Protein 5U56 (pdb70)

Radius of gyration: 32.52 Å; Cα contacts (8 Å, |Δi|>4): 978; chains: 4; bounding box: 62×92×90 Å

CATH classification: 3.40.30.10 (+1 more: 1.20.1050.10)

Secondary structure (DSSP, 8-state):
--EEEE-TT-HHHHHHHHHHHHTT---EEEETTSGGGHHHHHHHHHHSSS--SSEEE-SS-EE-SHHHHHHHHHHH--SS-SS-SSHHHHHHHHHHHHHHIIIIIHHHHHTT-TT--HHHHHHHHHHHHHHHHHHHHHHHHHHHHHHHH-SS-----HHHHHHHHHHHHHHHTT-------HHHHHHHHHHTT-HHHHHHT-/-EEEEE-TT-HHHHHHHHHHHHHT--EEEEETTSGGGHHHHHHHHHHSSS--SSEEE-SS-EE-SHHHHHHHHHHH--SS-SS-SSHHHHHHHHHHHHHHIIIIIHHHHHTTSSS--HHHHHHHHHHHHHHHHHHHHHHHHHHHHHHHHSTTT----HHHHHHHHHHHHHHHTT-------HHHHHHHHHHTT-HHHHHH--/--EEEEE-TT-HHHHHHHHHHHHHT---EEEETTSS-HHHHHHH-TT--S-EEEETTEEE--HHHHHHHHHHHS-SS-SS-SSHHHHHHHHHHHHHHHHHTHHHHHHHHHTTT-HHHHHHHHHHHHHHHHHTSGGGSS-SBTTBSS--HHHHHHHHHHHHHHHTT----GGGTHHHHHHHHHHHSHHHHHHH--/--SEEEEE-TT-HHHHHHHHHHHHTT--EEEEETTSS-HHHHHHH-TT--S-EEE-SS-EE--TTTHHHHHHHHS-SS-SS-SSHHHHHHHHHHHHHIIIIIHHHHHHHHHTSS-HHHHHHHHHHHHHHHHHHGGGGTT-SBTTBSS--HHHHHHHHHHHHHHHSS----TTTSTTTTHHHHHHHSHHHHHHT-

Nearest PDB structures (foldseek):
  6weg-assembly2_D  TM=9.927E-01  e=1.806E-28  Francisella tularensis subsp. tularensis SCHU S4
  6wmt-assembly1_S  TM=9.477E-01  e=8.894E-24  Francisella tularensis subsp. holarctica LVS
  3lyp-assembly1_A  TM=9.082E-01  e=3.254E-13  Pseudomonas protegens Pf-5
  3lyp-assembly1_B  TM=8.834E-01  e=5.158E-13  Pseudomonas protegens Pf-5
  3mdk-assembly1_A  TM=8.603E-01  e=1.112E-12  Pseudomonas putida KT2440

Structure (mmCIF, N/CA/C/O backbone):
data_5U56
#
_entry.id   5U56
#
_cell.length_a   66.408
_cell.length_b   113.261
_cell.length_c   140.400
_cell.angle_alpha   90.00
_cell.angle_beta   90.00
_cell.angle_gamma   90.00
#
_symmetry.space_group_name_H-M   'P 21 21 21'
#
loop_
_entity.id
_entity.type
_entity.pdbx_description
1 polymer 'Stringent starvation protein A'
2 polymer 'Macrophage growth locus A'
3 non-polymer GLYCEROL
4 non-polymer 'PENTAETHYLENE GLYCOL'
5 non-polymer PROLINE
6 water water
#
loop_
_atom_site.group_PDB
_atom_site.id
_atom_site.type_symbol
_atom_site.label_atom_id
_atom_site.label_alt_id
_atom_site.label_comp_id
_atom_site.label_asym_id
_atom_site.label_entity_id
_atom_site.label_seq_id
_atom_site.pdbx_PDB_ins_code
_atom_site.Cartn_x
_atom_site.Cartn_y
_atom_site.Cartn_z
_atom_site.occupancy
_atom_site.B_iso_or_equiv
_atom_site.auth_seq_id
_atom_site.auth_comp_id
_atom_site.auth_asym_id
_atom_site.auth_atom_id
_atom_site.pdbx_PDB_model_num
ATOM 1 N N . ALA A 1 3 ? 17.178 -38.762 -15.771 1.00 96.02 2 ALA C N 1
ATOM 2 C CA . ALA A 1 3 ? 17.925 -39.448 -14.725 1.00 101.84 2 ALA C CA 1
ATOM 3 C C . ALA A 1 3 ? 18.598 -38.447 -13.789 1.00 93.63 2 ALA C C 1
ATOM 4 O O . ALA A 1 3 ? 18.808 -38.731 -12.609 1.00 101.97 2 ALA C O 1
ATOM 6 N N . MET A 1 4 ? 18.935 -37.271 -14.325 1.00 89.41 3 MET C N 1
ATOM 7 C CA . MET A 1 4 ? 19.574 -36.239 -13.515 1.00 108.11 3 MET C CA 1
ATOM 8 C C . MET A 1 4 ? 18.578 -35.565 -12.578 1.00 106.38 3 MET C C 1
ATOM 9 O O . MET A 1 4 ? 18.886 -35.328 -11.404 1.00 82.42 3 MET C O 1
ATOM 11 N N . VAL A 1 5 ? 17.385 -35.251 -13.078 1.00 99.00 4 VAL C N 1
ATOM 12 C CA . VAL A 1 5 ? 16.344 -34.587 -12.306 1.00 82.94 4 VAL C CA 1
ATOM 13 C C . VAL A 1 5 ? 15.122 -35.495 -12.268 1.00 74.33 4 VAL C C 1
ATOM 14 O O . VAL A 1 5 ? 14.855 -36.241 -13.215 1.00 80.77 4 VAL C O 1
ATOM 18 N N . THR A 1 6 ? 14.384 -35.441 -11.160 1.00 71.96 5 THR C N 1
ATOM 19 C CA . THR A 1 6 ? 13.234 -36.311 -10.949 1.00 75.28 5 THR C CA 1
ATOM 20 C C . THR A 1 6 ? 12.045 -35.494 -10.467 1.00 65.08 5 THR C C 1
ATOM 21 O O . THR A 1 6 ? 12.182 -34.668 -9.559 1.00 59.43 5 THR C O 1
ATOM 25 N N . LEU A 1 7 ? 10.885 -35.729 -11.074 1.00 56.76 6 LEU C N 1
ATOM 26 C CA . LEU A 1 7 ? 9.628 -35.125 -10.654 1.00 53.83 6 LEU C CA 1
ATOM 27 C C . LEU A 1 7 ? 8.748 -36.208 -10.047 1.00 59.91 6 LEU C C 1
ATOM 28 O O . LEU A 1 7 ? 8.391 -37.176 -10.727 1.00 67.47 6 LEU C O 1
ATOM 33 N N . TYR A 1 8 ? 8.407 -36.049 -8.774 1.00 59.59 7 TYR C N 1
ATOM 34 C CA . TYR A 1 8 ? 7.511 -36.963 -8.078 1.00 64.37 7 TYR C CA 1
ATOM 35 C C . TYR A 1 8 ? 6.101 -36.393 -8.142 1.00 61.43 7 TYR C C 1
ATOM 36 O O . TYR A 1 8 ? 5.874 -35.250 -7.734 1.00 65.12 7 TYR C O 1
ATOM 45 N N . THR A 1 9 ? 5.163 -37.179 -8.659 1.00 60.16 8 THR C N 1
ATOM 46 C CA . THR A 1 9 ? 3.826 -36.692 -8.957 1.00 57.30 8 THR C CA 1
ATOM 47 C C . THR A 1 9 ? 2.778 -37.471 -8.175 1.00 62.04 8 THR C C 1
ATOM 48 O O . THR A 1 9 ? 3.054 -38.502 -7.558 1.00 69.42 8 THR C O 1
ATOM 52 N N . THR A 1 10 ? 1.556 -36.949 -8.220 1.00 60.73 9 THR C N 1
ATOM 53 C CA . THR A 1 10 ? 0.384 -37.581 -7.636 1.00 63.84 9 THR C CA 1
ATOM 54 C C . THR A 1 10 ? -0.695 -37.666 -8.704 1.00 57.94 9 THR C C 1
ATOM 55 O O . THR A 1 10 ? -0.863 -36.736 -9.498 1.00 64.42 9 THR C O 1
ATOM 59 N N . LYS A 1 11 ? -1.405 -38.792 -8.737 1.00 65.30 10 LYS C N 1
ATOM 60 C CA . LYS A 1 11 ? -2.474 -38.970 -9.709 1.00 72.44 10 LYS C CA 1
ATOM 61 C C . LYS A 1 11 ? -3.566 -37.926 -9.506 1.00 64.28 10 LYS C C 1
ATOM 62 O O . LYS A 1 11 ? -3.887 -37.547 -8.376 1.00 72.10 10 LYS C O 1
ATOM 68 N N . TYR A 1 12 ? -4.129 -37.457 -10.620 1.00 67.29 11 TYR C N 1
ATOM 69 C CA . TYR A 1 12 ? -5.271 -36.543 -10.644 1.00 73.18 11 TYR C CA 1
ATOM 70 C C . TYR A 1 12 ? -4.986 -35.220 -9.938 1.00 64.31 11 TYR C C 1
ATOM 71 O O . TYR A 1 12 ? -5.913 -34.558 -9.462 1.00 67.72 11 TYR C O 1
ATOM 80 N N . CYS A 1 13 ? -3.719 -34.812 -9.864 1.00 61.14 12 CYS C N 1
ATOM 81 C CA . CYS A 1 13 ? -3.358 -33.542 -9.251 1.00 51.93 12 CYS C CA 1
ATOM 82 C C . CYS A 1 13 ? -3.022 -32.536 -10.338 1.00 63.45 12 CYS C C 1
ATOM 83 O O . CYS A 1 13 ? -2.101 -32.788 -11.132 1.00 62.33 12 CYS C O 1
ATOM 86 N N . PRO A 1 14 ? -3.717 -31.397 -10.416 1.00 50.97 13 PRO C N 1
ATOM 87 C CA . PRO A 1 14 ? -3.421 -30.444 -11.495 1.00 54.76 13 PRO C CA 1
ATOM 88 C C . PRO A 1 14 ? -2.042 -29.827 -11.376 1.00 56.49 13 PRO C C 1
ATOM 89 O O . PRO A 1 14 ? -1.430 -29.501 -12.401 1.00 52.48 13 PRO C O 1
ATOM 93 N N . TYR A 1 15 ? -1.531 -29.656 -10.155 1.00 50.84 14 TYR C N 1
ATOM 94 C CA . TYR A 1 15 ? -0.171 -29.159 -9.996 1.00 54.55 14 TYR C CA 1
ATOM 95 C C . TYR A 1 15 ? 0.849 -30.168 -10.503 1.00 52.79 14 TYR C C 1
ATOM 96 O O . TYR A 1 15 ? 1.928 -29.779 -10.964 1.00 57.68 14 TYR C O 1
ATOM 105 N N . SER A 1 16 ? 0.526 -31.461 -10.434 1.00 48.16 15 SER C N 1
ATOM 106 C CA . SER A 1 16 ? 1.408 -32.476 -10.998 1.00 52.89 15 SER C CA 1
ATOM 107 C C . SER A 1 16 ? 1.272 -32.553 -12.513 1.00 57.55 15 SER C C 1
ATOM 108 O O . SER A 1 16 ? 2.260 -32.790 -13.215 1.00 53.00 15 SER C O 1
ATOM 111 N N . LEU A 1 17 ? 0.059 -32.352 -13.034 1.00 53.44 16 LEU C N 1
ATOM 112 C CA . LEU A 1 17 ? -0.151 -32.424 -14.477 1.00 49.54 16 LEU C CA 1
ATOM 113 C C . LEU A 1 17 ? 0.501 -31.247 -15.191 1.00 58.56 16 LEU C C 1
ATOM 114 O O . LEU A 1 17 ? 1.212 -31.430 -16.187 1.00 53.92 16 LEU C O 1
ATOM 119 N N . ARG A 1 18 ? 0.270 -30.026 -14.700 1.00 49.19 17 ARG C N 1
ATOM 120 C CA . ARG A 1 18 ? 0.852 -28.855 -15.345 1.00 46.10 17 ARG C CA 1
ATOM 121 C C . ARG A 1 18 ? 2.371 -28.832 -15.232 1.00 54.73 17 ARG C C 1
ATOM 122 O O . ARG A 1 18 ? 3.031 -28.189 -16.056 1.00 53.13 17 ARG C O 1
ATOM 130 N N . ALA A 1 19 ? 2.938 -29.525 -14.243 1.00 51.36 18 ALA C N 1
ATOM 131 C CA . ALA A 1 19 ? 4.388 -29.651 -14.161 1.00 47.95 18 ALA C CA 1
ATOM 132 C C . ALA A 1 19 ? 4.918 -30.645 -15.188 1.00 50.35 18 ALA C C 1
ATOM 133 O O . ALA A 1 19 ? 5.990 -30.430 -15.766 1.00 55.81 18 ALA C O 1
ATOM 135 N N . ARG A 1 20 ? 4.184 -31.735 -15.431 1.00 50.59 19 ARG C N 1
ATOM 136 C CA . ARG A 1 20 ? 4.607 -32.691 -16.451 1.00 52.99 19 ARG C CA 1
ATOM 137 C C . ARG A 1 20 ? 4.486 -32.095 -17.847 1.00 53.54 19 ARG C C 1
ATOM 138 O O . ARG A 1 20 ? 5.321 -32.367 -18.718 1.00 59.15 19 ARG C O 1
ATOM 146 N N . ILE A 1 21 ? 3.456 -31.278 -18.077 1.00 56.20 20 ILE C N 1
ATOM 147 C CA . ILE A 1 21 ? 3.311 -30.606 -19.366 1.00 44.92 20 ILE C CA 1
ATOM 148 C C . ILE A 1 21 ? 4.464 -29.636 -19.590 1.00 52.37 20 ILE C C 1
ATOM 149 O O . ILE A 1 21 ? 5.033 -29.566 -20.686 1.00 49.25 20 ILE C O 1
ATOM 154 N N . ALA A 1 22 ? 4.832 -28.880 -18.553 1.00 55.34 21 ALA C N 1
ATOM 155 C CA . ALA A 1 22 ? 5.912 -27.908 -18.691 1.00 43.65 21 ALA C CA 1
ATOM 156 C C . ALA A 1 22 ? 7.255 -28.593 -18.902 1.00 45.99 21 ALA C C 1
ATOM 157 O O . ALA A 1 22 ? 8.053 -28.156 -19.740 1.00 50.25 21 ALA C O 1
ATOM 159 N N . LEU A 1 23 ? 7.528 -29.665 -18.152 1.00 48.19 22 LEU C N 1
ATOM 160 C CA . LEU A 1 23 ? 8.791 -30.378 -18.318 1.00 51.53 22 LEU C CA 1
ATOM 161 C C . LEU A 1 23 ? 8.887 -31.023 -19.694 1.00 57.49 22 LEU C C 1
ATOM 162 O O . LEU A 1 23 ? 9.965 -31.051 -20.300 1.00 69.34 22 LEU C O 1
ATOM 167 N N . ALA A 1 24 ? 7.771 -31.553 -20.200 1.00 53.10 23 ALA C N 1
ATOM 168 C CA . ALA A 1 24 ? 7.770 -32.134 -21.538 1.00 53.49 23 ALA C CA 1
ATOM 169 C C . ALA A 1 24 ? 8.036 -31.073 -22.597 1.00 60.66 23 ALA C C 1
ATOM 170 O O . ALA A 1 24 ? 8.755 -31.322 -23.572 1.00 60.50 23 ALA C O 1
ATOM 172 N N . GLU A 1 25 ? 7.465 -29.877 -22.419 1.00 62.48 24 GLU C N 1
ATOM 173 C CA . GLU A 1 25 ? 7.717 -28.784 -23.352 1.00 49.12 24 GLU C CA 1
ATOM 174 C C . GLU A 1 25 ? 9.188 -28.389 -23.361 1.00 49.86 24 GLU C C 1
ATOM 175 O O . GLU A 1 25 ? 9.685 -27.864 -24.364 1.00 56.43 24 GLU C O 1
ATOM 181 N N . LYS A 1 26 ? 9.896 -28.635 -22.260 1.00 50.11 25 LYS C N 1
ATOM 182 C CA . LYS A 1 26 ? 11.312 -28.312 -22.161 1.00 47.11 25 LYS C CA 1
ATOM 183 C C . LYS A 1 26 ? 12.210 -29.379 -22.771 1.00 61.31 25 LYS C C 1
ATOM 184 O O . LYS A 1 26 ? 13.397 -29.109 -22.989 1.00 65.54 25 LYS C O 1
ATOM 190 N N . LYS A 1 27 ? 11.673 -30.568 -23.052 1.00 64.57 26 LYS C N 1
ATOM 191 C CA . LYS A 1 27 ? 12.460 -31.701 -23.544 1.00 70.23 26 LYS C CA 1
ATOM 192 C C . LYS A 1 27 ? 13.617 -32.020 -22.599 1.00 63.35 26 LYS C C 1
ATOM 193 O O . LYS A 1 27 ? 14.705 -32.410 -23.027 1.00 78.99 26 LYS C O 1
ATOM 195 N N . MET A 1 28 ? 13.378 -31.856 -21.301 1.00 76.88 27 MET C N 1
ATOM 196 C CA . MET A 1 28 ? 14.385 -32.173 -20.301 1.00 80.04 27 MET C CA 1
ATOM 197 C C . MET A 1 28 ? 14.457 -33.679 -20.074 1.00 80.40 27 MET C C 1
ATOM 198 O O . MET A 1 28 ? 13.465 -34.401 -20.217 1.00 87.70 27 MET C O 1
ATOM 200 N N . SER A 1 29 ? 15.651 -34.150 -19.712 1.00 78.82 28 SER C N 1
ATOM 201 C CA . SER A 1 29 ? 15.910 -35.566 -19.486 1.00 85.10 28 SER C CA 1
ATOM 202 C C . SER A 1 29 ? 15.358 -36.071 -18.156 1.00 93.48 28 SER C C 1
ATOM 203 O O . SER A 1 29 ? 15.659 -37.208 -17.772 1.00 98.64 28 SER C O 1
ATOM 206 N N . THR A 1 30 ? 14.564 -35.264 -17.454 1.00 82.43 29 THR C N 1
ATOM 207 C CA . THR A 1 30 ? 13.983 -35.695 -16.191 1.00 83.27 29 THR C CA 1
ATOM 208 C C . THR A 1 30 ? 13.052 -36.884 -16.403 1.00 82.38 29 THR C C 1
ATOM 209 O O . THR A 1 30 ? 12.464 -37.061 -17.473 1.00 86.57 29 THR C O 1
ATOM 213 N N . ASP A 1 31 ? 12.929 -37.711 -15.369 1.00 74.85 30 ASP C N 1
ATOM 214 C CA . ASP A 1 31 ? 12.067 -38.882 -15.406 1.00 88.53 30 ASP C CA 1
ATOM 215 C C . ASP A 1 31 ? 10.980 -38.753 -14.349 1.00 78.96 30 ASP C C 1
ATOM 216 O O . ASP A 1 31 ? 11.243 -38.336 -13.216 1.00 74.80 30 ASP C O 1
ATOM 221 N N . ILE A 1 32 ? 9.758 -39.103 -14.731 1.00 81.68 31 ILE C N 1
ATOM 222 C CA . ILE A 1 32 ? 8.613 -39.007 -13.835 1.00 69.93 31 ILE C CA 1
ATOM 223 C C . ILE A 1 32 ? 8.560 -40.247 -12.955 1.00 72.02 31 ILE C C 1
ATOM 224 O O . ILE A 1 32 ? 8.802 -41.369 -13.418 1.00 90.10 31 ILE C O 1
ATOM 229 N N . VAL A 1 33 ? 8.251 -40.048 -11.677 1.00 74.68 32 VAL C N 1
ATOM 230 C CA . VAL A 1 33 ? 8.118 -41.131 -10.710 1.00 71.49 32 VAL C CA 1
ATOM 231 C C . VAL A 1 33 ? 6.822 -40.901 -9.946 1.00 68.05 32 VAL C C 1
ATOM 232 O O . VAL A 1 33 ? 6.696 -39.914 -9.212 1.00 74.28 32 VAL C O 1
ATOM 236 N N . GLU A 1 34 ? 5.862 -41.805 -10.117 1.00 68.69 33 GLU C N 1
ATOM 237 C CA . GLU A 1 34 ? 4.552 -41.655 -9.497 1.00 69.66 33 GLU C CA 1
ATOM 238 C C . GLU A 1 34 ? 4.625 -42.071 -8.033 1.00 71.90 33 GLU C C 1
ATOM 239 O O . GLU A 1 34 ? 4.898 -43.236 -7.724 1.00 91.43 33 GLU C O 1
ATOM 241 N N . ALA A 1 35 ? 4.387 -41.117 -7.135 1.00 77.11 34 ALA C N 1
ATOM 242 C CA . ALA A 1 35 ? 4.320 -41.435 -5.717 1.00 95.27 34 ALA C CA 1
ATOM 243 C C . ALA A 1 35 ? 3.084 -42.285 -5.429 1.00 107.30 34 ALA C C 1
ATOM 244 O O . ALA A 1 35 ? 2.172 -42.409 -6.249 1.00 99.49 34 ALA C O 1
ATOM 246 N N . GLY A 1 36 ? 3.056 -42.874 -4.240 1.00 117.72 35 GLY C N 1
ATOM 247 C CA . GLY A 1 36 ? 2.018 -43.824 -3.911 1.00 118.44 35 GLY C CA 1
ATOM 248 C C . GLY A 1 36 ? 2.545 -45.216 -4.155 1.00 119.48 35 GLY C C 1
ATOM 249 O O . GLY A 1 36 ? 2.183 -46.177 -3.468 1.00 122.45 35 GLY C O 1
ATOM 250 N N . ASP A 1 37 ? 3.415 -45.315 -5.155 1.00 115.55 36 ASP C N 1
ATOM 251 C CA . ASP A 1 37 ? 4.200 -46.511 -5.408 1.00 115.23 36 ASP C CA 1
ATOM 252 C C . ASP A 1 37 ? 5.458 -46.573 -4.549 1.00 118.58 36 ASP C C 1
ATOM 253 O O . ASP A 1 37 ? 6.266 -47.494 -4.714 1.00 125.94 36 ASP C O 1
ATOM 258 N N . LEU A 1 38 ? 5.636 -45.619 -3.638 1.00 119.08 37 LEU C N 1
ATOM 259 C CA . LEU A 1 38 ? 6.803 -45.558 -2.773 1.00 123.55 37 LEU C CA 1
ATOM 260 C C . LEU A 1 38 ? 6.375 -45.609 -1.312 1.00 126.14 37 LEU C C 1
ATOM 261 O O . LEU A 1 38 ? 5.252 -45.233 -0.960 1.00 121.30 37 LEU C O 1
ATOM 266 N N . GLU A 1 39 ? 7.288 -46.080 -0.465 1.00 130.95 38 GLU C N 1
ATOM 267 C CA . GLU A 1 39 ? 7.029 -46.254 0.955 1.00 125.38 38 GLU C CA 1
ATOM 268 C C . GLU A 1 39 ? 6.997 -44.905 1.672 1.00 119.51 38 GLU C C 1
ATOM 269 O O . GLU A 1 39 ? 7.609 -43.935 1.213 1.00 118.45 38 GLU C O 1
ATOM 275 N N . PRO A 1 40 ? 6.277 -44.816 2.794 1.00 118.20 39 PRO C N 1
ATOM 276 C CA . PRO A 1 40 ? 6.314 -43.578 3.590 1.00 118.83 39 PRO C CA 1
ATOM 277 C C . PRO A 1 40 ? 7.710 -43.196 4.047 1.00 118.18 39 PRO C C 1
ATOM 278 O O . PRO A 1 40 ? 7.977 -42.006 4.259 1.00 113.06 39 PRO C O 1
ATOM 282 N N . ALA A 1 41 ? 8.609 -44.169 4.216 1.00 118.00 40 ALA C N 1
ATOM 283 C CA . ALA A 1 41 ? 9.996 -43.845 4.530 1.00 120.74 40 ALA C CA 1
ATOM 284 C C . ALA A 1 41 ? 10.640 -43.052 3.401 1.00 122.17 40 ALA C C 1
ATOM 285 O O . ALA A 1 41 ? 11.447 -42.148 3.646 1.00 109.15 40 ALA C O 1
ATOM 287 N N . MET A 1 42 ? 10.293 -43.377 2.154 1.00 123.72 41 MET C N 1
ATOM 288 C CA . MET A 1 42 ? 10.775 -42.596 1.022 1.00 119.18 41 MET C CA 1
ATOM 289 C C . MET A 1 42 ? 9.958 -41.321 0.842 1.00 117.16 41 MET C C 1
ATOM 290 O O . MET A 1 42 ? 10.523 -40.253 0.581 1.00 112.38 41 MET C O 1
ATOM 295 N N . ILE A 1 43 ? 8.634 -41.415 0.994 1.00 113.85 42 ILE C N 1
ATOM 296 C CA . ILE A 1 43 ? 7.765 -40.257 0.784 1.00 106.07 42 ILE C CA 1
ATOM 297 C C . ILE A 1 43 ? 8.106 -39.145 1.769 1.00 99.94 42 ILE C C 1
ATOM 298 O O . ILE A 1 43 ? 8.246 -37.976 1.388 1.00 94.32 42 ILE C O 1
ATOM 303 N N . LYS A 1 44 ? 8.252 -39.491 3.050 1.00 116.71 43 LYS C N 1
ATOM 304 C CA . LYS A 1 44 ? 8.617 -38.499 4.055 1.00 113.78 43 LYS C CA 1
ATOM 305 C C . LYS A 1 44 ? 10.038 -37.980 3.881 1.00 107.12 43 LYS C C 1
ATOM 306 O O . LYS A 1 44 ? 10.393 -36.976 4.508 1.00 101.95 43 LYS C O 1
ATOM 308 N N . LYS A 1 45 ? 10.854 -38.635 3.057 1.00 105.69 44 LYS C N 1
ATOM 309 C CA . LYS A 1 45 ? 12.189 -38.149 2.731 1.00 100.55 44 LYS C CA 1
ATOM 310 C C . LYS A 1 45 ? 12.226 -37.336 1.446 1.00 111.29 44 LYS C C 1
ATOM 311 O O . LYS A 1 45 ? 13.052 -36.425 1.326 1.00 100.92 44 LYS C O 1
ATOM 313 N N . ILE A 1 46 ? 11.356 -37.650 0.483 1.00 116.05 45 ILE C N 1
ATOM 314 C CA . ILE A 1 46 ? 11.243 -36.832 -0.724 1.00 103.28 45 ILE C CA 1
ATOM 315 C C . ILE A 1 46 ? 10.760 -35.433 -0.362 1.00 95.65 45 ILE C C 1
ATOM 316 O O . ILE A 1 46 ? 11.458 -34.436 -0.576 1.00 87.36 45 ILE C O 1
ATOM 321 N N . THR A 1 47 ? 9.556 -35.345 0.188 1.00 94.91 46 THR C N 1
ATOM 322 C CA . THR A 1 47 ? 8.989 -34.079 0.647 1.00 93.14 46 THR C CA 1
ATOM 323 C C . THR A 1 47 ? 8.630 -34.199 2.121 1.00 93.95 46 THR C C 1
ATOM 324 O O . THR A 1 47 ? 7.737 -34.993 2.477 1.00 90.00 46 THR C O 1
ATOM 328 N N . PRO A 1 48 ? 9.295 -33.456 3.010 1.00 88.34 47 PRO C N 1
ATOM 329 C CA . PRO A 1 48 ? 9.006 -33.610 4.446 1.00 83.89 47 PRO C CA 1
ATOM 330 C C . PRO A 1 48 ? 7.560 -33.325 4.817 1.00 91.23 47 PRO C C 1
ATOM 331 O O . PRO A 1 48 ? 7.011 -33.997 5.700 1.00 78.88 47 PRO C O 1
ATOM 335 N N . ASN A 1 49 ? 6.921 -32.352 4.170 1.00 89.63 48 ASN C N 1
ATOM 336 C CA . ASN A 1 49 ? 5.535 -32.011 4.466 1.00 80.33 48 ASN C CA 1
ATOM 337 C C . ASN A 1 49 ? 4.539 -32.724 3.555 1.00 75.83 48 ASN C C 1
ATOM 338 O O . ASN A 1 49 ? 3.360 -32.356 3.542 1.00 79.21 48 ASN C O 1
ATOM 343 N N . GLY A 1 50 ? 4.984 -33.731 2.805 1.00 69.57 49 GLY C N 1
ATOM 344 C CA . GLY A 1 50 ? 4.080 -34.546 2.009 1.00 69.82 49 GLY C CA 1
ATOM 345 C C . GLY A 1 50 ? 3.295 -33.792 0.959 1.00 81.33 49 GLY C C 1
ATOM 346 O O . GLY A 1 50 ? 2.148 -34.153 0.674 1.00 88.16 49 GLY C O 1
ATOM 347 N N . VAL A 1 51 ? 3.880 -32.753 0.370 1.00 64.54 50 VAL C N 1
ATOM 348 C CA . VAL A 1 51 ? 3.214 -31.947 -0.647 1.00 70.12 50 VAL C CA 1
ATOM 349 C C . VAL A 1 51 ? 3.736 -32.359 -2.015 1.00 76.11 50 VAL C C 1
ATOM 350 O O . VAL A 1 51 ? 4.950 -32.352 -2.253 1.00 57.69 50 VAL C O 1
ATOM 354 N N . PHE A 1 52 ? 2.824 -32.718 -2.913 1.00 63.98 51 PHE C N 1
ATOM 355 C CA . PHE A 1 52 ? 3.188 -33.096 -4.274 1.00 58.81 51 PHE C CA 1
ATOM 356 C C . PHE A 1 52 ? 2.562 -32.124 -5.274 1.00 55.99 51 PHE C C 1
ATOM 357 O O . PHE A 1 52 ? 1.503 -31.556 -5.003 1.00 58.75 51 PHE C O 1
ATOM 365 N N . PRO A 1 53 ? 3.208 -31.927 -6.437 1.00 49.78 52 PRO C N 1
ATOM 366 C CA . PRO A 1 53 ? 4.421 -32.599 -6.916 1.00 48.11 52 PRO C CA 1
ATOM 367 C C . PRO A 1 53 ? 5.713 -32.074 -6.300 1.00 50.67 52 PRO C C 1
ATOM 368 O O . PRO A 1 53 ? 5.720 -31.003 -5.691 1.00 49.57 52 PRO C O 1
ATOM 372 N N . VAL A 1 54 ? 6.796 -32.830 -6.470 1.00 46.97 53 VAL C N 1
ATOM 373 C CA . VAL A 1 54 ? 8.111 -32.462 -5.957 1.00 50.53 53 VAL C CA 1
ATOM 374 C C . VAL A 1 54 ? 9.130 -32.623 -7.074 1.00 46.75 53 VAL C C 1
ATOM 375 O O . VAL A 1 54 ? 9.272 -33.713 -7.639 1.00 47.39 53 VAL C O 1
ATOM 379 N N . LEU A 1 55 ? 9.835 -31.542 -7.386 1.00 48.02 54 LEU C N 1
ATOM 380 C CA . LEU A 1 55 ? 10.956 -31.549 -8.314 1.00 54.43 54 LEU C CA 1
ATOM 381 C C . LEU A 1 55 ? 12.233 -31.466 -7.489 1.00 55.27 54 LEU C C 1
ATOM 382 O O . LEU A 1 55 ? 12.399 -30.531 -6.699 1.00 61.66 54 LEU C O 1
ATOM 387 N N . MET A 1 56 ? 13.134 -32.431 -7.667 1.00 52.76 55 MET C N 1
ATOM 388 C CA . MET A 1 56 ? 14.402 -32.395 -6.955 1.00 64.11 55 MET C CA 1
ATOM 389 C C . MET A 1 56 ? 15.545 -32.781 -7.885 1.00 73.06 55 MET C C 1
ATOM 390 O O . MET A 1 56 ? 15.383 -33.591 -8.803 1.00 78.28 55 MET C O 1
ATOM 395 N N . GLU A 1 57 ? 16.703 -32.174 -7.634 1.00 74.85 56 GLU C N 1
ATOM 396 C CA . GLU A 1 57 ? 17.934 -32.450 -8.359 1.00 85.49 56 GLU C CA 1
ATOM 397 C C . GLU A 1 57 ? 19.089 -32.185 -7.404 1.00 84.08 56 GLU C C 1
ATOM 398 O O . GLU A 1 57 ? 19.066 -31.193 -6.667 1.00 84.91 56 GLU C O 1
ATOM 404 N N . LYS A 1 58 ? 20.087 -33.072 -7.416 1.00 89.53 57 LYS C N 1
ATOM 405 C CA . LYS A 1 58 ? 21.130 -33.020 -6.406 1.00 86.20 57 LYS C CA 1
ATOM 406 C C . LYS A 1 58 ? 20.470 -33.037 -5.039 1.00 95.19 57 LYS C C 1
ATOM 407 O O . LYS A 1 58 ? 19.738 -33.973 -4.697 1.00 98.29 57 LYS C O 1
ATOM 409 N N . ASP A 1 59 ? 20.678 -31.958 -4.289 1.00 101.52 58 ASP C N 1
ATOM 410 C CA . ASP A 1 59 ? 20.146 -31.802 -2.947 1.00 104.03 58 ASP C CA 1
ATOM 411 C C . ASP A 1 59 ? 19.100 -30.696 -2.853 1.00 97.05 58 ASP C C 1
ATOM 412 O O . ASP A 1 59 ? 18.614 -30.409 -1.753 1.00 82.29 58 ASP C O 1
ATOM 417 N N . TYR A 1 60 ? 18.732 -30.075 -3.968 1.00 94.36 59 TYR C N 1
ATOM 418 C CA . TYR A 1 60 ? 17.633 -29.123 -3.942 1.00 80.25 59 TYR C CA 1
ATOM 419 C C . TYR A 1 60 ? 16.313 -29.843 -4.182 1.00 70.57 59 TYR C C 1
ATOM 420 O O . TYR A 1 60 ? 16.257 -30.873 -4.860 1.00 69.20 59 TYR C O 1
ATOM 429 N N . SER A 1 61 ? 15.246 -29.287 -3.611 1.00 58.81 60 SER C N 1
ATOM 430 C CA . SER A 1 61 ? 13.926 -29.908 -3.668 1.00 58.35 60 SER C CA 1
ATOM 431 C C . SER A 1 61 ? 12.881 -28.820 -3.491 1.00 73.83 60 SER C C 1
ATOM 432 O O . SER A 1 61 ? 12.857 -28.153 -2.451 1.00 76.47 60 SER C O 1
ATOM 435 N N . ILE A 1 62 ? 12.017 -28.645 -4.487 1.00 45.38 61 ILE C N 1
ATOM 436 C CA . ILE A 1 62 ? 11.025 -27.577 -4.483 1.00 49.93 61 ILE C CA 1
ATOM 437 C C . ILE A 1 62 ? 9.640 -28.190 -4.646 1.00 47.70 61 ILE C C 1
ATOM 438 O O . ILE A 1 62 ? 9.424 -29.024 -5.532 1.00 55.01 61 ILE C O 1
ATOM 443 N N . ASN A 1 63 ? 8.711 -27.790 -3.772 1.00 46.65 62 ASN C N 1
ATOM 444 C CA . ASN A 1 63 ? 7.317 -28.201 -3.880 1.00 39.49 62 ASN C CA 1
ATOM 445 C C . ASN A 1 63 ? 6.350 -27.034 -3.710 1.00 47.98 62 ASN C C 1
ATOM 446 O O . ASN A 1 63 ? 5.136 -27.258 -3.641 1.00 47.64 62 ASN C O 1
ATOM 451 N N . ASN A 1 64 ? 6.853 -25.803 -3.628 1.00 49.61 63 ASN C N 1
ATOM 452 C CA . ASN A 1 64 ? 5.980 -24.640 -3.544 1.00 53.63 63 ASN C CA 1
ATOM 453 C C . ASN A 1 64 ? 5.132 -24.535 -4.806 1.00 48.34 63 ASN C C 1
ATOM 454 O O . ASN A 1 64 ? 5.655 -24.560 -5.924 1.00 54.31 63 ASN C O 1
ATOM 459 N N . ARG A 1 65 ? 3.816 -24.418 -4.621 1.00 54.88 64 ARG C N 1
ATOM 460 C CA . ARG A 1 65 ? 2.896 -24.482 -5.753 1.00 55.64 64 ARG C CA 1
ATOM 461 C C . ARG A 1 65 ? 3.096 -23.310 -6.709 1.00 53.68 64 ARG C C 1
ATOM 462 O O . ARG A 1 65 ? 3.280 -23.507 -7.915 1.00 70.39 64 ARG C O 1
ATOM 470 N N . LYS A 1 66 ? 3.063 -22.082 -6.191 1.00 62.94 65 LYS C N 1
ATOM 471 C CA . LYS A 1 66 ? 3.138 -20.911 -7.056 1.00 58.07 65 LYS C CA 1
ATOM 472 C C . LYS A 1 66 ? 4.527 -20.676 -7.636 1.00 56.04 65 LYS C C 1
ATOM 473 O O . LYS A 1 66 ? 4.663 -19.848 -8.543 1.00 64.94 65 LYS C O 1
ATOM 479 N N . ALA A 1 67 ? 5.553 -21.377 -7.148 1.00 54.69 66 ALA C N 1
ATOM 480 C CA . ALA A 1 67 ? 6.918 -21.147 -7.597 1.00 58.35 66 ALA C CA 1
ATOM 481 C C . ALA A 1 67 ? 7.474 -22.245 -8.492 1.00 49.01 66 ALA C C 1
ATOM 482 O O . ALA A 1 67 ? 8.502 -22.023 -9.139 1.00 45.59 66 ALA C O 1
ATOM 484 N N . LEU A 1 68 ? 6.821 -23.407 -8.560 1.00 42.54 67 LEU C N 1
ATOM 485 C CA . LEU A 1 68 ? 7.416 -24.559 -9.231 1.00 50.01 67 LEU C CA 1
ATOM 486 C C . LEU A 1 68 ? 7.612 -24.300 -10.721 1.00 42.09 67 LEU C C 1
ATOM 487 O O . LEU A 1 68 ? 8.727 -24.409 -11.242 1.00 42.75 67 LEU C O 1
ATOM 492 N N . LEU A 1 69 ? 6.532 -23.956 -11.426 1.00 41.88 68 LEU C N 1
ATOM 493 C CA . LEU A 1 69 ? 6.621 -23.825 -12.878 1.00 46.61 68 LEU C CA 1
ATOM 494 C C . LEU A 1 69 ? 7.488 -22.639 -13.281 1.00 39.30 68 LEU C C 1
ATOM 495 O O . LEU A 1 69 ? 8.210 -22.708 -14.282 1.00 44.99 68 LEU C O 1
ATOM 500 N N . ILE A 1 70 ? 7.435 -21.545 -12.519 1.00 41.49 69 ILE C N 1
ATOM 501 C CA . ILE A 1 70 ? 8.356 -20.437 -12.760 1.00 36.62 69 ILE C CA 1
ATOM 502 C C . ILE A 1 70 ? 9.796 -20.909 -12.602 1.00 42.32 69 ILE C C 1
ATOM 503 O O . ILE A 1 70 ? 10.685 -20.514 -13.367 1.00 43.90 69 ILE C O 1
ATOM 508 N N . TYR A 1 71 ? 10.047 -21.770 -11.612 1.00 48.33 70 TYR C N 1
ATOM 509 C CA . TYR A 1 71 ? 11.379 -22.343 -11.457 1.00 44.91 70 TYR C CA 1
ATOM 510 C C . TYR A 1 71 ? 11.726 -23.253 -12.628 1.00 45.49 70 TYR C C 1
ATOM 511 O O . TYR A 1 71 ? 12.867 -23.249 -13.105 1.00 43.50 70 TYR C O 1
ATOM 520 N N . ILE A 1 72 ? 10.756 -24.040 -13.101 1.00 49.35 71 ILE C N 1
ATOM 521 C CA . ILE A 1 72 ? 10.989 -24.921 -14.244 1.00 45.87 71 ILE C CA 1
ATOM 522 C C . ILE A 1 72 ? 11.404 -24.108 -15.462 1.00 49.49 71 ILE C C 1
ATOM 523 O O . ILE A 1 72 ? 12.374 -24.440 -16.154 1.00 54.01 71 ILE C O 1
ATOM 528 N N . ASP A 1 73 ? 10.680 -23.020 -15.734 1.00 42.16 72 ASP C N 1
ATOM 529 C CA . ASP A 1 73 ? 10.958 -22.214 -16.917 1.00 51.60 72 ASP C CA 1
ATOM 530 C C . ASP A 1 73 ? 12.308 -21.514 -16.825 1.00 54.27 72 ASP C C 1
ATOM 531 O O . ASP A 1 73 ? 12.952 -21.280 -17.855 1.00 58.04 72 ASP C O 1
ATOM 536 N N . GLU A 1 74 ? 12.752 -21.170 -15.616 1.00 51.05 73 GLU C N 1
ATOM 537 C CA . GLU A 1 74 ? 14.048 -20.525 -15.442 1.00 49.67 73 GLU C CA 1
ATOM 538 C C . GLU A 1 74 ? 15.193 -21.521 -15.328 1.00 49.58 73 GLU C C 1
ATOM 539 O O . GLU A 1 74 ? 16.312 -21.216 -15.755 1.00 47.25 73 GLU C O 1
ATOM 545 N N . ARG A 1 75 ? 14.941 -22.703 -14.759 1.00 47.69 74 ARG C N 1
ATOM 546 C CA . ARG A 1 75 ? 15.992 -23.707 -14.630 1.00 47.83 74 ARG C CA 1
ATOM 547 C C . ARG A 1 75 ? 16.358 -24.301 -15.985 1.00 61.14 74 ARG C C 1
ATOM 548 O O . ARG A 1 75 ? 17.542 -24.484 -16.291 1.00 68.05 74 ARG C O 1
ATOM 556 N N . PHE A 1 76 ? 15.355 -24.612 -16.806 1.00 61.51 75 PHE C N 1
ATOM 557 C CA . PHE A 1 76 ? 15.551 -25.084 -18.174 1.00 53.83 75 PHE C CA 1
ATOM 558 C C . PHE A 1 76 ? 15.066 -23.985 -19.111 1.00 55.69 75 PHE C C 1
ATOM 559 O O . PHE A 1 76 ? 13.879 -23.938 -19.461 1.00 50.40 75 PHE C O 1
ATOM 567 N N . PRO A 1 77 ? 15.944 -23.076 -19.547 1.00 61.13 76 PRO C N 1
ATOM 568 C CA . PRO A 1 77 ? 15.450 -21.819 -20.139 1.00 54.84 76 PRO C CA 1
ATOM 569 C C . PRO A 1 77 ? 14.833 -21.977 -21.517 1.00 58.09 76 PRO C C 1
ATOM 570 O O . PRO A 1 77 ? 13.854 -21.285 -21.825 1.00 61.40 76 PRO C O 1
ATOM 574 N N . ALA A 1 78 ? 15.370 -22.852 -22.359 1.00 59.70 77 ALA C N 1
ATOM 575 C CA . ALA A 1 78 ? 14.861 -22.994 -23.721 1.00 43.75 77 ALA C CA 1
ATOM 576 C C . ALA A 1 78 ? 14.073 -24.291 -23.899 1.00 45.78 77 ALA C C 1
ATOM 577 O O . ALA A 1 78 ? 14.526 -25.358 -23.485 1.00 51.89 77 ALA C O 1
ATOM 579 N N . PRO A 1 79 ? 12.885 -24.204 -24.522 1.00 44.21 78 PRO C N 1
ATOM 580 C CA . PRO A 1 79 ? 12.257 -22.973 -25.016 1.00 41.05 78 PRO C CA 1
ATOM 581 C C . PRO A 1 79 ? 11.534 -22.186 -23.926 1.00 43.75 78 PRO C C 1
ATOM 582 O O . PRO A 1 79 ? 10.984 -22.781 -23.000 1.00 52.77 78 PRO C O 1
ATOM 586 N N . SER A 1 80 ? 11.535 -20.861 -24.049 1.00 47.90 79 SER C N 1
ATOM 587 C CA . SER A 1 80 ? 10.889 -20.015 -23.055 1.00 44.71 79 SER C CA 1
ATOM 588 C C . SER A 1 80 ? 9.387 -20.269 -23.025 1.00 57.94 79 SER C C 1
ATOM 589 O O . SER A 1 80 ? 8.741 -20.407 -24.068 1.00 50.48 79 SER C O 1
ATOM 592 N N . LEU A 1 81 ? 8.832 -20.337 -21.815 1.00 55.09 80 LEU C N 1
ATOM 593 C CA . LEU A 1 81 ? 7.402 -20.538 -21.622 1.00 46.87 80 LEU C CA 1
ATOM 594 C C . LEU A 1 81 ? 6.696 -19.259 -21.182 1.00 47.56 80 LEU C C 1
ATOM 595 O O . LEU A 1 81 ? 5.578 -19.317 -20.660 1.00 43.69 80 LEU C O 1
ATOM 600 N N . LEU A 1 82 ? 7.332 -18.107 -21.381 1.00 55.74 81 LEU C N 1
ATOM 601 C CA . LEU A 1 82 ? 6.728 -16.799 -21.204 1.00 48.61 81 LEU C CA 1
ATOM 602 C C . LEU A 1 82 ? 6.881 -15.992 -22.488 1.00 46.42 81 LEU C C 1
ATOM 603 O O . LEU A 1 82 ? 7.814 -16.226 -23.262 1.00 51.12 81 LEU C O 1
ATOM 608 N N . PRO A 1 83 ? 5.975 -15.050 -22.751 1.00 46.76 82 PRO C N 1
ATOM 609 C CA . PRO A 1 83 ? 6.083 -14.250 -23.977 1.00 45.40 82 PRO C CA 1
ATOM 610 C C . PRO A 1 83 ? 7.359 -13.421 -24.005 1.00 50.01 82 PRO C C 1
ATOM 611 O O . PRO A 1 83 ? 7.896 -13.024 -22.968 1.00 47.10 82 PRO C O 1
ATOM 615 N N . ASN A 1 84 ? 7.842 -13.158 -25.223 1.00 62.86 83 ASN C N 1
ATOM 616 C CA . ASN A 1 84 ? 9.059 -12.371 -25.393 1.00 45.70 83 ASN C CA 1
ATOM 617 C C . ASN A 1 84 ? 8.798 -10.880 -25.211 1.00 48.12 83 ASN C C 1
ATOM 618 O O . ASN A 1 84 ? 9.648 -10.162 -24.671 1.00 54.86 83 ASN C O 1
ATOM 623 N N . VAL A 1 85 ? 7.637 -10.398 -25.655 1.00 37.38 84 VAL C N 1
ATOM 624 C CA . VAL A 1 85 ? 7.298 -8.989 -25.496 1.00 45.25 84 VAL C CA 1
ATOM 625 C C . VAL A 1 85 ? 6.978 -8.710 -24.034 1.00 55.60 84 VAL C C 1
ATOM 626 O O . VAL A 1 85 ? 6.234 -9.462 -23.390 1.00 55.10 84 VAL C O 1
ATOM 630 N N . VAL A 1 86 ? 7.541 -7.619 -23.507 1.00 51.14 85 VAL C N 1
ATOM 631 C CA . VAL A 1 86 ? 7.429 -7.320 -22.080 1.00 45.09 85 VAL C CA 1
ATOM 632 C C . VAL A 1 86 ? 5.968 -7.171 -21.672 1.00 51.25 85 VAL C C 1
ATOM 633 O O . VAL A 1 86 ? 5.524 -7.742 -20.669 1.00 63.24 85 VAL C O 1
ATOM 637 N N . ASN A 1 87 ? 5.195 -6.411 -22.450 1.00 54.58 86 ASN C N 1
ATOM 638 C CA . ASN A 1 87 ? 3.817 -6.129 -22.063 1.00 55.30 86 ASN C CA 1
ATOM 639 C C . ASN A 1 87 ? 2.942 -7.377 -22.105 1.00 59.48 86 ASN C C 1
ATOM 640 O O . ASN A 1 87 ? 2.036 -7.521 -21.276 1.00 55.72 86 ASN C O 1
ATOM 645 N N . GLU A 1 88 ? 3.191 -8.286 -23.051 1.00 51.73 87 GLU C N 1
ATOM 646 C CA . GLU A 1 88 ? 2.452 -9.545 -23.060 1.00 52.96 87 GLU C CA 1
ATOM 647 C C . GLU A 1 88 ? 2.846 -10.420 -21.877 1.00 57.92 87 GLU C C 1
ATOM 648 O O . GLU A 1 88 ? 2.001 -11.120 -21.305 1.00 53.83 87 GLU C O 1
ATOM 654 N N . ARG A 1 89 ? 4.125 -10.394 -21.498 1.00 52.03 88 ARG C N 1
ATOM 655 C CA . ARG A 1 89 ? 4.588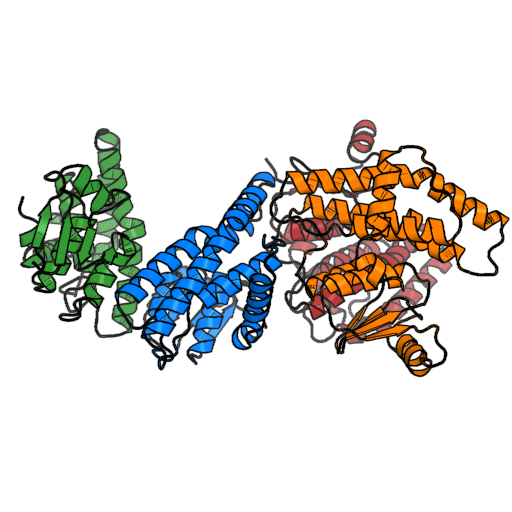 -11.217 -20.386 1.00 51.96 88 ARG C CA 1
ATOM 656 C C . ARG A 1 89 ? 4.022 -10.723 -19.061 1.00 58.62 88 ARG C C 1
ATOM 657 O O . ARG A 1 89 ? 3.716 -11.526 -18.172 1.00 50.41 88 ARG C O 1
ATOM 665 N N . ILE A 1 90 ? 3.868 -9.406 -18.914 1.00 57.51 89 ILE C N 1
ATOM 666 C CA . ILE A 1 90 ? 3.289 -8.855 -17.692 1.00 43.08 89 ILE C CA 1
ATOM 667 C C . ILE A 1 90 ? 1.840 -9.299 -17.542 1.00 58.52 89 ILE C C 1
ATOM 668 O O . ILE A 1 90 ? 1.379 -9.606 -16.435 1.00 64.05 89 ILE C O 1
ATOM 673 N N . LYS A 1 91 ? 1.101 -9.357 -18.653 1.00 52.37 90 LYS C N 1
ATOM 674 C CA . LYS A 1 91 ? -0.293 -9.782 -18.580 1.00 56.34 90 LYS C CA 1
ATOM 675 C C . LYS A 1 91 ? -0.417 -11.288 -18.383 1.00 59.45 90 LYS C C 1
ATOM 676 O O . LYS A 1 91 ? -1.400 -11.753 -17.795 1.00 68.82 90 LYS C O 1
ATOM 682 N N . ILE A 1 92 ? 0.556 -12.063 -18.864 1.00 55.91 91 ILE C N 1
ATOM 683 C CA . ILE A 1 92 ? 0.537 -13.501 -18.620 1.00 53.92 91 ILE C CA 1
ATOM 684 C C . ILE A 1 92 ? 0.812 -13.793 -17.150 1.00 52.29 91 ILE C C 1
ATOM 685 O O . ILE A 1 92 ? 0.189 -14.679 -16.552 1.00 53.47 91 ILE C O 1
ATOM 690 N N . ARG A 1 93 ? 1.732 -13.043 -16.538 1.00 52.75 92 ARG C N 1
ATOM 691 C CA . ARG A 1 93 ? 2.002 -13.220 -15.114 1.00 45.36 92 ARG C CA 1
ATOM 692 C C . ARG A 1 93 ? 0.765 -12.921 -14.276 1.00 53.78 92 ARG C C 1
ATOM 693 O O . ARG A 1 93 ? 0.488 -13.621 -13.295 1.00 59.43 92 ARG C O 1
ATOM 701 N N . LEU A 1 94 ? 0.009 -11.883 -14.645 1.00 55.25 93 LEU C N 1
ATOM 702 C CA . LEU A 1 94 ? -1.228 -11.585 -13.930 1.00 51.98 93 LEU C CA 1
ATOM 703 C C . LEU A 1 94 ? -2.268 -12.674 -14.156 1.00 49.83 93 LEU C C 1
ATOM 704 O O . LEU A 1 94 ? -3.020 -13.022 -13.238 1.00 53.01 93 LEU C O 1
ATOM 709 N N . SER A 1 95 ? -2.326 -13.223 -15.372 1.00 48.52 94 SER C N 1
ATOM 710 C CA . SER A 1 95 ? -3.262 -14.307 -15.651 1.00 46.82 94 SER C CA 1
ATOM 711 C C . SER A 1 95 ? -2.938 -15.539 -14.818 1.00 47.10 94 SER C C 1
ATOM 712 O O . SER A 1 95 ? -3.844 -16.207 -14.306 1.00 49.67 94 SER C O 1
ATOM 715 N N . LEU A 1 96 ? -1.648 -15.854 -14.671 1.00 47.01 95 LEU C N 1
ATOM 716 C CA . LEU A 1 96 ? -1.247 -16.988 -13.844 1.00 43.75 95 LEU C CA 1
ATOM 717 C C . LEU A 1 96 ? -1.709 -16.808 -12.405 1.00 57.22 95 LEU C C 1
ATOM 718 O O . LEU A 1 96 ? -2.176 -17.761 -11.769 1.00 48.37 95 LEU C O 1
ATOM 723 N N . ASP A 1 97 ? -1.589 -15.589 -11.875 1.00 51.26 96 ASP C N 1
ATOM 724 C CA . ASP A 1 97 ? -2.045 -15.329 -10.515 1.00 42.36 96 ASP C CA 1
ATOM 725 C C . ASP A 1 97 ? -3.563 -15.427 -10.419 1.00 47.50 96 ASP C C 1
ATOM 726 O O . ASP A 1 97 ? -4.098 -15.897 -9.407 1.00 54.52 96 ASP C O 1
ATOM 731 N N . LYS A 1 98 ? -4.272 -14.999 -11.466 1.00 41.86 97 LYS C N 1
ATOM 732 C CA . LYS A 1 98 ? -5.727 -15.109 -11.468 1.00 50.54 97 LYS C CA 1
ATOM 733 C C . LYS A 1 98 ? -6.186 -16.555 -11.603 1.00 52.70 97 LYS C C 1
ATOM 734 O O . LYS A 1 98 ? -7.219 -16.930 -11.038 1.00 54.96 97 LYS C O 1
ATOM 740 N N . ILE A 1 99 ? -5.443 -17.378 -12.345 1.00 51.20 98 ILE C N 1
ATOM 741 C CA . ILE A 1 99 ? -5.825 -18.778 -12.496 1.00 48.71 98 ILE C CA 1
ATOM 742 C C . ILE A 1 99 ? -5.583 -19.541 -11.199 1.00 51.49 98 ILE C C 1
ATOM 743 O O . ILE A 1 99 ? -6.405 -20.370 -10.787 1.00 54.51 98 ILE C O 1
ATOM 748 N N . ASP A 1 100 ? -4.463 -19.266 -10.526 1.00 46.60 99 ASP C N 1
ATOM 749 C CA . ASP A 1 100 ? -4.146 -19.985 -9.297 1.00 58.80 99 ASP C CA 1
ATOM 750 C C . ASP A 1 100 ? -5.048 -19.576 -8.138 1.00 53.06 99 ASP C C 1
ATOM 751 O O . ASP A 1 100 ? -5.316 -20.394 -7.251 1.00 62.06 99 ASP C O 1
ATOM 756 N N . ASN A 1 101 ? -5.525 -18.330 -8.120 1.00 52.05 100 ASN C N 1
ATOM 757 C CA . ASN A 1 101 ? -6.264 -17.820 -6.972 1.00 57.86 100 ASN C CA 1
ATOM 758 C C . ASN A 1 101 ? -7.772 -17.785 -7.169 1.00 60.26 100 ASN C C 1
ATOM 759 O O . ASN A 1 101 ? -8.506 -17.789 -6.174 1.00 67.16 100 ASN C O 1
ATOM 764 N N . GLU A 1 102 ? -8.255 -17.747 -8.410 1.00 62.87 101 GLU C N 1
ATOM 765 C CA . GLU A 1 102 ? -9.678 -17.588 -8.666 1.00 53.94 101 GLU C CA 1
ATOM 766 C C . GLU A 1 102 ? -10.316 -18.744 -9.420 1.00 57.89 101 GLU C C 1
ATOM 767 O O . GLU A 1 102 ? -11.548 -18.841 -9.425 1.00 67.81 101 GLU C O 1
ATOM 773 N N . TRP A 1 103 ? -9.534 -19.617 -10.046 1.00 55.89 102 TRP C N 1
ATOM 774 C CA . TRP A 1 103 ? -10.082 -20.716 -10.833 1.00 52.13 102 TRP C CA 1
ATOM 775 C C . TRP A 1 103 ? -9.712 -22.089 -10.299 1.00 46.36 102 TRP C C 1
ATOM 776 O O . TRP A 1 103 ? -10.552 -22.991 -10.305 1.00 50.74 102 TRP C O 1
ATOM 787 N N . TYR A 1 104 ? -8.476 -22.278 -9.843 1.00 49.92 103 TYR C N 1
ATOM 788 C CA . TYR A 1 104 ? -8.125 -23.531 -9.182 1.00 48.57 103 TYR C CA 1
ATOM 789 C C . TYR A 1 104 ? -8.949 -23.800 -7.925 1.00 53.76 103 TYR C C 1
ATOM 790 O O . TYR A 1 104 ? -9.279 -24.975 -7.684 1.00 52.14 103 TYR C O 1
ATOM 799 N N . PRO A 1 105 ? -9.300 -22.810 -7.093 1.00 53.64 104 PRO C N 1
ATOM 800 C CA . PRO A 1 105 ? -10.216 -23.105 -5.978 1.00 49.57 104 PRO C CA 1
ATOM 801 C C . PRO A 1 105 ? -11.573 -23.626 -6.420 1.00 57.03 104 PRO C C 1
ATOM 802 O O . PRO A 1 105 ? -12.227 -24.342 -5.651 1.00 71.39 104 PRO C O 1
ATOM 806 N N . VAL A 1 106 ? -12.023 -23.285 -7.629 1.00 55.71 105 VAL C N 1
ATOM 807 C CA . VAL A 1 106 ? -13.271 -23.850 -8.134 1.00 52.37 105 VAL C CA 1
ATOM 808 C C . VAL A 1 106 ? -13.131 -25.356 -8.322 1.00 56.57 105 VAL C C 1
ATOM 809 O O . VAL A 1 106 ? -14.053 -26.122 -8.018 1.00 62.28 105 VAL C O 1
ATOM 813 N N . LEU A 1 107 ? -11.976 -25.806 -8.816 1.00 50.29 106 LEU C N 1
ATOM 814 C CA . LEU A 1 107 ? -11.717 -27.239 -8.886 1.00 49.43 106 LEU C CA 1
ATOM 815 C C . LEU A 1 107 ? -11.641 -27.847 -7.492 1.00 52.18 106 LEU C C 1
ATOM 816 O O . LEU A 1 107 ? -12.122 -28.964 -7.265 1.00 55.87 106 LEU C O 1
ATOM 821 N N . ASP A 1 108 ? -11.046 -27.120 -6.545 1.00 57.22 107 ASP C N 1
ATOM 822 C CA . ASP A 1 108 ? -10.885 -27.648 -5.195 1.00 53.79 107 ASP C CA 1
ATOM 823 C C . ASP A 1 108 ? -12.234 -27.865 -4.522 1.00 60.83 107 ASP C C 1
ATOM 824 O O . ASP A 1 108 ? -12.453 -28.895 -3.876 1.00 59.53 107 ASP C O 1
ATOM 829 N N . GLN A 1 109 ? -13.159 -26.912 -4.672 1.00 54.23 108 GLN C N 1
ATOM 830 C CA . GLN A 1 109 ? -14.465 -27.063 -4.037 1.00 57.00 108 GLN C CA 1
ATOM 831 C C . GLN A 1 109 ? -15.319 -28.109 -4.743 1.00 68.40 108 GLN C C 1
ATOM 832 O O . GLN A 1 109 ? -16.189 -28.722 -4.113 1.00 65.43 108 GLN C O 1
ATOM 838 N N . ILE A 1 110 ? -15.091 -28.329 -6.041 1.00 53.66 109 ILE C N 1
ATOM 839 C CA . ILE A 1 110 ? -15.822 -29.374 -6.750 1.00 49.51 109 ILE C CA 1
ATOM 840 C C . ILE A 1 110 ? -15.395 -30.750 -6.254 1.00 60.96 109 ILE C C 1
ATOM 841 O O . ILE A 1 110 ? -16.220 -31.663 -6.123 1.00 62.49 109 ILE C O 1
ATOM 846 N N . ARG A 1 111 ? -14.106 -30.917 -5.951 1.00 54.91 110 ARG C N 1
ATOM 847 C CA . ARG A 1 111 ? -13.635 -32.184 -5.400 1.00 57.17 110 ARG C CA 1
ATOM 848 C C . ARG A 1 111 ? -14.192 -32.426 -4.003 1.00 62.18 110 ARG C C 1
ATOM 849 O O . ARG A 1 111 ? -14.631 -33.538 -3.687 1.00 64.41 110 ARG C O 1
ATOM 857 N N . LYS A 1 112 ? -14.174 -31.397 -3.150 1.00 57.70 111 LYS C N 1
ATOM 858 C CA . LYS A 1 112 ? -14.524 -31.587 -1.745 1.00 51.91 111 LYS C CA 1
ATOM 859 C C . LYS A 1 112 ? -15.996 -31.924 -1.559 1.00 60.34 111 LYS C C 1
ATOM 860 O O . LYS A 1 112 ? -16.350 -32.644 -0.619 1.00 67.08 111 LYS C O 1
ATOM 866 N N . HIS A 1 113 ? -16.865 -31.416 -2.430 1.00 55.60 112 HIS C N 1
ATOM 867 C CA . HIS A 1 113 ? -18.303 -31.610 -2.307 1.00 51.25 112 HIS C CA 1
ATOM 868 C C . HIS A 1 113 ? -18.871 -32.468 -3.434 1.00 49.93 112 HIS C C 1
ATOM 869 O O . HIS A 1 113 ? -20.045 -32.350 -3.769 1.00 48.47 112 HIS C O 1
ATOM 876 N N . ARG A 1 114 ? -18.042 -33.333 -4.028 1.00 51.79 113 ARG C N 1
ATOM 877 C CA . ARG A 1 114 ? -18.491 -34.163 -5.144 1.00 54.15 113 ARG C CA 1
ATOM 878 C C . ARG A 1 114 ? -19.500 -35.219 -4.704 1.00 55.98 113 ARG C C 1
ATOM 879 O O . ARG A 1 114 ? -20.180 -35.801 -5.559 1.00 65.18 113 ARG C O 1
ATOM 887 N N . SER A 1 115 ? -19.602 -35.489 -3.395 1.00 65.73 114 SER C N 1
ATOM 888 C CA . SER A 1 115 ? -20.615 -36.416 -2.902 1.00 60.41 114 SER C CA 1
ATOM 889 C C . SER A 1 115 ? -22.006 -35.801 -2.943 1.00 57.33 114 SER C C 1
ATOM 890 O O . SER A 1 115 ? -22.998 -36.525 -3.089 1.00 59.36 114 SER C O 1
ATOM 893 N N . ASP A 1 116 ? -22.102 -34.480 -2.811 1.00 50.54 115 ASP C N 1
ATOM 894 C CA . ASP A 1 116 ? -23.380 -33.770 -2.848 1.00 50.01 115 ASP C CA 1
ATOM 895 C C . ASP A 1 116 ? -23.694 -33.457 -4.305 1.00 55.28 115 ASP C C 1
ATOM 896 O O . ASP A 1 116 ? -23.097 -32.559 -4.902 1.00 61.11 115 ASP C O 1
ATOM 901 N N . GLN A 1 117 ? -24.641 -34.204 -4.878 1.00 55.29 116 GLN C N 1
ATOM 902 C CA . GLN A 1 117 ? -24.987 -34.018 -6.283 1.00 59.69 116 GLN C CA 1
ATOM 903 C C . GLN A 1 117 ? -25.605 -32.646 -6.531 1.00 58.59 116 GLN C C 1
ATOM 904 O O . GLN A 1 117 ? -25.256 -31.969 -7.505 1.00 59.34 116 GLN C O 1
ATOM 910 N N . LYS A 1 118 ? -26.524 -32.217 -5.661 1.00 71.81 117 LYS C N 1
ATOM 911 C CA . LYS A 1 118 ? -27.207 -30.945 -5.879 1.00 62.61 117 LYS C CA 1
ATOM 912 C C . LYS A 1 118 ? -26.245 -29.770 -5.764 1.00 57.61 117 LYS C C 1
ATOM 913 O O . LYS A 1 118 ? -26.343 -28.805 -6.531 1.00 72.15 117 LYS C O 1
ATOM 919 N N . MET A 1 119 ? -25.311 -29.830 -4.813 1.00 51.97 118 MET C N 1
ATOM 920 C CA . MET A 1 119 ? -24.285 -28.797 -4.731 1.00 63.05 118 MET C CA 1
ATOM 921 C C . MET A 1 119 ? -23.348 -28.855 -5.930 1.00 70.89 118 MET C C 1
ATOM 922 O O . MET A 1 119 ? -22.800 -27.826 -6.342 1.00 61.44 118 MET C O 1
ATOM 927 N N . LEU A 1 120 ? -23.164 -30.045 -6.506 1.00 65.99 119 LEU C N 1
ATOM 928 C CA . LEU A 1 120 ? -22.299 -30.186 -7.672 1.00 58.68 119 LEU C CA 1
ATOM 929 C C . LEU A 1 120 ? -22.941 -29.576 -8.913 1.00 70.52 119 LEU C C 1
ATOM 930 O O . LEU A 1 120 ? -22.265 -28.901 -9.699 1.00 59.55 119 LEU C O 1
ATOM 935 N N . GLU A 1 121 ? -24.246 -29.799 -9.104 1.00 68.42 120 GLU C N 1
ATOM 936 C CA . GLU A 1 121 ? -24.931 -29.270 -10.281 1.00 59.89 120 GLU C CA 1
ATOM 937 C C . GLU A 1 121 ? -24.873 -27.748 -10.318 1.00 69.43 120 GLU C C 1
ATOM 938 O O . GLU A 1 121 ? -24.731 -27.151 -11.392 1.00 66.42 120 GLU C O 1
ATOM 944 N N . SER A 1 122 ? -24.985 -27.103 -9.156 1.00 68.65 121 SER C N 1
ATOM 945 C CA . SER A 1 122 ? -24.902 -25.647 -9.114 1.00 71.84 121 SER C CA 1
ATOM 946 C C . SER A 1 122 ? -23.479 -25.168 -9.370 1.00 69.55 121 SER C C 1
ATOM 947 O O . SER A 1 122 ? -23.274 -24.146 -10.035 1.00 71.26 121 SER C O 1
ATOM 950 N N . MET A 1 123 ? -22.484 -25.894 -8.852 1.00 65.29 122 MET C N 1
ATOM 951 C CA . MET A 1 123 ? -21.093 -25.518 -9.090 1.00 59.69 122 MET C CA 1
ATOM 952 C C . MET A 1 123 ? -20.735 -25.634 -10.567 1.00 66.33 122 MET C C 1
ATOM 953 O O . MET A 1 123 ? -20.046 -24.766 -11.115 1.00 52.64 122 MET C O 1
ATOM 958 N N . PHE A 1 124 ? -21.189 -26.703 -11.226 1.00 57.23 123 PHE C N 1
ATOM 959 C CA . PHE A 1 124 ? -20.982 -26.826 -12.666 1.00 54.90 123 PHE C CA 1
ATOM 960 C C . PHE A 1 124 ? -21.715 -25.728 -13.424 1.00 68.81 123 PHE C C 1
ATOM 961 O O . PHE A 1 124 ? -21.235 -25.259 -14.464 1.00 58.88 123 PHE C O 1
ATOM 969 N N . LYS A 1 125 ? -22.878 -25.307 -12.921 1.00 61.87 124 LYS C N 1
ATOM 970 C CA . LYS A 1 125 ? -23.655 -24.278 -13.603 1.00 61.32 124 LYS C CA 1
ATOM 971 C C . LYS A 1 125 ? -22.969 -22.920 -13.513 1.00 67.29 124 LYS C C 1
ATOM 972 O O . LYS A 1 125 ? -22.912 -22.181 -14.503 1.00 72.09 124 LYS C O 1
ATOM 978 N N . ASP A 1 126 ? -22.434 -22.578 -12.338 1.00 67.30 125 ASP C N 1
ATOM 979 C CA . ASP A 1 126 ? -21.723 -21.313 -12.186 1.00 69.70 125 ASP C CA 1
ATOM 980 C C . ASP A 1 126 ? -20.399 -21.316 -12.938 1.00 68.59 125 ASP C C 1
ATOM 981 O O . ASP A 1 126 ? -19.932 -20.256 -13.371 1.00 59.85 125 ASP C O 1
ATOM 986 N N . LEU A 1 127 ? -19.779 -22.487 -13.100 1.00 65.06 126 LEU C N 1
ATOM 987 C CA . LEU A 1 127 ? -18.519 -22.555 -13.831 1.00 57.80 126 LEU C CA 1
ATOM 988 C C . LEU A 1 127 ? -18.736 -22.434 -15.335 1.00 67.14 126 LEU C C 1
ATOM 989 O O . LEU A 1 127 ? -17.875 -21.899 -16.042 1.00 61.25 126 LEU C O 1
ATOM 994 N N . LYS A 1 128 ? -19.874 -22.919 -15.841 1.00 61.59 127 LYS C N 1
ATOM 995 C CA . LYS A 1 128 ? -20.199 -22.717 -17.249 1.00 68.64 127 LYS C CA 1
ATOM 996 C C . LYS A 1 128 ? -20.469 -21.246 -17.545 1.00 69.37 127 LYS C C 1
ATOM 997 O O . LYS A 1 128 ? -20.007 -20.718 -18.563 1.00 70.65 127 LYS C O 1
ATOM 1003 N N . GLU A 1 129 ? -21.216 -20.571 -16.668 1.00 60.42 128 GLU C N 1
ATOM 1004 C CA . GLU A 1 129 ? -21.497 -19.153 -16.875 1.00 72.58 128 GLU C CA 1
ATOM 1005 C C . GLU A 1 129 ? -20.221 -18.324 -16.824 1.00 66.63 128 GLU C C 1
ATOM 1006 O O . GLU A 1 129 ? -20.076 -17.348 -17.570 1.00 69.58 128 GLU C O 1
ATOM 1012 N N . SER A 1 130 ? -19.283 -18.694 -15.947 1.00 73.58 129 SER C N 1
ATOM 1013 C CA . SER A 1 130 ? -18.015 -17.976 -15.873 1.00 68.29 129 SER C CA 1
ATOM 1014 C C . SER A 1 130 ? -17.228 -18.111 -17.169 1.00 67.22 129 SER C C 1
ATOM 1015 O O . SER A 1 130 ? -16.668 -17.129 -17.669 1.00 70.50 129 SER C O 1
ATOM 1018 N N . LEU A 1 131 ? -17.174 -19.322 -17.729 1.00 67.45 130 LEU C N 1
ATOM 1019 C CA . LEU A 1 131 ? -16.428 -19.536 -18.965 1.00 70.93 130 LEU C CA 1
ATOM 1020 C C . LEU A 1 131 ? -17.080 -18.808 -20.134 1.00 69.89 130 LEU C C 1
ATOM 1021 O O . LEU A 1 131 ? -16.407 -18.089 -20.882 1.00 76.03 130 LEU C O 1
ATOM 1026 N N . LEU A 1 132 ? -18.395 -18.971 -20.300 1.00 68.60 131 LEU C N 1
ATOM 1027 C CA . LEU A 1 132 ? -19.096 -18.325 -21.406 1.00 61.50 131 LEU C CA 1
ATOM 1028 C C . LEU A 1 132 ? -19.007 -16.805 -21.345 1.00 70.65 131 LEU C C 1
ATOM 1029 O O . LEU A 1 132 ? -19.138 -16.147 -22.383 1.00 67.80 131 LEU C O 1
ATOM 1034 N N . ALA A 1 133 ? -18.786 -16.233 -20.159 1.00 60.85 132 ALA C N 1
ATOM 1035 C CA . ALA A 1 133 ? -18.688 -14.781 -20.050 1.00 67.82 132 ALA C CA 1
ATOM 1036 C C . ALA A 1 133 ? -17.415 -14.260 -20.704 1.00 82.74 132 ALA C C 1
ATOM 1037 O O . ALA A 1 133 ? -17.425 -13.195 -21.334 1.00 96.01 132 ALA C O 1
ATOM 1039 N N . MET A 1 134 ? -16.310 -14.991 -20.569 1.00 70.52 133 MET C N 1
ATOM 1040 C CA . MET A 1 134 ? -15.033 -14.602 -21.164 1.00 73.18 133 MET C CA 1
ATOM 1041 C C . MET A 1 134 ? -14.729 -15.392 -22.429 1.00 71.31 133 MET C C 1
ATOM 1042 O O . MET A 1 134 ? -13.573 -15.732 -22.698 1.00 79.48 133 MET C O 1
ATOM 1047 N N . GLU A 1 135 ? -15.754 -15.700 -23.227 1.00 73.43 134 GLU C N 1
ATOM 1048 C CA . GLU A 1 135 ? -15.525 -16.346 -24.512 1.00 85.07 134 GLU C CA 1
ATOM 1049 C C . GLU A 1 135 ? -14.841 -15.413 -25.503 1.00 87.61 134 GLU C C 1
ATOM 1050 O O . GLU A 1 135 ? -14.182 -15.891 -26.433 1.00 79.30 134 GLU C O 1
ATOM 1056 N N . LYS A 1 136 ? -14.976 -14.097 -25.319 1.00 81.06 135 LYS C N 1
ATOM 1057 C CA . LYS A 1 136 ? -14.352 -13.154 -26.241 1.00 74.71 135 LYS C CA 1
ATOM 1058 C C . LYS A 1 136 ? -12.838 -13.120 -26.073 1.00 82.02 135 LYS C C 1
ATOM 1059 O O . LYS A 1 136 ? -12.118 -12.805 -27.027 1.00 96.33 135 LYS C O 1
ATOM 1065 N N . ALA A 1 137 ? -12.336 -13.449 -24.880 1.00 80.56 136 ALA C N 1
ATOM 1066 C CA . ALA A 1 137 ? -10.902 -13.406 -24.624 1.00 70.05 136 ALA C CA 1
ATOM 1067 C C . ALA A 1 137 ? -10.149 -14.550 -25.287 1.00 78.92 136 ALA C C 1
ATOM 1068 O O . ALA A 1 137 ? -8.914 -14.517 -25.319 1.00 86.56 136 ALA C O 1
ATOM 1070 N N . PHE A 1 138 ? -10.853 -15.550 -25.812 1.00 73.81 137 PHE C N 1
ATOM 1071 C CA . PHE A 1 138 ? -10.232 -16.694 -26.465 1.00 73.38 137 PHE C CA 1
ATOM 1072 C C . PHE A 1 138 ? -10.295 -16.608 -27.984 1.00 68.97 137 PHE C C 1
ATOM 1073 O O . PHE A 1 138 ? -9.983 -17.592 -28.664 1.00 63.74 137 PHE C O 1
ATOM 1081 N N . THR A 1 139 ? -10.686 -15.461 -28.531 1.00 74.18 138 THR C N 1
ATOM 1082 C CA . THR A 1 139 ? -10.823 -15.282 -29.970 1.00 96.04 138 THR C CA 1
ATOM 1083 C C . THR A 1 139 ? -9.586 -14.588 -30.526 1.00 89.09 138 THR C C 1
ATOM 1084 O O . THR A 1 139 ? -9.134 -13.579 -29.975 1.00 86.41 138 THR C O 1
ATOM 1088 N N . GLY A 1 140 ? -9.043 -15.130 -31.613 1.00 73.13 139 GLY C N 1
ATOM 1089 C CA . GLY A 1 140 ? -7.960 -14.476 -32.317 1.00 81.23 139 GLY C CA 1
ATOM 1090 C C . GLY A 1 140 ? -6.570 -14.757 -31.799 1.00 74.10 139 GLY C C 1
ATOM 1091 O O . GLY A 1 140 ? -5.672 -13.929 -31.989 1.00 78.84 139 GLY C O 1
ATOM 1092 N N . SER A 1 141 ? -6.356 -15.899 -31.150 1.00 80.31 140 SER C N 1
ATOM 1093 C CA . SER A 1 141 ? -5.033 -16.273 -30.669 1.00 66.10 140 SER C CA 1
ATOM 1094 C C . SER A 1 141 ? -4.942 -17.790 -30.647 1.00 67.06 140 SER C C 1
ATOM 1095 O O . SER A 1 141 ? -5.856 -18.456 -30.150 1.00 75.48 140 SER C O 1
ATOM 1098 N N . GLU A 1 142 ? -3.850 -18.330 -31.195 1.00 57.85 141 GLU C N 1
ATOM 1099 C CA . GLU A 1 142 ? -3.690 -19.780 -31.232 1.00 67.29 141 GLU C CA 1
ATOM 1100 C C . GLU A 1 142 ? -3.706 -20.370 -29.828 1.00 69.75 141 GLU C C 1
ATOM 1101 O O . GLU A 1 142 ? -4.372 -21.381 -29.578 1.00 71.81 141 GLU C O 1
ATOM 1107 N N . PHE A 1 143 ? -2.990 -19.750 -28.901 1.00 67.94 142 PHE C N 1
ATOM 1108 C CA . PHE A 1 143 ? -2.995 -20.150 -27.502 1.00 70.68 142 PHE C CA 1
ATOM 1109 C C . PHE A 1 143 ? -3.482 -18.974 -26.656 1.00 68.42 142 PHE C C 1
ATOM 1110 O O . PHE A 1 143 ? -3.917 -17.945 -27.181 1.00 64.39 142 PHE C O 1
ATOM 1118 N N . PHE A 1 144 ? -3.411 -19.133 -25.336 1.00 63.61 143 PHE C N 1
ATOM 1119 C CA . PHE A 1 144 ? -4.039 -18.183 -24.419 1.00 60.61 143 PHE C CA 1
ATOM 1120 C C . PHE A 1 144 ? -3.372 -16.816 -24.532 1.00 56.11 143 PHE C C 1
ATOM 1121 O O . PHE A 1 144 ? -2.225 -16.639 -24.110 1.00 68.90 143 PHE C O 1
ATOM 1129 N N . ILE A 1 145 ? -4.105 -15.857 -25.108 1.00 69.31 144 ILE C N 1
ATOM 1130 C CA . ILE A 1 145 ? -3.731 -14.449 -25.283 1.00 68.97 144 ILE C CA 1
ATOM 1131 C C . ILE A 1 145 ? -2.267 -14.253 -25.667 1.00 78.96 144 ILE C C 1
ATOM 1132 O O . ILE A 1 145 ? -1.681 -13.199 -25.394 1.00 89.57 144 ILE C O 1
ATOM 1137 N N . SER A 1 146 ? -1.673 -15.238 -26.333 1.00 75.64 145 SER C N 1
ATOM 1138 C CA . SER A 1 146 ? -0.276 -15.142 -26.722 1.00 85.50 145 SER C CA 1
ATOM 1139 C C . SER A 1 146 ? -0.071 -15.807 -28.074 1.00 80.04 145 SER C C 1
ATOM 1140 O O . SER A 1 146 ? -0.893 -16.603 -28.534 1.00 80.18 145 SER C O 1
ATOM 1143 N N . SER A 1 147 ? 1.051 -15.461 -28.706 1.00 77.05 146 SER C N 1
ATOM 1144 C CA . SER A 1 147 ? 1.400 -16.064 -29.986 1.00 82.85 146 SER C CA 1
ATOM 1145 C C . SER A 1 147 ? 1.752 -17.537 -29.826 1.00 82.45 146 SER C C 1
ATOM 1146 O O . SER A 1 147 ? 1.336 -18.373 -30.637 1.00 73.53 146 SER C O 1
ATOM 1149 N N . GLY A 1 148 ? 2.510 -17.877 -28.783 1.00 67.23 147 GLY C N 1
ATOM 1150 C CA . GLY A 1 148 ? 2.996 -19.222 -28.581 1.00 68.27 147 GLY C CA 1
ATOM 1151 C C . GLY A 1 148 ? 2.557 -19.820 -27.254 1.00 58.10 147 GLY C C 1
ATOM 1152 O O . GLY A 1 148 ? 1.872 -19.190 -26.445 1.00 57.42 147 GLY C O 1
ATOM 1153 N N . PHE A 1 149 ? 2.982 -21.065 -27.053 1.00 57.74 148 PHE C N 1
ATOM 1154 C CA . PHE A 1 149 ? 2.634 -21.823 -25.859 1.00 58.70 148 PHE C CA 1
ATOM 1155 C C . PHE A 1 149 ? 3.340 -21.246 -24.636 1.00 57.53 148 PHE C C 1
ATOM 1156 O O . PHE A 1 149 ? 4.565 -21.088 -24.633 1.00 63.14 148 PHE C O 1
ATOM 1164 N N . THR A 1 150 ? 2.571 -20.931 -23.597 1.00 44.41 149 THR C N 1
ATOM 1165 C CA . THR A 1 150 ? 3.104 -20.347 -22.370 1.00 46.02 149 THR C CA 1
ATOM 1166 C C . THR A 1 150 ? 2.760 -21.231 -21.174 1.00 51.85 149 THR C C 1
ATOM 1167 O O . THR A 1 150 ? 2.158 -22.300 -21.308 1.00 53.29 149 THR C O 1
ATOM 1171 N N . LEU A 1 151 ? 3.156 -20.764 -19.986 1.00 51.10 150 LEU C N 1
ATOM 1172 C CA . LEU A 1 151 ? 2.793 -21.458 -18.754 1.00 40.19 150 LEU C CA 1
ATOM 1173 C C . LEU A 1 151 ? 1.293 -21.408 -18.505 1.00 44.25 150 LEU C C 1
ATOM 1174 O O . LEU A 1 151 ? 0.739 -22.323 -17.883 1.00 44.71 150 LEU C O 1
ATOM 1179 N N . ALA A 1 152 ? 0.624 -20.348 -18.966 1.00 47.46 151 ALA C N 1
ATOM 1180 C CA . ALA A 1 152 ? -0.824 -20.262 -18.810 1.00 48.52 151 ALA C CA 1
ATOM 1181 C C . ALA A 1 152 ? -1.517 -21.428 -19.500 1.00 51.65 151 ALA C C 1
ATOM 1182 O O . ALA A 1 152 ? -2.481 -21.990 -18.968 1.00 55.38 151 ALA C O 1
ATOM 1184 N N . ASP A 1 153 ? -1.032 -21.815 -20.681 1.00 40.61 152 ASP C N 1
ATOM 1185 C CA . ASP A 1 153 ? -1.592 -22.980 -21.355 1.00 51.88 152 ASP C CA 1
ATOM 1186 C C . ASP A 1 153 ? -1.324 -24.257 -20.570 1.00 50.16 152 ASP C C 1
ATOM 1187 O O . ASP A 1 153 ? -2.097 -25.218 -20.665 1.00 46.67 152 ASP C O 1
ATOM 1192 N N . CYS A 1 154 ? -0.239 -24.288 -19.791 1.00 55.46 153 CYS C N 1
ATOM 1193 C CA . CYS A 1 154 ? 0.002 -25.418 -18.900 1.00 47.43 153 CYS C CA 1
ATOM 1194 C C . CYS A 1 154 ? -0.975 -25.404 -17.730 1.00 45.10 153 CYS C C 1
ATOM 1195 O O . CYS A 1 154 ? -1.541 -26.442 -17.370 1.00 45.49 153 CYS C O 1
ATOM 1198 N N . TYR A 1 155 ? -1.176 -24.232 -17.119 1.00 47.94 154 TYR C N 1
ATOM 1199 C CA . TYR A 1 155 ? -2.147 -24.107 -16.035 1.00 45.34 154 TYR C CA 1
ATOM 1200 C C . TYR A 1 155 ? -3.532 -24.546 -16.491 1.00 47.78 154 TYR C C 1
ATOM 1201 O O . TYR A 1 155 ? -4.219 -25.304 -15.797 1.00 49.98 154 TYR C O 1
ATOM 1210 N N . ILE A 1 156 ? -3.955 -24.075 -17.666 1.00 48.54 155 ILE C N 1
ATOM 1211 C CA . ILE A 1 156 ? -5.321 -24.307 -18.123 1.00 42.46 155 ILE C CA 1
ATOM 1212 C C . ILE A 1 156 ? -5.518 -25.763 -18.526 1.00 44.86 155 ILE C C 1
ATOM 1213 O O . ILE A 1 156 ? -6.572 -26.354 -18.263 1.00 44.87 155 ILE C O 1
ATOM 1218 N N . ALA A 1 157 ? -4.510 -26.367 -19.160 1.00 49.12 156 ALA C N 1
ATOM 1219 C CA . ALA A 1 157 ? -4.628 -27.758 -19.591 1.00 50.66 156 ALA C CA 1
ATOM 1220 C C . ALA A 1 157 ? -4.838 -28.687 -18.402 1.00 52.47 156 ALA C C 1
ATOM 1221 O O . ALA A 1 157 ? -5.757 -29.514 -18.400 1.00 59.22 156 ALA C O 1
ATOM 1223 N N . ALA A 1 158 ? -3.989 -28.567 -17.379 1.00 50.63 157 ALA C N 1
ATOM 1224 C CA . ALA A 1 158 ? -4.144 -29.398 -16.190 1.00 53.27 157 ALA C CA 1
ATOM 1225 C C . ALA A 1 158 ? -5.470 -29.133 -15.493 1.00 52.54 157 ALA C C 1
ATOM 1226 O O . ALA A 1 158 ? -6.055 -30.047 -14.900 1.00 49.44 157 ALA C O 1
ATOM 1228 N N . LEU A 1 159 ? -5.963 -27.895 -15.556 1.00 48.02 158 LEU C N 1
ATOM 1229 C CA . LEU A 1 159 ? -7.253 -27.586 -14.953 1.00 47.53 158 LEU C CA 1
ATOM 1230 C C . LEU A 1 159 ? -8.394 -28.235 -15.728 1.00 51.73 158 LEU C C 1
ATOM 1231 O O . LEU A 1 159 ? -9.369 -28.704 -15.130 1.00 60.89 158 LEU C O 1
ATOM 1236 N N . ILE A 1 160 ? -8.286 -28.284 -17.058 1.00 53.58 159 ILE C N 1
ATOM 1237 C CA . ILE A 1 160 ? -9.332 -28.904 -17.866 1.00 55.08 159 ILE C CA 1
ATOM 1238 C C . ILE A 1 160 ? -9.306 -30.420 -17.704 1.00 59.51 159 ILE C C 1
ATOM 1239 O O . ILE A 1 160 ? -10.357 -31.065 -17.612 1.00 55.62 159 ILE C O 1
ATOM 1244 N N . ILE A 1 161 ? -8.109 -31.011 -17.662 1.00 54.09 160 ILE C N 1
ATOM 1245 C CA . ILE A 1 161 ? -7.997 -32.456 -17.477 1.00 52.79 160 ILE C CA 1
ATOM 1246 C C . ILE A 1 161 ? -8.670 -32.884 -16.176 1.00 57.14 160 ILE C C 1
ATOM 1247 O O . ILE A 1 161 ? -9.431 -33.862 -16.143 1.00 56.81 160 ILE C O 1
ATOM 1252 N N . CYS A 1 162 ? -8.406 -32.157 -15.087 1.00 54.20 161 CYS C N 1
ATOM 1253 C CA . CYS A 1 162 ? -8.983 -32.505 -13.791 1.00 45.68 161 CYS C CA 1
ATOM 1254 C C . CYS A 1 162 ? -10.466 -32.174 -13.712 1.00 50.62 161 CYS C C 1
ATOM 1255 O O . CYS A 1 162 ? -11.222 -32.907 -13.061 1.00 50.58 161 CYS C O 1
ATOM 1258 N N . LEU A 1 163 ? -10.899 -31.090 -14.360 1.00 48.93 162 LEU C N 1
ATOM 1259 C CA . LEU A 1 163 ? -12.326 -30.802 -14.416 1.00 47.41 162 LEU C CA 1
ATOM 1260 C C . LEU A 1 163 ? -13.057 -31.857 -15.226 1.00 53.27 162 LEU C C 1
ATOM 1261 O O . LEU A 1 163 ? -14.192 -32.223 -14.896 1.00 52.71 162 LEU C O 1
ATOM 1266 N N . GLU A 1 164 ? -12.420 -32.346 -16.290 1.00 56.82 163 GLU C N 1
ATOM 1267 C CA . GLU A 1 164 ? -12.988 -33.438 -17.064 1.00 60.32 163 GLU C CA 1
ATOM 1268 C C . GLU A 1 164 ? -13.167 -34.686 -16.217 1.00 64.03 163 GLU C C 1
ATOM 1269 O O . GLU A 1 164 ? -14.215 -35.339 -16.292 1.00 58.95 163 GLU C O 1
ATOM 1275 N N . ALA A 1 165 ? -12.184 -35.008 -15.367 1.00 59.69 164 ALA C N 1
ATOM 1276 C CA . ALA A 1 165 ? -12.311 -36.217 -14.561 1.00 53.37 164 ALA C CA 1
ATOM 1277 C C . ALA A 1 165 ? -13.440 -36.096 -13.547 1.00 61.92 164 ALA C C 1
ATOM 1278 O O . ALA A 1 165 ? -14.071 -37.102 -13.190 1.00 63.45 164 ALA C O 1
ATOM 1280 N N . GLU A 1 166 ? -13.709 -34.875 -13.073 1.00 59.85 165 GLU C N 1
ATOM 1281 C CA . GLU A 1 166 ? -14.798 -34.614 -12.142 1.00 49.36 165 GLU C CA 1
ATOM 1282 C C . GLU A 1 166 ? -16.158 -34.603 -12.817 1.00 59.36 165 GLU C C 1
ATOM 1283 O O . GLU A 1 166 ? -17.173 -34.521 -12.119 1.00 56.45 165 GLU C O 1
ATOM 1289 N N . GLY A 1 167 ? -16.204 -34.661 -14.146 1.00 68.68 166 GLY C N 1
ATOM 1290 C CA . GLY A 1 167 ? -17.452 -34.674 -14.883 1.00 60.42 166 GLY C CA 1
ATOM 1291 C C . GLY A 1 167 ? -17.758 -33.397 -15.633 1.00 60.41 166 GLY C C 1
ATOM 1292 O O . GLY A 1 167 ? -18.758 -33.352 -16.362 1.00 66.79 166 GLY C O 1
ATOM 1293 N N . PHE A 1 168 ? -16.937 -32.361 -15.479 1.00 62.38 167 PHE C N 1
ATOM 1294 C CA . PHE A 1 168 ? -17.144 -31.089 -16.161 1.00 66.64 167 PHE C CA 1
ATOM 1295 C C . PHE A 1 168 ? -16.435 -31.139 -17.510 1.00 66.35 167 PHE C C 1
ATOM 1296 O O . PHE A 1 168 ? -15.201 -31.182 -17.570 1.00 56.76 167 PHE C O 1
ATOM 1304 N N . ILE A 1 169 ? -17.213 -31.130 -18.590 1.00 63.85 168 ILE C N 1
ATOM 1305 C CA . ILE A 1 169 ? -16.694 -31.243 -19.948 1.00 63.80 168 ILE C CA 1
ATOM 1306 C C . ILE A 1 169 ? -16.881 -29.914 -20.665 1.00 60.34 168 ILE C C 1
ATOM 1307 O O . ILE A 1 169 ? -17.936 -29.278 -20.553 1.00 63.42 168 ILE C O 1
ATOM 1312 N N . ILE A 1 170 ? -15.856 -29.501 -21.405 1.00 64.85 169 ILE C N 1
ATOM 1313 C CA . ILE A 1 170 ? -15.938 -28.346 -22.293 1.00 82.36 169 ILE C CA 1
ATOM 1314 C C . ILE A 1 170 ? -16.240 -28.875 -23.692 1.00 71.73 169 ILE C C 1
ATOM 1315 O O . ILE A 1 170 ? -15.396 -29.533 -24.308 1.00 66.92 169 ILE C O 1
ATOM 1320 N N . ASP A 1 171 ? -17.441 -28.599 -24.192 1.00 72.89 170 ASP C N 1
ATOM 1321 C CA . ASP A 1 171 ? -17.916 -29.167 -25.447 1.00 73.94 170 ASP C CA 1
ATOM 1322 C C . ASP A 1 171 ? -18.214 -28.056 -26.457 1.00 74.76 170 ASP C C 1
ATOM 1323 O O . ASP A 1 171 ? -17.797 -26.907 -26.287 1.00 72.87 170 ASP C O 1
ATOM 1328 N N . ASP A 1 172 ? -18.967 -28.419 -27.504 1.00 76.83 171 ASP C N 1
ATOM 1329 C CA . ASP A 1 172 ? -19.220 -27.531 -28.635 1.00 65.49 171 ASP C CA 1
ATOM 1330 C C . ASP A 1 172 ? -19.762 -26.172 -28.217 1.00 69.99 171 ASP C C 1
ATOM 1331 O O . ASP A 1 172 ? -19.574 -25.186 -28.935 1.00 78.09 171 ASP C O 1
ATOM 1336 N N . GLU A 1 173 ? -20.435 -26.096 -27.070 1.00 79.38 172 GLU C N 1
ATOM 1337 C CA . GLU A 1 173 ? -21.192 -24.905 -26.711 1.00 73.04 172 GLU C CA 1
ATOM 1338 C C . GLU A 1 173 ? -20.327 -23.746 -26.227 1.00 69.16 172 GLU C C 1
ATOM 1339 O O . GLU A 1 173 ? -20.839 -22.628 -26.100 1.00 65.51 172 GLU C O 1
ATOM 1345 N N . TYR A 1 174 ? -19.040 -23.971 -25.966 1.00 64.61 173 TYR C N 1
ATOM 1346 C CA . TYR A 1 174 ? -18.177 -22.920 -25.442 1.00 70.37 173 TYR C CA 1
ATOM 1347 C C . TYR A 1 174 ? -17.488 -22.103 -26.530 1.00 79.95 173 TYR C C 1
ATOM 1348 O O . TYR A 1 174 ? -16.848 -21.094 -26.212 1.00 70.57 173 TYR C O 1
ATOM 1357 N N . GLY A 1 175 ? -17.602 -22.506 -27.794 1.00 68.70 174 GLY C N 1
ATOM 1358 C CA . GLY A 1 175 ? -17.115 -21.697 -28.896 1.00 65.78 174 GLY C CA 1
ATOM 1359 C C . GLY A 1 175 ? -15.607 -21.619 -29.005 1.00 63.03 174 GLY C C 1
ATOM 1360 O O . GLY A 1 175 ? -14.932 -22.646 -29.128 1.00 63.91 174 GLY C O 1
ATOM 1361 N N . ALA A 1 176 ? -15.066 -20.396 -28.972 1.00 59.93 175 ALA C N 1
ATOM 1362 C CA . ALA A 1 176 ? -13.622 -20.219 -29.087 1.00 62.28 175 ALA C CA 1
ATOM 1363 C C . ALA A 1 176 ? -12.880 -20.927 -27.963 1.00 66.26 175 ALA C C 1
ATOM 1364 O O . ALA A 1 176 ? -11.746 -21.380 -28.157 1.00 65.28 175 ALA C O 1
ATOM 1366 N N . ILE A 1 177 ? -13.500 -21.026 -26.785 1.00 64.99 176 ILE C N 1
ATOM 1367 C CA . ILE A 1 177 ? -12.915 -21.802 -25.695 1.00 65.10 176 ILE C CA 1
ATOM 1368 C C . ILE A 1 177 ? -12.784 -23.264 -26.097 1.00 56.22 176 ILE C C 1
ATOM 1369 O O . ILE A 1 177 ? -11.759 -23.907 -25.837 1.00 58.15 176 ILE C O 1
ATOM 1374 N N . TYR A 1 178 ? -13.818 -23.811 -26.743 1.00 53.19 177 TYR C N 1
ATOM 1375 C CA . TYR A 1 178 ? -13.775 -25.211 -27.150 1.00 60.49 177 TYR C CA 1
ATOM 1376 C C . TYR A 1 178 ? -12.721 -25.447 -28.225 1.00 61.15 177 TYR C C 1
ATOM 1377 O O . TYR A 1 178 ? -12.021 -26.466 -28.202 1.00 58.97 177 TYR C O 1
ATOM 1386 N N . GLU A 1 179 ? -12.597 -24.522 -29.180 1.00 55.09 178 GLU C N 1
ATOM 1387 C CA . GLU A 1 179 ? -11.555 -24.647 -30.194 1.00 65.40 178 GLU C CA 1
ATOM 1388 C C . GLU A 1 179 ? -10.173 -24.576 -29.559 1.00 57.17 178 GLU C C 1
ATOM 1389 O O . GLU A 1 179 ? -9.285 -25.373 -29.883 1.00 54.05 178 GLU C O 1
ATOM 1395 N N . TYR A 1 180 ? -9.976 -23.626 -28.641 1.00 55.40 179 TYR C N 1
ATOM 1396 C CA . TYR A 1 180 ? -8.717 -23.554 -27.909 1.00 57.30 179 TYR C CA 1
ATOM 1397 C C . TYR A 1 180 ? -8.442 -24.851 -27.157 1.00 58.82 179 TYR C C 1
ATOM 1398 O O . TYR A 1 180 ? -7.301 -25.326 -27.125 1.00 55.48 179 TYR C O 1
ATOM 1407 N N . LYS A 1 181 ? -9.480 -25.448 -26.562 1.00 53.58 180 LYS C N 1
ATOM 1408 C CA . LYS A 1 181 ? -9.303 -26.727 -25.880 1.00 48.38 180 LYS C CA 1
ATOM 1409 C C . LYS A 1 181 ? -8.876 -27.817 -26.853 1.00 56.40 180 LYS C C 1
ATOM 1410 O O . LYS A 1 181 ? -7.975 -28.609 -26.553 1.00 54.57 180 LYS C O 1
ATOM 1416 N N . LYS A 1 182 ? -9.515 -27.877 -28.025 1.00 55.96 181 LYS C N 1
ATOM 1417 C CA . LYS A 1 182 ? -9.131 -28.864 -29.028 1.00 51.20 181 LYS C CA 1
ATOM 1418 C C . LYS A 1 182 ? -7.689 -28.653 -29.473 1.00 57.61 181 LYS C C 1
ATOM 1419 O O . LYS A 1 182 ? -6.906 -29.606 -29.556 1.00 58.56 181 LYS C O 1
ATOM 1421 N N . ARG A 1 183 ? -7.321 -27.401 -29.760 1.00 53.65 182 ARG C N 1
ATOM 1422 C CA . ARG A 1 183 ? -5.927 -27.086 -30.056 1.00 60.33 182 ARG C CA 1
ATOM 1423 C C . ARG A 1 183 ? -5.022 -27.458 -28.890 1.00 59.80 182 ARG C C 1
ATOM 1424 O O . ARG A 1 183 ? -3.940 -28.025 -29.087 1.00 67.54 182 ARG C O 1
ATOM 1432 N N . LEU A 1 184 ? -5.452 -27.142 -27.666 1.00 60.83 183 LEU C N 1
ATOM 1433 C CA . LEU A 1 184 ? -4.633 -27.400 -26.487 1.00 51.45 183 LEU C CA 1
ATOM 1434 C C . LEU A 1 184 ? -4.334 -28.886 -26.335 1.00 58.32 183 LEU C C 1
ATOM 1435 O O . LEU A 1 184 ? -3.189 -29.274 -26.072 1.00 55.45 183 LEU C O 1
ATOM 1440 N N . PHE A 1 185 ? -5.350 -29.734 -26.501 1.00 64.40 184 PHE C N 1
ATOM 1441 C CA . PHE A 1 185 ? -5.165 -31.171 -26.341 1.00 61.30 184 PHE C CA 1
ATOM 1442 C C . PHE A 1 185 ? -4.512 -31.821 -27.553 1.00 58.24 184 PHE C C 1
ATOM 1443 O O . PHE A 1 185 ? -4.038 -32.958 -27.449 1.00 56.52 184 PHE C O 1
ATOM 1451 N N . ALA A 1 186 ? -4.474 -31.132 -28.694 1.00 66.24 185 ALA C N 1
ATOM 1452 C CA . ALA A 1 186 ? -3.736 -31.648 -29.839 1.00 70.23 185 ALA C CA 1
ATOM 1453 C C . ALA A 1 186 ? -2.232 -31.617 -29.607 1.00 65.56 185 ALA C C 1
ATOM 1454 O O . ALA A 1 186 ? -1.502 -32.385 -30.242 1.00 67.94 185 ALA C O 1
ATOM 1456 N N . ARG A 1 187 ? -1.759 -30.760 -28.706 1.00 57.79 186 ARG C N 1
ATOM 1457 C CA . ARG A 1 187 ? -0.326 -30.598 -28.510 1.00 60.29 186 ARG C CA 1
ATOM 1458 C C . ARG A 1 187 ? 0.261 -31.809 -27.795 1.00 64.01 186 ARG C C 1
ATOM 1459 O O . ARG A 1 187 ? -0.384 -32.424 -26.941 1.00 66.59 186 ARG C O 1
ATOM 1467 N N . ASP A 1 188 ? 1.507 -32.139 -28.145 1.00 56.29 187 ASP C N 1
ATOM 1468 C CA . ASP A 1 188 ? 2.094 -33.408 -27.726 1.00 63.02 187 ASP C CA 1
ATOM 1469 C C . ASP A 1 188 ? 2.275 -33.482 -26.214 1.00 68.66 187 ASP C C 1
ATOM 1470 O O . ASP A 1 188 ? 1.987 -34.516 -25.601 1.00 77.13 187 ASP C O 1
ATOM 1475 N N . SER A 1 189 ? 2.758 -32.403 -25.596 1.00 64.19 188 SER C N 1
ATOM 1476 C CA . SER A 1 189 ? 3.030 -32.439 -24.162 1.00 61.41 188 SER C CA 1
ATOM 1477 C C . SER A 1 189 ? 1.745 -32.556 -23.354 1.00 58.63 188 SER C C 1
ATOM 1478 O O . SER A 1 189 ? 1.719 -33.224 -22.314 1.00 49.93 188 SER C O 1
ATOM 1481 N N . VAL A 1 190 ? 0.668 -31.915 -23.814 1.00 53.33 189 VAL C N 1
ATOM 1482 C CA . VAL A 1 190 ? -0.598 -31.979 -23.091 1.00 53.12 189 VAL C CA 1
ATOM 1483 C C . VAL A 1 190 ? -1.179 -33.388 -23.155 1.00 68.95 189 VAL C C 1
ATOM 1484 O O . VAL A 1 190 ? -1.571 -33.961 -22.132 1.00 71.95 189 VAL C O 1
ATOM 1488 N N . LYS A 1 191 ? -1.233 -33.972 -24.355 1.00 65.36 190 LYS C N 1
ATOM 1489 C CA . LYS A 1 191 ? -1.834 -35.291 -24.514 1.00 73.83 190 LYS C CA 1
ATOM 1490 C C . LYS A 1 191 ? -0.947 -36.412 -23.988 1.00 71.38 190 LYS C C 1
ATOM 1491 O O . LYS A 1 191 ? -1.463 -37.481 -23.642 1.00 78.98 190 LYS C O 1
ATOM 1497 N N . LYS A 1 192 ? 0.370 -36.199 -23.914 1.00 66.16 191 LYS C N 1
ATOM 1498 C CA . LYS A 1 192 ? 1.228 -37.179 -23.257 1.00 64.57 191 LYS C CA 1
ATOM 1499 C C . LYS A 1 192 ? 0.920 -37.264 -21.768 1.00 84.90 191 LYS C C 1
ATOM 1500 O O . LYS A 1 192 ? 1.059 -38.333 -21.162 1.00 91.83 191 LYS C O 1
ATOM 1506 N N . ALA A 1 193 ? 0.491 -36.156 -21.168 1.00 79.22 192 ALA C N 1
ATOM 1507 C CA . ALA A 1 193 ? 0.092 -36.147 -19.770 1.00 76.87 192 ALA C CA 1
ATOM 1508 C C . ALA A 1 193 ? -1.384 -36.459 -19.572 1.00 83.79 192 ALA C C 1
ATOM 1509 O O . ALA A 1 193 ? -1.791 -36.777 -18.449 1.00 82.54 192 ALA C O 1
ATOM 1511 N N . ASN A 1 194 ? -2.190 -36.385 -20.633 1.00 80.92 193 ASN C N 1
ATOM 1512 C CA . ASN A 1 194 ? -3.626 -36.601 -20.510 1.00 81.04 193 ASN C CA 1
ATOM 1513 C C . ASN A 1 194 ? -4.010 -38.074 -20.560 1.00 92.93 193 ASN C C 1
ATOM 1514 O O . ASN A 1 194 ? -5.109 -38.428 -20.119 1.00 101.87 193 ASN C O 1
ATOM 1519 N N . ILE A 1 195 ? -3.137 -38.941 -21.075 1.00 98.97 194 ILE C N 1
ATOM 1520 C CA . ILE A 1 195 ? -3.480 -40.352 -21.196 1.00 104.60 194 ILE C CA 1
ATOM 1521 C C . ILE A 1 195 ? -3.495 -40.994 -19.813 1.00 112.11 194 ILE C C 1
ATOM 1522 O O . ILE A 1 195 ? -2.643 -40.707 -18.959 1.00 110.99 194 ILE C O 1
ATOM 1527 N N . LYS A 1 196 ? -4.493 -41.841 -19.576 1.00 112.06 195 LYS C N 1
ATOM 1528 C CA . LYS A 1 196 ? -4.674 -42.498 -18.285 1.00 113.60 195 LYS C CA 1
ATOM 1529 C C . LYS A 1 196 ? -5.715 -43.607 -18.394 1.00 116.31 195 LYS C C 1
ATOM 1530 O O . LYS A 1 196 ? -6.566 -43.584 -19.283 1.00 116.52 195 LYS C O 1
ATOM 1532 N N . ALA B 2 3 ? 4.310 7.220 -19.468 1.00 86.59 0 ALA A N 1
ATOM 1533 C CA . ALA B 2 3 ? 2.985 6.644 -19.667 1.00 100.17 0 ALA A CA 1
ATOM 1534 C C . ALA B 2 3 ? 2.566 5.803 -18.466 1.00 95.61 0 ALA A C 1
ATOM 1535 O O . ALA B 2 3 ? 1.402 5.419 -18.340 1.00 83.43 0 ALA A O 1
ATOM 1537 N N . MET B 2 4 ? 3.519 5.527 -17.580 1.00 90.48 1 MET A N 1
ATOM 1538 C CA . MET B 2 4 ? 3.301 4.603 -16.476 1.00 81.29 1 MET A CA 1
ATOM 1539 C C . MET B 2 4 ? 2.730 5.336 -15.269 1.00 74.61 1 MET A C 1
ATOM 1540 O O . MET B 2 4 ? 3.221 6.404 -14.889 1.00 77.41 1 MET A O 1
ATOM 1545 N N . LEU B 2 5 ? 1.702 4.745 -14.664 1.00 65.01 2 LEU A N 1
ATOM 1546 C CA . LEU B 2 5 ? 0.950 5.347 -13.574 1.00 68.62 2 LEU A CA 1
ATOM 1547 C C . LEU B 2 5 ? 0.874 4.366 -12.412 1.00 67.59 2 LEU A C 1
ATOM 1548 O O . LEU B 2 5 ? 0.652 3.169 -12.618 1.00 58.88 2 LEU A O 1
ATOM 1553 N N . LEU B 2 6 ? 1.066 4.869 -11.193 1.00 58.78 3 LEU A N 1
ATOM 1554 C CA . LEU B 2 6 ? 0.978 4.052 -9.985 1.00 52.35 3 LEU A CA 1
ATOM 1555 C C . LEU B 2 6 ? -0.109 4.620 -9.083 1.00 54.85 3 LEU A C 1
ATOM 1556 O O . LEU B 2 6 ? 0.057 5.701 -8.507 1.00 56.47 3 LEU A O 1
ATOM 1561 N N . TYR B 2 7 ? -1.213 3.890 -8.956 1.00 47.88 4 TYR A N 1
ATOM 1562 C CA . TYR B 2 7 ? -2.275 4.275 -8.038 1.00 57.48 4 TYR A CA 1
ATOM 1563 C C . TYR B 2 7 ? -1.861 3.929 -6.613 1.00 62.59 4 TYR A C 1
ATOM 1564 O O . TYR B 2 7 ? -1.400 2.816 -6.343 1.00 53.95 4 TYR A O 1
ATOM 1573 N N . THR B 2 8 ? -2.029 4.884 -5.703 1.00 63.15 5 THR A N 1
ATOM 1574 C CA . THR B 2 8 ? -1.434 4.807 -4.377 1.00 55.11 5 THR A CA 1
ATOM 1575 C C . THR B 2 8 ? -2.435 5.288 -3.337 1.00 60.05 5 THR A C 1
ATOM 1576 O O . THR B 2 8 ? -3.287 6.133 -3.618 1.00 67.90 5 THR A O 1
ATOM 1580 N N . LYS B 2 9 ? -2.334 4.725 -2.135 1.00 66.91 6 LYS A N 1
ATOM 1581 C CA . LYS B 2 9 ? -3.098 5.173 -0.982 1.00 56.25 6 LYS A CA 1
ATOM 1582 C C . LYS B 2 9 ? -2.139 5.479 0.160 1.00 58.18 6 LYS A C 1
ATOM 1583 O O . LYS B 2 9 ? -1.133 4.784 0.338 1.00 66.22 6 LYS A O 1
ATOM 1589 N N . LYS B 2 10 ? -2.441 6.529 0.921 1.00 69.95 7 LYS A N 1
ATOM 1590 C CA . LYS B 2 10 ? -1.587 6.909 2.038 1.00 63.27 7 LYS A CA 1
ATOM 1591 C C . LYS B 2 10 ? -1.610 5.832 3.116 1.00 56.26 7 LYS A C 1
ATOM 1592 O O . LYS B 2 10 ? -2.643 5.206 3.368 1.00 48.97 7 LYS A O 1
ATOM 1598 N N . ASP B 2 11 ? -0.454 5.615 3.745 1.00 55.89 8 ASP A N 1
ATOM 1599 C CA . ASP B 2 11 ? -0.280 4.644 4.824 1.00 59.54 8 ASP A CA 1
ATOM 1600 C C . ASP B 2 11 ? -0.558 3.212 4.374 1.00 66.28 8 ASP A C 1
ATOM 1601 O O . ASP B 2 11 ? -0.845 2.342 5.203 1.00 70.59 8 ASP A O 1
ATOM 1606 N N . ASP B 2 12 ? -0.479 2.947 3.073 1.00 59.69 9 ASP A N 1
ATOM 1607 C CA . ASP B 2 12 ? -0.573 1.591 2.549 1.00 58.30 9 ASP A CA 1
ATOM 1608 C C . ASP B 2 12 ? 0.837 1.031 2.407 1.00 52.21 9 ASP A C 1
ATOM 1609 O O . ASP B 2 12 ? 1.662 1.593 1.678 1.00 56.94 9 ASP A O 1
ATOM 1614 N N . ILE B 2 13 ? 1.117 -0.070 3.110 1.00 50.93 10 ILE A N 1
ATOM 1615 C CA . ILE B 2 13 ? 2.475 -0.604 3.113 1.00 49.54 10 ILE A CA 1
ATOM 1616 C C . ILE B 2 13 ? 2.845 -1.162 1.743 1.00 42.37 10 ILE A C 1
ATOM 1617 O O . ILE B 2 13 ? 4.013 -1.103 1.339 1.00 44.32 10 ILE A O 1
ATOM 1622 N N . TYR B 2 14 ? 1.873 -1.701 1.002 1.00 38.98 11 TYR A N 1
ATOM 1623 C CA . TYR B 2 14 ? 2.155 -2.145 -0.359 1.00 46.11 11 TYR A CA 1
ATOM 1624 C C . TYR B 2 14 ? 2.538 -0.970 -1.248 1.00 44.24 11 TYR A C 1
ATOM 1625 O O . TYR B 2 14 ? 3.465 -1.071 -2.060 1.00 39.78 11 TYR A O 1
ATOM 1634 N N . SER B 2 15 ? 1.834 0.154 -1.105 1.00 43.50 12 SER A N 1
ATOM 1635 C CA . SER B 2 15 ? 2.138 1.334 -1.907 1.00 49.67 12 SER A CA 1
ATOM 1636 C C . SER B 2 15 ? 3.540 1.852 -1.618 1.00 51.91 12 SER A C 1
ATOM 1637 O O . SER B 2 15 ? 4.254 2.278 -2.533 1.00 49.37 12 SER A O 1
ATOM 1640 N N . ASP B 2 16 ? 3.952 1.824 -0.349 1.00 41.81 13 ASP A N 1
ATOM 1641 C CA . ASP B 2 16 ? 5.265 2.347 0.012 1.00 47.37 13 ASP A CA 1
ATOM 1642 C C . ASP B 2 16 ? 6.379 1.429 -0.475 1.00 46.95 13 ASP A C 1
ATOM 1643 O O . ASP B 2 16 ? 7.458 1.901 -0.852 1.00 49.96 13 ASP A O 1
ATOM 1648 N N . ILE B 2 17 ? 6.141 0.116 -0.469 1.00 44.49 14 ILE A N 1
ATOM 1649 C CA . ILE B 2 17 ? 7.129 -0.823 -0.995 1.00 41.15 14 ILE A CA 1
ATOM 1650 C C . ILE B 2 17 ? 7.364 -0.563 -2.477 1.00 49.78 14 ILE A C 1
A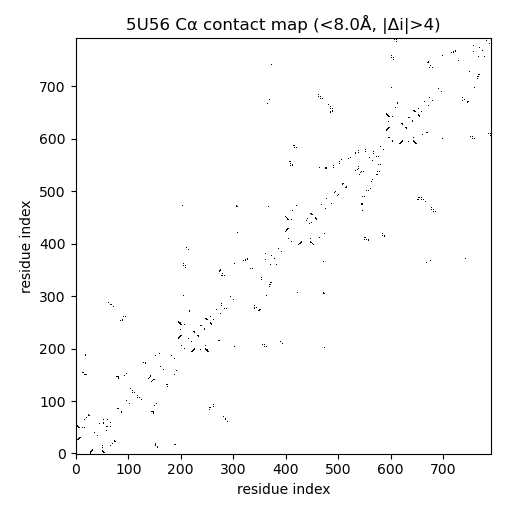TOM 1651 O O . ILE B 2 17 ? 8.507 -0.419 -2.929 1.00 40.70 14 ILE A O 1
ATOM 1656 N N . VAL B 2 18 ? 6.279 -0.490 -3.254 1.00 39.97 15 VAL A N 1
ATOM 1657 C CA . VAL B 2 18 ? 6.400 -0.321 -4.699 1.00 39.72 15 VAL A CA 1
ATOM 1658 C C . VAL B 2 18 ? 7.032 1.024 -5.031 1.00 50.57 15 VAL A C 1
ATOM 1659 O O . VAL B 2 18 ? 7.857 1.128 -5.948 1.00 49.21 15 VAL A O 1
ATOM 1663 N N . ARG B 2 19 ? 6.667 2.074 -4.288 1.00 49.56 16 ARG A N 1
ATOM 1664 C CA . ARG B 2 19 ? 7.248 3.388 -4.546 1.00 44.88 16 ARG A CA 1
ATOM 1665 C C . ARG B 2 19 ? 8.750 3.395 -4.306 1.00 50.05 16 ARG A C 1
ATOM 1666 O O . ARG B 2 19 ? 9.486 4.095 -5.012 1.00 59.26 16 ARG A O 1
ATOM 1674 N N . MET B 2 20 ? 9.229 2.628 -3.325 1.00 47.05 17 MET A N 1
ATOM 1675 C CA . MET B 2 20 ? 10.670 2.540 -3.126 1.00 48.20 17 MET A CA 1
ATOM 1676 C C . MET B 2 20 ? 11.329 1.698 -4.210 1.00 47.99 17 MET A C 1
ATOM 1677 O O . MET B 2 20 ? 12.473 1.967 -4.590 1.00 53.34 17 MET A O 1
ATOM 1682 N N . ILE B 2 21 ? 10.628 0.685 -4.721 1.00 48.54 18 ILE A N 1
ATOM 1683 C CA . ILE B 2 21 ? 11.185 -0.127 -5.799 1.00 43.25 18 ILE A CA 1
ATOM 1684 C C . ILE B 2 21 ? 11.311 0.702 -7.071 1.00 52.37 18 ILE A C 1
ATOM 1685 O O . ILE B 2 21 ? 12.378 0.749 -7.694 1.00 49.84 18 ILE A O 1
ATOM 1690 N N . LEU B 2 22 ? 10.229 1.382 -7.464 1.00 46.28 19 LEU A N 1
ATOM 1691 C CA . LEU B 2 22 ? 10.280 2.254 -8.634 1.00 47.75 19 LEU A CA 1
ATOM 1692 C C . LEU B 2 22 ? 11.353 3.324 -8.490 1.00 46.85 19 LEU A C 1
ATOM 1693 O O . LEU B 2 22 ? 11.971 3.723 -9.484 1.00 54.76 19 LEU A O 1
ATOM 1698 N N . LEU B 2 23 ? 11.591 3.795 -7.265 1.00 51.88 20 LEU A N 1
ATOM 1699 C CA . LEU B 2 23 ? 12.617 4.807 -7.043 1.00 50.15 20 LEU A CA 1
ATOM 1700 C C . LEU B 2 23 ? 14.011 4.256 -7.316 1.00 60.00 20 LEU A C 1
ATOM 1701 O O . LEU B 2 23 ? 14.857 4.949 -7.893 1.00 62.13 20 LEU A O 1
ATOM 1706 N N . ILE B 2 24 ? 14.270 3.010 -6.913 1.00 57.79 21 ILE A N 1
ATOM 1707 C CA . ILE B 2 24 ? 15.606 2.447 -7.081 1.00 58.11 21 ILE A CA 1
ATOM 1708 C C . ILE B 2 24 ? 15.883 2.140 -8.547 1.00 55.64 21 ILE A C 1
ATOM 1709 O O . ILE B 2 24 ? 16.987 2.387 -9.047 1.00 58.82 21 ILE A O 1
ATOM 1714 N N . LYS B 2 25 ? 14.891 1.606 -9.262 1.00 54.66 22 LYS A N 1
ATOM 1715 C CA . LYS B 2 25 ? 15.081 1.248 -10.663 1.00 59.20 22 LYS A CA 1
ATOM 1716 C C . LYS B 2 25 ? 15.222 2.460 -11.575 1.00 63.55 22 LYS A C 1
ATOM 1717 O O . LYS B 2 25 ? 15.310 2.281 -12.794 1.00 69.10 22 LYS A O 1
ATOM 1723 N N . GLY B 2 26 ? 15.244 3.674 -11.028 1.00 58.90 23 GLY A N 1
ATOM 1724 C CA . GLY B 2 26 ? 15.338 4.864 -11.847 1.00 60.13 23 GLY A CA 1
ATOM 1725 C C . GLY B 2 26 ? 14.099 5.186 -12.646 1.00 64.55 23 GLY A C 1
ATOM 1726 O O . GLY B 2 26 ? 14.125 6.119 -13.453 1.00 75.09 23 GLY A O 1
ATOM 1727 N N . ALA B 2 27 ? 13.014 4.443 -12.446 1.00 61.17 24 ALA A N 1
ATOM 1728 C CA . ALA B 2 27 ? 11.786 4.678 -13.184 1.00 66.08 24 ALA A CA 1
ATOM 1729 C C . ALA B 2 27 ? 11.176 6.023 -12.805 1.00 72.96 24 ALA A C 1
ATOM 1730 O O . ALA B 2 27 ? 11.419 6.569 -11.726 1.00 69.98 24 ALA A O 1
ATOM 1732 N N . ASN B 2 28 ? 10.370 6.560 -13.720 1.00 76.71 25 ASN A N 1
ATOM 1733 C CA . ASN B 2 28 ? 9.603 7.783 -13.483 1.00 85.55 25 ASN A CA 1
ATOM 1734 C C . ASN B 2 28 ? 8.144 7.479 -13.806 1.00 83.11 25 ASN A C 1
ATOM 1735 O O . ASN B 2 28 ? 7.707 7.613 -14.952 1.00 89.34 25 ASN A O 1
ATOM 1740 N N . ALA B 2 29 ? 7.400 7.057 -12.790 1.00 79.68 26 ALA A N 1
ATOM 1741 C CA . ALA B 2 29 ? 5.969 6.836 -12.898 1.00 77.63 26 ALA A CA 1
ATOM 1742 C C . ALA B 2 29 ? 5.233 7.948 -12.167 1.00 70.48 26 ALA A C 1
ATOM 1743 O O . ALA B 2 29 ? 5.753 8.540 -11.217 1.00 70.01 26 ALA A O 1
ATOM 1745 N N . LYS B 2 30 ? 4.019 8.236 -12.624 1.00 71.35 27 LYS A N 1
ATOM 1746 C CA . LYS B 2 30 ? 3.189 9.245 -11.976 1.00 72.41 27 LYS A CA 1
ATOM 1747 C C . LYS B 2 30 ? 2.541 8.619 -10.747 1.00 67.91 27 LYS A C 1
ATOM 1748 O O . LYS B 2 30 ? 1.675 7.748 -10.867 1.00 71.52 27 LYS A O 1
ATOM 1754 N N . ILE B 2 31 ? 2.971 9.045 -9.565 1.00 61.24 28 ILE A N 1
ATOM 1755 C CA . ILE B 2 31 ? 2.387 8.563 -8.320 1.00 66.43 28 ILE A CA 1
ATOM 1756 C C . ILE B 2 31 ? 1.099 9.335 -8.068 1.00 65.65 28 ILE A C 1
ATOM 1757 O O . ILE B 2 31 ? 1.104 10.569 -8.013 1.00 74.34 28 ILE A O 1
ATOM 1762 N N . VAL B 2 32 ? -0.007 8.616 -7.921 1.00 57.86 29 VAL A N 1
ATOM 1763 C CA . VAL B 2 32 ? -1.308 9.229 -7.679 1.00 68.00 29 VAL A CA 1
ATOM 1764 C C . VAL B 2 32 ? -1.835 8.687 -6.356 1.00 65.98 29 VAL A C 1
ATOM 1765 O O . VAL B 2 32 ? -2.269 7.531 -6.270 1.00 66.53 29 VAL A O 1
ATOM 1769 N N . ASP B 2 33 ? -1.777 9.512 -5.310 1.00 63.62 30 ASP A N 1
ATOM 1770 C CA . ASP B 2 33 ? -2.448 9.181 -4.062 1.00 64.73 30 ASP A CA 1
ATOM 1771 C C . ASP B 2 33 ? -3.944 9.220 -4.349 1.00 72.05 30 ASP A C 1
ATOM 1772 O O . ASP B 2 33 ? -4.517 10.292 -4.567 1.00 81.36 30 ASP A O 1
ATOM 1777 N N . VAL B 2 34 ? -4.571 8.044 -4.399 1.00 74.14 31 VAL A N 1
ATOM 1778 C CA . VAL B 2 34 ? -5.991 7.950 -4.722 1.00 67.12 31 VAL A CA 1
ATOM 1779 C C . VAL B 2 34 ? -6.871 8.380 -3.549 1.00 76.46 31 VAL A C 1
ATOM 1780 O O . VAL B 2 34 ? -8.033 8.761 -3.755 1.00 84.43 31 VAL A O 1
ATOM 1784 N N . SER B 2 35 ? -6.333 8.384 -2.327 1.00 73.59 32 SER A N 1
ATOM 1785 C CA . SER B 2 35 ? -7.111 8.780 -1.159 1.00 72.60 32 SER A CA 1
ATOM 1786 C C . SER B 2 35 ? -7.408 10.275 -1.122 1.00 68.12 32 SER A C 1
ATOM 1787 O O . SER B 2 35 ? -8.349 10.685 -0.436 1.00 74.57 32 SER A O 1
ATOM 1790 N N . LYS B 2 36 ? -6.637 11.095 -1.833 1.00 74.14 33 LYS A N 1
ATOM 1791 C CA . LYS B 2 36 ? -6.858 12.534 -1.816 1.00 73.09 33 LYS A CA 1
ATOM 1792 C C . LYS B 2 36 ? -7.984 12.922 -2.771 1.00 85.52 33 LYS A C 1
ATOM 1793 O O . LYS B 2 36 ? -8.190 12.296 -3.815 1.00 71.71 33 LYS A O 1
ATOM 1799 N N . GLU B 2 37 ? -8.715 13.977 -2.397 1.00 87.56 34 GLU A N 1
ATOM 1800 C CA . GLU B 2 37 ? -9.906 14.364 -3.148 1.00 86.10 34 GLU A CA 1
ATOM 1801 C C . GLU B 2 37 ? -9.559 14.969 -4.504 1.00 88.89 34 GLU A C 1
ATOM 1802 O O . GLU B 2 37 ? -10.352 14.864 -5.447 1.00 70.31 34 GLU A O 1
ATOM 1804 N N . GLU B 2 38 ? -8.390 15.604 -4.623 1.00 75.58 35 GLU A N 1
ATOM 1805 C CA . GLU B 2 38 ? -7.994 16.186 -5.901 1.00 74.72 35 GLU A CA 1
ATOM 1806 C C . GLU B 2 38 ? -7.819 15.119 -6.974 1.00 88.38 35 GLU A C 1
ATOM 1807 O O . GLU B 2 38 ? -8.108 15.367 -8.151 1.00 89.26 35 GLU A O 1
ATOM 1813 N N . ASN B 2 39 ? -7.356 13.930 -6.592 1.00 88.10 36 ASN A N 1
ATOM 1814 C CA . ASN B 2 39 ? -7.137 12.834 -7.523 1.00 75.36 36 ASN A CA 1
ATOM 1815 C C . ASN B 2 39 ? -8.346 11.911 -7.639 1.00 82.26 36 ASN A C 1
ATOM 1816 O O . ASN B 2 39 ? -8.194 10.755 -8.052 1.00 87.93 36 ASN A O 1
ATOM 1821 N N . SER B 2 40 ? -9.540 12.395 -7.283 1.00 78.15 37 SER A N 1
ATOM 1822 C CA . SER B 2 40 ? -10.734 11.557 -7.337 1.00 85.45 37 SER A CA 1
ATOM 1823 C C . SER B 2 40 ? -11.118 11.180 -8.762 1.00 85.80 37 SER A C 1
ATOM 1824 O O . SER B 2 40 ? -11.807 10.173 -8.957 1.00 77.15 37 SER A O 1
ATOM 1827 N N . LYS B 2 41 ? -10.699 11.964 -9.758 1.00 77.86 38 LYS A N 1
ATOM 1828 C CA . LYS B 2 41 ? -10.919 11.566 -11.144 1.00 90.35 38 LYS A CA 1
ATOM 1829 C C . LYS B 2 41 ? -10.108 10.326 -11.498 1.00 84.22 38 LYS A C 1
ATOM 1830 O O . LYS B 2 41 ? -10.546 9.513 -12.319 1.00 77.52 38 LYS A O 1
ATOM 1832 N N . HIS B 2 42 ? -8.929 10.166 -10.890 1.00 84.97 39 HIS A N 1
ATOM 1833 C CA . HIS B 2 42 ? -8.162 8.939 -11.075 1.00 81.78 39 HIS A CA 1
ATOM 1834 C C . HIS B 2 42 ? -8.798 7.768 -10.338 1.00 77.80 39 HIS A C 1
ATOM 1835 O O . HIS B 2 42 ? -8.686 6.621 -10.787 1.00 79.53 39 HIS A O 1
ATOM 1842 N N . LEU B 2 43 ? -9.461 8.034 -9.209 1.00 55.05 40 LEU A N 1
ATOM 1843 C CA . LEU B 2 43 ? -10.162 6.972 -8.493 1.00 67.60 40 LEU A CA 1
ATOM 1844 C C . LEU B 2 43 ? -11.260 6.369 -9.358 1.00 71.98 40 LEU A C 1
ATOM 1845 O O . LEU B 2 43 ? -11.430 5.144 -9.396 1.00 75.13 40 LEU A O 1
ATOM 1850 N N . GLU B 2 44 ? -12.019 7.216 -10.057 1.00 89.06 41 GLU A N 1
ATOM 1851 C CA . GLU B 2 44 ? -13.023 6.717 -10.991 1.00 88.16 41 GLU A CA 1
ATOM 1852 C C . GLU B 2 44 ? -12.380 5.875 -12.085 1.00 82.80 41 GLU A C 1
ATOM 1853 O O . GLU B 2 44 ? -12.932 4.847 -12.495 1.00 78.92 41 GLU A O 1
ATOM 1859 N N . GLU B 2 45 ? -11.207 6.295 -12.565 1.00 76.02 42 GLU A N 1
ATOM 1860 C CA . GLU B 2 45 ? -10.507 5.536 -13.596 1.00 79.48 42 GLU A CA 1
ATOM 1861 C C . GLU B 2 45 ? -10.013 4.195 -13.070 1.00 85.01 42 GLU A C 1
ATOM 1862 O O . GLU B 2 45 ? -9.951 3.219 -13.827 1.00 80.58 42 GLU A O 1
ATOM 1868 N N . LEU B 2 46 ? -9.672 4.123 -11.781 1.00 84.20 43 LEU A N 1
ATOM 1869 C CA . LEU B 2 46 ? -9.113 2.895 -11.226 1.00 75.81 43 LEU A CA 1
ATOM 1870 C C . LEU B 2 46 ? -10.152 1.781 -11.180 1.00 76.05 43 LEU A C 1
ATOM 1871 O O . LEU B 2 46 ? -9.876 0.645 -11.581 1.00 71.44 43 LEU A O 1
ATOM 1876 N N . ASN B 2 47 ? -11.356 2.087 -10.689 1.00 81.77 44 ASN A N 1
ATOM 1877 C CA . ASN B 2 47 ? -12.410 1.084 -10.610 1.00 80.88 44 ASN A CA 1
ATOM 1878 C C . ASN B 2 47 ? -12.870 0.603 -11.980 1.00 83.35 44 ASN A C 1
ATOM 1879 O O . ASN B 2 47 ? -13.564 -0.416 -12.056 1.00 79.36 44 ASN A O 1
ATOM 1884 N N . ILE B 2 48 ? -12.505 1.307 -13.051 1.00 83.06 45 ILE A N 1
ATOM 1885 C CA . ILE B 2 48 ? -12.808 0.836 -14.398 1.00 83.03 45 ILE A CA 1
ATOM 1886 C C . ILE B 2 48 ? -11.820 -0.243 -14.822 1.00 84.04 45 ILE A C 1
ATOM 1887 O O . ILE B 2 48 ? -12.206 -1.286 -15.360 1.00 94.94 45 ILE A O 1
ATOM 1892 N N . ILE B 2 49 ? -10.527 -0.010 -14.572 1.00 79.76 46 ILE A N 1
ATOM 1893 C CA . ILE B 2 49 ? -9.477 -0.899 -15.060 1.00 83.54 46 ILE A CA 1
ATOM 1894 C C . ILE B 2 49 ? -9.119 -2.001 -14.071 1.00 81.34 46 ILE A C 1
ATOM 1895 O O . ILE B 2 49 ? -8.310 -2.877 -14.404 1.00 83.00 46 ILE A O 1
ATOM 1900 N N . THR B 2 50 ? -9.687 -1.988 -12.869 1.00 68.63 47 THR A N 1
ATOM 1901 C CA . THR B 2 50 ? -9.420 -3.025 -11.885 1.00 71.15 47 THR A CA 1
ATOM 1902 C C . THR B 2 50 ? -10.728 -3.522 -11.286 1.00 69.80 47 THR A C 1
ATOM 1903 O O . THR B 2 50 ? -11.694 -2.760 -11.174 1.00 77.13 47 THR A O 1
ATOM 1907 N N . PRO B 2 51 ? -10.789 -4.801 -10.903 1.00 70.69 48 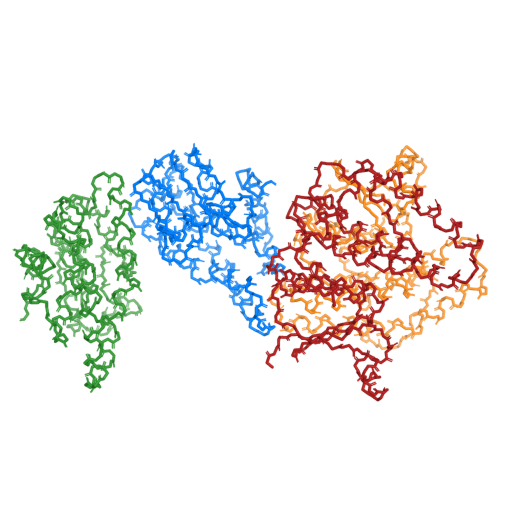PRO A N 1
ATOM 1908 C CA . PRO B 2 51 ? -12.061 -5.351 -10.405 1.00 71.52 48 PRO A CA 1
ATOM 1909 C C . PRO B 2 51 ? -12.533 -4.744 -9.093 1.00 84.90 48 PRO A C 1
ATOM 1910 O O . PRO B 2 51 ? -13.748 -4.645 -8.881 1.00 97.12 48 PRO A O 1
ATOM 1914 N N . ASN B 2 52 ? -11.624 -4.337 -8.202 1.00 77.08 49 ASN A N 1
ATOM 1915 C CA . ASN B 2 52 ? -12.022 -3.854 -6.883 1.00 78.06 49 ASN A CA 1
ATOM 1916 C C . ASN B 2 52 ? -11.340 -2.542 -6.508 1.00 74.69 49 ASN A C 1
ATOM 1917 O O . ASN B 2 52 ? -11.232 -2.230 -5.317 1.00 70.80 49 ASN A O 1
ATOM 1922 N N . GLY B 2 53 ? -10.891 -1.762 -7.490 1.00 78.92 50 GLY A N 1
ATOM 1923 C CA . GLY B 2 53 ? -10.131 -0.561 -7.199 1.00 78.70 50 GLY A CA 1
ATOM 1924 C C . GLY B 2 53 ? -8.878 -0.895 -6.419 1.00 72.61 50 GLY A C 1
ATOM 1925 O O . GLY B 2 53 ? -8.595 -0.291 -5.380 1.00 57.43 50 GLY A O 1
ATOM 1926 N N . ASN B 2 54 ? -8.120 -1.864 -6.925 1.00 67.76 51 ASN A N 1
ATOM 1927 C CA . ASN B 2 54 ? -7.028 -2.455 -6.164 1.00 62.53 51 ASN A CA 1
ATOM 1928 C C . ASN B 2 54 ? -5.912 -1.446 -5.926 1.00 65.30 51 ASN A C 1
ATOM 1929 O O . ASN B 2 54 ? -5.509 -0.717 -6.838 1.00 69.22 51 ASN A O 1
ATOM 1934 N N . ILE B 2 55 ? -5.413 -1.412 -4.695 1.00 68.11 52 ILE A N 1
ATOM 1935 C CA . ILE B 2 55 ? -4.305 -0.543 -4.325 1.00 61.18 52 ILE A CA 1
ATOM 1936 C C . ILE B 2 55 ? -3.169 -1.385 -3.755 1.00 56.90 52 ILE A C 1
ATOM 1937 O O . ILE B 2 55 ? -3.382 -2.178 -2.837 1.00 67.83 52 ILE A O 1
ATOM 1942 N N . PRO B 2 56 ? -1.957 -1.226 -4.308 1.00 48.69 53 PRO A N 1
ATOM 1943 C CA . PRO B 2 56 ? -1.677 -0.310 -5.413 1.00 57.53 53 PRO A CA 1
ATOM 1944 C C . PRO B 2 56 ? -1.891 -0.964 -6.772 1.00 55.83 53 PRO A C 1
ATOM 1945 O O . PRO B 2 56 ? -2.073 -2.179 -6.849 1.00 51.29 53 PRO A O 1
ATOM 1949 N N . THR B 2 57 ? -1.879 -0.158 -7.831 1.00 59.35 54 THR A N 1
ATOM 1950 C CA . THR B 2 57 ? -2.053 -0.655 -9.189 1.00 49.81 54 THR A CA 1
ATOM 1951 C C . THR B 2 57 ? -1.070 0.052 -10.107 1.00 50.76 54 THR A C 1
ATOM 1952 O O . THR B 2 57 ? -1.013 1.285 -10.132 1.00 54.33 54 THR A O 1
ATOM 1956 N N . LEU B 2 58 ? -0.293 -0.734 -10.846 1.00 46.40 55 LEU A N 1
ATOM 1957 C CA . LEU B 2 58 ? 0.628 -0.221 -11.851 1.00 56.35 55 LEU A CA 1
ATOM 1958 C C . LEU B 2 58 ? -0.052 -0.311 -13.211 1.00 52.53 55 LEU A C 1
ATOM 1959 O O . LEU B 2 58 ? -0.339 -1.413 -13.690 1.00 56.30 55 LEU A O 1
ATOM 1964 N N . SER B 2 59 ? -0.315 0.840 -13.824 1.00 55.08 56 SER A N 1
ATOM 1965 C CA . SER B 2 59 ? -1.065 0.891 -15.069 1.00 67.75 56 SER A CA 1
ATOM 1966 C C . SER B 2 59 ? -0.283 1.643 -16.134 1.00 66.42 56 SER A C 1
ATOM 1967 O O . SER B 2 59 ? 0.292 2.703 -15.871 1.00 69.48 56 SER A O 1
ATOM 1970 N N . THR B 2 60 ? -0.263 1.075 -17.336 1.00 78.33 57 THR A N 1
ATOM 1971 C CA . THR B 2 60 ? 0.221 1.729 -18.541 1.00 88.40 57 THR A CA 1
ATOM 1972 C C . THR B 2 60 ? -0.895 1.645 -19.579 1.00 88.45 57 THR A C 1
ATOM 1973 O O . THR B 2 60 ? -1.972 1.102 -19.313 1.00 90.40 57 THR A O 1
ATOM 1977 N N . ASP B 2 61 ? -0.646 2.192 -20.772 1.00 90.79 58 ASP A N 1
ATOM 1978 C CA . ASP B 2 61 ? -1.626 2.100 -21.848 1.00 94.95 58 ASP A CA 1
ATOM 1979 C C . ASP B 2 61 ? -1.936 0.658 -22.229 1.00 86.18 58 ASP A C 1
ATOM 1980 O O . ASP B 2 61 ? -2.938 0.410 -22.908 1.00 79.92 58 ASP A O 1
ATOM 1985 N N . ASP B 2 62 ? -1.110 -0.297 -21.798 1.00 91.70 59 ASP A N 1
ATOM 1986 C CA . ASP B 2 62 ? -1.235 -1.688 -22.210 1.00 83.93 59 ASP A CA 1
ATOM 1987 C C . ASP B 2 62 ? -1.748 -2.619 -21.121 1.00 82.81 59 ASP A C 1
ATOM 1988 O O . ASP B 2 62 ? -2.336 -3.652 -21.448 1.00 70.69 59 ASP A O 1
ATOM 1993 N N . PHE B 2 63 ? -1.547 -2.292 -19.845 1.00 82.87 60 PHE A N 1
ATOM 1994 C CA . PHE B 2 63 ? -1.898 -3.217 -18.776 1.00 65.93 60 PHE A CA 1
ATOM 1995 C C . PHE B 2 63 ? -2.277 -2.454 -17.515 1.00 65.53 60 PHE A C 1
ATOM 1996 O O . PHE B 2 63 ? -2.149 -1.229 -17.433 1.00 73.17 60 PHE A O 1
ATOM 2004 N N . ALA B 2 64 ? -2.742 -3.213 -16.523 1.00 65.17 61 ALA A N 1
ATOM 2005 C CA . ALA B 2 64 ? -3.000 -2.698 -15.180 1.00 66.41 61 ALA A CA 1
ATOM 2006 C C . ALA B 2 64 ? -2.918 -3.881 -14.225 1.00 66.76 61 ALA A C 1
ATOM 2007 O O . ALA B 2 64 ? -3.793 -4.752 -14.244 1.00 62.97 61 ALA A O 1
ATOM 2009 N N . VAL B 2 65 ? -1.869 -3.916 -13.403 1.00 58.32 62 VAL A N 1
ATOM 2010 C CA . VAL B 2 65 ? -1.590 -5.035 -12.510 1.00 55.64 62 VAL A CA 1
ATOM 2011 C C . VAL B 2 65 ? -1.600 -4.534 -11.072 1.00 58.82 62 VAL A C 1
ATOM 2012 O O . VAL B 2 65 ? -1.302 -3.365 -10.805 1.00 58.99 62 VAL A O 1
ATOM 2016 N N . TYR B 2 66 ? -1.936 -5.428 -10.134 1.00 66.18 63 TYR A N 1
ATOM 2017 C CA . TYR B 2 66 ? -2.255 -4.953 -8.791 1.00 67.63 63 TYR A CA 1
ATOM 2018 C C . TYR B 2 66 ? -1.818 -5.829 -7.621 1.00 77.02 63 TYR A C 1
ATOM 2019 O O . TYR B 2 66 ? -1.841 -5.331 -6.490 1.00 63.59 63 TYR A O 1
ATOM 2028 N N . ARG B 2 67 ? -1.437 -7.087 -7.815 1.00 63.79 64 ARG A N 1
ATOM 2029 C CA . ARG B 2 67 ? -0.975 -7.900 -6.695 1.00 45.81 64 ARG A CA 1
ATOM 2030 C C . ARG B 2 67 ? 0.536 -7.763 -6.555 1.00 47.58 64 ARG A C 1
ATOM 2031 O O . ARG B 2 67 ? 1.258 -7.703 -7.555 1.00 53.90 64 ARG A O 1
ATOM 2039 N N . LEU B 2 68 ? 1.007 -7.705 -5.303 1.00 47.46 65 LEU A N 1
ATOM 2040 C CA . LEU B 2 68 ? 2.375 -7.262 -5.035 1.00 41.03 65 LEU A CA 1
ATOM 2041 C C . LEU B 2 68 ? 3.407 -8.117 -5.758 1.00 41.09 65 LEU A C 1
ATOM 2042 O O . LEU B 2 68 ? 4.362 -7.588 -6.338 1.00 41.21 65 LEU A O 1
ATOM 2047 N N . SER B 2 69 ? 3.245 -9.441 -5.724 1.00 35.21 66 SER A N 1
ATOM 2048 C CA . SER B 2 69 ? 4.191 -10.308 -6.419 1.00 42.31 66 SER A CA 1
ATOM 2049 C C . SER B 2 69 ? 4.168 -10.052 -7.922 1.00 49.70 66 SER A C 1
ATOM 2050 O O . SER B 2 69 ? 5.212 -10.101 -8.583 1.00 35.98 66 SER A O 1
ATOM 2053 N N . VAL B 2 70 ? 2.990 -9.760 -8.477 1.00 43.55 67 VAL A N 1
ATOM 2054 C CA . VAL B 2 70 ? 2.893 -9.484 -9.907 1.00 40.40 67 VAL A CA 1
ATOM 2055 C C . VAL B 2 70 ? 3.509 -8.130 -10.233 1.00 43.59 67 VAL A C 1
ATOM 2056 O O . VAL B 2 70 ? 4.199 -7.975 -11.248 1.00 38.67 67 VAL A O 1
ATOM 2060 N N . ILE B 2 71 ? 3.270 -7.129 -9.382 1.00 39.87 68 ILE A N 1
ATOM 2061 C CA . ILE B 2 71 ? 3.823 -5.799 -9.621 1.00 35.16 68 ILE A CA 1
ATOM 2062 C C . ILE B 2 71 ? 5.345 -5.839 -9.577 1.00 43.23 68 ILE A C 1
ATOM 2063 O O . ILE B 2 71 ? 6.021 -5.244 -10.425 1.00 48.47 68 ILE A O 1
ATOM 2068 N N . ILE B 2 72 ? 5.909 -6.545 -8.594 1.00 44.26 69 ILE A N 1
ATOM 2069 C CA . ILE B 2 72 ? 7.362 -6.634 -8.479 1.00 48.69 69 ILE A CA 1
ATOM 2070 C C . ILE B 2 72 ? 7.950 -7.347 -9.690 1.00 40.86 69 ILE A C 1
ATOM 2071 O O . ILE B 2 72 ? 8.984 -6.936 -10.230 1.00 38.51 69 ILE A O 1
ATOM 2076 N N . GLU B 2 73 ? 7.297 -8.420 -10.142 1.00 41.86 70 GLU A N 1
ATOM 2077 C CA . GLU B 2 73 ? 7.756 -9.109 -11.343 1.00 45.98 70 GLU A CA 1
ATOM 2078 C C . GLU B 2 73 ? 7.632 -8.217 -12.572 1.00 52.20 70 GLU A C 1
ATOM 2079 O O . GLU B 2 73 ? 8.516 -8.211 -13.436 1.00 46.33 70 GLU A O 1
ATOM 2085 N N . ALA B 2 74 ? 6.541 -7.451 -12.664 1.00 42.29 71 ALA A N 1
ATOM 2086 C CA . ALA B 2 74 ? 6.342 -6.580 -13.819 1.00 40.81 71 ALA A CA 1
ATOM 2087 C C . ALA B 2 74 ? 7.366 -5.453 -13.845 1.00 45.89 71 ALA A C 1
ATOM 2088 O O . ALA B 2 74 ? 7.908 -5.125 -14.907 1.00 52.08 71 ALA A O 1
ATOM 2090 N N . ILE B 2 75 ? 7.638 -4.847 -12.687 1.00 43.17 72 ILE A N 1
ATOM 2091 C CA . ILE B 2 75 ? 8.648 -3.795 -12.611 1.00 41.10 72 ILE A CA 1
ATOM 2092 C C . ILE B 2 75 ? 10.005 -4.329 -13.052 1.00 48.53 72 ILE A C 1
ATOM 2093 O O . ILE B 2 75 ? 10.784 -3.628 -13.711 1.00 56.48 72 ILE A O 1
ATOM 2098 N N . GLU B 2 76 ? 10.301 -5.586 -12.715 1.00 49.49 73 GLU A N 1
ATOM 2099 C CA . GLU B 2 76 ? 11.572 -6.177 -13.120 1.00 57.33 73 GLU A CA 1
ATOM 2100 C C . GLU B 2 76 ? 11.664 -6.339 -14.633 1.00 55.88 73 GLU A C 1
ATOM 2101 O O . GLU B 2 76 ? 12.761 -6.260 -15.196 1.00 55.60 73 GLU A O 1
ATOM 2107 N N . ASP B 2 77 ? 10.533 -6.550 -15.310 1.00 58.12 74 ASP A N 1
ATOM 2108 C CA . ASP B 2 77 ? 10.559 -6.629 -16.767 1.00 49.25 74 ASP A CA 1
ATOM 2109 C C . ASP B 2 77 ? 10.743 -5.253 -17.392 1.00 48.55 74 ASP A C 1
ATOM 2110 O O . ASP B 2 77 ? 11.493 -5.100 -18.362 1.00 56.83 74 ASP A O 1
ATOM 2115 N N . LEU B 2 78 ? 10.069 -4.241 -16.846 1.00 47.91 75 LEU A N 1
ATOM 2116 C CA . LEU B 2 78 ? 10.121 -2.900 -17.411 1.00 43.16 75 LEU A CA 1
ATOM 2117 C C . LEU B 2 78 ? 11.451 -2.209 -17.141 1.00 46.02 75 LEU A C 1
ATOM 2118 O O . LEU B 2 78 ? 11.870 -1.357 -17.932 1.00 56.39 75 LEU A O 1
ATOM 2123 N N . TYR B 2 79 ? 12.123 -2.551 -16.042 1.00 57.93 76 TYR A N 1
ATOM 2124 C CA . TYR B 2 79 ? 13.360 -1.880 -15.646 1.00 56.83 76 TYR A CA 1
ATOM 2125 C C . TYR B 2 79 ? 14.350 -2.916 -15.133 1.00 58.95 76 TYR A C 1
ATOM 2126 O O . TYR B 2 79 ? 14.358 -3.257 -13.946 1.00 59.33 76 TYR A O 1
ATOM 2135 N N . PRO B 2 80 ? 15.207 -3.440 -16.015 1.00 59.63 77 PRO A N 1
ATOM 2136 C CA . PRO B 2 80 ? 16.143 -4.498 -15.598 1.00 44.51 77 PRO A CA 1
ATOM 2137 C C . PRO B 2 80 ? 17.247 -4.037 -14.655 1.00 47.34 77 PRO A C 1
ATOM 2138 O O . PRO B 2 80 ? 17.914 -4.895 -14.062 1.00 56.21 77 PRO A O 1
ATOM 2142 N N . PHE B 2 81 ? 17.469 -2.735 -14.494 1.00 53.07 78 PHE A N 1
ATOM 2143 C CA . PHE B 2 81 ? 18.606 -2.253 -13.707 1.00 57.13 78 PHE A CA 1
ATOM 2144 C C . PHE B 2 81 ? 18.181 -1.467 -12.469 1.00 56.47 78 PHE A C 1
ATOM 2145 O O . PHE B 2 81 ? 17.396 -0.525 -12.572 1.00 71.19 78 PHE A O 1
ATOM 2153 N N . PRO B 2 82 ? 18.700 -1.848 -11.290 1.00 57.96 79 PRO A N 1
ATOM 2154 C CA . PRO B 2 82 ? 19.542 -3.021 -11.023 1.00 56.04 79 PRO A CA 1
ATOM 2155 C C . PRO B 2 82 ? 18.698 -4.289 -10.883 1.00 54.26 79 PRO A C 1
ATOM 2156 O O . PRO B 2 82 ? 17.486 -4.167 -10.729 1.00 49.35 79 PRO A O 1
ATOM 2160 N N . PRO B 2 83 ? 19.314 -5.472 -10.939 1.00 51.63 80 PRO A N 1
ATOM 2161 C CA . PRO B 2 83 ? 18.525 -6.709 -10.865 1.00 60.75 80 PRO A CA 1
ATOM 2162 C C . PRO B 2 83 ? 17.713 -6.792 -9.578 1.00 66.58 80 PRO A C 1
ATOM 2163 O O . PRO B 2 83 ? 18.200 -6.480 -8.490 1.00 60.89 80 PRO A O 1
ATOM 2167 N N . MET B 2 84 ? 16.455 -7.218 -9.719 1.00 66.75 81 MET A N 1
ATOM 2168 C CA . MET B 2 84 ? 15.544 -7.302 -8.582 1.00 67.52 81 MET A CA 1
ATOM 2169 C C . MET B 2 84 ? 15.842 -8.519 -7.714 1.00 64.76 81 MET A C 1
ATOM 2170 O O . MET B 2 84 ? 15.928 -8.410 -6.487 1.00 68.78 81 MET A O 1
ATOM 2175 N N . PHE B 2 85 ? 15.985 -9.680 -8.330 1.00 62.76 82 PHE A N 1
ATOM 2176 C CA . PHE B 2 85 ? 16.110 -10.957 -7.652 1.00 54.68 82 PHE A CA 1
ATOM 2177 C C . PHE B 2 85 ? 17.548 -11.460 -7.697 1.00 56.25 82 PHE A C 1
ATOM 2178 O O . PHE B 2 85 ? 18.403 -10.877 -8.370 1.00 58.52 82 PHE A O 1
ATOM 2186 N N . PRO B 2 86 ? 17.861 -12.545 -6.961 1.00 51.28 83 PRO A N 1
ATOM 2187 C CA . PRO B 2 86 ? 19.196 -13.151 -7.085 1.00 51.44 83 PRO A CA 1
ATOM 2188 C C . PRO B 2 86 ? 19.504 -13.613 -8.501 1.00 56.59 83 PRO A C 1
ATOM 2189 O O . PRO B 2 86 ? 18.664 -13.497 -9.400 1.00 67.56 83 PRO A O 1
ATOM 2193 N N . VAL B 2 87 ? 20.703 -14.146 -8.715 1.00 57.35 84 VAL A N 1
ATOM 2194 C CA . VAL B 2 87 ? 21.128 -14.478 -10.069 1.00 72.86 84 VAL A CA 1
ATOM 2195 C C . VAL B 2 87 ? 20.846 -15.936 -10.433 1.00 61.75 84 VAL A C 1
ATOM 2196 O O . VAL B 2 87 ? 20.642 -16.247 -11.611 1.00 59.65 84 VAL A O 1
ATOM 2200 N N . PHE B 2 88 ? 20.811 -16.859 -9.430 1.00 67.61 85 PHE A N 1
ATOM 2201 C CA . PHE B 2 88 ? 20.663 -18.277 -9.725 1.00 56.61 85 PHE A CA 1
ATOM 2202 C C . PHE B 2 88 ? 19.228 -18.739 -9.486 1.00 62.35 85 PHE A C 1
ATOM 2203 O O . PHE B 2 88 ? 18.540 -18.220 -8.602 1.00 60.75 85 PHE A O 1
ATOM 2211 N N . PRO B 2 89 ? 18.761 -19.728 -10.259 1.00 56.56 86 PRO A N 1
ATOM 2212 C CA . PRO B 2 89 ? 17.321 -20.047 -10.241 1.00 57.05 86 PRO A CA 1
ATOM 2213 C C . PRO B 2 89 ? 16.821 -20.577 -8.910 1.00 53.94 86 PRO A C 1
ATOM 2214 O O . PRO B 2 89 ? 15.685 -20.273 -8.524 1.00 56.64 86 PRO A O 1
ATOM 2218 N N . LYS B 2 90 ? 17.621 -21.376 -8.201 1.00 51.75 87 LYS A N 1
ATOM 2219 C CA . LYS B 2 90 ? 17.184 -21.874 -6.900 1.00 56.02 87 LYS A CA 1
ATOM 2220 C C . LYS B 2 90 ? 17.054 -20.738 -5.894 1.00 54.05 87 LYS A C 1
ATOM 2221 O O . LYS B 2 90 ? 16.106 -20.710 -5.100 1.00 49.74 87 LYS A O 1
ATOM 2227 N N . GLN B 2 91 ? 17.989 -19.787 -5.920 1.00 51.48 88 GLN A N 1
ATOM 2228 C CA . GLN B 2 91 ? 17.896 -18.631 -5.035 1.00 53.58 88 GLN A CA 1
ATOM 2229 C C . GLN B 2 91 ? 16.705 -17.753 -5.397 1.00 49.84 88 GLN A C 1
ATOM 2230 O O . GLN B 2 91 ? 16.007 -17.248 -4.509 1.00 52.68 88 GLN A O 1
ATOM 2236 N N . ARG B 2 92 ? 16.463 -17.553 -6.695 1.00 52.27 89 ARG A N 1
ATOM 2237 C CA . ARG B 2 92 ? 15.314 -16.760 -7.122 1.00 53.72 89 ARG A CA 1
ATOM 2238 C C . ARG B 2 92 ? 14.007 -17.412 -6.692 1.00 49.54 89 ARG A C 1
ATOM 2239 O O . ARG B 2 92 ? 13.081 -16.726 -6.243 1.00 50.88 89 ARG A O 1
ATOM 2247 N N . ALA B 2 93 ? 13.914 -18.737 -6.818 1.00 40.03 90 ALA A N 1
ATOM 2248 C CA . ALA B 2 93 ? 12.729 -19.438 -6.337 1.00 42.63 90 ALA A CA 1
ATOM 2249 C C . ALA B 2 93 ? 12.604 -19.323 -4.824 1.00 51.45 90 ALA A C 1
ATOM 2250 O O . ALA B 2 93 ? 11.501 -19.135 -4.298 1.00 44.68 90 ALA A O 1
ATOM 2252 N N . ASN B 2 94 ? 13.727 -19.426 -4.106 1.00 51.59 91 ASN A N 1
ATOM 2253 C CA . ASN B 2 94 ? 13.694 -19.264 -2.656 1.00 43.45 91 ASN A CA 1
ATOM 2254 C C . ASN B 2 94 ? 13.267 -17.854 -2.269 1.00 44.47 91 ASN A C 1
ATOM 2255 O O . ASN B 2 94 ? 12.564 -17.662 -1.270 1.00 49.85 91 ASN A O 1
ATOM 2260 N N . ALA B 2 95 ? 13.683 -16.852 -3.047 1.00 41.83 92 ALA A N 1
ATOM 2261 C CA . ALA B 2 95 ? 13.273 -15.482 -2.758 1.00 39.31 92 ALA A CA 1
ATOM 2262 C C . ALA B 2 95 ? 11.778 -15.287 -2.970 1.00 42.69 92 ALA A C 1
ATOM 2263 O O . ALA B 2 95 ? 11.150 -14.498 -2.255 1.00 47.11 92 ALA A O 1
ATOM 2265 N N . ARG B 2 96 ? 11.189 -15.997 -3.934 1.00 41.26 93 ARG A N 1
ATOM 2266 C CA . ARG B 2 96 ? 9.758 -15.866 -4.182 1.00 35.22 93 ARG A CA 1
ATOM 2267 C C . ARG B 2 96 ? 8.928 -16.618 -3.150 1.00 39.59 93 ARG A C 1
ATOM 2268 O O . ARG B 2 96 ? 7.825 -16.176 -2.809 1.00 44.57 93 ARG A O 1
ATOM 2276 N N . ILE B 2 97 ? 9.431 -17.748 -2.647 1.00 41.19 94 ILE A N 1
ATOM 2277 C CA . ILE B 2 97 ? 8.731 -18.453 -1.578 1.00 40.94 94 ILE A CA 1
ATOM 2278 C C . ILE B 2 97 ? 8.760 -17.632 -0.295 1.00 46.71 94 ILE A C 1
ATOM 2279 O O . ILE B 2 97 ? 7.748 -17.509 0.406 1.00 40.79 94 ILE A O 1
ATOM 2284 N N . LEU B 2 98 ? 9.918 -17.052 0.029 1.00 42.75 95 LEU A N 1
ATOM 2285 C CA . LEU B 2 98 ? 10.024 -16.232 1.231 1.00 40.81 95 LEU A CA 1
ATOM 2286 C C . LEU B 2 98 ? 9.199 -14.958 1.100 1.00 45.55 95 LEU A C 1
ATOM 2287 O O . LEU B 2 98 ? 8.615 -14.487 2.083 1.00 49.45 95 LEU A O 1
ATOM 2292 N N . LEU B 2 99 ? 9.134 -14.391 -0.107 1.00 43.26 96 LEU A N 1
ATOM 2293 C CA . LEU B 2 99 ? 8.307 -13.209 -0.332 1.00 38.95 96 LEU A CA 1
ATOM 2294 C C . LEU B 2 99 ? 6.828 -13.539 -0.176 1.00 39.81 96 LEU A C 1
ATOM 2295 O O . LEU B 2 99 ? 6.053 -12.719 0.331 1.00 41.93 96 LEU A O 1
ATOM 2300 N N . GLU B 2 100 ? 6.417 -14.731 -0.612 1.00 45.63 97 GLU A N 1
ATOM 2301 C CA . GLU B 2 100 ? 5.041 -15.165 -0.397 1.00 42.56 97 GLU A CA 1
ATOM 2302 C C . GLU B 2 100 ? 4.738 -15.302 1.091 1.00 45.36 97 GLU A C 1
ATOM 2303 O O . GLU B 2 100 ? 3.627 -14.994 1.539 1.00 38.45 97 GLU A O 1
ATOM 2309 N N . TYR B 2 101 ? 5.722 -15.750 1.875 1.00 44.46 98 TYR A N 1
ATOM 2310 C CA . TYR B 2 101 ? 5.520 -15.914 3.311 1.00 44.72 98 TYR A CA 1
ATOM 2311 C C . TYR B 2 101 ? 5.435 -14.564 4.014 1.00 42.31 98 TYR A C 1
ATOM 2312 O O . TYR B 2 101 ? 4.538 -14.336 4.834 1.00 42.83 98 TYR A O 1
ATOM 2321 N N . VAL B 2 102 ? 6.371 -13.659 3.712 1.00 36.26 99 VAL A N 1
ATOM 2322 C CA . VAL B 2 102 ? 6.360 -12.333 4.324 1.00 38.65 99 VAL A CA 1
ATOM 2323 C C . VAL B 2 102 ? 5.063 -11.603 4.003 1.00 49.59 99 VAL A C 1
ATOM 2324 O O . VAL B 2 102 ? 4.549 -10.835 4.828 1.00 51.54 99 VAL A O 1
ATOM 2328 N N . ASN B 2 103 ? 4.498 -11.845 2.819 1.00 41.95 100 ASN A N 1
ATOM 2329 C CA . ASN B 2 103 ? 3.232 -11.216 2.462 1.00 41.24 100 ASN A CA 1
ATOM 2330 C C . ASN B 2 103 ? 2.075 -11.802 3.262 1.00 42.94 100 ASN A C 1
ATOM 2331 O O . ASN B 2 103 ? 1.196 -11.065 3.723 1.00 40.60 100 ASN A O 1
ATOM 2336 N N . LYS B 2 104 ? 2.065 -13.123 3.452 1.00 42.53 101 LYS A N 1
ATOM 2337 C CA . LYS B 2 104 ? 0.927 -13.779 4.090 1.00 46.19 101 LYS A CA 1
ATOM 2338 C C . LYS B 2 104 ? 0.856 -13.465 5.581 1.00 51.93 101 LYS A C 1
ATOM 2339 O O . LYS B 2 104 ? -0.231 -13.207 6.113 1.00 43.86 101 LYS A O 1
ATOM 2345 N N . THR B 2 105 ? 1.996 -13.474 6.272 1.00 46.80 102 THR A N 1
ATOM 2346 C CA . THR B 2 105 ? 2.008 -13.358 7.726 1.00 47.77 102 THR A CA 1
ATOM 2347 C C . THR B 2 105 ? 2.206 -11.932 8.225 1.00 51.93 102 THR A C 1
ATOM 2348 O O . THR B 2 105 ? 1.752 -11.611 9.328 1.00 46.31 102 THR A O 1
ATOM 2352 N N . PHE B 2 106 ? 2.867 -11.066 7.455 1.00 49.09 103 PHE A N 1
ATOM 2353 C CA . PHE B 2 106 ? 3.132 -9.698 7.889 1.00 45.88 103 PHE A CA 1
ATOM 2354 C C . PHE B 2 106 ? 2.373 -8.666 7.066 1.00 43.87 103 PHE A C 1
ATOM 2355 O O . PHE B 2 106 ? 1.634 -7.853 7.629 1.00 41.59 103 PHE A O 1
ATOM 2363 N N . LEU B 2 107 ? 2.531 -8.682 5.740 1.00 44.97 104 LEU A N 1
ATOM 2364 C CA . LEU B 2 107 ? 2.059 -7.569 4.919 1.00 43.07 104 LEU A CA 1
ATOM 2365 C C . LEU B 2 107 ? 0.546 -7.406 5.003 1.00 42.74 104 LEU A C 1
ATOM 2366 O O . LEU B 2 107 ? 0.047 -6.319 5.316 1.00 48.70 104 LEU A O 1
ATOM 2371 N N . GLN B 2 108 ? -0.206 -8.470 4.724 1.00 42.17 105 GLN A N 1
ATOM 2372 C CA . GLN B 2 108 ? -1.657 -8.332 4.723 1.00 52.39 105 GLN A CA 1
ATOM 2373 C C . GLN B 2 108 ? -2.258 -8.338 6.122 1.00 46.29 105 GLN A C 1
ATOM 2374 O O . GLN B 2 108 ? -3.442 -8.014 6.268 1.00 50.37 105 GLN A O 1
ATOM 2380 N N . ASN B 2 109 ? -1.481 -8.681 7.151 1.00 49.91 106 ASN A N 1
ATOM 2381 C CA . ASN B 2 109 ? -1.940 -8.467 8.519 1.00 41.81 106 ASN A CA 1
ATOM 2382 C C . ASN B 2 109 ? -1.700 -7.033 8.968 1.00 43.81 106 ASN A C 1
ATOM 2383 O O . ASN B 2 109 ? -2.474 -6.500 9.772 1.00 42.17 106 ASN A O 1
ATOM 2388 N N . ILE B 2 110 ? -0.640 -6.397 8.463 1.00 41.12 107 ILE A N 1
ATOM 2389 C CA . ILE B 2 110 ? -0.462 -4.963 8.664 1.00 41.56 107 ILE A CA 1
ATOM 2390 C C . ILE B 2 110 ? -1.628 -4.198 8.056 1.00 44.00 107 ILE A C 1
ATOM 2391 O O . ILE B 2 110 ? -2.067 -3.178 8.601 1.00 49.56 107 ILE A O 1
ATOM 2396 N N . ILE B 2 111 ? -2.165 -4.689 6.938 1.00 50.91 108 ILE A N 1
ATOM 2397 C CA . ILE B 2 111 ? -3.309 -4.037 6.309 1.00 51.71 108 ILE A CA 1
ATOM 2398 C C . ILE B 2 111 ? -4.574 -4.269 7.125 1.00 50.49 108 ILE A C 1
ATOM 2399 O O . ILE B 2 111 ? -5.397 -3.360 7.290 1.00 52.06 108 ILE A O 1
ATOM 2404 N N . LYS B 2 112 ? -4.751 -5.486 7.649 1.00 49.44 109 LYS A N 1
ATOM 2405 C CA . LYS B 2 112 ? -5.939 -5.787 8.443 1.00 36.37 109 LYS A CA 1
ATOM 2406 C C . LYS B 2 112 ? -6.014 -4.908 9.685 1.00 53.48 109 LYS A C 1
ATOM 2407 O O . LYS B 2 112 ? -7.105 -4.502 10.101 1.00 56.60 109 LYS A O 1
ATOM 2413 N N . LEU B 2 113 ? -4.863 -4.599 10.288 1.00 59.78 110 LEU A N 1
ATOM 2414 C CA . LEU B 2 113 ? -4.832 -3.752 11.475 1.00 59.82 110 LEU A CA 1
ATOM 2415 C C . LEU B 2 113 ? -5.272 -2.323 11.196 1.00 61.89 110 LEU A C 1
ATOM 2416 O O . LEU B 2 113 ? -5.469 -1.557 12.146 1.00 65.83 110 LEU A O 1
ATOM 2421 N N . GLN B 2 114 ? -5.425 -1.945 9.931 1.00 57.03 111 GLN A N 1
ATOM 2422 C CA . GLN B 2 114 ? -5.916 -0.624 9.575 1.00 57.62 111 GLN A CA 1
ATOM 2423 C C . GLN B 2 114 ? -7.423 -0.598 9.365 1.00 58.82 111 GLN A C 1
ATOM 2424 O O . GLN B 2 114 ? -7.972 0.462 9.047 1.00 67.48 111 GLN A O 1
ATOM 2430 N N . SER B 2 115 ? -8.098 -1.732 9.537 1.00 59.11 112 SER A N 1
ATOM 2431 C CA . SER B 2 115 ? -9.553 -1.747 9.506 1.00 66.65 112 SER A CA 1
ATOM 2432 C C . SER B 2 115 ? -10.102 -1.003 10.721 1.00 77.92 112 SER A C 1
ATOM 2433 O O . SER B 2 115 ? -9.537 -1.097 11.816 1.00 66.54 112 SER A O 1
ATOM 2436 N N . PRO B 2 116 ? -11.196 -0.254 10.564 1.00 79.33 113 PRO A N 1
ATOM 2437 C CA . PRO B 2 116 ? -11.738 0.517 11.688 1.00 73.26 113 PRO A CA 1
ATOM 2438 C C . PRO B 2 116 ? -12.718 -0.246 12.566 1.00 77.30 113 PRO A C 1
ATOM 2439 O O . PRO B 2 116 ? -13.023 0.229 13.669 1.00 69.48 113 PRO A O 1
ATOM 2443 N N . ASP B 2 117 ? -13.216 -1.398 12.119 1.00 66.34 114 ASP A N 1
ATOM 2444 C CA . ASP B 2 117 ? -14.202 -2.175 12.864 1.00 78.29 114 ASP A CA 1
ATOM 2445 C C . ASP B 2 117 ? -13.589 -3.427 13.485 1.00 68.99 114 ASP A C 1
ATOM 2446 O O . ASP B 2 117 ? -14.223 -4.479 13.559 1.00 65.76 114 ASP A O 1
ATOM 2451 N N . LEU B 2 118 ? -12.350 -3.313 13.950 1.00 72.36 115 LEU A N 1
ATOM 2452 C CA . LEU B 2 118 ? -11.632 -4.438 14.527 1.00 60.23 115 LEU A CA 1
ATOM 2453 C C . LEU B 2 118 ? -11.824 -4.453 16.038 1.00 67.85 115 LEU A C 1
ATOM 2454 O O . LEU B 2 118 ? -11.791 -3.405 16.692 1.00 66.85 115 LEU A O 1
ATOM 2459 N N . ASP B 2 119 ? -12.051 -5.643 16.587 1.00 74.04 116 ASP A N 1
ATOM 2460 C CA . ASP B 2 119 ? -12.168 -5.779 18.031 1.00 65.00 116 ASP A CA 1
ATOM 2461 C C . ASP B 2 119 ? -10.808 -5.587 18.690 1.00 67.67 116 ASP A C 1
ATOM 2462 O O . ASP B 2 119 ? -9.760 -5.778 18.068 1.00 73.59 116 ASP A O 1
ATOM 2467 N N . GLU B 2 120 ? -10.835 -5.187 19.964 1.00 63.18 117 GLU A N 1
ATOM 2468 C CA . GLU B 2 120 ? -9.598 -5.063 20.729 1.00 64.15 117 GLU A CA 1
ATOM 2469 C C . GLU B 2 120 ? -8.840 -6.383 20.752 1.00 66.07 117 GLU A C 1
ATOM 2470 O O . GLU B 2 120 ? -7.652 -6.441 20.411 1.00 64.05 117 GLU A O 1
ATOM 2476 N N . LYS B 2 121 ? -9.520 -7.459 21.154 1.00 73.25 118 LYS A N 1
ATOM 2477 C CA . LYS B 2 121 ? -8.881 -8.769 21.224 1.00 67.90 118 LYS A CA 1
ATOM 2478 C C . LYS B 2 121 ? -8.398 -9.220 19.853 1.00 66.77 118 LYS A C 1
ATOM 2479 O O . LYS B 2 121 ? -7.341 -9.850 19.734 1.00 71.91 118 LYS A O 1
ATOM 2485 N N . GLN B 2 122 ? -9.151 -8.889 18.803 1.00 73.50 119 GLN A N 1
ATOM 2486 C CA . GLN B 2 122 ? -8.754 -9.269 17.451 1.00 64.48 119 GLN A CA 1
ATOM 2487 C C . GLN B 2 122 ? -7.471 -8.557 17.037 1.00 55.28 119 GLN A C 1
ATOM 2488 O O . GLN B 2 122 ? -6.523 -9.191 16.558 1.00 56.77 119 GLN A O 1
ATOM 2494 N N . ALA B 2 123 ? -7.419 -7.236 17.229 1.00 50.91 120 ALA A N 1
ATOM 2495 C CA . ALA B 2 123 ? -6.236 -6.474 16.843 1.00 58.78 120 ALA A CA 1
ATOM 2496 C C . ALA B 2 123 ? -5.012 -6.902 17.642 1.00 52.37 120 ALA A C 1
ATOM 2497 O O . ALA B 2 123 ? -3.893 -6.921 17.116 1.00 53.46 120 ALA A O 1
ATOM 2499 N N . ASN B 2 124 ? -5.202 -7.252 18.916 1.00 58.25 121 ASN A N 1
ATOM 2500 C CA . ASN B 2 124 ? -4.066 -7.643 19.744 1.00 56.27 121 ASN A CA 1
ATOM 2501 C C . ASN B 2 124 ? -3.527 -9.014 19.355 1.00 53.73 121 ASN A C 1
ATOM 2502 O O . ASN B 2 124 ? -2.316 -9.247 19.448 1.00 52.75 121 ASN A O 1
ATOM 2507 N N . GLU B 2 125 ? -4.396 -9.930 18.919 1.00 49.58 122 GLU A N 1
ATOM 2508 C CA . GLU B 2 125 ? -3.914 -11.228 18.456 1.00 54.80 122 GLU A CA 1
ATOM 2509 C C . GLU B 2 125 ? -3.116 -11.089 17.166 1.00 52.80 122 GLU A C 1
ATOM 2510 O O . GLU B 2 125 ? -2.121 -11.795 16.965 1.00 54.89 122 GLU A O 1
ATOM 2516 N N . ILE B 2 126 ? -3.540 -10.186 16.280 1.00 52.63 123 ILE A N 1
ATOM 2517 C CA . ILE B 2 126 ? -2.802 -9.956 15.042 1.00 52.89 123 ILE A CA 1
ATOM 2518 C C . ILE B 2 126 ? -1.423 -9.388 15.347 1.00 53.93 123 ILE A C 1
ATOM 2519 O O . ILE B 2 126 ? -0.419 -9.791 14.745 1.00 52.19 123 ILE A O 1
ATOM 2524 N N . LYS B 2 127 ? -1.350 -8.448 16.291 1.00 45.78 124 LYS A N 1
ATOM 2525 C CA . LYS B 2 127 ? -0.065 -7.864 16.662 1.00 41.81 124 LYS A CA 1
ATOM 2526 C C . LYS B 2 127 ? 0.832 -8.894 17.336 1.00 44.39 124 LYS A C 1
ATOM 2527 O O . LYS B 2 127 ? 2.021 -9.003 17.014 1.00 50.00 124 LYS A O 1
ATOM 2533 N N . MET B 2 128 ? 0.276 -9.664 18.275 1.00 54.54 125 MET A N 1
ATOM 2534 C CA . MET B 2 128 ? 1.079 -10.645 18.997 1.00 54.72 125 MET A CA 1
ATOM 2535 C C . MET B 2 128 ? 1.563 -11.763 18.085 1.00 49.71 125 MET A C 1
ATOM 2536 O O . MET B 2 128 ? 2.662 -12.292 18.289 1.00 51.47 125 MET A O 1
ATOM 2541 N N . LEU B 2 129 ? 0.771 -12.133 17.077 1.00 50.56 126 LEU A N 1
ATOM 2542 C CA . LEU B 2 129 ? 1.202 -13.187 16.167 1.00 53.36 126 LEU A CA 1
ATOM 2543 C C . LEU B 2 129 ? 2.344 -12.722 15.272 1.00 45.48 126 LEU A C 1
ATOM 2544 O O . LEU B 2 129 ? 3.205 -13.528 14.902 1.00 54.61 126 LEU A O 1
ATOM 2549 N N . MET B 2 130 ? 2.377 -11.435 14.920 1.00 42.73 127 MET A N 1
ATOM 2550 C CA . MET B 2 130 ? 3.481 -10.925 14.112 1.00 50.71 127 MET A CA 1
ATOM 2551 C C . MET B 2 130 ? 4.747 -10.761 14.945 1.00 49.84 127 MET A C 1
ATOM 2552 O O . MET B 2 130 ? 5.849 -11.070 14.475 1.00 46.79 127 MET A O 1
ATOM 2557 N N . GLN B 2 131 ? 4.612 -10.276 16.184 1.00 51.89 128 GLN A N 1
ATOM 2558 C CA . GLN B 2 131 ? 5.751 -10.235 17.097 1.00 57.44 128 GLN A CA 1
ATOM 2559 C C . GLN B 2 131 ? 6.362 -11.614 17.287 1.00 45.68 128 GLN A C 1
ATOM 2560 O O . GLN B 2 131 ? 7.576 -11.737 17.485 1.00 46.86 128 GLN A O 1
ATOM 2566 N N . ARG B 2 132 ? 5.535 -12.660 17.226 1.00 39.77 129 ARG A N 1
ATOM 2567 C CA . ARG B 2 132 ? 6.012 -14.014 17.478 1.00 50.80 129 ARG A CA 1
ATOM 2568 C C . ARG B 2 132 ? 7.029 -14.454 16.432 1.00 49.30 129 ARG A C 1
ATOM 2569 O O . ARG B 2 132 ? 7.976 -15.184 16.746 1.00 60.39 129 ARG A O 1
ATOM 2577 N N . ASP B 2 133 ? 6.857 -14.015 15.184 1.00 47.96 130 ASP A N 1
ATOM 2578 C CA . ASP B 2 133 ? 7.656 -14.515 14.075 1.00 52.19 130 ASP A CA 1
ATOM 2579 C C . ASP B 2 133 ? 8.569 -13.476 13.439 1.00 42.45 130 ASP A C 1
ATOM 2580 O O . ASP B 2 133 ? 9.352 -13.834 12.554 1.00 43.76 130 ASP A O 1
ATOM 2585 N N . ILE B 2 134 ? 8.505 -12.212 13.865 1.00 34.71 131 ILE A N 1
ATOM 2586 C CA . ILE B 2 134 ? 9.196 -11.147 13.139 1.00 41.04 131 ILE A CA 1
ATOM 2587 C C . ILE B 2 134 ? 10.707 -11.357 13.173 1.00 43.62 131 ILE A C 1
ATOM 2588 O O . ILE B 2 134 ? 11.388 -11.250 12.146 1.00 50.81 131 ILE A O 1
ATOM 2593 N N . ILE B 2 135 ? 11.255 -11.667 14.351 1.00 48.22 132 ILE A N 1
ATOM 2594 C CA . ILE B 2 135 ? 12.702 -11.824 14.469 1.00 49.14 132 ILE A CA 1
ATOM 2595 C C . ILE B 2 135 ? 13.168 -13.079 13.743 1.00 49.80 132 ILE A C 1
ATOM 2596 O O . ILE B 2 135 ? 14.188 -13.065 13.043 1.00 46.90 132 ILE A O 1
ATOM 2601 N N . SER B 2 136 ? 12.429 -14.182 13.892 1.00 47.74 133 SER A N 1
ATOM 2602 C CA . SER B 2 136 ? 12.755 -15.397 13.153 1.00 37.72 133 SER A CA 1
ATOM 2603 C C . SER B 2 136 ? 12.708 -15.158 11.649 1.00 53.56 133 SER A C 1
ATOM 2604 O O . SER B 2 136 ? 13.571 -15.646 10.908 1.00 51.63 133 SER A O 1
ATOM 2607 N N . THR B 2 137 ? 11.708 -14.407 11.180 1.00 50.97 134 THR A N 1
ATOM 2608 C CA . THR B 2 137 ? 11.629 -14.083 9.759 1.00 52.37 134 THR A CA 1
ATOM 2609 C C . THR B 2 137 ? 12.802 -13.213 9.329 1.00 49.69 134 THR A C 1
ATOM 2610 O O . THR B 2 137 ? 13.393 -13.434 8.265 1.00 50.74 134 THR A O 1
ATOM 2614 N N . TYR B 2 138 ? 13.161 -12.222 10.150 1.00 49.28 135 TYR A N 1
ATOM 2615 C CA . TYR B 2 138 ? 14.269 -11.340 9.799 1.00 49.44 135 TYR A CA 1
ATOM 2616 C C . TYR B 2 138 ? 15.578 -12.110 9.668 1.00 49.58 135 TYR A C 1
ATOM 2617 O O . TYR B 2 138 ? 16.417 -11.780 8.823 1.00 51.60 135 TYR A O 1
ATOM 2626 N N . LYS B 2 139 ? 15.770 -13.141 10.494 1.00 46.24 136 LYS A N 1
ATOM 2627 C CA . LYS B 2 139 ? 17.018 -13.896 10.446 1.00 50.11 136 LYS A CA 1
ATOM 2628 C C . LYS B 2 139 ? 17.104 -14.755 9.189 1.00 52.84 136 LYS A C 1
ATOM 2629 O O . LYS B 2 139 ? 18.191 -14.925 8.624 1.00 47.59 136 LYS A O 1
ATOM 2635 N N . LYS B 2 140 ? 15.974 -15.307 8.736 1.00 48.16 137 LYS A N 1
ATOM 2636 C CA . LYS B 2 140 ? 15.969 -16.026 7.465 1.00 45.39 137 LYS A CA 1
ATOM 2637 C C . LYS B 2 140 ? 16.335 -15.101 6.313 1.00 44.39 137 LYS A C 1
ATOM 2638 O O . LYS B 2 140 ? 17.088 -15.485 5.410 1.00 49.62 137 LYS A O 1
ATOM 2644 N N . ILE B 2 141 ? 15.809 -13.874 6.330 1.00 45.23 138 ILE A N 1
ATOM 2645 C CA . ILE B 2 141 ? 16.080 -12.922 5.258 1.00 33.85 138 ILE A CA 1
ATOM 2646 C C . ILE B 2 141 ? 17.560 -12.564 5.221 1.00 47.99 138 ILE A C 1
ATOM 2647 O O . ILE B 2 141 ? 18.165 -12.476 4.145 1.00 53.08 138 ILE A O 1
ATOM 2652 N N . VAL B 2 142 ? 18.168 -12.362 6.393 1.00 47.61 139 VAL A N 1
ATOM 2653 C CA . VAL B 2 142 ? 19.593 -12.045 6.445 1.00 44.14 139 VAL A CA 1
ATOM 2654 C C . VAL B 2 142 ? 20.419 -13.221 5.940 1.00 48.28 139 VAL A C 1
ATOM 2655 O O . VAL B 2 142 ? 21.374 -13.044 5.173 1.00 47.31 139 VAL A O 1
ATOM 2659 N N . SER B 2 143 ? 20.060 -14.438 6.355 1.00 43.22 140 SER A N 1
ATOM 2660 C CA . SER B 2 143 ? 20.782 -15.624 5.904 1.00 51.60 140 SER A CA 1
ATOM 2661 C C . SER B 2 143 ? 20.673 -15.793 4.393 1.00 53.76 140 SER A C 1
ATOM 2662 O O . SER B 2 143 ? 21.682 -15.975 3.702 1.00 59.56 140 SER A O 1
ATOM 2665 N N . GLU B 2 144 ? 19.448 -15.733 3.862 1.00 51.47 141 GLU A N 1
ATOM 2666 C CA . GLU B 2 144 ? 19.258 -15.863 2.421 1.00 57.33 141 GLU A CA 1
ATOM 2667 C C . GLU B 2 144 ? 19.934 -14.731 1.659 1.00 60.01 141 GLU A C 1
ATOM 2668 O O . GLU B 2 144 ? 20.309 -14.907 0.495 1.00 67.75 141 GLU A O 1
ATOM 2674 N N . ARG B 2 145 ? 20.096 -13.566 2.290 1.00 54.94 142 ARG A N 1
ATOM 2675 C CA . ARG B 2 145 ? 20.849 -12.485 1.666 1.00 53.30 142 ARG A CA 1
ATOM 2676 C C . ARG B 2 145 ? 22.349 -12.748 1.708 1.00 59.31 142 ARG A C 1
ATOM 2677 O O . ARG B 2 145 ? 23.064 -12.396 0.763 1.00 56.37 142 ARG A O 1
ATOM 2685 N N . GLU B 2 146 ? 22.841 -13.369 2.783 1.00 65.88 143 GLU A N 1
ATOM 2686 C CA . GLU B 2 146 ? 24.256 -13.720 2.852 1.00 69.82 143 GLU A CA 1
ATOM 2687 C C . GLU B 2 146 ? 24.595 -14.867 1.908 1.00 68.94 143 GLU A C 1
ATOM 2688 O O . GLU B 2 146 ? 25.728 -14.952 1.420 1.00 71.26 143 GLU A O 1
ATOM 2694 N N . VAL B 2 147 ? 23.634 -15.752 1.640 1.00 65.14 144 VAL A N 1
ATOM 2695 C CA . VAL B 2 147 ? 23.860 -16.835 0.687 1.00 69.86 144 VAL A CA 1
ATOM 2696 C C . VAL B 2 147 ? 24.049 -16.277 -0.719 1.00 70.20 144 VAL A C 1
ATOM 2697 O O . VAL B 2 147 ? 24.981 -16.659 -1.436 1.00 84.60 144 VAL A O 1
ATOM 2701 N N . ASN B 2 148 ? 23.170 -15.360 -1.132 1.00 69.92 145 ASN A N 1
ATOM 2702 C CA . ASN B 2 148 ? 23.255 -14.803 -2.479 1.00 73.29 145 ASN A CA 1
ATOM 2703 C C . ASN B 2 148 ? 24.506 -13.954 -2.662 1.00 77.68 145 ASN A C 1
ATOM 2704 O O . ASN B 2 148 ? 25.085 -13.936 -3.754 1.00 88.51 145 ASN A O 1
ATOM 2709 N N . ALA B 2 149 ? 24.934 -13.243 -1.616 1.00 68.94 146 ALA A N 1
ATOM 2710 C CA . ALA B 2 149 ? 26.176 -12.483 -1.703 1.00 69.73 146 ALA A CA 1
ATOM 2711 C C . ALA B 2 149 ? 27.372 -13.410 -1.877 1.00 85.64 146 ALA A C 1
ATOM 2712 O O . ALA B 2 149 ? 28.335 -13.072 -2.574 1.00 92.32 146 ALA A O 1
ATOM 2714 N N . GLU B 2 150 ? 27.324 -14.588 -1.250 1.00 84.05 147 GLU A N 1
ATOM 2715 C CA . GLU B 2 150 ? 28.405 -15.555 -1.401 1.00 92.55 147 GLU A CA 1
ATOM 2716 C C . GLU B 2 150 ? 28.457 -16.102 -2.821 1.00 98.46 147 GLU A C 1
ATOM 2717 O O . GLU B 2 150 ? 29.542 -16.282 -3.386 1.00 99.85 147 GLU A O 1
ATOM 2723 N N . SER B 2 151 ? 27.291 -16.367 -3.416 1.00 97.64 148 SER A N 1
ATOM 2724 C CA . SER B 2 151 ? 27.251 -16.899 -4.773 1.00 99.80 148 SER A CA 1
ATOM 2725 C C . SER B 2 151 ? 27.681 -15.867 -5.804 1.00 105.41 148 SER A C 1
ATOM 2726 O O . SER B 2 151 ? 28.196 -16.224 -6.866 1.00 110.82 148 SER A O 1
ATOM 2729 N N . ASN B 2 152 ? 27.478 -14.574 -5.512 1.00 108.95 149 ASN A N 1
ATOM 2730 C CA . ASN B 2 152 ? 27.837 -13.503 -6.433 1.00 104.01 149 ASN A CA 1
ATOM 2731 C C . ASN B 2 152 ? 28.320 -12.299 -5.633 1.00 109.03 149 ASN A C 1
ATOM 2732 O O . ASN B 2 152 ? 27.504 -11.485 -5.168 1.00 96.99 149 ASN A O 1
ATOM 2734 N N . PRO B 2 153 ? 29.634 -12.154 -5.442 1.00 109.71 150 PRO A N 1
ATOM 2735 C CA . PRO B 2 153 ? 30.152 -10.971 -4.742 1.00 107.26 150 PRO A CA 1
ATOM 2736 C C . PRO B 2 153 ? 30.193 -9.742 -5.637 1.00 111.62 150 PRO A C 1
ATOM 2737 O O . PRO B 2 153 ? 29.917 -8.626 -5.185 1.00 109.21 150 PRO A O 1
ATOM 2741 N N . ASP B 2 154 ? 30.541 -9.939 -6.912 1.00 113.03 151 ASP A N 1
ATOM 2742 C CA . ASP B 2 154 ? 30.566 -8.826 -7.857 1.00 114.83 151 ASP A CA 1
ATOM 2743 C C . ASP B 2 154 ? 29.173 -8.249 -8.068 1.00 121.13 151 ASP A C 1
ATOM 2744 O O . ASP B 2 154 ? 29.003 -7.025 -8.131 1.00 119.28 151 ASP A O 1
ATOM 2749 N N . ALA B 2 155 ? 28.168 -9.112 -8.182 1.00 123.52 152 ALA A N 1
ATOM 2750 C CA . ALA B 2 155 ? 26.813 -8.659 -8.453 1.00 119.16 152 ALA A CA 1
ATOM 2751 C C . ALA B 2 155 ? 26.270 -7.833 -7.293 1.00 119.25 152 ALA A C 1
ATOM 2752 O O . ALA B 2 155 ? 26.643 -8.021 -6.132 1.00 117.80 152 ALA A O 1
ATOM 2754 N N . GLN B 2 156 ? 25.379 -6.898 -7.626 1.00 115.84 153 GLN A N 1
ATOM 2755 C CA . GLN B 2 156 ? 24.713 -6.047 -6.638 1.00 109.14 153 GLN A CA 1
ATOM 2756 C C . GLN B 2 156 ? 23.250 -5.922 -7.057 1.00 97.40 153 GLN A C 1
ATOM 2757 O O . GLN B 2 156 ? 22.886 -5.030 -7.827 1.00 99.91 153 GLN A O 1
ATOM 2763 N N . ASN B 2 157 ? 22.421 -6.828 -6.553 1.00 94.08 154 ASN A N 1
ATOM 2764 C CA . ASN B 2 157 ? 20.984 -6.777 -6.765 1.00 89.33 154 ASN A CA 1
ATOM 2765 C C . ASN B 2 157 ? 20.314 -6.121 -5.566 1.00 86.85 154 ASN A C 1
ATOM 2766 O O . ASN B 2 157 ? 20.832 -6.159 -4.446 1.00 87.54 154 ASN A O 1
ATOM 2771 N N . ILE B 2 158 ? 19.157 -5.511 -5.807 1.00 83.70 155 ILE A N 1
ATOM 2772 C CA . ILE B 2 158 ? 18.378 -4.951 -4.712 1.00 83.85 155 ILE A CA 1
ATOM 2773 C C . ILE B 2 158 ? 17.689 -6.098 -3.988 1.00 77.48 155 ILE A C 1
ATOM 2774 O O . ILE B 2 158 ? 16.735 -6.692 -4.504 1.00 101.37 155 ILE A O 1
ATOM 2779 N N . ASN B 2 159 ? 18.183 -6.446 -2.803 1.00 62.46 156 ASN A N 1
ATOM 2780 C CA . ASN B 2 159 ? 17.562 -7.526 -2.052 1.00 60.26 156 ASN A CA 1
ATOM 2781 C C . ASN B 2 159 ? 16.148 -7.070 -1.714 1.00 59.67 156 ASN A C 1
ATOM 2782 O O . ASN B 2 159 ? 15.957 -6.213 -0.845 1.00 62.60 156 ASN A O 1
ATOM 2787 N N . VAL B 2 160 ? 15.159 -7.594 -2.443 1.00 52.45 157 VAL A N 1
ATOM 2788 C CA . VAL B 2 160 ? 13.788 -7.108 -2.301 1.00 48.91 157 VAL A CA 1
ATOM 2789 C C . VAL B 2 160 ? 13.190 -7.530 -0.962 1.00 47.06 157 VAL A C 1
ATOM 2790 O O . VAL B 2 160 ? 12.315 -6.840 -0.424 1.00 47.88 157 VAL A O 1
ATOM 2794 N N . LEU B 2 161 ? 13.649 -8.648 -0.395 1.00 41.95 158 LEU A N 1
ATOM 2795 C CA . LEU B 2 161 ? 13.133 -9.081 0.898 1.00 45.42 158 LEU A CA 1
ATOM 2796 C C . LEU B 2 161 ? 13.662 -8.203 2.025 1.00 49.20 158 LEU A C 1
ATOM 2797 O O . LEU B 2 161 ? 12.930 -7.894 2.973 1.00 42.00 158 LEU A O 1
ATOM 2802 N N . THR B 2 162 ? 14.927 -7.789 1.942 1.00 50.20 159 THR A N 1
ATOM 2803 C CA . THR B 2 162 ? 15.453 -6.833 2.911 1.00 47.12 159 THR A CA 1
ATOM 2804 C C . THR B 2 162 ? 14.737 -5.493 2.794 1.00 53.50 159 THR A C 1
ATOM 2805 O O . THR B 2 162 ? 14.517 -4.804 3.798 1.00 52.91 159 THR A O 1
ATOM 2809 N N . LEU B 2 163 ? 14.356 -5.114 1.573 1.00 55.97 160 LEU A N 1
ATOM 2810 C CA . LEU B 2 163 ? 13.581 -3.895 1.375 1.00 50.19 160 LEU A CA 1
ATOM 2811 C C . LEU B 2 163 ? 12.203 -4.019 2.014 1.00 47.57 160 LEU A C 1
ATOM 2812 O O . LEU B 2 163 ? 11.773 -3.137 2.766 1.00 47.24 160 LEU A O 1
ATOM 2817 N N . ILE B 2 164 ? 11.492 -5.109 1.716 1.00 46.01 161 ILE A N 1
ATOM 2818 C CA . ILE B 2 164 ? 10.139 -5.289 2.236 1.00 43.13 161 ILE A CA 1
ATOM 2819 C C . ILE B 2 164 ? 10.153 -5.362 3.759 1.00 43.43 161 ILE A C 1
ATOM 2820 O O . ILE B 2 164 ? 9.278 -4.801 4.431 1.00 37.94 161 ILE A O 1
ATOM 2825 N N . ILE B 2 165 ? 11.152 -6.041 4.330 1.00 43.69 162 ILE A N 1
ATOM 2826 C CA . ILE B 2 165 ? 11.213 -6.172 5.781 1.00 43.84 162 ILE A CA 1
ATOM 2827 C C . ILE B 2 165 ? 11.518 -4.839 6.451 1.00 43.78 162 ILE A C 1
ATOM 2828 O O . ILE B 2 165 ? 11.197 -4.657 7.631 1.00 46.01 162 ILE A O 1
ATOM 2833 N N . THR B 2 166 ? 12.123 -3.893 5.726 1.00 45.19 163 THR A N 1
ATOM 2834 C CA . THR B 2 166 ? 12.332 -2.560 6.280 1.00 41.03 163 THR A CA 1
ATOM 2835 C C . THR B 2 166 ? 11.002 -1.865 6.537 1.00 51.91 163 THR A C 1
ATOM 2836 O O . THR B 2 166 ? 10.834 -1.182 7.555 1.00 50.40 163 THR A O 1
ATOM 2840 N N . PHE B 2 167 ? 10.039 -2.035 5.628 1.00 40.55 164 PHE A N 1
ATOM 2841 C CA . PHE B 2 167 ? 8.729 -1.425 5.822 1.00 39.57 164 PHE A CA 1
ATOM 2842 C C . PHE B 2 167 ? 7.915 -2.160 6.878 1.00 43.74 164 PHE A C 1
ATOM 2843 O O . PHE B 2 167 ? 7.075 -1.545 7.546 1.00 43.81 164 PHE A O 1
ATOM 2851 N N . VAL B 2 168 ? 8.139 -3.466 7.039 1.00 42.04 165 VAL A N 1
ATOM 2852 C CA . VAL B 2 168 ? 7.515 -4.185 8.146 1.00 37.66 165 VAL A CA 1
ATOM 2853 C C . VAL B 2 168 ? 7.949 -3.576 9.472 1.00 48.99 165 VAL A C 1
ATOM 2854 O O . VAL B 2 168 ? 7.128 -3.351 10.369 1.00 44.75 165 VAL A O 1
ATOM 2858 N N . PHE B 2 169 ? 9.246 -3.284 9.609 1.00 41.85 166 PHE A N 1
ATOM 2859 C CA . PHE B 2 169 ? 9.736 -2.622 10.812 1.00 43.96 166 PHE A CA 1
ATOM 2860 C C . PHE B 2 169 ? 9.179 -1.209 10.930 1.00 47.08 166 PHE A C 1
ATOM 2861 O O . PHE B 2 169 ? 8.835 -0.759 12.029 1.00 47.51 166 PHE A O 1
ATOM 2869 N N . TYR B 2 170 ? 9.084 -0.492 9.807 1.00 44.24 167 TYR A N 1
ATOM 2870 C CA . TYR B 2 170 ? 8.568 0.873 9.849 1.00 47.08 167 TYR A CA 1
ATOM 2871 C C . TYR B 2 170 ? 7.104 0.899 10.271 1.00 52.10 167 TYR A C 1
ATOM 2872 O O . TYR B 2 170 ? 6.700 1.743 11.080 1.00 53.67 167 TYR A O 1
ATOM 2881 N N . TYR B 2 171 ? 6.293 -0.020 9.742 1.00 43.30 168 TYR A N 1
ATOM 2882 C CA . TYR B 2 171 ? 4.891 -0.074 10.142 1.00 40.35 168 TYR A CA 1
ATOM 2883 C C . TYR B 2 171 ? 4.712 -0.704 11.517 1.00 44.20 168 TYR A C 1
ATOM 2884 O O . TYR B 2 171 ? 3.725 -0.409 12.200 1.00 43.62 168 TYR A O 1
ATOM 2893 N N . PHE B 2 172 ? 5.638 -1.572 11.933 1.00 40.14 169 PHE A N 1
ATOM 2894 C CA . PHE B 2 172 ? 5.703 -1.971 13.336 1.00 39.81 169 PHE A CA 1
ATOM 2895 C C . PHE B 2 172 ? 5.787 -0.744 14.234 1.00 45.70 169 PHE A C 1
ATOM 2896 O O . PHE B 2 172 ? 5.059 -0.626 15.225 1.00 41.96 169 PHE A O 1
ATOM 2904 N N . ILE B 2 173 ? 6.672 0.190 13.882 1.00 43.07 170 ILE A N 1
ATOM 2905 C CA . ILE B 2 173 ? 6.826 1.414 14.658 1.00 36.91 170 ILE A CA 1
ATOM 2906 C C . ILE B 2 173 ? 5.592 2.296 14.522 1.00 44.68 170 ILE A C 1
ATOM 2907 O O . ILE B 2 173 ? 5.137 2.904 15.498 1.00 59.46 170 ILE A O 1
ATOM 2912 N N . LYS B 2 174 ? 5.025 2.379 13.314 1.00 43.04 171 LYS A N 1
ATOM 2913 C CA . LYS B 2 174 ? 3.840 3.209 13.112 1.00 43.22 171 LYS A CA 1
ATOM 2914 C C . LYS B 2 174 ? 2.663 2.704 13.935 1.00 49.16 171 LYS A C 1
ATOM 2915 O O . LYS B 2 174 ? 1.892 3.500 14.484 1.00 59.29 171 LYS A O 1
ATOM 2921 N N . LEU B 2 175 ? 2.507 1.384 14.035 1.00 40.93 172 LEU A N 1
ATOM 2922 C CA . LEU B 2 175 ? 1.391 0.782 14.748 1.00 48.42 172 LEU A CA 1
ATOM 2923 C C . LEU B 2 175 ? 1.709 0.500 16.213 1.00 54.48 172 LEU A C 1
ATOM 2924 O O . LEU B 2 175 ? 0.984 -0.266 16.859 1.00 50.15 172 LEU A O 1
ATOM 2929 N N . LYS B 2 176 ? 2.776 1.100 16.742 1.00 46.66 173 LYS A N 1
ATOM 2930 C CA . LYS B 2 176 ? 3.165 0.990 18.147 1.00 47.62 173 LYS A CA 1
ATOM 2931 C C . LYS B 2 176 ? 3.438 -0.450 18.570 1.00 49.01 173 LYS A C 1
ATOM 2932 O O . LYS B 2 176 ? 3.365 -0.776 19.760 1.00 62.02 173 LYS A O 1
ATOM 2938 N N . ILE B 2 177 ? 3.755 -1.320 17.618 1.00 44.45 174 ILE A N 1
ATOM 2939 C CA . ILE B 2 177 ? 4.096 -2.707 17.909 1.00 46.05 174 ILE A CA 1
ATOM 2940 C C . ILE B 2 177 ? 5.588 -2.789 18.195 1.00 51.54 174 ILE A C 1
ATOM 2941 O O . ILE B 2 177 ? 6.410 -2.336 17.389 1.00 53.90 174 ILE A O 1
ATOM 2946 N N . SER B 2 178 ? 5.940 -3.364 19.340 1.00 58.23 175 SER A N 1
ATOM 2947 C CA . SER B 2 178 ? 7.338 -3.475 19.721 1.00 51.17 175 SER A CA 1
ATOM 2948 C C . SER B 2 178 ? 8.003 -4.639 18.993 1.00 55.77 175 SER A C 1
ATOM 2949 O O . SER B 2 178 ? 7.376 -5.664 18.708 1.00 49.69 175 SER A O 1
ATOM 2952 N N . ILE B 2 179 ? 9.282 -4.461 18.689 1.00 47.36 176 ILE A N 1
ATOM 2953 C CA . ILE B 2 179 ? 10.090 -5.504 18.051 1.00 54.80 176 ILE A CA 1
ATOM 2954 C C . ILE B 2 179 ? 10.744 -6.322 19.173 1.00 58.44 176 ILE A C 1
ATOM 2955 O O . ILE B 2 179 ? 11.637 -5.799 19.854 1.00 60.00 176 ILE A O 1
ATOM 2960 N N . PRO B 2 180 ? 10.336 -7.573 19.379 1.00 64.03 177 PRO A N 1
ATOM 2961 C CA . PRO B 2 180 ? 10.771 -8.295 20.583 1.00 61.43 177 PRO A CA 1
ATOM 2962 C C . PRO B 2 180 ? 12.155 -8.905 20.448 1.00 60.26 177 PRO A C 1
ATOM 2963 O O . PRO B 2 180 ? 12.290 -10.073 20.067 1.00 66.31 177 PRO A O 1
ATOM 2967 N N . THR B 2 181 ? 13.188 -8.128 20.765 1.00 64.00 178 THR A N 1
ATOM 2968 C CA . THR B 2 181 ? 14.550 -8.640 20.759 1.00 64.35 178 THR A CA 1
ATOM 2969 C C . THR B 2 181 ? 15.424 -7.739 21.620 1.00 65.65 178 THR A C 1
ATOM 2970 O O . THR B 2 181 ? 15.323 -6.511 21.552 1.00 69.45 178 THR A O 1
ATOM 2974 N N . LYS B 2 182 ? 16.263 -8.362 22.443 1.00 64.05 179 LYS A N 1
ATOM 2975 C CA . LYS B 2 182 ? 17.287 -7.655 23.196 1.00 78.56 179 LYS A CA 1
ATOM 2976 C C . LYS B 2 182 ? 18.650 -7.739 22.525 1.00 69.41 179 LYS A C 1
ATOM 2977 O O . LYS B 2 182 ? 19.631 -7.225 23.070 1.00 89.64 179 LYS A O 1
ATOM 2979 N N . ASP B 2 183 ? 18.727 -8.375 21.358 1.00 68.59 180 ASP A N 1
ATOM 2980 C CA . ASP B 2 183 ? 19.976 -8.514 20.618 1.00 56.53 180 ASP A CA 1
ATOM 2981 C C . ASP B 2 183 ? 20.409 -7.146 20.105 1.00 69.63 180 ASP A C 1
ATOM 2982 O O . ASP B 2 183 ? 19.788 -6.594 19.190 1.00 71.60 180 ASP A O 1
ATOM 2987 N N . LYS B 2 184 ? 21.475 -6.597 20.693 1.00 66.99 181 LYS A N 1
ATOM 2988 C CA . LYS B 2 184 ? 21.935 -5.265 20.315 1.00 65.50 181 LYS A CA 1
ATOM 2989 C C . LYS B 2 184 ? 22.404 -5.198 18.868 1.00 61.90 181 LYS A C 1
ATOM 2990 O O . LYS B 2 184 ? 22.395 -4.114 18.275 1.00 59.00 181 LYS A O 1
ATOM 2992 N N . ASN B 2 185 ? 22.816 -6.327 18.287 1.00 72.78 182 ASN A N 1
ATOM 2993 C CA . ASN B 2 185 ? 23.207 -6.338 16.882 1.00 68.58 182 ASN A CA 1
ATOM 2994 C C . ASN B 2 185 ? 21.989 -6.216 15.975 1.00 67.71 182 ASN A C 1
ATOM 2995 O O . ASN B 2 185 ? 21.988 -5.427 15.022 1.00 65.65 182 ASN A O 1
ATOM 3000 N N . ILE B 2 186 ? 20.942 -6.996 16.256 1.00 62.32 183 ILE A N 1
ATOM 3001 C CA . ILE B 2 186 ? 19.712 -6.909 15.473 1.00 61.49 183 ILE A CA 1
ATOM 3002 C C . ILE B 2 186 ? 19.128 -5.505 15.555 1.00 57.71 183 ILE A C 1
ATOM 3003 O O . ILE B 2 186 ? 18.686 -4.941 14.546 1.00 64.65 183 ILE A O 1
ATOM 3008 N N . ILE B 2 187 ? 19.127 -4.916 16.753 1.00 56.06 184 ILE A N 1
ATOM 3009 C CA . ILE B 2 187 ? 18.664 -3.540 16.908 1.00 49.08 184 ILE A CA 1
ATOM 3010 C C . ILE B 2 187 ? 19.545 -2.591 16.106 1.00 54.16 184 ILE A C 1
ATOM 3011 O O . ILE B 2 187 ? 19.058 -1.631 15.497 1.00 54.24 184 ILE A O 1
ATOM 3016 N N . LYS B 2 188 ? 20.855 -2.847 16.091 1.00 60.00 185 LYS A N 1
ATOM 3017 C CA . LYS B 2 188 ? 21.763 -2.011 15.314 1.00 67.54 185 LYS A CA 1
ATOM 3018 C C . LYS B 2 188 ? 21.454 -2.099 13.825 1.00 57.93 185 LYS A C 1
ATOM 3019 O O . LYS B 2 188 ? 21.547 -1.100 13.103 1.00 58.78 185 LYS A O 1
ATOM 3025 N N . GLU B 2 189 ? 21.072 -3.286 13.350 1.00 55.90 186 GLU A N 1
ATOM 3026 C CA . GLU B 2 189 ? 20.796 -3.470 11.930 1.00 65.10 186 GLU A CA 1
ATOM 3027 C C . GLU B 2 189 ? 19.445 -2.883 11.535 1.00 58.62 186 GLU A C 1
ATOM 3028 O O . GLU B 2 189 ? 19.306 -2.329 10.439 1.00 55.72 186 GLU A O 1
ATOM 3034 N N . ILE B 2 190 ? 18.441 -2.994 12.410 1.00 54.22 187 ILE A N 1
ATOM 3035 C CA . ILE B 2 190 ? 17.132 -2.419 12.109 1.00 52.31 187 ILE A CA 1
ATOM 3036 C C . ILE B 2 190 ? 17.229 -0.903 11.996 1.00 56.84 187 ILE A C 1
ATOM 3037 O O . ILE B 2 190 ? 16.615 -0.291 11.113 1.00 52.21 187 ILE A O 1
ATOM 3042 N N . LYS B 2 191 ? 18.003 -0.271 12.884 1.00 58.80 188 LYS A N 1
ATOM 3043 C CA . LYS B 2 191 ? 18.220 1.169 12.781 1.00 56.08 188 LYS A CA 1
ATOM 3044 C C . LYS B 2 191 ? 18.917 1.528 11.476 1.00 60.20 188 LYS A C 1
ATOM 3045 O O . LYS B 2 191 ? 18.635 2.574 10.879 1.00 56.91 188 LYS A O 1
ATOM 3051 N N . GLU B 2 192 ? 19.834 0.673 11.017 1.00 59.27 189 GLU A N 1
ATOM 3052 C CA . GLU B 2 192 ? 20.540 0.947 9.770 1.00 68.37 189 GLU A CA 1
ATOM 3053 C C . GLU B 2 192 ? 19.636 0.731 8.562 1.00 59.81 189 GLU A C 1
ATOM 3054 O O . GLU B 2 192 ? 19.736 1.461 7.569 1.00 55.44 189 GLU A O 1
ATOM 3060 N N . LEU B 2 193 ? 18.750 -0.268 8.626 1.00 55.02 190 LEU A N 1
ATOM 3061 C CA . LEU B 2 193 ? 17.772 -0.460 7.559 1.00 54.90 190 LEU A CA 1
ATOM 3062 C C . LEU B 2 193 ? 16.895 0.775 7.397 1.00 55.75 190 LEU A C 1
ATOM 3063 O O . LEU B 2 193 ? 16.685 1.262 6.280 1.00 59.02 190 LEU A O 1
ATOM 3068 N N . LEU B 2 194 ? 16.381 1.302 8.510 1.00 52.16 191 LEU A N 1
ATOM 3069 C CA . LEU B 2 194 ? 15.519 2.477 8.479 1.00 57.01 191 LEU A CA 1
ATOM 3070 C C . LEU B 2 194 ? 16.266 3.755 8.123 1.00 53.30 191 LEU A C 1
ATOM 3071 O O . LEU B 2 194 ? 15.622 4.792 7.932 1.00 49.15 191 LEU A O 1
ATOM 3076 N N . SER B 2 195 ? 17.595 3.713 8.029 1.00 57.94 192 SER A N 1
ATOM 3077 C CA . SER B 2 195 ? 18.393 4.889 7.711 1.00 62.54 192 SER A CA 1
ATOM 3078 C C . SER B 2 195 ? 18.966 4.847 6.299 1.00 63.22 192 SER A C 1
ATOM 3079 O O . SER B 2 195 ? 19.790 5.700 5.952 1.00 62.25 192 SER A O 1
ATOM 3082 N N . GLU B 2 196 ? 18.560 3.879 5.482 1.00 61.03 193 GLU A N 1
ATOM 3083 C CA . GLU B 2 196 ? 18.976 3.867 4.088 1.00 59.25 193 GLU A CA 1
ATOM 3084 C C . GLU B 2 196 ? 18.406 5.091 3.377 1.00 51.64 193 GLU A C 1
ATOM 3085 O O . GLU B 2 196 ? 17.221 5.407 3.555 1.00 52.42 193 GLU A O 1
ATOM 3091 N N . PRO B 2 197 ? 19.205 5.805 2.579 1.00 58.87 194 PRO A N 1
ATOM 3092 C CA . PRO B 2 197 ? 18.705 7.054 1.978 1.00 52.01 194 PRO A CA 1
ATOM 3093 C C . PRO B 2 197 ? 17.492 6.864 1.083 1.00 48.16 194 PRO A C 1
ATOM 3094 O O . PRO B 2 197 ? 16.586 7.706 1.097 1.00 52.40 194 PRO A O 1
ATOM 3098 N N . ASN B 2 198 ? 17.443 5.781 0.304 1.00 53.01 195 ASN A N 1
ATOM 3099 C CA . ASN B 2 198 ? 16.290 5.557 -0.563 1.00 46.93 195 ASN A CA 1
ATOM 3100 C C . ASN B 2 198 ? 15.017 5.328 0.242 1.00 58.25 195 ASN A C 1
ATOM 3101 O O . ASN B 2 198 ? 13.932 5.736 -0.187 1.00 56.07 195 ASN A O 1
ATOM 3106 N N . PHE B 2 199 ? 15.127 4.684 1.407 1.00 57.82 196 PHE A N 1
ATOM 3107 C CA . PHE B 2 199 ? 13.958 4.503 2.262 1.00 51.35 196 PHE A CA 1
ATOM 3108 C C . PHE B 2 199 ? 13.499 5.829 2.855 1.00 51.73 196 PHE A C 1
ATOM 3109 O O . PHE B 2 199 ? 12.295 6.108 2.912 1.00 54.17 196 PHE A O 1
ATOM 3117 N N . ILE B 2 200 ? 14.446 6.654 3.308 1.00 47.64 197 ILE A N 1
ATOM 3118 C CA . ILE B 2 200 ? 14.102 7.945 3.898 1.00 55.50 197 ILE A CA 1
ATOM 3119 C C . ILE B 2 200 ? 13.408 8.832 2.874 1.00 55.38 197 ILE A C 1
ATOM 3120 O O . ILE B 2 200 ? 12.453 9.551 3.194 1.00 61.08 197 ILE A O 1
ATOM 3125 N N . LYS B 2 201 ? 13.870 8.787 1.623 1.00 55.56 198 LYS A N 1
ATOM 3126 C CA . LYS B 2 201 ? 13.233 9.562 0.566 1.00 52.03 198 LYS A CA 1
ATOM 3127 C C . LYS B 2 201 ? 11.816 9.074 0.289 1.00 55.18 198 LYS A C 1
ATOM 3128 O O . LYS B 2 201 ? 10.954 9.869 -0.105 1.00 57.86 198 LYS A O 1
ATOM 3134 N N . THR B 2 202 ? 11.552 7.782 0.503 1.00 53.64 199 THR A N 1
ATOM 3135 C CA . THR B 2 202 ? 10.233 7.234 0.202 1.00 55.99 199 THR A CA 1
ATOM 3136 C C . THR B 2 202 ? 9.199 7.666 1.234 1.00 50.76 199 THR A C 1
ATOM 3137 O O . THR B 2 202 ? 8.061 7.997 0.880 1.00 59.84 199 THR A O 1
ATOM 3141 N N . ILE B 2 203 ? 9.572 7.677 2.513 1.00 58.03 200 ILE A N 1
ATOM 3142 C CA . ILE B 2 203 ? 8.661 8.097 3.573 1.00 63.42 200 ILE A CA 1
ATOM 3143 C C . ILE B 2 203 ? 8.741 9.608 3.740 1.00 55.75 200 ILE A C 1
ATOM 3144 O O . ILE B 2 203 ? 8.516 10.135 4.836 1.00 78.67 200 ILE A O 1
ATOM 3149 N N . LYS B 2 204 ? 9.054 10.307 2.650 1.00 78.75 201 LYS A N 1
ATOM 3150 C CA . LYS B 2 204 ? 9.147 11.766 2.614 1.00 78.53 201 LYS A CA 1
ATOM 3151 C C . LYS B 2 204 ? 10.228 12.279 3.560 1.00 77.46 201 LYS A C 1
ATOM 3152 O O . LYS B 2 204 ? 9.979 12.492 4.746 1.00 109.51 201 LYS A O 1
ATOM 3158 N N . ASN C 1 2 ? -24.816 -3.631 18.852 1.00 96.90 1 ASN D N 1
ATOM 3159 C CA . ASN C 1 2 ? -24.373 -3.783 17.471 1.00 107.06 1 ASN D CA 1
ATOM 3160 C C . ASN C 1 2 ? -23.487 -2.615 17.046 1.00 110.70 1 ASN D C 1
ATOM 3161 O O . ASN C 1 2 ? -23.542 -2.167 15.901 1.00 106.66 1 ASN D O 1
ATOM 3163 N N . ALA C 1 3 ? -22.673 -2.125 17.980 1.00 94.43 2 ALA D N 1
ATOM 3164 C CA . ALA C 1 3 ? -21.750 -1.032 17.713 1.00 82.23 2 ALA D CA 1
ATOM 3165 C C . ALA C 1 3 ? -20.437 -1.300 18.434 1.00 82.93 2 ALA D C 1
ATOM 3166 O O . ALA C 1 3 ? -20.387 -2.023 19.432 1.00 87.35 2 ALA D O 1
ATOM 3168 N N . MET C 1 4 ? -19.366 -0.698 17.913 1.00 74.10 3 MET D N 1
ATOM 3169 C CA . MET C 1 4 ? -18.038 -0.925 18.473 1.00 81.79 3 MET D CA 1
ATOM 3170 C C . MET C 1 4 ? -17.828 -0.124 19.753 1.00 78.76 3 MET D C 1
ATOM 3171 O O . MET C 1 4 ? -17.445 -0.681 20.787 1.00 63.74 3 MET D O 1
ATOM 3176 N N . VAL C 1 5 ? -18.070 1.186 19.701 1.00 62.40 4 VAL D N 1
ATOM 3177 C CA . VAL C 1 5 ? -17.842 2.063 20.839 1.00 75.76 4 VAL D CA 1
ATOM 3178 C C . VAL C 1 5 ? -19.114 2.846 21.132 1.00 79.25 4 VAL D C 1
ATOM 3179 O O . VAL C 1 5 ? -19.986 3.013 20.276 1.00 78.25 4 VAL D O 1
ATOM 3183 N N . THR C 1 6 ? -19.213 3.320 22.372 1.00 65.96 5 THR D N 1
ATOM 3184 C CA . THR C 1 6 ? -20.306 4.173 22.816 1.00 67.55 5 THR D CA 1
ATOM 3185 C C . THR C 1 6 ? -19.715 5.436 23.425 1.00 63.60 5 THR D C 1
ATOM 3186 O O . THR C 1 6 ? -18.840 5.357 24.293 1.00 62.33 5 THR D O 1
ATOM 3190 N N . LEU C 1 7 ? -20.188 6.594 22.970 1.00 55.88 6 LEU D N 1
ATOM 3191 C CA . LEU C 1 7 ? -19.645 7.882 23.389 1.00 55.98 6 LEU D CA 1
ATOM 3192 C C . LEU C 1 7 ? -20.744 8.695 24.060 1.00 54.08 6 LEU D C 1
ATOM 3193 O O . LEU C 1 7 ? -21.649 9.200 23.387 1.00 58.61 6 LEU D O 1
ATOM 3198 N N . TYR C 1 8 ? -20.663 8.823 25.381 1.00 58.75 7 TYR D N 1
ATOM 3199 C CA . TYR C 1 8 ? -21.565 9.693 26.123 1.00 57.73 7 TYR D CA 1
ATOM 3200 C C . TYR C 1 8 ? -21.014 11.114 26.113 1.00 57.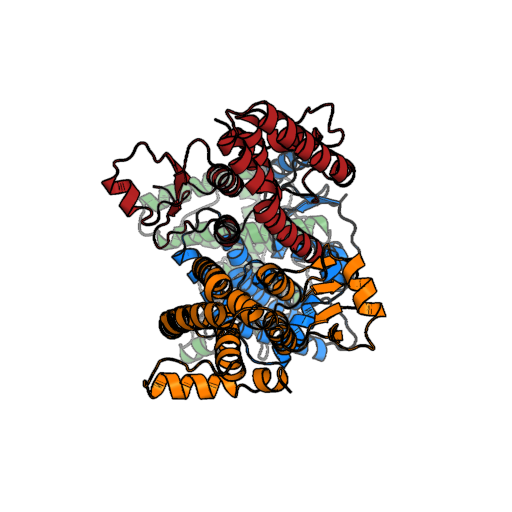22 7 TYR D C 1
ATOM 3201 O O . TYR C 1 8 ? -19.842 11.332 26.432 1.00 64.42 7 TYR D O 1
ATOM 3210 N N . THR C 1 9 ? -21.854 12.082 25.746 1.00 56.88 8 THR D N 1
ATOM 3211 C CA . THR C 1 9 ? -21.399 13.446 25.497 1.00 73.97 8 THR D CA 1
ATOM 3212 C C . THR C 1 9 ? -22.206 14.443 26.323 1.00 78.78 8 THR D C 1
ATOM 3213 O O . THR C 1 9 ? -23.074 14.078 27.122 1.00 74.65 8 THR D O 1
ATOM 3217 N N . THR C 1 10 ? -21.900 15.724 26.110 1.00 86.93 9 THR D N 1
ATOM 3218 C CA . THR C 1 10 ? -22.594 16.849 26.721 1.00 77.44 9 THR D CA 1
ATOM 3219 C C . THR C 1 10 ? -22.818 17.902 25.644 1.00 91.40 9 THR D C 1
ATOM 3220 O O . THR C 1 10 ? -21.963 18.096 24.775 1.00 99.86 9 THR D O 1
ATOM 3224 N N . LYS C 1 11 ? -23.973 18.573 25.704 1.00 95.48 10 LYS D N 1
ATOM 3225 C CA . LYS C 1 11 ? -24.416 19.415 24.595 1.00 95.44 10 LYS D CA 1
ATOM 3226 C C . LYS C 1 11 ? -23.428 20.536 24.290 1.00 104.12 10 LYS D C 1
ATOM 3227 O O . LYS C 1 11 ? -23.150 20.823 23.120 1.00 101.57 10 LYS D O 1
ATOM 3229 N N . TYR C 1 12 ? -22.889 21.182 25.321 1.00 95.36 11 TYR D N 1
ATOM 3230 C CA . TYR C 1 12 ? -22.070 22.380 25.157 1.00 104.02 11 TYR D CA 1
ATOM 3231 C C . TYR C 1 12 ? -20.615 22.142 25.549 1.00 104.22 11 TYR D C 1
ATOM 3232 O O . TYR C 1 12 ? -19.959 23.019 26.115 1.00 113.80 11 TYR D O 1
ATOM 3234 N N . CYS C 1 13 ? -20.084 20.960 25.238 1.00 97.03 12 CYS D N 1
ATOM 3235 C CA . CYS C 1 13 ? -18.740 20.594 25.658 1.00 89.42 12 CYS D CA 1
ATOM 3236 C C . CYS C 1 13 ? -17.812 20.533 24.456 1.00 86.81 12 CYS D C 1
ATOM 3237 O O . CYS C 1 13 ? -18.107 19.810 23.491 1.00 79.51 12 CYS D O 1
ATOM 3240 N N . PRO C 1 14 ? -16.693 21.264 24.461 1.00 85.51 13 PRO D N 1
ATOM 3241 C CA . PRO C 1 14 ? -15.733 21.123 23.357 1.00 79.05 13 PRO D CA 1
ATOM 3242 C C . PRO C 1 14 ? -14.984 19.805 23.391 1.00 77.65 13 PRO D C 1
ATOM 3243 O O . PRO C 1 14 ? -14.555 19.322 22.336 1.00 70.09 13 PRO D O 1
ATOM 3247 N N . TYR C 1 15 ? -14.809 19.209 24.573 1.00 80.42 14 TYR D N 1
ATOM 3248 C CA . TYR C 1 15 ? -14.185 17.893 24.648 1.00 72.67 14 TYR D CA 1
ATOM 3249 C C . TYR C 1 15 ? -15.073 16.821 24.031 1.00 72.58 14 TYR D C 1
ATOM 3250 O O . TYR C 1 15 ? -14.564 15.847 23.463 1.00 73.37 14 TYR D O 1
ATOM 3259 N N . SER C 1 16 ? -16.394 16.980 24.131 1.00 85.08 15 SER D N 1
ATOM 3260 C CA . SER C 1 16 ? -17.302 16.024 23.508 1.00 73.43 15 SER D CA 1
ATOM 3261 C C . SER C 1 16 ? -17.331 16.196 21.995 1.00 74.34 15 SER D C 1
ATOM 3262 O O . SER C 1 16 ? -17.397 15.208 21.255 1.00 74.32 15 SER D O 1
ATOM 3265 N N . LEU C 1 17 ? -17.275 17.441 21.518 1.00 78.01 16 LEU D N 1
ATOM 3266 C CA . LEU C 1 17 ? -17.336 17.691 20.081 1.00 82.94 16 LEU D CA 1
ATOM 3267 C C . LEU C 1 17 ? -16.120 17.114 19.366 1.00 80.96 16 LEU D C 1
ATOM 3268 O O . LEU C 1 17 ? -16.253 16.456 18.328 1.00 72.05 16 LEU D O 1
ATOM 3273 N N . ARG C 1 18 ? -14.923 17.347 19.910 1.00 73.33 17 ARG D N 1
ATOM 3274 C CA . ARG C 1 18 ? -13.714 16.853 19.259 1.00 70.73 17 ARG D CA 1
ATOM 3275 C C . ARG C 1 18 ? -13.641 15.332 19.287 1.00 73.32 17 ARG D C 1
ATOM 3276 O O . ARG C 1 18 ? -13.001 14.729 18.417 1.00 76.70 17 ARG D O 1
ATOM 3284 N N . ALA C 1 19 ? -14.291 14.697 20.265 1.00 68.45 18 ALA D N 1
ATOM 3285 C CA . ALA C 1 19 ? -14.310 13.239 20.310 1.00 70.10 18 ALA D CA 1
ATOM 3286 C C . ALA C 1 19 ? -15.216 12.656 19.233 1.00 67.23 18 ALA D C 1
ATOM 3287 O O . ALA C 1 19 ? -14.970 11.542 18.757 1.00 64.90 18 ALA D O 1
ATOM 3289 N N . ARG C 1 20 ? -16.265 13.382 18.838 1.00 72.29 19 ARG D N 1
ATOM 3290 C CA . ARG C 1 20 ? -17.112 12.916 17.745 1.00 72.45 19 ARG D CA 1
ATOM 3291 C C . ARG C 1 20 ? -16.491 13.215 16.388 1.00 68.63 19 ARG D C 1
ATOM 3292 O O . ARG C 1 20 ? -16.662 12.432 15.447 1.00 65.26 19 ARG D O 1
ATOM 3300 N N . ILE C 1 21 ? -15.772 14.334 16.272 1.00 69.73 20 ILE D N 1
ATOM 3301 C CA . ILE C 1 21 ? -15.087 14.655 15.023 1.00 74.73 20 ILE D CA 1
ATOM 3302 C C . ILE C 1 21 ? -14.002 13.626 14.734 1.00 81.66 20 ILE D C 1
ATOM 3303 O O . ILE C 1 21 ? -13.865 13.145 13.602 1.00 79.22 20 ILE D O 1
ATOM 3308 N N . ALA C 1 22 ? -13.219 13.265 15.754 1.00 65.72 21 ALA D N 1
ATOM 3309 C CA . ALA C 1 22 ? -12.154 12.287 15.556 1.00 68.73 21 ALA D CA 1
ATOM 3310 C C . ALA C 1 22 ? -12.719 10.909 15.235 1.00 60.06 21 ALA D C 1
ATOM 3311 O O . ALA C 1 22 ? -12.213 10.217 14.344 1.00 61.43 21 ALA D O 1
ATOM 3313 N N . LEU C 1 23 ? -13.769 10.493 15.947 1.00 61.97 22 LEU D N 1
ATOM 3314 C CA . LEU C 1 23 ? -14.394 9.205 15.667 1.00 63.97 22 LEU D CA 1
ATOM 3315 C C . LEU C 1 23 ? -15.078 9.177 14.308 1.00 67.00 22 LEU D C 1
ATOM 3316 O O . LEU C 1 23 ? -15.255 8.094 13.740 1.00 73.99 22 LEU D O 1
ATOM 3321 N N . ALA C 1 24 ? -15.468 10.338 13.775 1.00 67.36 23 ALA D N 1
ATOM 3322 C CA . ALA C 1 24 ? -16.062 10.373 12.444 1.00 71.55 23 ALA D CA 1
ATOM 3323 C C . ALA C 1 24 ? -15.008 10.160 11.365 1.00 73.23 23 ALA D C 1
ATOM 3324 O O . ALA C 1 24 ? -15.261 9.470 10.370 1.00 74.12 23 ALA D O 1
ATOM 3326 N N . GLU C 1 25 ? -13.821 10.745 11.543 1.00 72.59 24 GLU D N 1
ATOM 3327 C CA . GLU C 1 25 ? -12.748 10.555 10.573 1.00 65.27 24 GLU D CA 1
ATOM 3328 C C . GLU C 1 25 ? -12.275 9.107 10.535 1.00 69.19 24 GLU D C 1
ATOM 3329 O O . GLU C 1 25 ? -11.795 8.641 9.497 1.00 67.94 24 GLU D O 1
ATOM 3335 N N . LYS C 1 26 ? -12.403 8.386 11.649 1.00 62.17 25 LYS D N 1
ATOM 3336 C CA . LYS C 1 26 ? -11.991 6.990 11.717 1.00 60.87 25 LYS D CA 1
ATOM 3337 C C . LYS C 1 26 ? -12.999 6.041 11.084 1.00 56.48 25 LYS D C 1
ATOM 3338 O O . LYS C 1 26 ? -12.662 4.873 10.857 1.00 57.33 25 LYS D O 1
ATOM 3344 N N . LYS C 1 27 ? -14.213 6.514 10.793 1.00 64.71 26 LYS D N 1
ATOM 3345 C CA . LYS C 1 27 ? -15.315 5.671 10.327 1.00 62.44 26 LYS D CA 1
ATOM 3346 C C . LYS C 1 27 ? -15.596 4.524 11.294 1.00 55.83 26 LYS D C 1
ATOM 3347 O O . LYS C 1 27 ? -16.016 3.440 10.883 1.00 65.80 26 LYS D O 1
ATOM 3353 N N . MET C 1 28 ? -15.366 4.755 12.584 1.00 64.12 27 MET D N 1
ATOM 3354 C CA . MET C 1 28 ? -15.680 3.765 13.604 1.00 65.76 27 MET D CA 1
ATOM 3355 C C . MET C 1 28 ? -17.175 3.781 13.891 1.00 67.24 27 MET D C 1
ATOM 3356 O O . MET C 1 28 ? -17.777 4.850 14.032 1.00 68.34 27 MET D O 1
ATOM 3358 N N . SER C 1 29 ? -17.776 2.597 13.973 1.00 66.02 28 SER D N 1
ATOM 3359 C CA . SER C 1 29 ? -19.209 2.484 14.236 1.00 63.91 28 SER D CA 1
ATOM 3360 C C . SER C 1 29 ? -19.482 2.928 15.666 1.00 71.41 28 SER D C 1
ATOM 3361 O O . SER C 1 29 ? -19.252 2.181 16.619 1.00 76.62 28 SER D O 1
ATOM 3364 N N . THR C 1 30 ? -19.973 4.154 15.821 1.00 77.76 29 THR D N 1
ATOM 3365 C CA . THR C 1 30 ? -20.256 4.722 17.129 1.00 78.01 29 THR D CA 1
ATOM 3366 C C . THR C 1 30 ? -21.683 5.250 17.166 1.00 85.93 29 THR D C 1
ATOM 3367 O O . THR C 1 30 ? -22.165 5.835 16.191 1.00 92.27 29 THR D O 1
ATOM 3371 N N . ASP C 1 31 ? -22.360 5.024 18.290 1.00 76.70 30 ASP D N 1
ATOM 3372 C CA . ASP C 1 31 ? -23.673 5.601 18.549 1.00 92.31 30 ASP D CA 1
ATOM 3373 C C . ASP C 1 31 ? -23.551 6.547 19.735 1.00 78.61 30 ASP D C 1
ATOM 3374 O O . ASP C 1 31 ? -23.105 6.144 20.815 1.00 64.21 30 ASP D O 1
ATOM 3379 N N . ILE C 1 32 ? -23.938 7.799 19.528 1.00 77.63 31 ILE D N 1
ATOM 3380 C CA . ILE C 1 32 ? -23.708 8.860 20.500 1.00 66.17 31 ILE D CA 1
ATOM 3381 C C . ILE C 1 32 ? -24.907 8.957 21.432 1.00 75.06 31 ILE D C 1
ATOM 3382 O O . ILE C 1 32 ? -26.050 9.094 20.979 1.00 69.66 31 ILE D O 1
ATOM 3387 N N . VAL C 1 33 ? -24.646 8.888 22.734 1.00 71.79 32 VAL D N 1
ATOM 3388 C CA . VAL C 1 33 ? -25.673 9.001 23.764 1.00 69.91 32 VAL D CA 1
ATOM 3389 C C . VAL C 1 33 ? -25.450 10.312 24.504 1.00 65.38 32 VAL D C 1
ATOM 3390 O O . VAL C 1 33 ? -24.402 10.509 25.131 1.00 69.45 32 VAL D O 1
ATOM 3394 N N . GLU C 1 34 ? -26.430 11.205 24.436 1.00 57.92 33 GLU D N 1
ATOM 3395 C CA . GLU C 1 34 ? -26.329 12.488 25.117 1.00 73.44 33 GLU D CA 1
ATOM 3396 C C . GLU C 1 34 ? -26.684 12.310 26.588 1.00 75.95 33 GLU D C 1
ATOM 3397 O O . GLU C 1 34 ? -27.819 11.948 26.921 1.00 70.51 33 GLU D O 1
ATOM 3399 N N . ALA C 1 35 ? -25.712 12.548 27.467 1.00 71.28 34 ALA D N 1
ATOM 3400 C CA . ALA C 1 35 ? -25.990 12.530 28.894 1.00 81.40 34 ALA D CA 1
ATOM 3401 C C . ALA C 1 35 ? -26.910 13.693 29.261 1.00 93.75 34 ALA D C 1
ATOM 3402 O O . ALA C 1 35 ? -27.147 14.610 28.472 1.00 103.71 34 ALA D O 1
ATOM 3404 N N . GLY C 1 36 ? -27.432 13.650 30.480 1.00 92.66 35 GLY D N 1
ATOM 3405 C CA . GLY C 1 36 ? -28.416 14.628 30.892 1.00 100.48 35 GLY D CA 1
ATOM 3406 C C . GLY C 1 36 ? -29.794 14.079 30.615 1.00 104.92 35 GLY D C 1
ATOM 3407 O O . GLY C 1 36 ? -30.748 14.319 31.362 1.00 116.30 35 GLY D O 1
ATOM 3408 N N . ASP C 1 37 ? -29.893 13.335 29.517 1.00 98.89 36 ASP D N 1
ATOM 3409 C CA . ASP C 1 37 ? -31.060 12.527 29.210 1.00 99.90 36 ASP D CA 1
ATOM 3410 C C . ASP C 1 37 ? -31.040 11.182 29.928 1.00 99.97 36 ASP D C 1
ATOM 3411 O O . ASP C 1 37 ? -31.761 10.259 29.528 1.00 104.74 36 ASP D O 1
ATOM 3416 N N . LEU C 1 38 ? -30.233 11.058 30.978 1.00 95.19 37 LEU D N 1
ATOM 3417 C CA . LEU C 1 38 ? -30.134 9.847 31.775 1.00 96.63 37 LEU D CA 1
ATOM 3418 C C . LEU C 1 38 ? -30.415 10.168 33.237 1.00 91.97 37 LEU D C 1
ATOM 3419 O O . LEU C 1 38 ? -30.282 11.311 33.683 1.00 84.84 37 LEU D O 1
ATOM 3424 N N . GLU C 1 39 ? -30.810 9.141 33.982 1.00 95.45 38 GLU D N 1
ATOM 3425 C CA . GLU C 1 39 ? -31.077 9.324 35.397 1.00 95.76 38 GLU D CA 1
ATOM 3426 C C . GLU C 1 39 ? -29.769 9.524 36.161 1.00 90.78 38 GLU D C 1
ATOM 3427 O O . GLU C 1 39 ? -28.731 8.974 35.783 1.00 86.17 38 GLU D O 1
ATOM 3433 N N . PRO C 1 40 ? -29.790 10.335 37.222 1.00 98.82 39 PRO D N 1
ATOM 3434 C CA . PRO C 1 40 ? -28.581 10.510 38.047 1.00 94.24 39 PRO D CA 1
ATOM 3435 C C . PRO C 1 40 ? -27.940 9.206 38.491 1.00 86.55 39 PRO D C 1
ATOM 3436 O O . PRO C 1 40 ? -26.718 9.160 38.680 1.00 76.39 39 PRO D O 1
ATOM 3440 N N . ALA C 1 41 ? -28.729 8.143 38.670 1.00 87.19 40 ALA D N 1
ATOM 3441 C CA . ALA C 1 41 ? -28.159 6.857 39.058 1.00 81.03 40 ALA D CA 1
ATOM 3442 C C . ALA C 1 41 ? -27.266 6.296 37.960 1.00 85.36 40 ALA D C 1
ATOM 3443 O O . ALA C 1 41 ? -26.212 5.715 38.244 1.00 79.53 40 ALA D O 1
ATOM 3445 N N . MET C 1 42 ? -27.669 6.463 36.698 1.00 86.92 41 MET D N 1
ATOM 3446 C CA . MET C 1 42 ? -26.864 5.967 35.587 1.00 85.70 41 MET D CA 1
ATOM 3447 C C . MET C 1 42 ? -25.667 6.870 35.315 1.00 78.38 41 MET D C 1
ATOM 3448 O O . MET C 1 42 ? -24.570 6.378 35.028 1.00 79.05 41 MET D O 1
ATOM 3453 N N . ILE C 1 43 ? -25.860 8.190 35.399 1.00 76.92 42 ILE D N 1
ATOM 3454 C CA . ILE C 1 43 ? -24.767 9.127 35.152 1.00 69.19 42 ILE D CA 1
ATOM 3455 C C . ILE C 1 43 ? -23.632 8.902 36.143 1.00 81.39 42 ILE D C 1
ATOM 3456 O O . ILE C 1 43 ? -22.452 8.909 35.770 1.00 76.56 42 ILE D O 1
ATOM 3461 N N . LYS C 1 44 ? -23.968 8.685 37.418 1.00 80.13 43 LYS D N 1
ATOM 3462 C CA . LYS C 1 44 ? -22.945 8.440 38.429 1.00 78.37 43 LYS D CA 1
ATOM 3463 C C . LYS C 1 44 ? -22.249 7.097 38.245 1.00 81.93 43 LYS D C 1
ATOM 3464 O O . LYS C 1 44 ? -21.178 6.887 38.824 1.00 85.18 43 LYS D O 1
ATOM 3470 N N . LYS C 1 45 ? -22.830 6.186 37.465 1.00 77.58 44 LYS D N 1
ATOM 3471 C CA . LYS C 1 45 ? -22.203 4.896 37.202 1.00 74.14 44 LYS D CA 1
ATOM 3472 C C . LYS C 1 45 ? -21.288 4.943 35.985 1.00 80.41 44 LYS D C 1
ATOM 3473 O O . LYS C 1 45 ? -20.233 4.299 35.978 1.00 71.42 44 LYS D O 1
ATOM 3475 N N . ILE C 1 46 ? -21.673 5.700 34.955 1.00 75.21 45 ILE D N 1
ATOM 3476 C CA . ILE C 1 46 ? -20.828 5.847 33.772 1.00 67.64 45 ILE D CA 1
ATOM 3477 C C . ILE C 1 46 ? -19.519 6.536 34.137 1.00 79.71 45 ILE D C 1
ATOM 3478 O O . ILE C 1 46 ? -18.429 6.061 33.796 1.00 79.05 45 ILE D O 1
ATOM 3483 N N . THR C 1 47 ? -19.603 7.669 34.827 1.00 81.50 46 THR D N 1
ATOM 3484 C CA . THR C 1 47 ? -18.386 8.309 35.305 1.00 77.61 46 THR D CA 1
ATOM 3485 C C . THR C 1 47 ? -18.614 8.757 36.748 1.00 69.46 46 THR D C 1
ATOM 3486 O O . THR C 1 47 ? -19.460 9.620 37.015 1.00 72.50 46 THR D O 1
ATOM 3490 N N . PRO C 1 48 ? -17.930 8.134 37.715 1.00 77.10 47 PRO D N 1
ATOM 3491 C CA . PRO C 1 48 ? -18.124 8.529 39.122 1.00 80.27 47 PRO D CA 1
ATOM 3492 C C . PRO C 1 48 ? -17.699 9.957 39.421 1.00 81.53 47 PRO D C 1
ATOM 3493 O O . PRO C 1 48 ? -18.327 10.625 40.255 1.00 71.75 47 PRO D O 1
ATOM 3497 N N . ASN C 1 49 ? -16.639 10.442 38.776 1.00 87.90 48 ASN D N 1
ATOM 3498 C CA . ASN C 1 49 ? -16.164 11.802 38.993 1.00 78.75 48 ASN D CA 1
ATOM 3499 C C . ASN C 1 49 ? -16.955 12.846 38.214 1.00 75.42 48 ASN D C 1
ATOM 3500 O O . ASN C 1 49 ? -16.790 14.042 38.478 1.00 81.71 48 ASN D O 1
ATOM 3505 N N . GLY C 1 50 ? -17.801 12.436 37.271 1.00 70.48 49 GLY D N 1
ATOM 3506 C CA . GLY C 1 50 ? -18.638 13.381 36.556 1.00 67.75 49 GLY D CA 1
ATOM 3507 C C . GLY C 1 50 ? -17.975 14.086 35.396 1.00 68.35 49 GLY D C 1
ATOM 3508 O O . GLY C 1 50 ? -18.387 15.194 35.038 1.00 76.49 49 GLY D O 1
ATOM 3509 N N . VAL C 1 51 ? -16.961 13.475 34.791 1.00 78.22 50 VAL D N 1
ATOM 3510 C CA . VAL C 1 51 ? -16.228 14.072 33.681 1.00 74.14 50 VAL D CA 1
ATOM 3511 C C . VAL C 1 51 ? -16.740 13.477 32.377 1.00 67.32 50 VAL D C 1
ATOM 3512 O O . VAL C 1 51 ? -16.787 12.251 32.219 1.00 60.83 50 VAL D O 1
ATOM 3516 N N . PHE C 1 52 ? -17.123 14.346 31.447 1.00 68.90 51 PHE D N 1
ATOM 3517 C CA . PHE C 1 52 ? -17.556 13.932 30.119 1.00 58.53 51 PHE D CA 1
ATOM 3518 C C . PHE C 1 52 ? -16.647 14.572 29.072 1.00 59.80 51 PHE D C 1
ATOM 3519 O O . PHE C 1 52 ? -16.089 15.642 29.314 1.00 71.38 51 PHE D O 1
ATOM 3527 N N . PRO C 1 53 ? -16.493 13.927 27.901 1.00 62.02 52 PRO D N 1
ATOM 3528 C CA . PRO C 1 53 ? -17.158 12.701 27.448 1.00 57.64 52 PRO D CA 1
ATOM 3529 C C . PRO C 1 53 ? -16.562 11.411 28.005 1.00 57.59 52 PRO D C 1
ATOM 3530 O O . PRO C 1 53 ? -15.482 11.422 28.598 1.00 56.31 52 PRO D O 1
ATOM 3534 N N . VAL C 1 54 ? -17.279 10.307 27.805 1.00 52.25 53 VAL D N 1
ATOM 3535 C CA . VAL C 1 54 ? -16.836 8.977 28.204 1.00 52.04 53 VAL D CA 1
ATOM 3536 C C . VAL C 1 54 ? -16.938 8.070 26.988 1.00 60.21 53 VAL D C 1
ATOM 3537 O O . VAL C 1 54 ? -18.032 7.881 26.443 1.00 61.91 53 VAL D O 1
ATOM 3541 N N . LEU C 1 55 ? -15.808 7.516 26.561 1.00 57.32 54 LEU D N 1
ATOM 3542 C CA . LEU C 1 55 ? -15.799 6.514 25.507 1.00 48.01 54 LEU D CA 1
ATOM 3543 C C . LEU C 1 55 ? -15.809 5.133 26.146 1.00 52.06 54 LEU D C 1
ATOM 3544 O O . LEU C 1 55 ? -15.028 4.864 27.064 1.00 55.58 54 LEU D O 1
ATOM 3549 N N . MET C 1 56 ? -16.698 4.267 25.670 1.00 53.59 55 MET D N 1
ATOM 3550 C CA . MET C 1 56 ? -16.892 2.954 26.266 1.00 60.04 55 MET D CA 1
ATOM 3551 C C . MET C 1 56 ? -16.824 1.889 25.184 1.00 58.25 55 MET D C 1
ATOM 3552 O O . MET C 1 56 ? -17.453 2.025 24.130 1.00 60.44 55 MET D O 1
ATOM 3557 N N . GLU C 1 57 ? -16.057 0.833 25.449 1.00 58.05 56 GLU D N 1
ATOM 3558 C CA . GLU C 1 57 ? -15.939 -0.283 24.522 1.00 54.59 56 GLU D CA 1
ATOM 3559 C C . GLU C 1 57 ? -16.291 -1.591 25.214 1.00 56.84 56 GLU D C 1
ATOM 3560 O O . GLU C 1 57 ? -16.778 -1.592 26.349 1.00 77.55 56 GLU D O 1
ATOM 3566 N N . LYS C 1 58 ? -16.039 -2.709 24.532 1.00 64.47 57 LYS D N 1
ATOM 3567 C CA . LYS C 1 58 ? -16.349 -4.016 25.100 1.00 70.69 57 LYS D CA 1
ATOM 3568 C C . LYS C 1 58 ? -15.549 -4.266 26.374 1.00 73.70 57 LYS D C 1
ATOM 3569 O O . LYS C 1 58 ? -16.095 -4.724 27.385 1.00 78.11 57 LYS D O 1
ATOM 3575 N N . ASP C 1 59 ? -14.253 -3.953 26.349 1.00 73.99 58 ASP D N 1
ATOM 3576 C CA . ASP C 1 59 ? -13.357 -4.274 27.453 1.00 75.96 58 ASP D CA 1
ATOM 3577 C C . ASP C 1 59 ? -12.659 -3.052 28.038 1.00 74.27 58 ASP D C 1
ATOM 3578 O O . ASP C 1 59 ? -11.729 -3.213 28.836 1.00 66.89 58 ASP D O 1
ATOM 3583 N N . TYR C 1 60 ? -13.071 -1.840 27.672 1.00 72.44 59 TYR D N 1
ATOM 3584 C CA . TYR C 1 60 ? -12.356 -0.657 28.127 1.00 66.89 59 TYR D CA 1
ATOM 3585 C C . TYR C 1 60 ? -13.309 0.523 28.248 1.00 64.88 59 TYR D C 1
ATOM 3586 O O . TYR C 1 60 ? -14.397 0.539 27.666 1.00 61.72 59 TYR D O 1
ATOM 3595 N N . SER C 1 61 ? -12.874 1.517 29.020 1.00 65.14 60 SER D N 1
ATOM 3596 C CA . SER C 1 61 ? -13.621 2.747 29.242 1.00 59.28 60 SER D CA 1
ATOM 3597 C C . SER C 1 61 ? -12.624 3.846 29.571 1.00 49.42 60 SER D C 1
ATOM 3598 O O . SER C 1 61 ? -11.726 3.639 30.392 1.00 55.45 60 SER D O 1
ATOM 3601 N N . ILE C 1 62 ? -12.773 5.004 28.933 1.00 45.19 61 ILE D N 1
ATOM 3602 C CA . ILE C 1 62 ? -11.842 6.111 29.120 1.00 48.15 61 ILE D CA 1
ATOM 3603 C C . ILE C 1 62 ? -12.608 7.425 29.074 1.00 51.88 61 ILE D C 1
ATOM 3604 O O . ILE C 1 62 ? -13.417 7.652 28.168 1.00 55.00 61 ILE D O 1
ATOM 3609 N N . ASN C 1 63 ? -12.363 8.285 30.064 1.00 54.04 62 ASN D N 1
ATOM 3610 C CA . ASN C 1 63 ? -12.921 9.627 30.090 1.00 46.01 62 ASN D CA 1
ATOM 3611 C C . ASN C 1 63 ? -11.873 10.690 30.380 1.00 56.76 62 ASN D C 1
ATOM 3612 O O . ASN C 1 63 ? -12.222 11.873 30.465 1.00 53.73 62 ASN D O 1
ATOM 3617 N N . ASN C 1 64 ? -10.609 10.302 30.549 1.00 52.75 63 ASN D N 1
ATOM 3618 C CA . ASN C 1 64 ? -9.536 11.270 30.726 1.00 54.55 63 ASN D CA 1
ATOM 3619 C C . ASN C 1 64 ? -9.472 12.200 29.521 1.00 57.46 63 ASN D C 1
ATOM 3620 O O . ASN C 1 64 ? -9.451 11.749 28.373 1.00 63.24 63 ASN D O 1
ATOM 3625 N N . ARG C 1 65 ? -9.440 13.505 29.788 1.00 60.74 64 ARG D N 1
ATOM 3626 C CA . ARG C 1 65 ? -9.613 14.480 28.717 1.00 68.80 64 ARG D CA 1
ATOM 3627 C C . ARG C 1 65 ? -8.347 14.658 27.887 1.00 64.87 64 ARG D C 1
ATOM 3628 O O . ARG C 1 65 ? -8.426 14.836 26.667 1.00 74.69 64 ARG D O 1
ATOM 3636 N N . LYS C 1 66 ? -7.177 14.609 28.521 1.00 65.01 65 LYS D N 1
ATOM 3637 C CA . LYS C 1 66 ? -5.934 14.853 27.800 1.00 62.18 65 LYS D CA 1
ATOM 3638 C C . LYS C 1 66 ? -5.470 13.643 26.996 1.00 58.16 65 LYS D C 1
ATOM 3639 O O . LYS C 1 66 ? -4.636 13.797 26.097 1.00 70.74 65 LYS D O 1
ATOM 3645 N N . ALA C 1 67 ? -6.002 12.453 27.275 1.00 58.88 66 ALA D N 1
ATOM 3646 C CA . ALA C 1 67 ? -5.547 11.232 26.624 1.00 55.24 66 ALA D CA 1
ATOM 3647 C C . ALA C 1 67 ? -6.606 10.552 25.766 1.00 55.89 66 ALA D C 1
ATOM 3648 O O . ALA C 1 67 ? -6.309 9.517 25.156 1.00 50.08 66 ALA D O 1
ATOM 3650 N N . LEU C 1 68 ? -7.820 11.100 25.686 1.00 52.40 67 LEU D N 1
ATOM 3651 C CA . LEU C 1 68 ? -8.895 10.416 24.970 1.00 54.02 67 LEU D CA 1
ATOM 3652 C C . LEU C 1 68 ? -8.639 10.384 23.467 1.00 50.02 67 LEU D C 1
ATOM 3653 O O . LEU C 1 68 ? -8.704 9.321 22.840 1.00 47.81 67 LEU D O 1
ATOM 3658 N N . LEU C 1 69 ? -8.360 11.544 22.866 1.00 49.64 68 LEU D N 1
ATOM 3659 C CA . LEU C 1 69 ? -8.192 11.592 21.417 1.00 56.14 68 LEU D CA 1
ATOM 3660 C C . LEU C 1 69 ? -6.945 10.845 20.965 1.00 54.58 68 LEU D C 1
ATOM 3661 O O . LEU C 1 69 ? -6.922 10.297 19.857 1.00 60.65 68 LEU D O 1
ATOM 3666 N N . ILE C 1 70 ? -5.904 10.808 21.798 1.00 50.04 69 ILE D N 1
ATOM 3667 C CA . ILE C 1 70 ? -4.728 10.012 21.465 1.00 46.94 69 ILE D CA 1
ATOM 3668 C C . ILE C 1 70 ? -5.063 8.527 21.519 1.00 54.43 69 ILE D C 1
ATOM 3669 O O . ILE C 1 70 ? -4.563 7.734 20.712 1.00 58.60 69 ILE D O 1
ATOM 3674 N N . TYR C 1 71 ? -5.919 8.126 22.464 1.00 50.44 70 TYR D N 1
ATOM 3675 C CA . TYR C 1 71 ? -6.389 6.745 22.484 1.00 46.26 70 TYR D CA 1
ATOM 3676 C C . TYR C 1 71 ? -7.153 6.410 21.210 1.00 53.15 70 TYR D C 1
ATOM 3677 O O . TYR C 1 71 ? -6.954 5.341 20.623 1.00 50.47 70 TYR D O 1
ATOM 3686 N N . ILE C 1 72 ? -8.031 7.314 20.769 1.00 55.83 71 ILE D N 1
ATOM 3687 C CA . ILE C 1 72 ? -8.803 7.079 19.551 1.00 49.10 71 ILE D CA 1
ATOM 3688 C C . ILE C 1 72 ? -7.874 6.905 18.357 1.00 54.49 71 ILE D C 1
ATOM 3689 O O . ILE C 1 72 ? -8.075 6.018 17.518 1.00 46.05 71 ILE D O 1
ATOM 3694 N N . ASP C 1 73 ? -6.836 7.740 18.268 1.00 52.62 72 ASP D N 1
ATOM 3695 C CA . ASP C 1 73 ? -5.930 7.674 17.127 1.00 52.32 72 ASP D CA 1
ATOM 3696 C C . ASP C 1 73 ? -5.122 6.383 17.120 1.00 54.51 72 ASP D C 1
ATOM 3697 O O . ASP C 1 73 ? -4.809 5.858 16.046 1.00 59.58 72 ASP D O 1
ATOM 3702 N N . GLU C 1 74 ? -4.779 5.857 18.294 1.00 56.41 73 GLU D N 1
ATOM 3703 C CA . GLU C 1 74 ? -4.007 4.624 18.373 1.00 51.36 73 GLU D CA 1
ATOM 3704 C C . GLU C 1 74 ? -4.884 3.379 18.412 1.00 51.71 73 GLU D C 1
ATOM 3705 O O . GLU C 1 74 ? -4.438 2.305 17.993 1.00 50.40 73 GLU D O 1
ATOM 3711 N N . ARG C 1 75 ? -6.119 3.498 18.905 1.00 48.73 74 ARG D N 1
ATOM 3712 C CA . ARG C 1 75 ? -7.023 2.351 18.930 1.00 52.76 74 ARG D CA 1
ATOM 3713 C C . ARG C 1 75 ? -7.541 2.026 17.534 1.00 56.10 74 ARG D C 1
ATOM 3714 O O . ARG C 1 75 ? -7.704 0.852 17.181 1.00 50.21 74 ARG D O 1
ATOM 3722 N N . PHE C 1 76 ? -7.800 3.054 16.725 1.00 53.89 75 PHE D N 1
ATOM 3723 C CA . PHE C 1 76 ? -8.211 2.904 15.330 1.00 43.94 75 PHE D CA 1
ATOM 3724 C C . PHE C 1 76 ? -7.163 3.613 14.481 1.00 50.13 75 PHE D C 1
ATOM 3725 O O . PHE C 1 76 ? -7.245 4.832 14.265 1.00 49.50 75 PHE D O 1
ATOM 3733 N N . PRO C 1 77 ? -6.157 2.889 13.982 1.00 56.71 76 PRO D N 1
ATOM 3734 C CA . PRO C 1 77 ? -4.997 3.576 13.386 1.00 41.97 76 PRO D CA 1
ATOM 3735 C C . PRO C 1 77 ? -5.315 4.327 12.105 1.00 46.70 76 PRO D C 1
ATOM 3736 O O . PRO C 1 77 ? -4.807 5.438 11.909 1.00 48.96 76 PRO D O 1
ATOM 3740 N N . ALA C 1 78 ? -6.134 3.759 11.225 1.00 69.02 77 ALA D N 1
ATOM 3741 C CA . ALA C 1 78 ? -6.383 4.371 9.921 1.00 60.02 77 ALA D CA 1
ATOM 3742 C C . ALA C 1 78 ? -7.756 5.035 9.851 1.00 57.57 77 ALA D C 1
ATOM 3743 O O . ALA C 1 78 ? -8.762 4.425 10.215 1.00 70.01 77 ALA D O 1
ATOM 3745 N N . PRO C 1 79 ? -7.803 6.290 9.374 1.00 59.82 78 PRO D N 1
ATOM 3746 C CA . PRO C 1 79 ? -6.646 7.074 8.925 1.00 62.76 78 PRO D CA 1
ATOM 3747 C C . PRO C 1 79 ? -5.898 7.744 10.077 1.00 57.03 78 PRO D C 1
ATOM 3748 O O . PRO C 1 79 ? -6.467 7.944 11.150 1.00 53.98 78 PRO D O 1
ATOM 3752 N N . SER C 1 80 ? -4.633 8.085 9.846 1.00 58.88 79 SER D N 1
ATOM 3753 C CA . SER C 1 80 ? -3.804 8.692 10.877 1.00 59.67 79 SER D CA 1
ATOM 3754 C C . SER C 1 80 ? -4.192 10.151 11.080 1.00 64.71 79 SER D C 1
ATOM 3755 O O . SER C 1 80 ? -4.303 10.914 10.115 1.00 69.46 79 SER D O 1
ATOM 3758 N N . LEU C 1 81 ? -4.394 10.536 12.340 1.00 64.85 80 LEU D N 1
ATOM 3759 C CA . LEU C 1 81 ? -4.715 11.910 12.703 1.00 65.62 80 LEU D CA 1
ATOM 3760 C C . LEU C 1 81 ? -3.509 12.657 13.263 1.00 62.06 80 LEU D C 1
ATOM 3761 O O . LEU C 1 81 ? -3.675 13.686 13.926 1.00 61.96 80 LEU D O 1
ATOM 3766 N N . LEU C 1 82 ? -2.306 12.151 13.021 1.00 63.77 81 LEU D N 1
ATOM 3767 C CA . LEU C 1 82 ? -1.058 12.820 13.345 1.00 64.93 81 LEU D CA 1
ATOM 3768 C C . LEU C 1 82 ? -0.132 12.746 12.141 1.00 58.80 81 LEU D C 1
ATOM 3769 O O . LEU C 1 82 ? -0.211 11.799 11.352 1.00 64.03 81 LEU D O 1
ATOM 3774 N N . PRO C 1 83 ? 0.739 13.739 11.962 1.00 58.64 82 PRO D N 1
ATOM 3775 C CA . PRO C 1 83 ? 1.639 13.726 10.802 1.00 64.11 82 PRO D CA 1
ATOM 3776 C C . PRO C 1 83 ? 2.559 12.514 10.809 1.00 67.48 82 PRO D C 1
ATOM 3777 O O . PRO C 1 83 ? 2.909 11.975 11.862 1.00 68.73 82 PRO D O 1
ATOM 3781 N N . ASN C 1 84 ? 2.948 12.083 9.606 1.00 74.44 83 ASN D N 1
ATOM 3782 C CA . ASN C 1 84 ? 3.870 10.959 9.480 1.00 61.03 83 ASN D CA 1
ATOM 3783 C C . ASN C 1 84 ? 5.321 11.388 9.656 1.00 66.88 83 ASN D C 1
ATOM 3784 O O . ASN C 1 84 ? 6.137 10.605 10.154 1.00 77.42 83 ASN D O 1
ATOM 3789 N N . VAL C 1 85 ? 5.663 12.611 9.249 1.00 59.47 84 VAL D N 1
ATOM 3790 C CA . VAL C 1 85 ? 6.992 13.144 9.518 1.00 63.30 84 VAL D CA 1
ATOM 3791 C C . VAL C 1 85 ? 7.115 13.426 11.008 1.00 69.60 84 VAL D C 1
ATOM 3792 O O . VAL C 1 85 ? 6.261 14.098 11.601 1.00 72.70 84 VAL D O 1
ATOM 3796 N N . VAL C 1 86 ? 8.185 12.913 11.623 1.00 67.40 85 VAL D N 1
ATOM 3797 C CA . VAL C 1 86 ? 8.286 12.955 13.079 1.00 64.68 85 VAL D CA 1
ATOM 3798 C C . VAL C 1 86 ? 8.434 14.385 13.586 1.00 64.06 85 VAL D C 1
ATOM 3799 O O . VAL C 1 86 ? 8.036 14.688 14.716 1.00 71.82 85 VAL D O 1
ATOM 3803 N N . ASN C 1 87 ? 8.984 15.290 12.773 1.00 58.95 86 ASN D N 1
ATOM 3804 C CA . ASN C 1 87 ? 9.231 16.645 13.257 1.00 58.21 86 ASN D CA 1
ATOM 3805 C C . ASN C 1 87 ? 7.938 17.440 13.390 1.00 66.28 86 ASN D C 1
ATOM 3806 O O . ASN C 1 87 ? 7.741 18.148 14.385 1.00 72.21 86 ASN D O 1
ATOM 3811 N N . GLU C 1 88 ? 7.044 17.344 12.403 1.00 62.65 87 GLU D N 1
ATOM 3812 C CA . GLU C 1 88 ? 5.769 18.045 12.518 1.00 70.00 87 GLU D CA 1
ATOM 3813 C C . GLU C 1 88 ? 4.846 17.367 13.522 1.00 67.73 87 GLU D C 1
ATOM 3814 O O . GLU C 1 88 ? 3.983 18.027 14.111 1.00 71.59 87 GLU D O 1
ATOM 3820 N N . ARG C 1 89 ? 5.012 16.060 13.734 1.00 67.68 88 ARG D N 1
ATOM 3821 C CA . ARG C 1 89 ? 4.262 15.382 14.787 1.00 61.35 88 ARG D CA 1
ATOM 3822 C C . ARG C 1 89 ? 4.716 15.847 16.165 1.00 65.72 88 ARG D C 1
ATOM 3823 O O . ARG C 1 89 ? 3.895 16.000 17.077 1.00 65.52 88 ARG D O 1
ATOM 3831 N N . ILE C 1 90 ? 6.020 16.083 16.333 1.00 65.69 89 ILE D N 1
ATOM 3832 C CA . ILE C 1 90 ? 6.521 16.659 17.578 1.00 62.56 89 ILE D CA 1
ATOM 3833 C C . ILE C 1 90 ? 5.970 18.065 17.775 1.00 66.52 89 ILE D C 1
ATOM 3834 O O . ILE C 1 90 ? 5.681 18.477 18.906 1.00 68.82 89 ILE D O 1
ATOM 3839 N N . LYS C 1 91 ? 5.797 18.816 16.685 1.00 68.42 90 LYS D N 1
ATOM 3840 C CA . LYS C 1 91 ? 5.218 20.153 16.787 1.00 67.07 90 LYS D CA 1
ATOM 3841 C C . LYS C 1 91 ? 3.745 20.095 17.172 1.00 69.23 90 LYS D C 1
ATOM 3842 O O . LYS C 1 91 ? 3.289 20.875 18.016 1.00 69.59 90 LYS D O 1
ATOM 3848 N N . ILE C 1 92 ? 2.985 19.181 16.562 1.00 63.36 91 ILE D N 1
ATOM 3849 C CA . ILE C 1 92 ? 1.550 19.100 16.825 1.00 57.79 91 ILE D CA 1
ATOM 3850 C C . ILE C 1 92 ? 1.290 18.762 18.287 1.00 67.49 91 ILE D C 1
ATOM 3851 O O . ILE C 1 92 ? 0.376 19.313 18.913 1.00 68.79 91 ILE D O 1
ATOM 3856 N N . ARG C 1 93 ? 2.095 17.861 18.858 1.00 70.52 92 ARG D N 1
ATOM 3857 C CA . ARG C 1 93 ? 1.901 17.479 20.254 1.00 68.15 92 ARG D CA 1
ATOM 3858 C C . ARG C 1 93 ? 2.066 18.673 21.185 1.00 72.80 92 ARG D C 1
ATOM 3859 O O . ARG C 1 93 ? 1.305 18.828 22.147 1.00 70.87 92 ARG D O 1
ATOM 3867 N N . LEU C 1 94 ? 3.056 19.528 20.919 1.00 64.54 93 LEU D N 1
ATOM 3868 C CA . LEU C 1 94 ? 3.191 20.746 21.710 1.00 69.34 93 LEU D CA 1
ATOM 3869 C C . LEU C 1 94 ? 2.061 21.725 21.416 1.00 73.52 93 LEU D C 1
ATOM 3870 O O . LEU C 1 94 ? 1.655 22.485 22.303 1.00 72.71 93 LEU D O 1
ATOM 3875 N N . SER C 1 95 ? 1.538 21.719 20.187 1.00 66.40 94 SER D N 1
ATOM 3876 C CA . SER C 1 95 ? 0.391 22.564 19.871 1.00 69.57 94 SER D CA 1
ATOM 3877 C C . SER C 1 95 ? -0.850 22.111 20.628 1.00 74.58 94 SER D C 1
ATOM 3878 O O . SER C 1 95 ? -1.588 22.942 21.169 1.00 84.12 94 SER D O 1
ATOM 3881 N N . LEU C 1 96 ? -1.093 20.799 20.680 1.00 68.63 95 LEU D N 1
ATOM 3882 C CA . LEU C 1 96 ? -2.261 20.284 21.390 1.00 69.93 95 LEU D CA 1
ATOM 3883 C C . LEU C 1 96 ? -2.223 20.660 22.866 1.00 73.65 95 LEU D C 1
ATOM 3884 O O . LEU C 1 96 ? -3.244 21.054 23.442 1.00 67.07 95 LEU D O 1
ATOM 3889 N N . ASP C 1 97 ? -1.050 20.548 23.495 1.00 73.24 96 ASP D N 1
ATOM 3890 C CA . ASP C 1 97 ? -0.929 20.898 24.906 1.00 72.24 96 ASP D CA 1
ATOM 3891 C C . ASP C 1 97 ? -1.109 22.394 25.129 1.00 86.49 96 ASP D C 1
ATOM 3892 O O . ASP C 1 97 ? -1.654 22.806 26.160 1.00 77.36 96 ASP D O 1
ATOM 3897 N N . LYS C 1 98 ? -0.668 23.221 24.176 1.00 87.97 97 LYS D N 1
ATOM 3898 C CA . LYS C 1 98 ? -0.855 24.662 24.308 1.00 78.28 97 LYS D CA 1
ATOM 3899 C C . LYS C 1 98 ? -2.299 25.069 24.042 1.00 77.51 97 LYS D C 1
ATOM 3900 O O . LYS C 1 98 ? -2.777 26.059 24.606 1.00 89.24 97 LYS D O 1
ATOM 3902 N N . ILE C 1 99 ? -3.005 24.328 23.186 1.00 75.99 98 ILE D N 1
ATOM 3903 C CA . ILE C 1 99 ? -4.417 24.615 22.955 1.00 74.16 98 ILE D CA 1
ATOM 3904 C C . ILE C 1 99 ? -5.239 24.251 24.185 1.00 80.89 98 ILE D C 1
ATOM 3905 O O . ILE C 1 99 ? -6.174 24.970 24.560 1.00 90.68 98 ILE D O 1
ATOM 3910 N N . ASP C 1 100 ? -4.895 23.141 24.841 1.00 81.27 99 ASP D N 1
ATOM 3911 C CA . ASP C 1 100 ? -5.658 22.692 26.002 1.00 88.54 99 ASP D CA 1
ATOM 3912 C C . ASP C 1 100 ? -5.412 23.586 27.213 1.00 87.02 99 ASP D C 1
ATOM 3913 O O . ASP C 1 100 ? -6.355 23.974 27.912 1.00 93.17 99 ASP D O 1
ATOM 3918 N N . ASN C 1 101 ? -4.149 23.924 27.477 1.00 79.51 100 ASN D N 1
ATOM 3919 C CA . ASN C 1 101 ? -3.787 24.594 28.719 1.00 83.11 100 ASN D CA 1
ATOM 3920 C C . ASN C 1 101 ? -3.852 26.113 28.641 1.00 91.70 100 ASN D C 1
ATOM 3921 O O . ASN C 1 101 ? -3.859 26.769 29.689 1.00 87.74 100 ASN D O 1
ATOM 3926 N N . GLU C 1 102 ? -3.901 26.690 27.444 1.00 89.99 101 GLU D N 1
ATOM 3927 C CA . GLU C 1 102 ? -3.878 28.141 27.296 1.00 91.15 101 GLU D CA 1
ATOM 3928 C C . GLU C 1 102 ? -5.097 28.703 26.582 1.00 93.17 101 GLU D C 1
ATOM 3929 O O . GLU C 1 102 ? -5.640 29.722 27.018 1.00 99.56 101 GLU D O 1
ATOM 3935 N N . TRP C 1 103 ? -5.552 28.069 25.501 1.00 89.73 102 TRP D N 1
ATOM 3936 C CA . TRP C 1 103 ? -6.692 28.588 24.752 1.00 85.84 102 TRP D CA 1
ATOM 3937 C C . TRP C 1 103 ? -8.026 28.096 25.299 1.00 84.71 102 TRP D C 1
ATOM 3938 O O . TRP C 1 103 ? -8.974 28.882 25.413 1.00 97.24 102 TRP D O 1
ATOM 3949 N N . TYR C 1 104 ? -8.120 26.810 25.628 1.00 84.92 103 TYR D N 1
ATOM 3950 C CA . TYR C 1 104 ? -9.359 26.276 26.187 1.00 85.38 103 TYR D CA 1
ATOM 3951 C C . TYR C 1 104 ? -9.816 26.970 27.470 1.00 93.70 103 TYR D C 1
ATOM 3952 O O . TYR C 1 104 ? -11.037 27.147 27.632 1.00 89.11 103 TYR D O 1
ATOM 3961 N N . PRO C 1 105 ? -8.942 27.370 28.404 1.00 96.32 104 PRO D N 1
ATOM 3962 C CA . PRO C 1 105 ? -9.445 28.036 29.621 1.00 91.63 104 PRO D CA 1
ATOM 3963 C C . PRO C 1 105 ? -10.223 29.317 29.363 1.00 99.13 104 PRO D C 1
ATOM 3964 O O . PRO C 1 105 ? -11.164 29.613 30.111 1.00 109.87 104 PRO D O 1
ATOM 3968 N N . VAL C 1 106 ? -9.864 30.088 28.334 1.00 98.88 105 VAL D N 1
ATOM 3969 C CA . VAL C 1 106 ? -10.578 31.330 28.059 1.00 101.03 105 VAL D CA 1
ATOM 3970 C C . VAL C 1 106 ? -12.055 31.079 27.755 1.00 104.47 105 VAL D C 1
ATOM 3971 O O . VAL C 1 106 ? -12.899 31.938 28.041 1.00 110.02 105 VAL D O 1
ATOM 3975 N N . LEU C 1 107 ? -12.398 29.910 27.204 1.00 105.69 106 LEU D N 1
ATOM 3976 C CA . LEU C 1 107 ? -13.803 29.585 26.975 1.00 103.42 106 LEU D CA 1
ATOM 3977 C C . LEU C 1 107 ? -14.557 29.432 28.290 1.00 104.75 106 LEU D C 1
ATOM 3978 O O . LEU C 1 107 ? -15.695 29.897 28.413 1.00 107.97 106 LEU D O 1
ATOM 3983 N N . ASP C 1 108 ? -13.948 28.772 29.280 1.00 108.42 107 ASP D N 1
ATOM 3984 C CA . ASP C 1 108 ? -14.595 28.641 30.582 1.00 105.14 107 ASP D CA 1
ATOM 3985 C C . ASP C 1 108 ? -14.715 29.986 31.286 1.00 109.07 107 ASP D C 1
ATOM 3986 O O . ASP C 1 108 ? -15.671 30.210 32.037 1.00 119.50 107 ASP D O 1
ATOM 3988 N N . GLN C 1 109 ? -13.759 30.891 31.059 1.00 110.20 108 GLN D N 1
ATOM 3989 C CA . GLN C 1 109 ? -13.831 32.222 31.647 1.00 107.25 108 GLN D CA 1
ATOM 3990 C C . GLN C 1 109 ? -14.854 33.106 30.947 1.00 113.40 108 GLN D C 1
ATOM 3991 O O . GLN C 1 109 ? -15.369 34.046 31.562 1.00 116.61 108 GLN D O 1
ATOM 3997 N N . ILE C 1 110 ? -15.155 32.828 29.678 1.00 106.19 109 ILE D N 1
ATOM 3998 C CA . ILE C 1 110 ? -16.211 33.558 28.985 1.00 106.20 109 ILE D CA 1
ATOM 3999 C C . ILE C 1 110 ? -17.581 33.117 29.483 1.00 114.29 109 ILE D C 1
ATOM 4000 O O . ILE C 1 110 ? -18.498 33.934 29.620 1.00 117.18 109 ILE D O 1
ATOM 4005 N N . ARG C 1 111 ? -17.742 31.825 29.780 1.00 111.70 110 ARG D N 1
ATOM 4006 C CA . ARG C 1 111 ? -18.996 31.359 30.364 1.00 111.46 110 ARG D CA 1
ATOM 4007 C C . ARG C 1 111 ? -19.177 31.898 31.779 1.00 111.84 110 ARG D C 1
ATOM 4008 O O . ARG C 1 111 ? -20.302 32.194 32.197 1.00 113.54 110 ARG D O 1
ATOM 4010 N N . LYS C 1 112 ? -18.077 32.037 32.525 1.00 113.72 111 LYS D N 1
ATOM 4011 C CA . LYS C 1 112 ? -18.161 32.524 33.898 1.00 111.97 111 LYS D CA 1
ATOM 4012 C C . LYS C 1 112 ? -18.616 33.979 33.932 1.00 117.83 111 LYS D C 1
ATOM 4013 O O . LYS C 1 112 ? -19.535 34.339 34.677 1.00 119.29 111 LYS D O 1
ATOM 4015 N N . HIS C 1 113 ? -17.983 34.833 33.124 1.00 121.90 112 HIS D N 1
ATOM 4016 C CA . HIS C 1 113 ? -18.308 36.250 33.072 1.00 122.23 112 HIS D CA 1
ATOM 4017 C C . HIS C 1 113 ? -19.310 36.584 31.970 1.00 125.49 112 HIS D C 1
ATOM 4018 O O . HIS C 1 113 ? -19.380 37.739 31.541 1.00 122.05 112 HIS D O 1
ATOM 4025 N N . ARG C 1 114 ? -20.097 35.603 31.513 1.00 125.97 113 ARG D N 1
ATOM 4026 C CA . ARG C 1 114 ? -20.998 35.831 30.385 1.00 119.69 113 ARG D CA 1
ATOM 4027 C C . ARG C 1 114 ? -22.054 36.887 30.683 1.00 125.97 113 ARG D C 1
ATOM 4028 O O . ARG C 1 114 ? -22.712 37.365 29.753 1.00 123.32 113 ARG D O 1
ATOM 4030 N N . SER C 1 115 ? -22.232 37.262 31.951 1.00 131.32 114 SER D N 1
ATOM 4031 C CA . SER C 1 115 ? -23.193 38.293 32.323 1.00 123.64 114 SER D CA 1
ATOM 4032 C C . SER C 1 115 ? -22.573 39.686 32.346 1.00 128.81 114 SER D C 1
ATOM 4033 O O . SER C 1 115 ? -23.206 40.650 31.901 1.00 128.70 114 SER D O 1
ATOM 4036 N N . ASP C 1 116 ? -21.352 39.815 32.860 1.00 131.64 115 ASP D N 1
ATOM 4037 C CA . ASP C 1 116 ? -20.659 41.102 32.913 1.00 130.86 115 ASP D CA 1
ATOM 4038 C C . ASP C 1 116 ? -20.177 41.440 31.507 1.00 129.92 115 ASP D C 1
ATOM 4039 O O . ASP C 1 116 ? -19.161 40.918 31.043 1.00 128.25 115 ASP D O 1
ATOM 4044 N N . GLN C 1 117 ? -20.906 42.327 30.826 1.00 129.69 116 GLN D N 1
ATOM 4045 C CA . GLN C 1 117 ? -20.588 42.632 29.434 1.00 126.62 116 GLN D CA 1
ATOM 4046 C C . GLN C 1 117 ? -19.338 43.494 29.314 1.00 135.61 116 GLN D C 1
ATOM 4047 O O . GLN C 1 117 ? -18.619 43.399 28.313 1.00 135.57 116 GLN D O 1
ATOM 4053 N N . LYS C 1 118 ? -19.065 44.341 30.310 1.00 137.46 117 LYS D N 1
ATOM 4054 C CA . LYS C 1 118 ? -17.819 45.100 30.306 1.00 133.52 117 LYS D CA 1
ATOM 4055 C C . LYS C 1 118 ? -16.615 44.188 30.496 1.00 130.78 117 LYS D C 1
ATOM 4056 O O . LYS C 1 118 ? -15.535 44.468 29.962 1.00 121.91 117 LYS D O 1
ATOM 4058 N N . MET C 1 119 ? -16.776 43.098 31.249 1.00 135.28 118 MET D N 1
ATOM 4059 C CA . MET C 1 119 ? -15.721 42.097 31.341 1.00 128.23 118 MET D CA 1
ATOM 4060 C C . MET C 1 119 ? -15.707 41.183 30.124 1.00 130.02 118 MET D C 1
ATOM 4061 O O . MET C 1 119 ? -14.669 40.589 29.811 1.00 129.83 118 MET D O 1
ATOM 4063 N N . LEU C 1 120 ? -16.839 41.065 29.426 1.00 133.34 119 LEU D N 1
ATOM 4064 C CA . LEU C 1 120 ? -16.921 40.191 28.260 1.00 128.21 119 LEU D CA 1
ATOM 4065 C C . LEU C 1 120 ? -16.266 40.823 27.037 1.00 127.25 119 LEU D C 1
ATOM 4066 O O . LEU C 1 120 ? -15.523 40.151 26.313 1.00 122.20 119 LEU D O 1
ATOM 4071 N N . GLU C 1 121 ? -16.536 42.108 26.787 1.00 132.58 120 GLU D N 1
ATOM 4072 C CA . GLU C 1 121 ? -15.914 42.786 25.655 1.00 131.46 120 GLU D CA 1
ATOM 4073 C C . GLU C 1 121 ? -14.401 42.863 25.813 1.00 131.87 120 GLU D C 1
ATOM 4074 O O . GLU C 1 121 ? -13.673 42.892 24.814 1.00 129.53 120 GLU D O 1
ATOM 4076 N N . SER C 1 122 ? -13.912 42.893 27.054 1.00 128.34 121 SER D N 1
ATOM 4077 C CA . SER C 1 122 ? -12.471 42.883 27.285 1.00 125.11 121 SER D CA 1
ATOM 4078 C C . SER C 1 122 ? -11.859 41.555 26.856 1.00 132.47 121 SER D C 1
ATOM 4079 O O . SER C 1 122 ? -10.896 41.524 26.081 1.00 135.20 121 SER D O 1
ATOM 4082 N N . MET C 1 123 ? -12.411 40.441 27.347 1.00 134.65 122 MET D N 1
ATOM 4083 C CA . MET C 1 123 ? -11.897 39.124 26.990 1.00 130.90 122 MET D CA 1
ATOM 4084 C C . MET C 1 123 ? -12.066 38.814 25.508 1.00 125.88 122 MET D C 1
ATOM 4085 O O . MET C 1 123 ? -11.314 37.993 24.972 1.00 120.43 122 MET D O 1
ATOM 4090 N N . PHE C 1 124 ? -13.034 39.442 24.837 1.00 125.53 123 PHE D N 1
ATOM 4091 C CA . PHE C 1 124 ? -13.170 39.250 23.396 1.00 110.26 123 PHE D CA 1
ATOM 4092 C C . PHE C 1 124 ? -12.011 39.897 22.649 1.00 126.19 123 PHE D C 1
ATOM 4093 O O . PHE C 1 124 ? -11.358 39.254 21.818 1.00 126.62 123 PHE D O 1
ATOM 4101 N N . LYS C 1 125 ? -11.737 41.172 22.935 1.00 131.91 124 LYS D N 1
ATOM 4102 C CA . LYS C 1 125 ? -10.677 41.868 22.213 1.00 130.24 124 LYS D CA 1
ATOM 4103 C C . LYS C 1 125 ? -9.296 41.364 22.613 1.00 122.86 124 LYS D C 1
ATOM 4104 O O . LYS C 1 125 ? -8.351 41.472 21.825 1.00 123.66 124 LYS D O 1
ATOM 4110 N N . ASP C 1 126 ? -9.157 40.816 23.823 1.00 121.15 125 ASP D N 1
ATOM 4111 C CA . ASP C 1 126 ? -7.901 40.178 24.205 1.00 121.18 125 ASP D CA 1
ATOM 4112 C C . ASP C 1 126 ? -7.661 38.904 23.404 1.00 120.02 125 ASP D C 1
ATOM 4113 O O . ASP C 1 126 ? -6.508 38.552 23.132 1.00 117.94 125 ASP D O 1
ATOM 4118 N N . LEU C 1 127 ? -8.733 38.205 23.023 1.00 117.17 126 LEU D N 1
ATOM 4119 C CA . LEU C 1 127 ? -8.650 36.995 22.214 1.00 113.21 126 LEU D CA 1
ATOM 4120 C C . LEU C 1 127 ? -8.569 37.303 20.724 1.00 119.73 126 LEU D C 1
ATOM 4121 O O . LEU C 1 127 ? -7.866 36.605 19.986 1.00 122.43 126 LEU D O 1
ATOM 4126 N N . LYS C 1 128 ? -9.282 38.334 20.262 1.00 126.31 127 LYS D N 1
ATOM 4127 C CA . LYS C 1 128 ? -9.151 38.747 18.868 1.00 119.70 127 LYS D CA 1
ATOM 4128 C C . LYS C 1 128 ? -7.751 39.269 18.578 1.00 112.04 127 LYS D C 1
ATOM 4129 O O . LYS C 1 128 ? -7.257 39.134 17.452 1.00 105.55 127 LYS D O 1
ATOM 4131 N N . GLU C 1 129 ? -7.098 39.867 19.577 1.00 121.97 128 GLU D N 1
ATOM 4132 C CA . GLU C 1 129 ? -5.705 40.268 19.414 1.00 122.55 128 GLU D CA 1
ATOM 4133 C C . GLU C 1 129 ? -4.786 39.054 19.392 1.00 127.77 128 GLU D C 1
ATOM 4134 O O . GLU C 1 129 ? -3.805 39.024 18.641 1.00 123.31 128 GLU D O 1
ATOM 4136 N N . SER C 1 130 ? -5.089 38.042 20.210 1.00 130.35 129 SER D N 1
ATOM 4137 C CA . SER C 1 130 ? -4.301 36.814 20.192 1.00 123.55 129 SER D CA 1
ATOM 4138 C C . SER C 1 130 ? -4.437 36.094 18.856 1.00 121.52 129 SER D C 1
ATOM 4139 O O . SER C 1 130 ? -3.450 35.586 18.313 1.00 121.55 129 SER D O 1
ATOM 4142 N N . LEU C 1 131 ? -5.654 36.043 18.310 1.00 113.14 130 LEU D N 1
ATOM 4143 C CA . LEU C 1 131 ? -5.857 35.417 17.010 1.00 116.88 130 LEU D CA 1
ATOM 4144 C C . LEU C 1 131 ? -5.264 36.242 15.875 1.00 126.80 130 LEU D C 1
ATOM 4145 O O . LEU C 1 131 ? -4.939 35.683 14.822 1.00 117.67 130 LEU D O 1
ATOM 4147 N N . LEU C 1 132 ? -5.112 37.554 16.067 1.00 133.35 131 LEU D N 1
ATOM 4148 C CA . LEU C 1 132 ? -4.534 38.398 15.027 1.00 122.59 131 LEU D CA 1
ATOM 4149 C C . LEU C 1 132 ? -3.016 38.271 14.982 1.00 124.80 131 LEU D C 1
ATOM 4150 O O . LEU C 1 132 ? -2.421 38.296 13.899 1.00 125.12 131 LEU D O 1
ATOM 4152 N N . ALA C 1 133 ? -2.373 38.139 16.145 1.00 128.82 132 ALA D N 1
ATOM 4153 C CA . ALA C 1 133 ? -0.924 37.962 16.170 1.00 121.52 132 ALA D CA 1
ATOM 4154 C C . ALA C 1 133 ? -0.513 36.638 15.538 1.00 127.46 132 ALA D C 1
ATOM 4155 O O . ALA C 1 133 ? 0.585 36.530 14.979 1.00 131.30 132 ALA D O 1
ATOM 4157 N N . MET C 1 134 ? -1.383 35.627 15.606 1.00 137.20 133 MET D N 1
ATOM 4158 C CA . MET C 1 134 ? -1.108 34.329 15.001 1.00 134.00 133 MET D CA 1
ATOM 4159 C C . MET C 1 134 ? -1.363 34.308 13.500 1.00 130.93 133 MET D C 1
ATOM 4160 O O . MET C 1 134 ? -0.804 33.451 12.807 1.00 138.33 133 MET D O 1
ATOM 4165 N N . GLU C 1 135 ? -2.177 35.237 12.994 1.00 121.78 134 GLU D N 1
ATOM 4166 C CA . GLU C 1 135 ? -2.741 35.209 11.646 1.00 123.92 134 GLU D CA 1
ATOM 4167 C C . GLU C 1 135 ? -1.771 34.775 10.553 1.00 132.20 134 GLU D C 1
ATOM 4168 O O . GLU C 1 135 ? -2.164 34.069 9.618 1.00 129.25 134 GLU D O 1
ATOM 4170 N N . LYS C 1 136 ? -0.507 35.194 10.656 1.00 137.01 135 LYS D N 1
ATOM 4171 C CA . LYS C 1 136 ? 0.448 34.935 9.582 1.00 135.82 135 LYS D CA 1
ATOM 4172 C C . LYS C 1 136 ? 0.747 33.447 9.438 1.00 137.19 135 LYS D C 1
ATOM 4173 O O . LYS C 1 136 ? 0.895 32.945 8.318 1.00 128.64 135 LYS D O 1
ATOM 4175 N N . ALA C 1 137 ? 0.828 32.723 10.555 1.00 131.51 136 ALA D N 1
ATOM 4176 C CA . ALA C 1 137 ? 1.249 31.326 10.532 1.00 122.43 136 ALA D CA 1
ATOM 4177 C C . ALA C 1 137 ? 0.233 30.392 9.884 1.00 129.65 136 ALA D C 1
ATOM 4178 O O . ALA C 1 137 ? 0.519 29.195 9.765 1.00 135.79 136 ALA D O 1
ATOM 4180 N N . PHE C 1 138 ? -0.929 30.889 9.460 1.00 128.56 137 PHE D N 1
ATOM 4181 C CA . PHE C 1 138 ? -1.962 30.043 8.878 1.00 122.20 137 PHE D CA 1
ATOM 4182 C C . PHE C 1 138 ? -1.952 30.026 7.355 1.00 122.79 137 PHE D C 1
ATOM 4183 O O . PHE C 1 138 ? -2.725 29.269 6.758 1.00 117.74 137 PHE D O 1
ATOM 4191 N N . THR C 1 139 ? -1.107 30.827 6.712 1.00 123.07 138 THR D N 1
ATOM 4192 C CA . THR C 1 139 ? -1.086 30.879 5.258 1.00 130.08 138 THR D CA 1
ATOM 4193 C C . THR C 1 139 ? -0.221 29.758 4.693 1.00 123.15 138 THR D C 1
ATOM 4194 O O . THR C 1 139 ? 0.811 29.395 5.266 1.00 119.24 138 THR D O 1
ATOM 4198 N N . GLY C 1 140 ? -0.663 29.193 3.573 1.00 119.27 139 GLY D N 1
ATOM 4199 C CA . GLY C 1 140 ? 0.090 28.156 2.896 1.00 124.71 139 GLY D CA 1
ATOM 4200 C C . GLY C 1 140 ? -0.134 26.748 3.395 1.00 119.28 139 GLY D C 1
ATOM 4201 O O . GLY C 1 140 ? 0.716 25.883 3.156 1.00 126.30 139 GLY D O 1
ATOM 4202 N N . SER C 1 141 ? -1.248 26.482 4.075 1.00 123.21 140 SER D N 1
ATOM 4203 C CA . SER C 1 141 ? -1.551 25.151 4.581 1.00 117.62 140 SER D CA 1
ATOM 4204 C C . SER C 1 141 ? -3.053 24.932 4.513 1.00 107.54 140 SER D C 1
ATOM 4205 O O . SER C 1 141 ? -3.822 25.785 4.965 1.00 106.22 140 SER D O 1
ATOM 4208 N N . GLU C 1 142 ? -3.469 23.794 3.949 1.00 102.07 141 GLU D N 1
ATOM 4209 C CA . GLU C 1 142 ? -4.898 23.509 3.851 1.00 99.40 141 GLU D CA 1
ATOM 4210 C C . GLU C 1 142 ? -5.527 23.369 5.232 1.00 102.28 141 GLU D C 1
ATOM 4211 O O . GLU C 1 142 ? -6.674 23.779 5.445 1.00 102.44 141 GLU D O 1
ATOM 4217 N N . PHE C 1 143 ? -4.791 22.798 6.182 1.00 95.73 142 PHE D N 1
ATOM 4218 C CA . PHE C 1 143 ? -5.246 22.662 7.558 1.00 89.14 142 PHE D CA 1
ATOM 4219 C C . PHE C 1 143 ? -4.190 23.248 8.490 1.00 91.98 142 PHE D C 1
ATOM 4220 O O . PHE C 1 143 ? -3.168 23.781 8.050 1.00 100.50 142 PHE D O 1
ATOM 4228 N N . PHE C 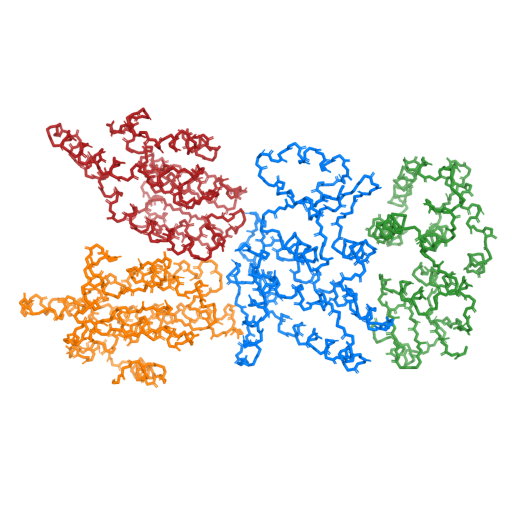1 144 ? -4.446 23.147 9.793 1.00 86.08 143 PHE D N 1
ATOM 4229 C CA . PHE C 1 144 ? -3.582 23.751 10.802 1.00 84.12 143 PHE D CA 1
ATOM 4230 C C . PHE C 1 144 ? -2.185 23.142 10.787 1.00 97.12 143 PHE D C 1
ATOM 4231 O O . PHE C 1 144 ? -1.990 22.017 11.259 1.00 106.30 143 PHE D O 1
ATOM 4239 N N . ILE C 1 145 ? -1.216 23.889 10.250 1.00 99.87 144 ILE D N 1
ATOM 4240 C CA . ILE C 1 145 ? 0.198 23.516 10.215 1.00 100.94 144 ILE D CA 1
ATOM 4241 C C . ILE C 1 145 ? 0.361 22.067 9.769 1.00 100.12 144 ILE D C 1
ATOM 4242 O O . ILE C 1 145 ? 1.044 21.274 10.427 1.00 83.04 144 ILE D O 1
ATOM 4247 N N . SER C 1 146 ? -0.273 21.709 8.655 1.00 86.00 145 SER D N 1
ATOM 4248 C CA . SER C 1 146 ? -0.188 20.348 8.142 1.00 95.11 145 SER D CA 1
ATOM 4249 C C . SER C 1 146 ? -0.754 20.308 6.733 1.00 98.23 145 SER D C 1
ATOM 4250 O O . SER C 1 146 ? -1.576 21.148 6.355 1.00 97.00 145 SER D O 1
ATOM 4253 N N . SER C 1 147 ? -0.299 19.318 5.963 1.00 87.43 146 SER D N 1
ATOM 4254 C CA . SER C 1 147 ? -0.900 19.049 4.664 1.00 92.35 146 SER D CA 1
ATOM 4255 C C . SER C 1 147 ? -2.199 18.268 4.802 1.00 103.81 146 SER D C 1
ATOM 4256 O O . SER C 1 147 ? -3.075 18.371 3.935 1.00 103.74 146 SER D O 1
ATOM 4259 N N . GLY C 1 148 ? -2.343 17.494 5.878 1.00 88.50 147 GLY D N 1
ATOM 4260 C CA . GLY C 1 148 ? -3.518 16.686 6.108 1.00 91.36 147 GLY D CA 1
ATOM 4261 C C . GLY C 1 148 ? -4.228 17.051 7.401 1.00 89.93 147 GLY D C 1
ATOM 4262 O O . GLY C 1 148 ? -3.785 17.906 8.172 1.00 75.43 147 GLY D O 1
ATOM 4263 N N . PHE C 1 149 ? -5.351 16.372 7.620 1.00 82.12 148 PHE D N 1
ATOM 4264 C CA . PHE C 1 149 ? -6.190 16.620 8.785 1.00 78.81 148 PHE D CA 1
ATOM 4265 C C . PHE C 1 149 ? -5.599 15.931 10.009 1.00 77.12 148 PHE D C 1
ATOM 4266 O O . PHE C 1 149 ? -5.331 14.725 9.983 1.00 84.45 148 PHE D O 1
ATOM 4274 N N . THR C 1 150 ? -5.395 16.693 11.079 1.00 69.18 149 THR D N 1
ATOM 4275 C CA . THR C 1 150 ? -4.754 16.196 12.291 1.00 70.77 149 THR D CA 1
ATOM 4276 C C . THR C 1 150 ? -5.692 16.346 13.487 1.00 73.97 149 THR D C 1
ATOM 4277 O O . THR C 1 150 ? -6.830 16.805 13.365 1.00 76.13 149 THR D O 1
ATOM 4281 N N . LEU C 1 151 ? -5.189 15.944 14.659 1.00 77.18 150 LEU D N 1
ATOM 4282 C CA . LEU C 1 151 ? -5.948 16.112 15.894 1.00 67.33 150 LEU D CA 1
ATOM 4283 C C . LEU C 1 151 ? -6.071 17.578 16.283 1.00 75.28 150 LEU D C 1
ATOM 4284 O O . LEU C 1 151 ? -7.038 17.960 16.953 1.00 77.50 150 LEU D O 1
ATOM 4289 N N . ALA C 1 152 ? -5.104 18.408 15.886 1.00 70.91 151 ALA D N 1
ATOM 4290 C CA . ALA C 1 152 ? -5.182 19.831 16.195 1.00 76.80 151 ALA D CA 1
ATOM 4291 C C . ALA C 1 152 ? -6.375 20.482 15.513 1.00 82.67 151 ALA D C 1
ATOM 4292 O O . ALA C 1 152 ? -6.970 21.416 16.061 1.00 83.63 151 ALA D O 1
ATOM 4294 N N . ASP C 1 153 ? -6.744 20.001 14.324 1.00 69.03 152 ASP D N 1
ATOM 4295 C CA . ASP C 1 153 ? -7.938 20.515 13.666 1.00 74.92 152 ASP D CA 1
ATOM 4296 C C . ASP C 1 153 ? -9.201 20.112 14.415 1.00 75.06 152 ASP D C 1
ATOM 4297 O O . ASP C 1 153 ? -10.177 20.870 14.432 1.00 83.62 152 ASP D O 1
ATOM 4302 N N . CYS C 1 154 ? -9.201 18.933 15.043 1.00 81.38 153 CYS D N 1
ATOM 4303 C CA . CYS C 1 154 ? -10.326 18.541 15.887 1.00 70.87 153 CYS D CA 1
ATOM 4304 C C . CYS C 1 154 ? -10.377 19.390 17.151 1.00 76.20 153 CYS D C 1
ATOM 4305 O O . CYS C 1 154 ? -11.446 19.868 17.549 1.00 73.30 153 CYS D O 1
ATOM 4308 N N . TYR C 1 155 ? -9.223 19.576 17.802 1.00 78.27 154 TYR D N 1
ATOM 4309 C CA . TYR C 1 155 ? -9.134 20.465 18.958 1.00 77.09 154 TYR D CA 1
ATOM 4310 C C . TYR C 1 155 ? -9.660 21.857 18.632 1.00 82.69 154 TYR D C 1
ATOM 4311 O O . TYR C 1 155 ? -10.367 22.470 19.439 1.00 84.11 154 TYR D O 1
ATOM 4320 N N . ILE C 1 156 ? -9.323 22.369 17.451 1.00 81.76 155 ILE D N 1
ATOM 4321 C CA . ILE C 1 156 ? -9.608 23.758 17.103 1.00 79.61 155 ILE D CA 1
ATOM 4322 C C . ILE C 1 156 ? -11.024 23.926 16.562 1.00 79.51 155 ILE D C 1
ATOM 4323 O O . ILE C 1 156 ? -11.684 24.928 16.848 1.00 79.88 155 ILE D O 1
ATOM 4328 N N . ALA C 1 157 ? -11.517 22.957 15.787 1.00 71.22 156 ALA D N 1
ATOM 4329 C CA . ALA C 1 157 ? -12.897 23.027 15.314 1.00 71.75 156 ALA D CA 1
ATOM 4330 C C . ALA C 1 157 ? -13.874 23.056 16.483 1.00 86.51 156 ALA D C 1
ATOM 4331 O O . ALA C 1 157 ? -14.812 23.859 16.503 1.00 95.88 156 ALA D O 1
ATOM 4333 N N . ALA C 1 158 ? -13.655 22.194 17.478 1.00 82.44 157 ALA D N 1
ATOM 4334 C CA . ALA C 1 158 ? -14.568 22.125 18.614 1.00 81.33 157 ALA D CA 1
ATOM 4335 C C . ALA C 1 158 ? -14.515 23.397 19.454 1.00 91.84 157 ALA D C 1
ATOM 4336 O O . ALA C 1 158 ? -15.551 23.869 19.937 1.00 90.44 157 ALA D O 1
ATOM 4338 N N . LEU C 1 159 ? -13.320 23.963 19.643 1.00 95.64 158 LEU D N 1
ATOM 4339 C CA . LEU C 1 159 ? -13.197 25.180 20.440 1.00 83.48 158 LEU D CA 1
ATOM 4340 C C . LEU C 1 159 ? -13.872 26.362 19.756 1.00 86.98 158 LEU D C 1
ATOM 4341 O O . LEU C 1 159 ? -14.449 27.227 20.425 1.00 89.41 158 LEU D O 1
ATOM 4346 N N . ILE C 1 160 ? -13.813 26.415 18.424 1.00 92.35 159 ILE D N 1
ATOM 4347 C CA . ILE C 1 160 ? -14.444 27.511 17.696 1.00 94.94 159 ILE D CA 1
ATOM 4348 C C . ILE C 1 160 ? -15.962 27.410 17.785 1.00 95.38 159 ILE D C 1
ATOM 4349 O O . ILE C 1 160 ? -16.651 28.416 17.993 1.00 95.93 159 ILE D O 1
ATOM 4354 N N . ILE C 1 161 ? -16.505 26.199 17.639 1.00 87.47 160 ILE D N 1
ATOM 4355 C CA . ILE C 1 161 ? -17.953 26.015 17.691 1.00 89.13 160 ILE D CA 1
ATOM 4356 C C . ILE C 1 161 ? -18.500 26.434 19.051 1.00 96.34 160 ILE D C 1
ATOM 4357 O O . ILE C 1 161 ? -19.570 27.050 19.143 1.00 97.53 160 ILE D O 1
ATOM 4362 N N . CYS C 1 162 ? -17.777 26.114 20.126 1.00 98.82 161 CYS D N 1
ATOM 4363 C CA . CYS C 1 162 ? -18.233 26.490 21.461 1.00 108.23 161 CYS D CA 1
ATOM 4364 C C . CYS C 1 162 ? -18.050 27.981 21.719 1.00 105.19 161 CYS D C 1
ATOM 4365 O O . CYS C 1 162 ? -18.883 28.602 22.389 1.00 104.56 161 CYS D O 1
ATOM 4368 N N . LEU C 1 163 ? -16.967 28.571 21.208 1.00 101.57 162 LEU D N 1
ATOM 4369 C CA . LEU C 1 163 ? -16.836 30.023 21.263 1.00 98.66 162 LEU D CA 1
ATOM 4370 C C . LEU C 1 163 ? -17.881 30.698 20.385 1.00 109.60 162 LEU D C 1
ATOM 4371 O O . LEU C 1 163 ? -18.413 31.754 20.745 1.00 112.90 162 LEU D O 1
ATOM 4376 N N . GLU C 1 164 ? -18.196 30.096 19.235 1.00 106.74 163 GLU D N 1
ATOM 4377 C CA . GLU C 1 164 ? -19.243 30.634 18.374 1.00 108.10 163 GLU D CA 1
ATOM 4378 C C . GLU C 1 164 ? -20.612 30.545 19.035 1.00 109.63 163 GLU D C 1
ATOM 4379 O O . GLU C 1 164 ? -21.498 31.353 18.733 1.00 110.14 163 GLU D O 1
ATOM 4385 N N . ALA C 1 165 ? -20.799 29.587 19.945 1.00 108.29 164 ALA D N 1
ATOM 4386 C CA . ALA C 1 165 ? -22.091 29.434 20.606 1.00 111.27 164 ALA D CA 1
ATOM 4387 C C . ALA C 1 165 ? -22.433 30.655 21.450 1.00 110.79 164 ALA D C 1
ATOM 4388 O O . ALA C 1 165 ? -23.582 31.113 21.453 1.00 114.25 164 ALA D O 1
ATOM 4390 N N . GLU C 1 166 ? -21.455 31.198 22.171 1.00 107.68 165 GLU D N 1
ATOM 4391 C CA . GLU C 1 166 ? -21.669 32.363 23.026 1.00 116.23 165 GLU D CA 1
ATOM 4392 C C . GLU C 1 166 ? -20.675 33.456 22.647 1.00 117.29 165 GLU D C 1
ATOM 4393 O O . GLU C 1 166 ? -19.474 33.336 22.914 1.00 116.24 165 GLU D O 1
ATOM 4399 N N . GLY C 1 167 ? -21.178 34.515 22.017 1.00 114.64 166 GLY D N 1
ATOM 4400 C CA . GLY C 1 167 ? -20.389 35.700 21.751 1.00 122.13 166 GLY D CA 1
ATOM 4401 C C . GLY C 1 167 ? -19.421 35.613 20.588 1.00 121.51 166 GLY D C 1
ATOM 4402 O O . GLY C 1 167 ? -19.774 35.917 19.445 1.00 118.66 166 GLY D O 1
ATOM 4403 N N . PHE C 1 168 ? -18.186 35.207 20.882 1.00 129.53 167 PHE D N 1
ATOM 4404 C CA . PHE C 1 168 ? -17.081 35.242 19.932 1.00 124.18 167 PHE D CA 1
ATOM 4405 C C . PHE C 1 168 ? -17.413 34.499 18.643 1.00 116.19 167 PHE D C 1
ATOM 4406 O O . PHE C 1 168 ? -17.543 33.273 18.643 1.00 120.16 167 PHE D O 1
ATOM 4414 N N . ILE C 1 169 ? -17.577 35.229 17.545 1.00 113.85 168 ILE D N 1
ATOM 4415 C CA . ILE C 1 169 ? -17.565 34.652 16.205 1.00 115.77 168 ILE D CA 1
ATOM 4416 C C . ILE C 1 169 ? -16.409 35.306 15.468 1.00 116.43 168 ILE D C 1
ATOM 4417 O O . ILE C 1 169 ? -16.458 36.506 15.160 1.00 114.05 168 ILE D O 1
ATOM 4422 N N . ILE C 1 170 ? -15.352 34.532 15.225 1.00 120.74 169 ILE D N 1
ATOM 4423 C CA . ILE C 1 170 ? -14.186 35.026 14.502 1.00 121.46 169 ILE D CA 1
ATOM 4424 C C . ILE C 1 170 ? -14.702 35.660 13.216 1.00 123.14 169 ILE D C 1
ATOM 4425 O O . ILE C 1 170 ? -15.332 34.976 12.400 1.00 121.06 169 ILE D O 1
ATOM 4427 N N . ASP C 1 171 ? -14.512 36.979 13.055 1.00 125.67 170 ASP D N 1
ATOM 4428 C CA . ASP C 1 171 ? -14.960 37.635 11.827 1.00 128.04 170 ASP D CA 1
ATOM 4429 C C . ASP C 1 171 ? -14.169 37.038 10.673 1.00 125.96 170 ASP D C 1
ATOM 4430 O O . ASP C 1 171 ? -12.983 37.332 10.482 1.00 124.57 170 ASP D O 1
ATOM 4435 N N . ASP C 1 172 ? -14.842 36.164 9.920 1.00 120.38 171 ASP D N 1
ATOM 4436 C CA . ASP C 1 172 ? -14.214 35.465 8.803 1.00 123.93 171 ASP D CA 1
ATOM 4437 C C . ASP C 1 172 ? -13.465 36.424 7.881 1.00 130.02 171 ASP D C 1
ATOM 4438 O O . ASP C 1 172 ? -12.424 36.067 7.320 1.00 117.45 171 ASP D O 1
ATOM 4443 N N . GLU C 1 173 ? -13.943 37.662 7.742 1.00 130.40 172 GLU D N 1
ATOM 4444 C CA . GLU C 1 173 ? -13.219 38.609 6.898 1.00 124.12 172 GLU D CA 1
ATOM 4445 C C . GLU C 1 173 ? -12.079 39.266 7.671 1.00 120.64 172 GLU D C 1
ATOM 4446 O O . GLU C 1 173 ? -10.985 39.456 7.133 1.00 118.92 172 GLU D O 1
ATOM 4452 N N . TYR C 1 174 ? -12.307 39.574 8.949 1.00 120.85 173 TYR D N 1
ATOM 4453 C CA . TYR C 1 174 ? -11.318 40.269 9.776 1.00 120.34 173 TYR D CA 1
ATOM 4454 C C . TYR C 1 174 ? -10.058 39.438 9.970 1.00 125.62 173 TYR D C 1
ATOM 4455 O O . TYR C 1 174 ? -8.941 39.921 9.748 1.00 123.28 173 TYR D O 1
ATOM 4464 N N . GLY C 1 175 ? -10.211 38.201 10.440 1.00 124.81 174 GLY D N 1
ATOM 4465 C CA . GLY C 1 175 ? -9.052 37.346 10.616 1.00 112.89 174 GLY D CA 1
ATOM 4466 C C . GLY C 1 175 ? -8.564 36.764 9.298 1.00 128.72 174 GLY D C 1
ATOM 4467 O O . GLY C 1 175 ? -8.621 35.549 9.080 1.00 129.44 174 GLY D O 1
ATOM 4468 N N . ALA C 1 176 ? -8.146 37.636 8.381 1.00 137.67 175 ALA D N 1
ATOM 4469 C CA . ALA C 1 176 ? -7.621 37.176 7.105 1.00 127.97 175 ALA D CA 1
ATOM 4470 C C . ALA C 1 176 ? -6.533 36.138 7.336 1.00 120.87 175 ALA D C 1
ATOM 4471 O O . ALA C 1 176 ? -5.696 36.282 8.236 1.00 122.33 175 ALA D O 1
ATOM 4473 N N . ILE C 1 177 ? -6.582 35.089 6.503 1.00 118.51 176 ILE D N 1
ATOM 4474 C CA . ILE C 1 177 ? -5.812 33.846 6.546 1.00 121.75 176 ILE D CA 1
ATOM 4475 C C . ILE C 1 177 ? -6.473 32.861 7.519 1.00 127.55 176 ILE D C 1
ATOM 4476 O O . ILE C 1 177 ? -6.062 31.696 7.599 1.00 118.95 176 ILE D O 1
ATOM 4478 N N . TYR C 1 178 ? -7.496 33.290 8.269 1.00 124.07 177 TYR D N 1
ATOM 4479 C CA . TYR C 1 178 ? -8.376 32.341 8.958 1.00 108.20 177 TYR D CA 1
ATOM 4480 C C . TYR C 1 178 ? -9.617 32.036 8.121 1.00 111.63 177 TYR D C 1
ATOM 4481 O O . TYR C 1 178 ? -10.711 31.849 8.643 1.00 96.74 177 TYR D O 1
ATOM 4483 N N . GLU C 1 179 ? -9.455 32.008 6.796 1.00 107.94 178 GLU D N 1
ATOM 4484 C CA . GLU C 1 179 ? -10.369 31.236 5.966 1.00 101.25 178 GLU D CA 1
ATOM 4485 C C . GLU C 1 179 ? -10.296 29.766 6.332 1.00 109.55 178 GLU D C 1
ATOM 4486 O O . GLU C 1 179 ? -11.225 29.009 6.016 1.00 99.51 178 GLU D O 1
ATOM 4488 N N . TYR C 1 180 ? -9.219 29.373 7.031 1.00 119.28 179 TYR D N 1
ATOM 4489 C CA . TYR C 1 180 ? -9.091 28.029 7.598 1.00 110.00 179 TYR D CA 1
ATOM 4490 C C . TYR C 1 180 ? -10.372 27.568 8.284 1.00 105.99 179 TYR D C 1
ATOM 4491 O O . TYR C 1 180 ? -10.797 26.417 8.113 1.00 106.46 179 TYR D O 1
ATOM 4500 N N . LYS C 1 181 ? -11.038 28.475 9.014 1.00 100.09 180 LYS D N 1
ATOM 4501 C CA . LYS C 1 181 ? -12.340 28.144 9.604 1.00 104.20 180 LYS D CA 1
ATOM 4502 C C . LYS C 1 181 ? -13.353 27.699 8.555 1.00 105.24 180 LYS D C 1
ATOM 4503 O O . LYS C 1 181 ? -14.191 26.821 8.818 1.00 97.37 180 LYS D O 1
ATOM 4505 N N . LYS C 1 182 ? -13.299 28.299 7.366 1.00 103.97 181 LYS D N 1
ATOM 4506 C CA . LYS C 1 182 ? -14.189 27.878 6.291 1.00 99.76 181 LYS D CA 1
ATOM 4507 C C . LYS C 1 182 ? -13.833 26.475 5.825 1.00 102.05 181 LYS D C 1
ATOM 4508 O O . LYS C 1 182 ? -14.707 25.607 5.726 1.00 103.51 181 LYS D O 1
ATOM 4510 N N . ARG C 1 183 ? -12.550 26.230 5.545 1.00 106.82 182 ARG D N 1
ATOM 4511 C CA . ARG C 1 183 ? -12.119 24.886 5.174 1.00 106.25 182 ARG D CA 1
ATOM 4512 C C . ARG C 1 183 ? -12.278 23.915 6.337 1.00 110.36 182 ARG D C 1
ATOM 4513 O O . ARG C 1 183 ? -12.639 22.750 6.131 1.00 105.11 182 ARG D O 1
ATOM 4521 N N . LEU C 1 184 ? -12.009 24.371 7.564 1.00 110.26 183 LEU D N 1
ATOM 4522 C CA . LEU C 1 184 ? -12.156 23.499 8.727 1.00 101.94 183 LEU D CA 1
ATOM 4523 C C . LEU C 1 184 ? -13.613 23.114 8.947 1.00 100.30 183 LEU D C 1
ATOM 4524 O O . LEU C 1 184 ? -13.918 21.948 9.223 1.00 95.24 183 LEU D O 1
ATOM 4529 N N . PHE C 1 185 ? -14.527 24.078 8.831 1.00 104.84 184 PHE D N 1
ATOM 4530 C CA . PHE C 1 185 ? -15.950 23.782 8.936 1.00 99.23 184 PHE D CA 1
ATOM 4531 C C . PHE C 1 185 ? -16.519 23.170 7.663 1.00 98.40 184 PHE D C 1
ATOM 4532 O O . PHE C 1 185 ? -17.660 22.694 7.683 1.00 94.88 184 PHE D O 1
ATOM 4534 N N . ALA C 1 186 ? -15.762 23.175 6.563 1.00 100.99 185 ALA D N 1
ATOM 4535 C CA . ALA C 1 186 ? -16.187 22.491 5.349 1.00 102.36 185 ALA D CA 1
ATOM 4536 C C . ALA C 1 186 ? -15.959 20.989 5.420 1.00 99.52 185 ALA D C 1
ATOM 4537 O O . ALA C 1 186 ? -16.581 20.246 4.653 1.00 106.09 185 ALA D O 1
ATOM 4539 N N . ARG C 1 187 ? -15.081 20.536 6.314 1.00 100.79 186 ARG D N 1
ATOM 4540 C CA . ARG C 1 187 ? -14.830 19.111 6.478 1.00 96.69 186 ARG D CA 1
ATOM 4541 C C . ARG C 1 187 ? -16.120 18.382 6.830 1.00 91.56 186 ARG D C 1
ATOM 4542 O O . ARG C 1 187 ? -16.918 18.853 7.645 1.00 94.63 186 ARG D O 1
ATOM 4550 N N . ASP C 1 188 ? -16.322 17.222 6.200 1.00 90.15 187 ASP D N 1
ATOM 4551 C CA . ASP C 1 188 ? -17.548 16.463 6.420 1.00 97.61 187 ASP D CA 1
ATOM 4552 C C . ASP C 1 188 ? -17.680 16.021 7.873 1.00 103.11 187 ASP D C 1
ATOM 4553 O O . ASP C 1 188 ? -18.770 16.095 8.453 1.00 105.60 187 ASP D O 1
ATOM 4558 N N . SER C 1 189 ? -16.582 15.559 8.477 1.00 100.38 188 SER D N 1
ATOM 4559 C CA . SER C 1 189 ? -16.648 15.072 9.852 1.00 94.80 188 SER D CA 1
ATOM 4560 C C . SER C 1 189 ? -17.033 16.180 10.822 1.00 93.85 188 SER D C 1
ATOM 4561 O O . SER C 1 189 ? -17.694 15.917 11.834 1.00 97.95 188 SER D O 1
ATOM 4564 N N . VAL C 1 190 ? -16.634 17.419 10.535 1.00 96.05 189 VAL D N 1
ATOM 4565 C CA . VAL C 1 190 ? -16.987 18.534 11.407 1.00 87.69 189 VAL D CA 1
ATOM 4566 C C . VAL C 1 190 ? -18.445 18.930 11.213 1.00 99.25 189 VAL D C 1
ATOM 4567 O O . VAL C 1 190 ? -19.156 19.214 12.184 1.00 109.90 189 VAL D O 1
ATOM 4571 N N . LYS C 1 191 ? -18.917 18.954 9.964 1.00 100.37 190 LYS D N 1
ATOM 4572 C CA . LYS C 1 191 ? -20.318 19.276 9.714 1.00 92.74 190 LYS D CA 1
ATOM 4573 C C . LYS C 1 191 ? -21.238 18.202 10.280 1.00 100.80 190 LYS D C 1
ATOM 4574 O O . LYS C 1 191 ? -22.332 18.506 10.769 1.00 114.20 190 LYS D O 1
ATOM 4576 N N . LYS C 1 192 ? -20.807 16.938 10.226 1.00 98.05 191 LYS D N 1
ATOM 4577 C CA . LYS C 1 192 ? -21.612 15.852 10.775 1.00 96.56 191 LYS D CA 1
ATOM 4578 C C . LYS C 1 192 ? -21.814 16.006 12.276 1.00 103.81 191 LYS D C 1
ATOM 4579 O O . LYS C 1 192 ? -22.860 15.615 12.807 1.00 103.51 191 LYS D O 1
ATOM 4585 N N . ALA C 1 193 ? -20.837 16.582 12.973 1.00 108.57 192 ALA D N 1
ATOM 4586 C CA . ALA C 1 193 ? -20.941 16.807 14.406 1.00 104.36 192 ALA D CA 1
ATOM 4587 C C . ALA C 1 193 ? -21.612 18.128 14.758 1.00 118.69 192 ALA D C 1
ATOM 4588 O O . ALA C 1 193 ? -21.913 18.356 15.935 1.00 124.38 192 ALA D O 1
ATOM 4590 N N . ASN C 1 194 ? -21.858 18.997 13.777 1.00 119.72 193 ASN D N 1
ATOM 4591 C CA . ASN C 1 194 ? -22.450 20.300 14.048 1.00 121.95 193 ASN D CA 1
ATOM 4592 C C . ASN C 1 194 ? -23.957 20.238 14.264 1.00 128.58 193 ASN D C 1
ATOM 4593 O O . ASN C 1 194 ? -24.546 21.241 14.682 1.00 127.98 193 ASN D O 1
ATOM 4598 N N . ILE C 1 195 ? -24.590 19.101 13.992 1.00 125.68 194 ILE D N 1
ATOM 4599 C CA . ILE C 1 195 ? -26.024 18.956 14.211 1.00 123.89 194 ILE D CA 1
ATOM 4600 C C . ILE C 1 195 ? -26.278 18.086 15.436 1.00 116.10 194 ILE D C 1
ATOM 4601 O O . ILE C 1 195 ? -25.435 17.276 15.819 1.00 108.14 194 ILE D O 1
ATOM 4606 N N . ALA D 2 3 ? 23.639 19.213 16.993 1.00 107.84 0 ALA B N 1
ATOM 4607 C CA . ALA D 2 3 ? 22.440 18.510 16.552 1.00 107.51 0 ALA B CA 1
ATOM 4608 C C . ALA D 2 3 ? 21.299 18.696 17.547 1.00 100.32 0 ALA B C 1
ATOM 4609 O O . ALA D 2 3 ? 20.494 19.618 17.418 1.00 101.57 0 ALA B O 1
ATOM 4611 N N . MET D 2 4 ? 21.236 17.815 18.540 1.00 96.92 1 MET B N 1
ATOM 4612 C CA . MET D 2 4 ? 20.193 17.846 19.554 1.00 87.27 1 MET B CA 1
ATOM 4613 C C . MET D 2 4 ? 20.747 18.413 20.855 1.00 82.62 1 MET B C 1
ATOM 4614 O O . MET D 2 4 ? 21.881 18.117 21.241 1.00 83.33 1 MET B O 1
ATOM 4619 N N . LEU D 2 5 ? 19.938 19.229 21.529 1.00 73.10 2 LEU B N 1
ATOM 4620 C CA . LEU D 2 5 ? 20.376 19.948 22.718 1.00 72.86 2 LEU B CA 1
ATOM 4621 C C . LEU D 2 5 ? 19.285 19.897 23.776 1.00 75.82 2 LEU B C 1
ATOM 4622 O O . LEU D 2 5 ? 18.128 20.219 23.491 1.00 73.82 2 LEU B O 1
ATOM 4627 N N . LEU D 2 6 ? 19.654 19.500 24.992 1.00 71.53 3 LEU B N 1
ATOM 4628 C CA . LEU D 2 6 ? 18.732 19.437 26.121 1.00 65.43 3 LEU B CA 1
ATOM 4629 C C . LEU D 2 6 ? 19.148 20.465 27.163 1.00 59.16 3 LEU B C 1
ATOM 4630 O O . LEU D 2 6 ? 20.278 20.426 27.663 1.00 66.16 3 LEU B O 1
ATOM 4635 N N . TYR D 2 7 ? 18.238 21.379 27.490 1.00 55.17 4 TYR B N 1
ATOM 4636 C CA . TYR D 2 7 ? 18.476 22.377 28.524 1.00 66.91 4 TYR B CA 1
ATOM 4637 C C . TYR D 2 7 ? 18.106 21.793 29.883 1.00 69.02 4 TYR B C 1
ATOM 4638 O O . TYR D 2 7 ? 17.035 21.202 30.041 1.00 70.81 4 TYR B O 1
ATOM 4647 N N . THR D 2 8 ? 18.996 21.964 30.859 1.00 73.18 5 THR B N 1
ATOM 4648 C CA . THR D 2 8 ? 18.947 21.221 32.109 1.00 61.12 5 THR B CA 1
ATOM 4649 C C . THR D 2 8 ? 19.201 22.154 33.285 1.00 67.64 5 THR B C 1
ATOM 4650 O O . THR D 2 8 ? 19.907 23.157 33.162 1.00 84.78 5 THR B O 1
ATOM 4654 N N . LYS D 2 9 ? 18.587 21.830 34.422 1.00 74.97 6 LYS B N 1
ATOM 4655 C CA . LYS D 2 9 ? 18.911 22.432 35.705 1.00 68.36 6 LYS B CA 1
ATOM 4656 C C . LYS D 2 9 ? 19.490 21.357 36.619 1.00 71.80 6 LYS B C 1
ATOM 4657 O O . LYS D 2 9 ? 19.260 20.160 36.421 1.00 76.35 6 LYS B O 1
ATOM 4663 N N . LYS D 2 10 ? 20.247 21.793 37.628 1.00 75.74 7 LYS B N 1
ATOM 4664 C CA . LYS D 2 10 ? 21.048 20.876 38.437 1.00 83.47 7 LYS B CA 1
ATOM 4665 C C . LYS D 2 10 ? 20.205 19.809 39.128 1.00 85.32 7 LYS B C 1
ATOM 4666 O O . LYS D 2 10 ? 20.306 18.623 38.796 1.00 79.00 7 LYS B O 1
ATOM 4672 N N . ASP D 2 11 ? 19.380 20.211 40.094 1.00 63.70 8 ASP B N 1
ATOM 4673 C CA . ASP D 2 11 ? 18.553 19.277 40.849 1.00 63.25 8 ASP B CA 1
ATOM 4674 C C . ASP D 2 11 ? 17.088 19.333 40.426 1.00 71.42 8 ASP B C 1
ATOM 4675 O O . ASP D 2 11 ? 16.189 19.163 41.253 1.00 66.82 8 ASP B O 1
ATOM 4680 N N . ASP D 2 12 ? 16.836 19.570 39.142 1.00 67.14 9 ASP B N 1
ATOM 4681 C CA . ASP D 2 12 ? 15.481 19.526 38.612 1.00 63.41 9 ASP B CA 1
ATOM 4682 C C . ASP D 2 12 ? 15.096 18.080 38.329 1.00 62.97 9 ASP B C 1
ATOM 4683 O O . ASP D 2 12 ? 15.838 17.351 37.663 1.00 54.33 9 ASP B O 1
ATOM 4688 N N . ILE D 2 13 ? 13.936 17.662 38.842 1.00 61.33 10 ILE B N 1
ATOM 4689 C CA . ILE D 2 13 ? 13.536 16.266 38.693 1.00 52.67 10 ILE B CA 1
ATOM 4690 C C . ILE D 2 13 ? 13.110 15.972 37.259 1.00 55.08 10 ILE B C 1
ATOM 4691 O O . ILE D 2 13 ? 13.329 14.863 36.756 1.00 52.58 10 ILE B O 1
ATOM 4696 N N . TYR D 2 14 ? 12.508 16.947 36.574 1.00 43.03 11 TYR B N 1
ATOM 4697 C CA . TYR D 2 14 ? 12.148 16.749 35.174 1.00 52.76 11 TYR B CA 1
ATOM 4698 C C . TYR D 2 14 ? 13.390 16.552 34.314 1.00 53.32 11 TYR B C 1
ATOM 4699 O O . TYR D 2 14 ? 13.430 15.666 33.452 1.00 51.55 11 TYR B O 1
ATOM 4708 N N . SER D 2 15 ? 14.418 17.376 34.536 1.00 48.46 12 SER B N 1
ATOM 4709 C CA . SER D 2 15 ? 15.653 17.249 33.770 1.00 45.41 12 SER B CA 1
ATOM 4710 C C . SER D 2 15 ? 16.303 15.889 33.987 1.00 48.59 12 SER B C 1
ATOM 4711 O O . SER D 2 15 ? 16.819 15.283 33.041 1.00 55.30 12 SER B O 1
ATOM 4714 N N . ASP D 2 16 ? 16.289 15.393 35.226 1.00 51.48 13 ASP B N 1
ATOM 4715 C CA . ASP D 2 16 ? 16.912 14.103 35.508 1.00 50.80 13 ASP B CA 1
ATOM 4716 C C . ASP D 2 16 ? 16.116 12.957 34.898 1.00 50.01 13 ASP B C 1
ATOM 4717 O O . ASP D 2 16 ? 16.697 11.968 34.436 1.00 54.87 13 ASP B O 1
ATOM 4722 N N . ILE D 2 17 ? 14.785 13.069 34.892 1.00 51.66 14 ILE B N 1
ATOM 4723 C CA . ILE D 2 17 ? 13.954 12.054 34.250 1.00 46.71 14 ILE B CA 1
ATOM 4724 C C . ILE D 2 17 ? 14.295 11.955 32.768 1.00 51.36 14 ILE B C 1
ATOM 4725 O O . ILE D 2 17 ? 14.544 10.864 32.240 1.00 43.87 14 ILE B O 1
ATOM 4730 N N . VAL D 2 18 ? 14.324 13.099 32.081 1.00 48.50 15 VAL B N 1
ATOM 4731 C CA . VAL D 2 18 ? 14.589 13.108 30.646 1.00 44.33 15 VAL B CA 1
ATOM 4732 C C . VAL D 2 18 ? 16.016 12.657 30.357 1.00 57.50 15 VAL B C 1
ATOM 4733 O O . VAL D 2 18 ? 16.274 11.973 29.359 1.00 52.02 15 VAL B O 1
ATOM 4737 N N . ARG D 2 19 ? 16.966 13.020 31.226 1.00 47.90 16 ARG B N 1
ATOM 4738 C CA . ARG D 2 19 ? 18.352 12.620 31.004 1.00 45.95 16 ARG B CA 1
ATOM 4739 C C . ARG D 2 19 ? 18.525 11.109 31.085 1.00 42.33 16 ARG B C 1
ATOM 4740 O O . ARG D 2 19 ? 19.391 10.547 30.405 1.00 54.62 16 ARG B O 1
ATOM 4748 N N . MET D 2 20 ? 17.721 10.432 31.908 1.00 45.96 17 MET B N 1
ATOM 4749 C CA . MET D 2 20 ? 17.787 8.976 31.951 1.00 49.96 17 MET B CA 1
ATOM 4750 C C . MET D 2 20 ? 17.113 8.346 30.740 1.00 53.13 17 MET B C 1
ATOM 4751 O O . MET D 2 20 ? 17.560 7.297 30.263 1.00 48.20 17 MET B O 1
ATOM 4756 N N . ILE D 2 21 ? 16.048 8.968 30.229 1.00 47.36 18 ILE B N 1
ATOM 4757 C CA . ILE D 2 21 ? 15.387 8.455 29.031 1.00 51.89 18 ILE B CA 1
ATOM 4758 C C . ILE D 2 21 ? 16.329 8.530 27.837 1.00 54.89 18 ILE B C 1
ATOM 4759 O O . ILE D 2 21 ? 16.527 7.545 27.116 1.00 52.61 18 ILE B O 1
ATOM 4764 N N . LEU D 2 22 ? 16.927 9.704 27.613 1.00 52.14 19 LEU B N 1
ATOM 4765 C CA . LEU D 2 22 ? 17.893 9.854 26.529 1.00 59.81 19 LEU B CA 1
ATOM 4766 C C . LEU D 2 22 ? 19.047 8.873 26.681 1.00 55.60 19 LEU B C 1
ATOM 4767 O O . LEU D 2 22 ? 19.553 8.335 25.689 1.00 60.46 19 LEU B O 1
ATOM 4772 N N . LEU D 2 23 ? 19.473 8.625 27.920 1.00 47.29 20 LEU B N 1
ATOM 4773 C CA . LEU D 2 23 ? 20.570 7.694 28.154 1.00 51.43 20 LEU B CA 1
ATOM 4774 C C . LEU D 2 23 ? 20.170 6.269 27.792 1.00 55.26 20 LEU B C 1
ATOM 4775 O O . LEU D 2 23 ? 20.983 5.506 27.256 1.00 58.56 20 LEU B O 1
ATOM 4780 N N . ILE D 2 24 ? 18.921 5.894 28.073 1.00 59.33 21 ILE B N 1
ATOM 4781 C CA . ILE D 2 24 ? 18.448 4.555 27.739 1.00 61.24 21 ILE B CA 1
ATOM 4782 C C . ILE D 2 24 ? 18.264 4.408 26.233 1.00 60.59 21 ILE B C 1
ATOM 4783 O O . ILE D 2 24 ? 18.500 3.330 25.673 1.00 54.10 21 ILE B O 1
ATOM 4788 N N . LYS D 2 25 ? 17.865 5.483 25.549 1.00 63.50 22 LYS B N 1
ATOM 4789 C CA . LYS D 2 25 ? 17.697 5.431 24.101 1.00 56.16 22 LYS B CA 1
ATOM 4790 C C . LYS D 2 25 ? 19.027 5.388 23.360 1.00 59.35 22 LYS B C 1
ATOM 4791 O O . LYS D 2 25 ? 19.050 5.048 22.172 1.00 65.78 22 LYS B O 1
ATOM 4797 N N . GLY D 2 26 ? 20.129 5.718 24.029 1.00 62.48 23 GLY B N 1
ATOM 4798 C CA . GLY D 2 26 ? 21.392 5.880 23.343 1.00 55.63 23 GLY B CA 1
ATOM 4799 C C . GLY D 2 26 ? 21.495 7.149 22.531 1.00 64.26 23 GLY B C 1
ATOM 4800 O O . GLY D 2 26 ? 22.336 7.228 21.630 1.00 75.04 23 GLY B O 1
ATOM 4801 N N . ALA D 2 27 ? 20.659 8.144 22.817 1.00 64.16 24 ALA B N 1
ATOM 4802 C CA . ALA D 2 27 ? 20.680 9.391 22.069 1.00 59.32 24 ALA B CA 1
ATOM 4803 C C . ALA D 2 27 ? 21.986 10.139 22.302 1.00 75.57 24 ALA B C 1
ATOM 4804 O O . ALA D 2 27 ? 22.617 10.025 23.356 1.00 85.48 24 ALA B O 1
ATOM 4806 N N . ASN D 2 28 ? 22.390 10.914 21.301 1.00 83.91 25 ASN B N 1
ATOM 4807 C CA . ASN D 2 28 ? 23.590 11.742 21.378 1.00 100.37 25 ASN B CA 1
ATOM 4808 C C . ASN D 2 28 ? 23.152 13.203 21.322 1.00 98.81 25 ASN B C 1
ATOM 4809 O O . ASN D 2 28 ? 23.081 13.809 20.252 1.00 106.65 25 ASN B O 1
ATOM 4814 N N . ALA D 2 29 ? 22.851 13.759 22.492 1.00 83.01 26 ALA B N 1
ATOM 4815 C CA . ALA D 2 29 ? 22.512 15.165 22.634 1.00 86.23 26 ALA B CA 1
ATOM 4816 C C . ALA D 2 29 ? 23.405 15.781 23.698 1.00 82.98 26 ALA B C 1
ATOM 4817 O O . ALA D 2 29 ? 23.801 15.116 24.660 1.00 85.57 26 ALA B O 1
ATOM 4819 N N . LYS D 2 30 ? 23.726 17.058 23.516 1.00 75.74 27 LYS B N 1
ATOM 4820 C CA . LYS D 2 30 ? 24.556 17.764 24.479 1.00 83.23 27 LYS B CA 1
ATOM 4821 C C . LYS D 2 30 ? 23.690 18.300 25.611 1.00 79.29 27 LYS B C 1
ATOM 4822 O O . LYS D 2 30 ? 22.682 18.973 25.371 1.00 78.85 27 LYS B O 1
ATOM 4828 N N . ILE D 2 31 ? 24.077 17.986 26.841 1.00 67.43 28 ILE B N 1
ATOM 4829 C CA . ILE D 2 31 ? 23.343 18.417 28.024 1.00 71.33 28 ILE B CA 1
ATOM 4830 C C . ILE D 2 31 ? 23.951 19.720 28.522 1.00 69.91 28 ILE B C 1
ATOM 4831 O O . ILE D 2 31 ? 25.161 19.800 28.766 1.00 80.46 28 ILE B O 1
ATOM 4836 N N . VAL D 2 32 ? 23.114 20.741 28.675 1.00 76.90 29 VAL B N 1
ATOM 4837 C CA . VAL D 2 32 ? 23.550 22.065 29.103 1.00 77.44 29 VAL B CA 1
ATOM 4838 C C . VAL D 2 32 ? 22.898 22.346 30.450 1.00 81.62 29 VAL B C 1
ATOM 4839 O O . VAL D 2 32 ? 21.697 22.633 30.522 1.00 76.88 29 VAL B O 1
ATOM 4843 N N . ASP D 2 33 ? 23.682 22.261 31.522 1.00 77.38 30 ASP B N 1
ATOM 4844 C CA . ASP D 2 33 ? 23.219 22.679 32.843 1.00 67.83 30 ASP B CA 1
ATOM 4845 C C . ASP D 2 33 ? 23.133 24.199 32.844 1.00 70.37 30 ASP B C 1
ATOM 4846 O O . ASP D 2 33 ? 24.147 24.895 32.921 1.00 71.97 30 ASP B O 1
ATOM 4851 N N . VAL D 2 34 ? 21.908 24.719 32.745 1.00 75.46 31 VAL B N 1
ATOM 4852 C CA . VAL D 2 34 ? 21.703 26.158 32.652 1.00 76.93 31 VAL B CA 1
ATOM 4853 C C . VAL D 2 34 ? 22.043 26.865 33.962 1.00 72.62 31 VAL B C 1
ATOM 4854 O O . VAL D 2 34 ? 22.321 28.070 33.962 1.00 75.92 31 VAL B O 1
ATOM 4858 N N . SER D 2 35 ? 22.065 26.137 35.082 1.00 78.65 32 SER B N 1
ATOM 4859 C CA . SER D 2 35 ? 22.397 26.753 36.362 1.00 87.49 32 SER B CA 1
ATOM 4860 C C . SER D 2 35 ? 23.871 27.131 36.467 1.00 77.74 32 SER B C 1
ATOM 4861 O O . SER D 2 35 ? 24.211 28.029 37.245 1.00 70.34 32 SER B O 1
ATOM 4864 N N . LYS D 2 36 ? 24.747 26.474 35.711 1.00 73.40 33 LYS B N 1
ATOM 4865 C CA . LYS D 2 36 ? 26.162 26.818 35.732 1.00 73.41 33 LYS B CA 1
ATOM 4866 C C . LYS D 2 36 ? 26.389 28.193 35.113 1.00 81.82 33 LYS B C 1
ATOM 4867 O O . LYS D 2 36 ? 25.756 28.558 34.118 1.00 77.12 33 LYS B O 1
ATOM 4873 N N . GLU D 2 37 ? 27.307 28.958 35.711 1.00 92.36 34 GLU B N 1
ATOM 4874 C CA . GLU D 2 37 ? 27.566 30.315 35.236 1.00 93.10 34 GLU B CA 1
ATOM 4875 C C . GLU D 2 37 ? 28.155 30.321 33.831 1.00 84.90 34 GLU B C 1
ATOM 4876 O O . GLU D 2 37 ? 27.889 31.244 33.052 1.00 90.51 34 GLU B O 1
ATOM 4878 N N . GLU D 2 38 ? 28.944 29.304 33.485 1.00 71.78 35 GLU B N 1
ATOM 4879 C CA . GLU D 2 38 ? 29.583 29.240 32.175 1.00 75.47 35 GLU B CA 1
ATOM 4880 C C . GLU D 2 38 ? 28.605 28.953 31.042 1.00 82.43 35 GLU B C 1
ATOM 4881 O O . GLU D 2 38 ? 29.040 28.867 29.888 1.00 87.37 35 GLU B O 1
ATOM 4887 N N . ASN D 2 39 ? 27.312 28.804 31.329 1.00 86.30 36 ASN B N 1
ATOM 4888 C CA . ASN D 2 39 ? 26.293 28.589 30.309 1.00 74.34 36 ASN B CA 1
ATOM 4889 C C . ASN D 2 39 ? 25.345 29.780 30.194 1.00 85.74 36 ASN B C 1
ATOM 4890 O O . ASN D 2 39 ? 24.160 29.610 29.899 1.00 85.65 36 ASN B O 1
ATOM 4895 N N . SER D 2 40 ? 25.855 30.992 30.429 1.00 95.90 37 SER B N 1
ATOM 4896 C CA . SER D 2 40 ? 25.009 32.177 30.333 1.00 90.74 37 SER B CA 1
ATOM 4897 C C . SER D 2 40 ? 24.584 32.449 28.896 1.00 81.65 37 SER B C 1
ATOM 4898 O O . SER D 2 40 ? 23.469 32.929 28.662 1.00 85.33 37 SER B O 1
ATOM 4901 N N . LYS D 2 41 ? 25.453 32.155 27.926 1.00 86.54 38 LYS B N 1
ATOM 4902 C CA . LYS D 2 41 ? 25.065 32.285 26.526 1.00 87.41 38 LYS B CA 1
ATOM 4903 C C . LYS D 2 41 ? 23.979 31.283 26.157 1.00 89.21 38 LYS B C 1
ATOM 4904 O O . LYS D 2 41 ? 23.110 31.588 25.332 1.00 92.00 38 LYS B O 1
ATOM 4906 N N . HIS D 2 42 ? 24.014 30.088 26.753 1.00 78.98 39 HIS B N 1
ATOM 4907 C CA . HIS D 2 42 ? 22.932 29.130 26.551 1.00 72.71 39 HIS B CA 1
ATOM 4908 C C . HIS D 2 42 ? 21.658 29.583 27.252 1.00 77.81 39 HIS B C 1
ATOM 4909 O O . HIS D 2 42 ? 20.560 29.456 26.699 1.00 77.28 39 HIS B O 1
ATOM 4916 N N . LEU D 2 43 ? 21.785 30.106 28.476 1.00 90.26 40 LEU B N 1
ATOM 4917 C CA . LEU D 2 43 ? 20.618 30.613 29.192 1.00 84.83 40 LEU B CA 1
ATOM 4918 C C . LEU D 2 43 ? 19.972 31.768 28.438 1.00 85.10 40 LEU B C 1
ATOM 4919 O O . LEU D 2 43 ? 18.741 31.887 28.405 1.00 78.52 40 LEU B O 1
ATOM 4924 N N . GLU D 2 44 ? 20.785 32.627 27.819 1.00 94.91 41 GLU B N 1
ATOM 4925 C CA . GLU D 2 44 ? 20.234 33.678 26.972 1.00 88.39 41 GLU B CA 1
ATOM 4926 C C . GLU D 2 44 ? 19.535 33.086 25.756 1.00 85.54 41 GLU B C 1
ATOM 4927 O O . GLU D 2 44 ? 18.448 33.535 25.374 1.00 82.09 41 GLU B O 1
ATOM 4929 N N . GLU D 2 45 ? 20.139 32.064 25.143 1.00 88.06 42 GLU B N 1
ATOM 4930 C CA . GLU D 2 45 ? 19.541 31.437 23.969 1.00 81.09 42 GLU B CA 1
ATOM 4931 C C . GLU D 2 45 ? 18.241 30.723 24.319 1.00 89.41 42 GLU B C 1
ATOM 4932 O O . GLU D 2 45 ? 17.294 30.724 23.523 1.00 90.27 42 GLU B O 1
ATOM 4938 N N . LEU D 2 46 ? 18.174 30.109 25.503 1.00 86.68 43 LEU B N 1
ATOM 4939 C CA . LEU D 2 46 ? 16.969 29.378 25.886 1.00 72.86 43 LEU B CA 1
ATOM 4940 C C . LEU D 2 46 ? 15.775 30.312 26.024 1.00 77.06 43 LEU B C 1
ATOM 4941 O O . LEU D 2 46 ? 14.660 29.972 25.613 1.00 81.08 43 LEU B O 1
ATOM 4946 N N . ASN D 2 47 ? 15.987 31.498 26.598 1.00 81.96 44 ASN B N 1
ATOM 4947 C CA . ASN D 2 47 ? 14.919 32.484 26.698 1.00 82.31 44 ASN B CA 1
ATOM 4948 C C . ASN D 2 47 ? 14.488 33.023 25.341 1.00 87.89 44 ASN B C 1
ATOM 4949 O O . ASN D 2 47 ? 13.463 33.708 25.263 1.00 86.61 44 ASN B O 1
ATOM 4954 N N . ILE D 2 48 ? 15.241 32.735 24.279 1.00 85.32 45 ILE B N 1
ATOM 4955 C CA . ILE D 2 48 ? 14.840 33.159 22.942 1.00 93.08 45 ILE B CA 1
ATOM 4956 C C . ILE D 2 48 ? 13.887 32.147 22.318 1.00 93.19 45 ILE B C 1
ATOM 4957 O O . ILE D 2 48 ? 12.902 32.522 21.672 1.00 103.37 45 ILE B O 1
ATOM 4962 N N . ILE D 2 49 ? 14.152 30.852 22.510 1.00 82.33 46 ILE B N 1
ATOM 4963 C CA . ILE D 2 49 ? 13.398 29.798 21.841 1.00 84.62 46 ILE B CA 1
ATOM 4964 C C . ILE D 2 49 ? 12.263 29.248 22.694 1.00 85.10 46 ILE B C 1
ATOM 4965 O O . ILE D 2 49 ? 11.578 28.310 22.263 1.00 94.11 46 ILE B O 1
ATOM 4970 N N . THR D 2 50 ? 12.042 29.794 23.886 1.00 78.96 47 THR B N 1
ATOM 4971 C CA . THR D 2 50 ? 10.969 29.352 24.765 1.00 87.04 47 THR B CA 1
ATOM 4972 C C . THR D 2 50 ? 10.307 30.568 25.396 1.00 84.21 47 THR B C 1
ATOM 4973 O O . THR D 2 50 ? 10.970 31.587 25.624 1.00 82.93 47 THR B O 1
ATOM 4977 N N . PRO D 2 51 ? 9.002 30.493 25.682 1.00 89.20 48 PRO B N 1
ATOM 4978 C CA . PRO D 2 51 ? 8.329 31.651 26.299 1.00 88.71 48 PRO B CA 1
ATOM 4979 C C . PRO D 2 51 ? 8.902 32.025 27.654 1.00 92.19 48 PRO B C 1
ATOM 4980 O O . PRO D 2 51 ? 9.050 33.215 27.956 1.00 96.24 48 PRO B O 1
ATOM 4984 N N . ASN D 2 52 ? 9.226 31.038 28.480 1.00 95.55 49 ASN B N 1
ATOM 4985 C CA . ASN D 2 52 ? 9.926 31.239 29.740 1.00 100.48 49 ASN B CA 1
ATOM 4986 C C . ASN D 2 52 ? 11.219 30.431 29.720 1.00 97.11 49 ASN B C 1
ATOM 4987 O O . ASN D 2 52 ? 11.551 29.772 28.733 1.00 102.58 49 ASN B O 1
ATOM 4992 N N . GLY D 2 53 ? 11.956 30.483 30.825 1.00 96.14 50 GLY B N 1
ATOM 4993 C CA . GLY D 2 53 ? 13.134 29.649 30.960 1.00 103.40 50 GLY B CA 1
ATOM 4994 C C . GLY D 2 53 ? 12.755 28.215 31.265 1.00 93.39 50 GLY B C 1
ATOM 4995 O O . GLY D 2 53 ? 13.125 27.676 32.312 1.00 107.05 50 GLY B O 1
ATOM 4996 N N . ASN D 2 54 ? 12.017 27.588 30.349 1.00 83.82 51 ASN B N 1
ATOM 4997 C CA . ASN D 2 54 ? 11.415 26.286 30.610 1.00 83.00 51 ASN B CA 1
ATOM 4998 C C . ASN D 2 54 ? 12.490 25.218 30.767 1.00 77.35 51 ASN B C 1
ATOM 4999 O O . ASN D 2 54 ? 13.328 25.029 29.879 1.00 75.27 51 ASN B O 1
ATOM 5004 N N . ILE D 2 55 ? 12.459 24.521 31.898 1.00 69.36 52 ILE B N 1
ATOM 5005 C CA . ILE D 2 55 ? 13.400 23.448 32.182 1.00 74.06 52 ILE B CA 1
ATOM 5006 C C . ILE D 2 55 ? 12.625 22.164 32.455 1.00 73.33 52 ILE B C 1
ATOM 5007 O O . ILE D 2 55 ? 11.768 22.133 33.338 1.00 64.95 52 ILE B O 1
ATOM 5012 N N . PRO D 2 56 ? 12.921 21.096 31.699 1.00 73.26 53 PRO B N 1
ATOM 5013 C CA . PRO D 2 56 ? 13.919 21.048 30.630 1.00 66.42 53 PRO B CA 1
ATOM 5014 C C . PRO D 2 56 ? 13.343 21.437 29.274 1.00 62.64 53 PRO B C 1
ATOM 5015 O O . PRO D 2 56 ? 12.133 21.625 29.153 1.00 57.64 53 PRO B O 1
ATOM 5019 N N . THR D 2 57 ? 14.206 21.549 28.267 1.00 59.74 54 THR B N 1
ATOM 5020 C CA . THR D 2 57 ? 13.783 21.883 26.913 1.00 59.57 54 THR B CA 1
ATOM 5021 C C . THR D 2 57 ? 14.619 21.082 25.928 1.00 63.64 54 THR B C 1
ATOM 5022 O O . THR D 2 57 ? 15.848 21.199 25.916 1.00 60.74 54 THR B O 1
ATOM 5026 N N . LEU D 2 58 ? 13.953 20.267 25.115 1.00 63.59 55 LEU B N 1
ATOM 5027 C CA . LEU D 2 58 ? 14.596 19.516 24.044 1.00 67.31 55 LEU B CA 1
ATOM 5028 C C . LEU D 2 58 ? 14.453 20.323 22.759 1.00 75.29 55 LEU B C 1
ATOM 5029 O O . LEU D 2 58 ? 13.337 20.525 22.269 1.00 69.10 55 LEU B O 1
ATOM 5034 N N . SER D 2 59 ? 15.577 20.792 22.219 1.00 69.33 56 SER B N 1
ATOM 5035 C CA . SER D 2 59 ? 15.568 21.635 21.032 1.00 76.03 56 SER B CA 1
ATOM 5036 C C . SER D 2 59 ? 16.555 21.100 20.008 1.00 81.26 56 SER B C 1
ATOM 5037 O O . SER D 2 59 ? 17.720 20.848 20.331 1.00 73.57 56 SER B O 1
ATOM 5040 N N . THR D 2 60 ? 16.084 20.928 18.781 1.00 85.25 57 THR B N 1
ATOM 5041 C CA . THR D 2 60 ? 16.929 20.653 17.630 1.00 81.58 57 THR B CA 1
ATOM 5042 C C . THR D 2 60 ? 16.807 21.825 16.656 1.00 90.66 57 THR B C 1
ATOM 5043 O O . THR D 2 60 ? 16.182 22.846 16.958 1.00 95.19 57 THR B O 1
ATOM 5047 N N . ASP D 2 61 ? 17.410 21.672 15.475 1.00 90.44 58 ASP B N 1
ATOM 5048 C CA . ASP D 2 61 ? 17.354 22.729 14.471 1.00 100.51 58 ASP B CA 1
ATOM 5049 C C . ASP D 2 61 ? 15.931 23.019 14.011 1.00 93.63 58 ASP B C 1
ATOM 5050 O O . ASP D 2 61 ? 15.673 24.104 13.478 1.00 89.66 58 ASP B O 1
ATOM 5055 N N . ASP D 2 62 ? 15.002 22.084 14.213 1.00 85.33 59 ASP B N 1
ATOM 5056 C CA . ASP D 2 62 ? 13.643 22.225 13.708 1.00 84.55 59 ASP B CA 1
ATOM 5057 C C . ASP D 2 62 ? 12.637 22.657 14.766 1.00 88.73 59 ASP B C 1
ATOM 5058 O O . ASP D 2 62 ? 11.665 23.342 14.428 1.00 82.47 59 ASP B O 1
ATOM 5063 N N . PHE D 2 63 ? 12.836 22.287 16.032 1.00 95.02 60 PHE B N 1
ATOM 5064 C CA . PHE D 2 63 ? 11.848 22.572 17.064 1.00 85.56 60 PHE B CA 1
ATOM 5065 C C . PHE D 2 63 ? 12.536 22.845 18.396 1.00 84.42 60 PHE B C 1
ATOM 5066 O O . PHE D 2 63 ? 13.745 22.654 18.552 1.00 82.53 60 PHE B O 1
ATOM 5074 N N . ALA D 2 64 ? 11.734 23.295 19.361 1.00 74.72 61 ALA B N 1
ATOM 5075 C CA . ALA D 2 64 ? 12.162 23.478 20.747 1.00 74.12 61 ALA B CA 1
ATOM 5076 C C . ALA D 2 64 ? 10.952 23.194 21.625 1.00 75.31 61 ALA B C 1
ATOM 5077 O O . ALA D 2 64 ? 10.002 23.983 21.650 1.00 75.56 61 ALA B O 1
ATOM 5079 N N . VAL D 2 65 ? 10.986 22.074 22.341 1.00 75.84 62 VAL B N 1
ATOM 5080 C CA . VAL D 2 65 ? 9.809 21.507 22.985 1.00 67.88 62 VAL B CA 1
ATOM 5081 C C . VAL D 2 65 ? 10.059 21.407 24.478 1.00 73.55 62 VAL B C 1
ATOM 5082 O O . VAL D 2 65 ? 11.167 21.103 24.923 1.00 71.99 62 VAL B O 1
ATOM 5086 N N . TYR D 2 66 ? 9.011 21.677 25.257 1.00 75.55 63 TYR B N 1
ATOM 5087 C CA . TYR D 2 66 ? 9.085 21.593 26.705 1.00 66.33 63 TYR B CA 1
ATOM 5088 C C . TYR D 2 66 ? 7.895 20.768 27.194 1.00 73.35 63 TYR B C 1
ATOM 5089 O O . TYR D 2 66 ? 7.270 20.018 26.430 1.00 71.21 63 TYR B O 1
ATOM 5098 N N . ARG D 2 67 ? 7.573 20.919 28.484 1.00 74.70 64 ARG B N 1
ATOM 5099 C CA . ARG D 2 67 ? 6.670 20.035 29.221 1.00 72.97 64 ARG B CA 1
ATOM 5100 C C . ARG D 2 67 ? 7.317 18.659 29.359 1.00 69.63 64 ARG B C 1
ATOM 5101 O O . ARG D 2 67 ? 8.279 18.348 28.650 1.00 80.08 64 ARG B O 1
ATOM 5109 N N . LEU D 2 68 ? 6.839 17.841 30.298 1.00 63.88 65 LEU B N 1
ATOM 5110 C CA . LEU D 2 68 ? 7.394 16.497 30.434 1.00 59.85 65 LEU B CA 1
ATOM 5111 C C . LEU D 2 68 ? 6.713 15.497 29.512 1.00 56.58 65 LEU B C 1
ATOM 5112 O O . LEU D 2 68 ? 7.384 14.648 28.914 1.00 58.32 65 LEU B O 1
ATOM 5117 N N . SER D 2 69 ? 5.386 15.573 29.395 1.00 60.15 66 SER B N 1
ATOM 5118 C CA . SER D 2 69 ? 4.677 14.634 28.536 1.00 58.94 66 SER B CA 1
ATOM 5119 C C . SER D 2 69 ? 5.103 14.797 27.084 1.00 59.61 66 SER B C 1
ATOM 5120 O O . SER D 2 69 ? 5.368 13.808 26.394 1.00 55.08 66 SER B O 1
ATOM 5123 N N . VAL D 2 70 ? 5.211 16.041 26.612 1.00 60.42 67 VAL B N 1
ATOM 5124 C CA . VAL D 2 70 ? 5.541 16.269 25.210 1.00 49.47 67 VAL B CA 1
ATOM 5125 C C . VAL D 2 70 ? 6.990 15.888 24.925 1.00 57.77 67 VAL B C 1
ATOM 5126 O O . VAL D 2 70 ? 7.310 15.394 23.838 1.00 65.45 67 VAL B O 1
ATOM 5130 N N . ILE D 2 71 ? 7.888 16.107 25.888 1.00 57.09 68 ILE B N 1
ATOM 5131 C CA . ILE D 2 71 ? 9.284 15.725 25.685 1.00 53.07 68 ILE B CA 1
ATOM 5132 C C . ILE D 2 71 ? 9.418 14.209 25.616 1.00 50.09 68 ILE B C 1
ATOM 5133 O O . ILE D 2 71 ? 10.157 13.676 24.780 1.00 54.34 68 ILE B O 1
ATOM 5138 N N . ILE D 2 72 ? 8.699 13.490 26.480 1.00 56.96 69 ILE B N 1
ATOM 5139 C CA . ILE D 2 72 ? 8.797 12.034 26.493 1.00 56.73 69 ILE B CA 1
ATOM 5140 C C . ILE D 2 72 ? 8.257 11.446 25.194 1.00 64.81 69 ILE B C 1
ATOM 5141 O O . ILE D 2 72 ? 8.877 10.558 24.596 1.00 73.92 69 ILE B O 1
ATOM 5146 N N . GLU D 2 73 ? 7.101 11.931 24.734 1.00 54.89 70 GLU B N 1
ATOM 5147 C CA . GLU D 2 73 ? 6.539 11.427 23.484 1.00 56.03 70 GLU B CA 1
ATOM 5148 C C . GLU D 2 73 ? 7.420 11.796 22.296 1.00 62.23 70 GLU B C 1
ATOM 5149 O O . GLU D 2 73 ? 7.566 11.004 21.357 1.00 59.81 70 GLU B O 1
ATOM 5155 N N . ALA D 2 74 ? 8.018 12.990 22.320 1.00 53.06 71 ALA B N 1
ATOM 5156 C CA . ALA D 2 74 ? 8.869 13.412 21.212 1.00 41.21 71 ALA B CA 1
ATOM 5157 C C . ALA D 2 74 ? 10.140 12.576 21.141 1.00 52.16 71 ALA B C 1
ATOM 5158 O O . ALA D 2 74 ? 10.600 12.231 20.047 1.00 62.61 71 ALA B O 1
ATOM 5160 N N . ILE D 2 75 ? 10.726 12.247 22.296 1.00 54.95 72 ILE B N 1
ATOM 5161 C CA . ILE D 2 75 ? 11.895 11.373 22.313 1.00 53.45 72 ILE B CA 1
ATOM 5162 C C . ILE D 2 75 ? 11.535 9.993 21.782 1.00 55.82 72 ILE B C 1
ATOM 5163 O O . ILE D 2 75 ? 12.358 9.330 21.136 1.00 57.28 72 ILE B O 1
ATOM 5168 N N . GLU D 2 76 ? 10.300 9.549 22.022 1.00 53.00 73 GLU B N 1
ATOM 5169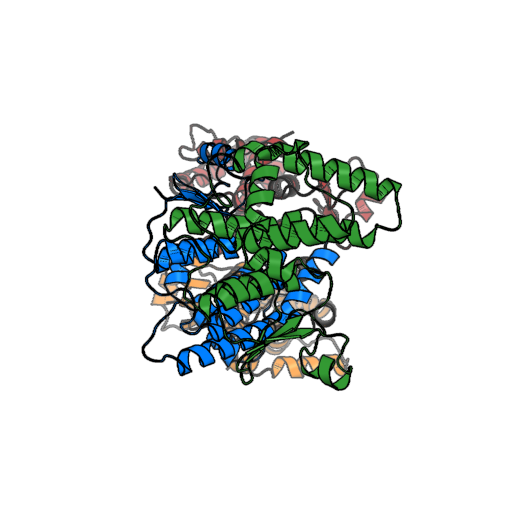 C CA . GLU D 2 76 ? 9.871 8.240 21.540 1.00 54.37 73 GLU B CA 1
ATOM 5170 C C . GLU D 2 76 ? 9.812 8.201 20.016 1.00 64.95 73 GLU B C 1
ATOM 5171 O O . GLU D 2 76 ? 10.196 7.199 19.401 1.00 54.51 73 GLU B O 1
ATOM 5177 N N . ASP D 2 77 ? 9.331 9.279 19.390 1.00 53.87 74 ASP B N 1
ATOM 5178 C CA . ASP D 2 77 ? 9.302 9.336 17.932 1.00 51.36 74 ASP B CA 1
ATOM 5179 C C . ASP D 2 77 ? 10.709 9.289 17.351 1.00 54.96 74 ASP B C 1
ATOM 5180 O O . ASP D 2 77 ? 10.962 8.584 16.367 1.00 69.01 74 ASP B O 1
ATOM 5185 N N . LEU D 2 78 ? 11.640 10.029 17.954 1.00 57.46 75 LEU B N 1
ATOM 5186 C CA . LEU D 2 78 ? 12.998 10.113 17.433 1.00 55.46 75 LEU B CA 1
ATOM 5187 C C . LEU D 2 78 ? 13.810 8.855 17.721 1.00 54.26 75 LEU B C 1
ATOM 5188 O O . LEU D 2 78 ? 14.707 8.513 16.941 1.00 62.20 75 LEU B O 1
ATOM 5193 N N . TYR D 2 79 ? 13.516 8.157 18.818 1.00 53.98 76 TYR B N 1
ATOM 5194 C CA . TYR D 2 79 ? 14.261 6.966 19.224 1.00 58.84 76 TYR B CA 1
ATOM 5195 C C . TYR D 2 79 ? 13.276 5.878 19.628 1.00 61.24 76 TYR B C 1
ATOM 5196 O O . TYR D 2 79 ? 12.863 5.799 20.792 1.00 67.97 76 TYR B O 1
ATOM 5205 N N . PRO D 2 80 ? 12.874 5.016 18.688 1.00 65.03 77 PRO B N 1
ATOM 5206 C CA . PRO D 2 80 ? 11.912 3.955 19.026 1.00 59.66 77 PRO B CA 1
ATOM 5207 C C . PRO D 2 80 ? 12.501 2.815 19.844 1.00 57.59 77 PRO B C 1
ATOM 5208 O O . PRO D 2 80 ? 11.734 1.970 20.322 1.00 71.62 77 PRO B O 1
ATOM 5212 N N . PHE D 2 81 ? 13.818 2.759 20.025 1.00 59.07 78 PHE B N 1
ATOM 5213 C CA . PHE D 2 81 ? 14.446 1.628 20.706 1.00 57.73 78 PHE B CA 1
ATOM 5214 C C . PHE D 2 81 ? 15.165 2.046 21.986 1.00 54.84 78 PHE B C 1
ATOM 5215 O O . PHE D 2 81 ? 16.073 2.877 21.945 1.00 63.28 78 PHE B O 1
ATOM 5223 N N . PRO D 2 82 ? 14.757 1.479 23.132 1.00 46.15 79 PRO B N 1
ATOM 5224 C CA . PRO D 2 82 ? 13.600 0.595 23.287 1.00 50.56 79 PRO B CA 1
ATOM 5225 C C . PRO D 2 82 ? 12.335 1.396 23.580 1.00 53.49 79 PRO B C 1
ATOM 5226 O O . PRO D 2 82 ? 12.440 2.591 23.861 1.00 51.95 79 PRO B O 1
ATOM 5230 N N . PRO D 2 83 ? 11.164 0.766 23.500 1.00 63.83 80 PRO B N 1
ATOM 5231 C CA . PRO D 2 83 ? 9.925 1.504 23.771 1.00 58.12 80 PRO B CA 1
ATOM 5232 C C . PRO D 2 83 ? 9.778 1.829 25.250 1.00 61.98 80 PRO B C 1
ATOM 5233 O O . PRO D 2 83 ? 9.989 0.977 26.117 1.00 56.66 80 PRO B O 1
ATOM 5237 N N . MET D 2 84 ? 9.409 3.079 25.529 1.00 61.04 81 MET B N 1
ATOM 5238 C CA . MET D 2 84 ? 9.062 3.515 26.875 1.00 60.13 81 MET B CA 1
ATOM 5239 C C . MET D 2 84 ? 7.610 3.224 27.236 1.00 55.61 81 MET B C 1
ATOM 5240 O O . MET D 2 84 ? 7.268 3.256 28.423 1.00 63.57 81 MET B O 1
ATOM 5245 N N . PHE D 2 85 ? 6.758 2.944 26.255 1.00 58.93 82 PHE B N 1
ATOM 5246 C CA . PHE D 2 85 ? 5.333 2.727 26.445 1.00 48.41 82 PHE B CA 1
ATOM 5247 C C . PHE D 2 85 ? 4.952 1.296 26.082 1.00 54.51 82 PHE B C 1
ATOM 5248 O O . PHE D 2 85 ? 5.695 0.610 25.370 1.00 64.20 82 PHE B O 1
ATOM 5256 N N . PRO D 2 86 ? 3.796 0.803 26.563 1.00 49.05 83 PRO B N 1
ATOM 5257 C CA . PRO D 2 86 ? 3.369 -0.554 26.186 1.00 54.85 83 PRO B CA 1
ATOM 5258 C C . PRO D 2 86 ? 2.876 -0.629 24.750 1.00 50.81 83 PRO B C 1
ATOM 5259 O O . PRO D 2 86 ? 2.859 0.382 24.040 1.00 48.26 83 PRO B O 1
ATOM 5263 N N . VAL D 2 87 ? 2.464 -1.820 24.315 1.00 53.68 84 VAL B N 1
ATOM 5264 C CA . VAL D 2 87 ? 2.100 -2.021 22.914 1.00 47.92 84 VAL B CA 1
ATOM 5265 C C . VAL D 2 87 ? 0.650 -1.628 22.661 1.00 44.61 84 VAL B C 1
ATOM 5266 O O . VAL D 2 87 ? 0.356 -0.833 21.761 1.00 53.32 84 VAL B O 1
ATOM 5270 N N . PHE D 2 88 ? -0.271 -2.164 23.454 1.00 45.58 85 PHE B N 1
ATOM 5271 C CA . PHE D 2 88 ? -1.690 -2.094 23.140 1.00 50.46 85 PHE B CA 1
ATOM 5272 C C . PHE D 2 88 ? -2.298 -0.756 23.568 1.00 52.54 85 PHE B C 1
ATOM 5273 O O . PHE D 2 88 ? -1.851 -0.145 24.543 1.00 61.23 85 PHE B O 1
ATOM 5281 N N . PRO D 2 89 ? -3.326 -0.287 22.848 1.00 53.02 86 PRO B N 1
ATOM 5282 C CA . PRO D 2 89 ? -3.780 1.106 23.032 1.00 54.38 86 PRO B CA 1
ATOM 5283 C C . PRO D 2 89 ? -4.299 1.432 24.423 1.00 57.25 86 PRO B C 1
ATOM 5284 O O . PRO D 2 89 ? -4.027 2.529 24.928 1.00 62.86 86 PRO B O 1
ATOM 5288 N N . LYS D 2 90 ? -5.051 0.530 25.059 1.00 54.47 87 LYS B N 1
ATOM 5289 C CA . LYS D 2 90 ? -5.571 0.851 26.384 1.00 52.69 87 LYS B CA 1
ATOM 5290 C C . LYS D 2 90 ? -4.471 0.809 27.438 1.00 56.06 87 LYS B C 1
ATOM 5291 O O . LYS D 2 90 ? -4.542 1.539 28.434 1.00 50.07 87 LYS B O 1
ATOM 5297 N N . GLN D 2 91 ? -3.447 -0.024 27.236 1.00 56.01 88 GLN B N 1
ATOM 5298 C CA . GLN D 2 91 ? -2.292 -0.000 28.126 1.00 47.02 88 GLN B CA 1
ATOM 5299 C C . GLN D 2 91 ? -1.533 1.313 28.005 1.00 54.64 88 GLN B C 1
ATOM 5300 O O . GLN D 2 91 ? -0.988 1.812 28.996 1.00 49.76 88 GLN B O 1
ATOM 5306 N N . ARG D 2 92 ? -1.491 1.885 26.799 1.00 45.11 89 ARG B N 1
ATOM 5307 C CA . ARG D 2 92 ? -0.814 3.162 26.606 1.00 42.68 89 ARG B CA 1
ATOM 5308 C C . ARG D 2 92 ? -1.611 4.304 27.221 1.00 41.16 89 ARG B C 1
ATOM 5309 O O . ARG D 2 92 ? -1.036 5.209 27.837 1.00 57.76 89 ARG B O 1
ATOM 5317 N N . ALA D 2 93 ? -2.937 4.278 27.066 1.00 47.17 90 ALA B N 1
ATOM 5318 C CA . ALA D 2 93 ? -3.770 5.306 27.680 1.00 46.93 90 ALA B CA 1
ATOM 5319 C C . ALA D 2 93 ? -3.671 5.257 29.199 1.00 52.54 90 ALA B C 1
ATOM 5320 O O . ALA D 2 93 ? -3.667 6.301 29.861 1.00 52.53 90 ALA B O 1
ATOM 5322 N N . ASN D 2 94 ? -3.582 4.053 29.770 1.00 44.58 91 ASN B N 1
ATOM 5323 C CA . ASN D 2 94 ? -3.421 3.932 31.216 1.00 45.91 91 ASN B CA 1
ATOM 5324 C C . ASN D 2 94 ? -2.101 4.537 31.677 1.00 54.48 91 ASN B C 1
ATOM 5325 O O . ASN D 2 94 ? -2.051 5.225 32.703 1.00 55.11 91 ASN B O 1
ATOM 5330 N N . ALA D 2 95 ? -1.020 4.290 30.934 1.00 47.59 92 ALA B N 1
ATOM 5331 C CA . ALA D 2 95 ? 0.276 4.844 31.314 1.00 46.19 92 ALA B CA 1
ATOM 5332 C C . ALA D 2 95 ? 0.269 6.365 31.237 1.00 52.69 92 ALA B C 1
ATOM 5333 O O . ALA D 2 95 ? 0.858 7.040 32.090 1.00 57.68 92 ALA B O 1
ATOM 5335 N N . ARG D 2 96 ? -0.397 6.925 30.224 1.00 53.13 93 ARG B N 1
ATOM 5336 C CA . ARG D 2 96 ? -0.463 8.377 30.097 1.00 50.05 93 ARG B CA 1
ATOM 5337 C C . ARG D 2 96 ? -1.317 8.992 31.200 1.00 51.34 93 ARG B C 1
ATOM 5338 O O . ARG D 2 96 ? -0.982 10.058 31.729 1.00 57.45 93 ARG B O 1
ATOM 5346 N N . ILE D 2 97 ? -2.425 8.336 31.559 1.00 55.64 94 ILE B N 1
ATOM 5347 C CA . ILE D 2 97 ? -3.246 8.816 32.668 1.00 48.83 94 ILE B CA 1
ATOM 5348 C C . ILE D 2 97 ? -2.458 8.763 33.970 1.00 49.36 94 ILE B C 1
ATOM 5349 O O . ILE D 2 97 ? -2.470 9.712 34.763 1.00 42.38 94 ILE B O 1
ATOM 5354 N N . LEU D 2 98 ? -1.748 7.657 34.204 1.00 49.80 95 LEU B N 1
ATOM 5355 C CA . LEU D 2 98 ? -0.975 7.515 35.432 1.00 45.96 95 LEU B CA 1
ATOM 5356 C C . LEU D 2 98 ? 0.222 8.459 35.456 1.00 51.17 95 LEU B C 1
ATOM 5357 O O . LEU D 2 98 ? 0.620 8.924 36.530 1.00 56.04 95 LEU B O 1
ATOM 5362 N N . LEU D 2 99 ? 0.804 8.757 34.291 1.00 60.27 96 LEU B N 1
ATOM 5363 C CA . LEU D 2 99 ? 1.902 9.718 34.239 1.00 54.22 96 LEU B CA 1
ATOM 5364 C C . LEU D 2 99 ? 1.410 11.127 34.541 1.00 52.53 96 LEU B C 1
ATOM 5365 O O . LEU D 2 99 ? 2.091 11.894 35.232 1.00 55.19 96 LEU B O 1
ATOM 5370 N N . GLU D 2 100 ? 0.233 11.488 34.025 1.00 49.07 97 GLU B N 1
ATOM 5371 C CA . GLU D 2 100 ? -0.354 12.783 34.353 1.00 50.69 97 GLU B CA 1
ATOM 5372 C C . GLU D 2 100 ? -0.606 12.905 35.851 1.00 59.46 97 GLU B C 1
ATOM 5373 O O . GLU D 2 100 ? -0.397 13.973 36.439 1.00 58.62 97 GLU B O 1
ATOM 5379 N N . TYR D 2 101 ? -1.050 11.818 36.484 1.00 47.03 98 TYR B N 1
ATOM 5380 C CA . TYR D 2 101 ? -1.300 11.837 37.921 1.00 52.22 98 TYR B CA 1
ATOM 5381 C C . TYR D 2 101 ? -0.003 11.999 38.704 1.00 55.58 98 TYR B C 1
ATOM 5382 O O . TYR D 2 101 ? 0.094 12.852 39.594 1.00 60.28 98 TYR B O 1
ATOM 5391 N N . VAL D 2 102 ? 1.005 11.180 38.389 1.00 52.54 99 VAL B N 1
ATOM 5392 C CA . VAL D 2 102 ? 2.294 11.269 39.072 1.00 46.00 99 VAL B CA 1
ATOM 5393 C C . VAL D 2 102 ? 2.895 12.659 38.916 1.00 60.89 99 VAL B C 1
ATOM 5394 O O . VAL D 2 102 ? 3.535 13.176 39.841 1.00 59.74 99 VAL B O 1
ATOM 5398 N N . ASN D 2 103 ? 2.685 13.294 37.762 1.00 54.67 100 ASN B N 1
ATOM 5399 C CA . ASN D 2 103 ? 3.196 14.645 37.554 1.00 48.75 100 ASN B CA 1
ATOM 5400 C C . ASN D 2 103 ? 2.500 15.643 38.472 1.00 54.73 100 ASN B C 1
ATOM 5401 O O . ASN D 2 103 ? 3.156 16.455 39.135 1.00 54.29 100 ASN B O 1
ATOM 5406 N N . LYS D 2 104 ? 1.167 15.593 38.526 1.00 60.90 101 LYS B N 1
ATOM 5407 C CA . LYS D 2 104 ? 0.413 16.560 39.317 1.00 58.52 101 LYS B CA 1
ATOM 5408 C C . LYS D 2 104 ? 0.603 16.344 40.813 1.00 65.44 101 LYS B C 1
ATOM 5409 O O . LYS D 2 104 ? 0.624 17.313 41.579 1.00 58.10 101 LYS B O 1
ATOM 5415 N N . THR D 2 105 ? 0.749 15.092 41.244 1.00 63.68 102 THR B N 1
ATOM 5416 C CA . THR D 2 105 ? 0.804 14.776 42.666 1.00 48.17 102 THR B CA 1
ATOM 5417 C C . THR D 2 105 ? 2.209 14.899 43.246 1.00 59.89 102 THR B C 1
ATOM 5418 O O . THR D 2 105 ? 2.373 15.410 44.359 1.00 59.63 102 THR B O 1
ATOM 5422 N N . PHE D 2 106 ? 3.229 14.454 42.516 1.00 59.26 103 PHE B N 1
ATOM 5423 C CA . PHE D 2 106 ? 4.578 14.383 43.065 1.00 51.14 103 PHE B CA 1
ATOM 5424 C C . PHE D 2 106 ? 5.570 15.279 42.344 1.00 53.81 103 PHE B C 1
ATOM 5425 O O . PHE D 2 106 ? 6.286 16.046 42.997 1.00 58.76 103 PHE B O 1
ATOM 5433 N N . LEU D 2 107 ? 5.633 15.209 41.012 1.00 51.85 104 LEU B N 1
ATOM 5434 C CA . LEU D 2 107 ? 6.720 15.853 40.277 1.00 51.14 104 LEU B CA 1
ATOM 5435 C C . LEU D 2 107 ? 6.722 17.364 40.485 1.00 59.39 104 LEU B C 1
ATOM 5436 O O . LEU D 2 107 ? 7.729 17.943 40.910 1.00 62.78 104 LEU B O 1
ATOM 5441 N N . GLN D 2 108 ? 5.605 18.026 40.184 1.00 57.30 105 GLN B N 1
ATOM 5442 C CA . GLN D 2 108 ? 5.562 19.475 40.326 1.00 62.58 105 GLN B CA 1
ATOM 5443 C C . GLN D 2 108 ? 5.428 19.925 41.775 1.00 66.41 105 GLN B C 1
ATOM 5444 O O . GLN D 2 108 ? 5.648 21.107 42.060 1.00 72.24 105 GLN B O 1
ATOM 5450 N N . ASN D 2 109 ? 5.079 19.024 42.695 1.00 59.40 106 ASN B N 1
ATOM 5451 C CA . ASN D 2 109 ? 5.190 19.335 44.114 1.00 54.55 106 ASN B CA 1
ATOM 5452 C C . ASN D 2 109 ? 6.622 19.221 44.614 1.00 59.92 106 ASN B C 1
ATOM 5453 O O . ASN D 2 109 ? 6.971 19.864 45.610 1.00 65.38 106 ASN B O 1
ATOM 5458 N N . ILE D 2 110 ? 7.455 18.426 43.943 1.00 60.81 107 ILE B N 1
ATOM 5459 C CA . ILE D 2 110 ? 8.850 18.288 44.348 1.00 50.64 107 ILE B CA 1
ATOM 5460 C C . ILE D 2 110 ? 9.649 19.529 43.966 1.00 60.35 107 ILE B C 1
ATOM 5461 O O . ILE D 2 110 ? 10.472 20.013 44.752 1.00 68.18 107 ILE B O 1
ATOM 5466 N N . ILE D 2 111 ? 9.420 20.074 42.768 1.00 58.69 108 ILE B N 1
ATOM 5467 C CA . ILE D 2 111 ? 10.119 21.299 42.389 1.00 66.20 108 ILE B CA 1
ATOM 5468 C C . ILE D 2 111 ? 9.636 22.472 43.231 1.00 66.03 108 ILE B C 1
ATOM 5469 O O . ILE D 2 111 ? 10.387 23.427 43.468 1.00 72.31 108 ILE B O 1
ATOM 5474 N N . LYS D 2 112 ? 8.386 22.425 43.697 1.00 60.88 109 LYS B N 1
ATOM 5475 C CA . LYS D 2 112 ? 7.884 23.477 44.571 1.00 67.42 109 LYS B CA 1
ATOM 5476 C C . LYS D 2 112 ? 8.617 23.483 45.906 1.00 69.45 109 LYS B C 1
ATOM 5477 O O . LYS D 2 112 ? 8.802 24.547 46.506 1.00 76.80 109 LYS B O 1
ATOM 5483 N N . LEU D 2 113 ? 9.056 22.312 46.372 1.00 65.78 110 LEU B N 1
ATOM 5484 C CA . LEU D 2 113 ? 9.808 22.207 47.616 1.00 64.83 110 LEU B CA 1
ATOM 5485 C C . LEU D 2 113 ? 11.248 22.678 47.481 1.00 70.39 110 LEU B C 1
ATOM 5486 O O . LEU D 2 113 ? 11.935 22.807 48.500 1.00 86.63 110 LEU B O 1
ATOM 5491 N N . GLN D 2 114 ? 11.724 22.930 46.265 1.00 67.67 111 GLN B N 1
ATOM 5492 C CA . GLN D 2 114 ? 13.110 23.319 46.054 1.00 76.45 111 GLN B CA 1
ATOM 5493 C C . GLN D 2 114 ? 13.311 24.826 46.020 1.00 80.78 111 GLN B C 1
ATOM 5494 O O . GLN D 2 114 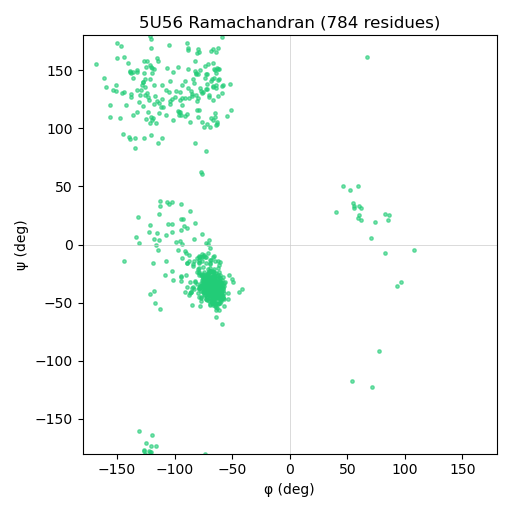? 14.458 25.284 46.067 1.00 86.83 111 GLN B O 1
ATOM 5500 N N . SER D 2 115 ? 12.241 25.602 45.949 1.00 79.97 112 SER B N 1
ATOM 5501 C CA . SER D 2 115 ? 12.377 27.050 45.948 1.00 99.64 112 SER B CA 1
ATOM 5502 C C . SER D 2 115 ? 12.670 27.545 47.358 1.00 110.93 112 SER B C 1
ATOM 5503 O O . SER D 2 115 ? 11.979 27.149 48.304 1.00 110.91 112 SER B O 1
ATOM 5506 N N . PRO D 2 116 ? 13.682 28.389 47.550 1.00 117.33 113 PRO B N 1
ATOM 5507 C CA . PRO D 2 116 ? 13.723 29.206 48.766 1.00 108.30 113 PRO B CA 1
ATOM 5508 C C . PRO D 2 116 ? 12.522 30.139 48.798 1.00 108.90 113 PRO B C 1
ATOM 5509 O O . PRO D 2 116 ? 11.792 30.294 47.816 1.00 105.00 113 PRO B O 1
ATOM 5513 N N . ASP D 2 117 ? 12.319 30.767 49.957 1.00 103.44 114 ASP B N 1
ATOM 5514 C CA . ASP D 2 117 ? 11.142 31.601 50.206 1.00 110.16 114 ASP B CA 1
ATOM 5515 C C . ASP D 2 117 ? 9.852 30.788 50.124 1.00 105.32 114 ASP B C 1
ATOM 5516 O O . ASP D 2 117 ? 8.805 31.297 49.716 1.00 111.14 114 ASP B O 1
ATOM 5518 N N . LEU D 2 118 ? 9.929 29.514 50.495 1.00 100.15 115 LEU B N 1
ATOM 5519 C CA . LEU D 2 118 ? 8.762 28.666 50.714 1.00 92.80 115 LEU B CA 1
ATOM 5520 C C . LEU D 2 118 ? 8.734 28.334 52.200 1.00 91.81 115 LEU B C 1
ATOM 5521 O O . LEU D 2 118 ? 9.628 27.643 52.700 1.00 85.21 115 LEU B O 1
ATOM 5526 N N . ASP D 2 119 ? 7.724 28.841 52.905 1.00 95.47 116 ASP B N 1
ATOM 5527 C CA . ASP D 2 119 ? 7.701 28.726 54.357 1.00 87.87 116 ASP B CA 1
ATOM 5528 C C . ASP D 2 119 ? 7.643 27.266 54.787 1.00 88.57 116 ASP B C 1
ATOM 5529 O O . ASP D 2 119 ? 6.969 26.441 54.163 1.00 87.13 116 ASP B O 1
ATOM 5534 N N . GLU D 2 120 ? 8.365 26.952 55.867 1.00 90.55 117 GLU B N 1
ATOM 5535 C CA . GLU D 2 120 ? 8.444 25.574 56.340 1.00 84.26 117 GLU B CA 1
ATOM 5536 C C . GLU D 2 120 ? 7.077 25.031 56.734 1.00 89.74 117 GLU B C 1
ATOM 5537 O O . GLU D 2 120 ? 6.848 23.820 56.657 1.00 92.68 117 GLU B O 1
ATOM 5539 N N . LYS D 2 121 ? 6.159 25.903 57.158 1.00 84.47 118 LYS B N 1
ATOM 5540 C CA . LYS D 2 121 ? 4.807 25.448 57.467 1.00 79.16 118 LYS B CA 1
ATOM 5541 C C . LYS D 2 121 ? 4.111 24.920 56.219 1.00 85.39 118 LYS B C 1
ATOM 5542 O O . LYS D 2 121 ? 3.414 23.900 56.271 1.00 83.69 118 LYS B O 1
ATOM 5544 N N . GLN D 2 122 ? 4.298 25.597 55.085 1.00 83.03 119 GLN B N 1
ATOM 5545 C CA . GLN D 2 122 ? 3.692 25.156 53.835 1.00 89.03 119 GLN B CA 1
ATOM 5546 C C . GLN D 2 122 ? 4.449 23.979 53.229 1.00 77.98 119 GLN B C 1
ATOM 5547 O O . GLN D 2 122 ? 3.836 23.084 52.636 1.00 71.87 119 GLN B O 1
ATOM 5553 N N . ALA D 2 123 ? 5.777 23.961 53.374 1.00 76.54 120 ALA B N 1
ATOM 5554 C CA . ALA D 2 123 ? 6.567 22.861 52.832 1.00 76.96 120 ALA B CA 1
ATOM 5555 C C . ALA D 2 123 ? 6.284 21.551 53.556 1.00 80.82 120 ALA B C 1
ATOM 5556 O O . ALA D 2 123 ? 6.372 20.478 52.948 1.00 73.86 120 ALA B O 1
ATOM 5558 N N . ASN D 2 124 ? 5.949 21.612 54.848 1.00 75.77 121 ASN B N 1
ATOM 5559 C CA . ASN D 2 124 ? 5.577 20.398 55.566 1.00 65.44 121 ASN B CA 1
ATOM 5560 C C . ASN D 2 124 ? 4.230 19.864 55.101 1.00 61.81 121 ASN B C 1
ATOM 5561 O O . ASN D 2 124 ? 4.000 18.650 55.134 1.00 61.65 121 ASN B O 1
ATOM 5566 N N . GLU D 2 125 ? 3.332 20.751 54.665 1.00 62.89 122 GLU B N 1
ATOM 5567 C CA . GLU D 2 125 ? 2.035 20.308 54.164 1.00 71.16 122 GLU B CA 1
ATOM 5568 C C . GLU D 2 125 ? 2.174 19.581 52.833 1.00 73.87 122 GLU B C 1
ATOM 5569 O O . GLU D 2 125 ? 1.455 18.610 52.571 1.00 72.66 122 GLU B O 1
ATOM 5575 N N . ILE D 2 126 ? 3.095 20.034 51.980 1.00 68.02 123 ILE B N 1
ATOM 5576 C CA . ILE D 2 126 ? 3.306 19.374 50.697 1.00 75.22 123 ILE B CA 1
ATOM 5577 C C . ILE D 2 126 ? 3.944 18.005 50.899 1.00 67.41 123 ILE B C 1
ATOM 5578 O O . ILE D 2 126 ? 3.572 17.029 50.237 1.00 63.60 123 ILE B O 1
ATOM 5583 N N . LYS D 2 127 ? 4.908 17.908 51.819 1.00 62.83 124 LYS B N 1
ATOM 5584 C CA . LYS D 2 127 ? 5.528 16.619 52.106 1.00 64.79 124 LYS B CA 1
ATOM 5585 C C . LYS D 2 127 ? 4.512 15.628 52.655 1.00 61.81 124 LYS B C 1
ATOM 5586 O O . LYS D 2 127 ? 4.573 14.430 52.354 1.00 67.38 124 LYS B O 1
ATOM 5592 N N . MET D 2 128 ? 3.566 16.111 53.463 1.00 57.83 125 MET B N 1
ATOM 5593 C CA . MET D 2 128 ? 2.618 15.209 54.107 1.00 65.46 125 MET B CA 1
ATOM 5594 C C . MET D 2 128 ? 1.600 14.659 53.116 1.00 64.78 125 MET B C 1
ATOM 5595 O O . MET D 2 128 ? 1.098 13.545 53.304 1.00 64.61 125 MET B O 1
ATOM 5600 N N . LEU D 2 129 ? 1.285 15.414 52.061 1.00 61.39 126 LEU B N 1
ATOM 5601 C CA . LEU D 2 129 ? 0.386 14.899 51.034 1.00 55.87 126 LEU B CA 1
ATOM 5602 C C . LEU D 2 129 ? 1.065 13.820 50.199 1.00 61.41 126 LEU B C 1
ATOM 5603 O O . LEU D 2 129 ? 0.454 12.789 49.892 1.00 66.34 126 LEU B O 1
ATOM 5608 N N . MET D 2 130 ? 2.328 14.039 49.823 1.00 66.55 127 MET B N 1
ATOM 5609 C CA . MET D 2 130 ? 3.035 13.060 49.005 1.00 65.13 127 MET B CA 1
ATOM 5610 C C . MET D 2 130 ? 3.281 11.770 49.777 1.00 62.86 127 MET B C 1
ATOM 5611 O O . MET D 2 130 ? 3.171 10.673 49.216 1.00 59.99 127 MET B O 1
ATOM 5616 N N . GLN D 2 131 ? 3.616 11.880 51.066 1.00 61.02 128 GLN B N 1
ATOM 5617 C CA . GLN D 2 131 ? 3.766 10.689 51.897 1.00 63.64 128 GLN B CA 1
ATOM 5618 C C . GLN D 2 131 ? 2.475 9.885 51.959 1.00 60.34 128 GLN B C 1
ATOM 5619 O O . GLN D 2 131 ? 2.513 8.653 52.061 1.00 57.88 128 GLN B O 1
ATOM 5625 N N . ARG D 2 132 ? 1.328 10.562 51.889 1.00 59.29 129 ARG B N 1
ATOM 5626 C CA . ARG D 2 132 ? 0.047 9.883 52.044 1.00 56.17 129 ARG B CA 1
ATOM 5627 C C . ARG D 2 132 ? -0.275 8.993 50.850 1.00 64.63 129 ARG B C 1
ATOM 5628 O O . ARG D 2 132 ? -0.950 7.970 51.007 1.00 77.37 129 ARG B O 1
ATOM 5636 N N . ASP D 2 133 ? 0.200 9.352 49.657 1.00 71.23 130 ASP B N 1
ATOM 5637 C CA . ASP D 2 133 ? -0.194 8.662 48.437 1.00 69.40 130 ASP B CA 1
ATOM 5638 C C . ASP D 2 133 ? 0.954 7.978 47.709 1.00 58.18 130 ASP B C 1
ATOM 5639 O O . ASP D 2 133 ? 0.730 7.434 46.622 1.00 65.17 130 ASP B O 1
ATOM 5644 N N . ILE D 2 134 ? 2.166 7.975 48.265 1.00 47.35 131 ILE B N 1
ATOM 5645 C CA . ILE D 2 134 ? 3.315 7.476 47.514 1.00 61.80 131 ILE B CA 1
ATOM 5646 C C . ILE D 2 134 ? 3.262 5.955 47.389 1.00 57.30 131 ILE B C 1
ATOM 5647 O O . ILE D 2 134 ? 3.456 5.401 46.300 1.00 54.00 131 ILE B O 1
ATOM 5652 N N . ILE D 2 135 ? 2.995 5.256 48.494 1.00 60.30 132 ILE B N 1
ATOM 5653 C CA . ILE D 2 135 ? 2.914 3.800 48.442 1.00 49.98 132 ILE B CA 1
ATOM 5654 C C . ILE D 2 135 ? 1.686 3.365 47.652 1.00 50.40 132 ILE B C 1
ATOM 5655 O O . ILE D 2 135 ? 1.721 2.370 46.919 1.00 49.87 132 ILE B O 1
ATOM 5660 N N . SER D 2 136 ? 0.585 4.110 47.777 1.00 54.35 133 SER B N 1
ATOM 5661 C CA . SER D 2 136 ? -0.601 3.821 46.977 1.00 48.08 133 SER B CA 1
ATOM 5662 C C . SER D 2 136 ? -0.325 4.015 45.490 1.00 56.01 133 SER B C 1
ATOM 5663 O O . SER D 2 136 ? -0.789 3.228 44.656 1.00 57.18 133 SER B O 1
ATOM 5666 N N . THR D 2 137 ? 0.429 5.059 45.139 1.00 57.44 134 THR B N 1
ATOM 5667 C CA . THR D 2 137 ? 0.774 5.282 43.739 1.00 53.78 134 THR B CA 1
ATOM 5668 C C . THR D 2 137 ? 1.774 4.243 43.247 1.00 54.92 134 THR B C 1
ATOM 5669 O O . THR D 2 137 ? 1.683 3.776 42.106 1.00 51.22 134 THR B O 1
ATOM 5673 N N . TYR D 2 138 ? 2.731 3.863 44.098 1.00 51.53 135 TYR B N 1
ATOM 5674 C CA . TYR D 2 138 ? 3.711 2.856 43.706 1.00 52.07 135 TYR B CA 1
ATOM 5675 C C . TYR D 2 138 ? 3.044 1.517 43.415 1.00 55.88 135 TYR B C 1
ATOM 5676 O O . TYR D 2 138 ? 3.404 0.835 42.449 1.00 55.46 135 TYR B O 1
ATOM 5685 N N . LYS D 2 139 ? 2.069 1.124 44.240 1.00 54.00 136 LYS B N 1
ATOM 5686 C CA . LYS D 2 139 ? 1.379 -0.142 44.011 1.00 51.16 136 LYS B CA 1
ATOM 5687 C C . LYS D 2 139 ? 0.628 -0.130 42.685 1.00 44.73 136 LYS B C 1
ATOM 5688 O O . LYS D 2 139 ? 0.626 -1.130 41.958 1.00 43.45 136 LYS B O 1
ATOM 5694 N N . LYS D 2 140 ? -0.023 0.990 42.356 1.00 48.51 137 LYS B N 1
ATOM 5695 C CA . LYS D 2 140 ? -0.719 1.087 41.077 1.00 44.62 137 LYS B CA 1
ATOM 5696 C C . LYS D 2 140 ? 0.254 1.031 39.907 1.00 61.04 137 LYS B C 1
ATOM 5697 O O . LYS D 2 140 ? -0.082 0.497 38.844 1.00 55.46 137 LYS B O 1
ATOM 5703 N N . ILE D 2 141 ? 1.460 1.571 40.083 1.00 56.53 138 ILE B N 1
ATOM 5704 C CA . ILE D 2 141 ? 2.469 1.498 39.032 1.00 44.62 138 ILE B CA 1
ATOM 5705 C C . ILE D 2 141 ? 2.948 0.064 38.849 1.00 53.82 138 ILE B C 1
ATOM 5706 O O . ILE D 2 141 ? 3.115 -0.412 37.719 1.00 54.49 138 ILE B O 1
ATOM 5711 N N . VAL D 2 142 ? 3.160 -0.653 39.954 1.00 53.56 139 VAL B N 1
ATOM 5712 C CA . VAL D 2 142 ? 3.641 -2.028 39.870 1.00 55.08 139 VAL B CA 1
ATOM 5713 C C . VAL D 2 142 ? 2.596 -2.927 39.219 1.00 57.39 139 VAL B C 1
ATOM 5714 O O . VAL D 2 142 ? 2.926 -3.778 38.383 1.00 61.03 139 VAL B O 1
ATOM 5718 N N . SER D 2 143 ? 1.321 -2.749 39.577 1.00 56.78 140 SER B N 1
ATOM 5719 C CA . SER D 2 143 ? 0.275 -3.610 39.030 1.00 59.95 140 SER B CA 1
ATOM 5720 C C . SER D 2 143 ? 0.144 -3.436 37.522 1.00 61.38 140 SER B C 1
ATOM 5721 O O . SER D 2 143 ? -0.001 -4.420 36.788 1.00 63.73 140 SER B O 1
ATOM 5724 N N . GLU D 2 144 ? 0.190 -2.190 37.041 1.00 63.43 141 GLU B N 1
ATOM 5725 C CA . GLU D 2 144 ? 0.136 -1.947 35.603 1.00 53.32 141 GLU B CA 1
ATOM 5726 C C . GLU D 2 144 ? 1.314 -2.596 34.889 1.00 53.91 141 GLU B C 1
ATOM 5727 O O . GLU D 2 144 ? 1.156 -3.163 33.802 1.00 62.32 141 GLU B O 1
ATOM 5733 N N . ARG D 2 145 ? 2.505 -2.522 35.488 1.00 50.26 142 ARG B N 1
ATOM 5734 C CA . ARG D 2 145 ? 3.681 -3.141 34.885 1.00 49.06 142 ARG B CA 1
ATOM 5735 C C . ARG D 2 145 ? 3.518 -4.652 34.783 1.00 59.27 142 ARG B C 1
ATOM 5736 O O . ARG D 2 145 ? 3.926 -5.264 33.788 1.00 67.39 142 ARG B O 1
ATOM 5744 N N . GLU D 2 146 ? 2.918 -5.271 35.801 1.00 61.35 143 GLU B N 1
ATOM 5745 C CA . GLU D 2 146 ? 2.699 -6.711 35.773 1.00 63.57 143 GLU B CA 1
ATOM 5746 C C . GLU D 2 146 ? 1.543 -7.093 34.858 1.00 71.41 143 GLU B C 1
ATOM 5747 O O . GLU D 2 146 ? 1.552 -8.184 34.276 1.00 76.47 143 GLU B O 1
ATOM 5753 N N . VAL D 2 147 ? 0.548 -6.214 34.716 1.00 66.43 144 VAL B N 1
ATOM 5754 C CA . VAL D 2 147 ? -0.534 -6.459 33.767 1.00 64.92 144 VAL B CA 1
ATOM 5755 C C . VAL D 2 147 ? -0.006 -6.432 32.336 1.00 71.07 144 VAL B C 1
ATOM 5756 O O . VAL D 2 147 ? -0.391 -7.259 31.501 1.00 77.82 144 VAL B O 1
ATOM 5760 N N . ASN D 2 148 ? 0.895 -5.494 32.033 1.00 62.69 145 ASN B N 1
ATOM 5761 C CA . ASN D 2 148 ? 1.436 -5.392 30.682 1.00 59.92 145 ASN B CA 1
ATOM 5762 C C . ASN D 2 148 ? 2.486 -6.459 30.397 1.00 78.86 145 ASN B C 1
ATOM 5763 O O . ASN D 2 148 ? 2.690 -6.824 29.234 1.00 94.71 145 ASN B O 1
ATOM 5768 N N . ALA D 2 149 ? 3.159 -6.966 31.433 1.00 76.32 146 ALA B N 1
ATOM 5769 C CA . ALA D 2 149 ? 4.160 -8.009 31.236 1.00 88.66 146 ALA B CA 1
ATOM 5770 C C . ALA D 2 149 ? 3.527 -9.361 30.937 1.00 94.02 146 ALA B C 1
ATOM 5771 O O . ALA D 2 149 ? 4.109 -10.162 30.199 1.00 96.61 146 ALA B O 1
ATOM 5773 N N . GLU D 2 150 ? 2.351 -9.638 31.503 1.00 101.00 147 GLU B N 1
ATOM 5774 C CA . GLU D 2 150 ? 1.670 -10.897 31.215 1.00 109.02 147 GLU B CA 1
ATOM 5775 C C . GLU D 2 150 ? 1.080 -10.897 29.810 1.00 112.05 147 GLU B C 1
ATOM 5776 O O . GLU D 2 150 ? 1.124 -11.917 29.110 1.00 110.83 147 GLU B O 1
ATOM 5782 N N . SER D 2 151 ? 0.537 -9.757 29.374 1.00 108.28 148 SER B N 1
ATOM 5783 C CA . SER D 2 151 ? -0.132 -9.698 28.078 1.00 110.82 148 SER B CA 1
ATOM 5784 C C . SER D 2 151 ? 0.856 -9.851 26.928 1.00 114.10 148 SER B C 1
ATOM 5785 O O . SER D 2 151 ? 0.578 -10.564 25.957 1.00 120.63 148 SER B O 1
ATOM 5788 N N . ASN D 2 152 ? 2.011 -9.193 27.014 1.00 101.72 149 ASN B N 1
ATOM 5789 C CA . ASN D 2 152 ? 3.039 -9.246 25.974 1.00 104.70 149 ASN B CA 1
ATOM 5790 C C . ASN D 2 152 ? 4.388 -9.455 26.649 1.00 112.46 149 ASN B C 1
ATOM 5791 O O . ASN D 2 152 ? 5.141 -8.497 26.875 1.00 111.91 149 ASN B O 1
ATOM 5796 N N . PRO D 2 153 ? 4.730 -10.704 26.979 1.00 116.00 150 PRO B N 1
ATOM 5797 C CA . PRO D 2 153 ? 5.928 -10.930 27.805 1.00 119.85 150 PRO B CA 1
ATOM 5798 C C . PRO D 2 153 ? 7.238 -10.771 27.056 1.00 118.98 150 PRO B C 1
ATOM 5799 O O . PRO D 2 153 ? 8.223 -10.308 27.645 1.00 116.57 150 PRO B O 1
ATOM 5803 N N . ASP D 2 154 ? 7.278 -11.136 25.772 1.00 110.39 151 ASP B N 1
ATOM 5804 C CA . ASP D 2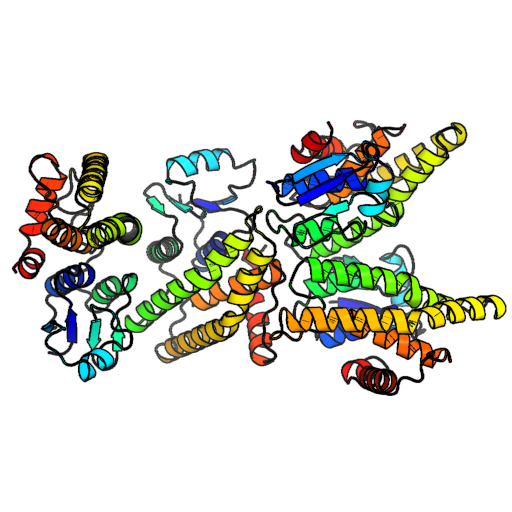 154 ? 8.555 -11.298 25.079 1.00 120.42 151 ASP B CA 1
ATOM 5805 C C . ASP D 2 154 ? 9.344 -9.995 25.021 1.00 127.75 151 ASP B C 1
ATOM 5806 O O . ASP D 2 154 ? 10.578 -10.006 25.101 1.00 121.32 151 ASP B O 1
ATOM 5808 N N . ALA D 2 155 ? 8.653 -8.862 24.888 1.00 124.65 152 ALA B N 1
ATOM 5809 C CA . ALA D 2 155 ? 9.347 -7.592 24.697 1.00 117.87 152 ALA B CA 1
ATOM 5810 C C . ALA D 2 155 ? 10.137 -7.195 25.939 1.00 126.38 152 ALA B C 1
ATOM 5811 O O . ALA D 2 155 ? 11.322 -6.852 25.848 1.00 122.04 152 ALA B O 1
ATOM 5813 N N . GLN D 2 156 ? 9.497 -7.243 27.107 1.00 126.99 153 GLN B N 1
ATOM 5814 C CA . GLN D 2 156 ? 10.088 -6.776 28.361 1.00 122.64 153 GLN B CA 1
ATOM 5815 C C . GLN D 2 156 ? 10.607 -5.347 28.210 1.00 127.81 153 GLN B C 1
ATOM 5816 O O . GLN D 2 156 ? 11.729 -5.014 28.599 1.00 119.68 153 GLN B O 1
ATOM 5822 N N . ASN D 2 157 ? 9.766 -4.499 27.622 1.00 120.40 154 ASN B N 1
ATOM 5823 C CA . ASN D 2 157 ? 10.123 -3.110 27.384 1.00 107.79 154 ASN B CA 1
ATOM 5824 C C . ASN D 2 157 ? 10.325 -2.372 28.704 1.00 97.38 154 ASN B C 1
ATOM 5825 O O . ASN D 2 157 ? 9.935 -2.838 29.779 1.00 102.25 154 ASN B O 1
ATOM 5830 N N . ILE D 2 158 ? 10.944 -1.195 28.610 1.00 92.05 155 ILE B N 1
ATOM 5831 C CA . ILE D 2 158 ? 11.119 -0.352 29.784 1.00 86.10 155 ILE B CA 1
ATOM 5832 C C . ILE D 2 158 ? 9.780 0.268 30.156 1.00 75.16 155 ILE B C 1
ATOM 5833 O O . ILE D 2 158 ? 8.970 0.617 29.286 1.00 78.73 155 ILE B O 1
ATOM 5838 N N . ASN D 2 159 ? 9.535 0.403 31.455 1.00 59.19 156 ASN B N 1
ATOM 5839 C CA . ASN D 2 159 ? 8.314 1.016 31.963 1.00 53.81 156 ASN B CA 1
ATOM 5840 C C . ASN D 2 159 ? 8.652 2.440 32.389 1.00 52.76 156 ASN B C 1
ATOM 5841 O O . ASN D 2 159 ? 9.320 2.647 33.407 1.00 64.47 156 ASN B O 1
ATOM 5846 N N . VAL D 2 160 ? 8.195 3.420 31.602 1.00 42.77 157 VAL B N 1
ATOM 5847 C CA . VAL D 2 160 ? 8.552 4.813 31.860 1.00 46.98 157 VAL B CA 1
ATOM 5848 C C . VAL D 2 160 ? 8.039 5.265 33.221 1.00 56.88 157 VAL B C 1
ATOM 5849 O O . VAL D 2 160 ? 8.652 6.122 33.871 1.00 51.93 157 VAL B O 1
ATOM 5853 N N . LEU D 2 161 ? 6.925 4.693 33.684 1.00 46.24 158 LEU B N 1
ATOM 5854 C CA . LEU D 2 161 ? 6.394 5.065 34.990 1.00 44.88 158 LEU B CA 1
ATOM 5855 C C . LEU D 2 161 ? 7.241 4.506 36.124 1.00 50.53 158 LEU B C 1
ATOM 5856 O O . LEU D 2 161 ? 7.358 5.141 37.177 1.00 53.90 158 LEU B O 1
ATOM 5861 N N . THR D 2 162 ? 7.831 3.324 35.935 1.00 48.18 159 THR B N 1
ATOM 5862 C CA . THR D 2 162 ? 8.778 2.815 36.921 1.00 50.79 159 THR B CA 1
ATOM 5863 C C . THR D 2 162 ? 10.034 3.676 36.958 1.00 52.30 159 THR B C 1
ATOM 5864 O O . THR D 2 162 ? 10.602 3.914 38.030 1.00 52.55 159 THR B O 1
ATOM 5868 N N . LEU D 2 163 ? 10.472 4.163 35.794 1.00 55.82 160 LEU B N 1
ATOM 5869 C CA . LEU D 2 163 ? 11.591 5.098 35.744 1.00 52.25 160 LEU B CA 1
ATOM 5870 C C . LEU D 2 163 ? 11.270 6.375 36.511 1.00 54.24 160 LEU B C 1
ATOM 5871 O O . LEU D 2 163 ? 12.087 6.866 37.298 1.00 45.58 160 LEU B O 1
ATOM 5876 N N . ILE D 2 164 ? 10.076 6.929 36.290 1.00 49.99 161 ILE B N 1
ATOM 5877 C CA . ILE D 2 164 ? 9.713 8.191 36.926 1.00 42.79 161 ILE B CA 1
ATOM 5878 C C . ILE D 2 164 ? 9.555 8.012 38.431 1.00 49.89 161 ILE B C 1
ATOM 5879 O O . ILE D 2 164 ? 10.050 8.826 39.222 1.00 37.78 161 ILE B O 1
ATOM 5884 N N . ILE D 2 165 ? 8.877 6.942 38.857 1.00 47.54 162 ILE B N 1
ATOM 5885 C CA . ILE D 2 165 ? 8.689 6.715 40.285 1.00 46.69 162 ILE B CA 1
ATOM 5886 C C . ILE D 2 165 ? 10.015 6.441 40.979 1.00 46.52 162 ILE B C 1
ATOM 5887 O O . ILE D 2 165 ? 10.124 6.619 42.196 1.00 49.33 162 ILE B O 1
ATOM 5892 N N . THR D 2 166 ? 11.035 6.018 40.228 1.00 45.01 163 THR B N 1
ATOM 5893 C CA . THR D 2 166 ? 12.368 5.875 40.803 1.00 48.42 163 THR B CA 1
ATOM 5894 C C . THR D 2 166 ? 12.938 7.231 41.198 1.00 52.01 163 THR B C 1
ATOM 5895 O O . THR D 2 166 ? 13.594 7.358 42.239 1.00 46.12 163 THR B O 1
ATOM 5899 N N . PHE D 2 167 ? 12.681 8.261 40.390 1.00 51.92 164 PHE B N 1
ATOM 5900 C CA . PHE D 2 167 ? 13.173 9.594 40.712 1.00 49.46 164 PHE B CA 1
ATOM 5901 C C . PHE D 2 167 ? 12.360 10.254 41.816 1.00 45.58 164 PHE B C 1
ATOM 5902 O O . PHE D 2 167 ? 12.889 11.106 42.537 1.00 53.32 164 PHE B O 1
ATOM 5910 N N . VAL D 2 168 ? 11.087 9.882 41.969 1.00 52.75 165 VAL B N 1
ATOM 5911 C CA . VAL D 2 168 ? 10.309 10.374 43.103 1.00 46.61 165 VAL B CA 1
ATOM 5912 C C . VAL D 2 168 ? 10.891 9.839 44.405 1.00 53.18 165 VAL B C 1
ATOM 5913 O O . VAL D 2 168 ? 11.111 10.589 45.363 1.00 49.62 165 VAL B O 1
ATOM 5917 N N . PHE D 2 169 ? 11.155 8.530 44.454 1.00 48.27 166 PHE B N 1
ATOM 5918 C CA . PHE D 2 169 ? 11.835 7.946 45.608 1.00 47.82 166 PHE B CA 1
ATOM 5919 C C . PHE D 2 169 ? 13.187 8.610 45.836 1.00 47.82 166 PHE B C 1
ATOM 5920 O O . PHE D 2 169 ? 13.542 8.957 46.968 1.00 54.18 166 PHE B O 1
ATOM 5928 N N . TYR D 2 170 ? 13.955 8.792 44.761 1.00 52.30 167 TYR B N 1
ATOM 5929 C CA . TYR D 2 170 ? 15.285 9.379 44.877 1.00 47.34 167 TYR B CA 1
ATOM 5930 C C . TYR D 2 170 ? 15.219 10.809 45.400 1.00 59.98 167 TYR B C 1
ATOM 5931 O O . TYR D 2 170 ? 16.073 11.229 46.190 1.00 54.95 167 TYR B O 1
ATOM 5940 N N . TYR D 2 171 ? 14.202 11.571 44.984 1.00 57.43 168 TYR B N 1
ATOM 5941 C CA . TYR D 2 171 ? 14.023 12.924 45.496 1.00 51.80 168 TYR B CA 1
ATOM 5942 C C . TYR D 2 171 ? 13.354 12.948 46.863 1.00 53.80 168 TYR B C 1
ATOM 5943 O O . TYR D 2 171 ? 13.514 13.929 47.598 1.00 49.67 168 TYR B O 1
ATOM 5952 N N . PHE D 2 172 ? 12.603 11.901 47.216 1.00 50.36 169 PHE B N 1
ATOM 5953 C CA . PHE D 2 172 ? 12.164 11.743 48.600 1.00 50.89 169 PHE B CA 1
ATOM 5954 C C . PHE D 2 172 ? 13.364 11.674 49.536 1.00 54.24 169 PHE B C 1
ATOM 5955 O O . PHE D 2 172 ? 13.382 12.312 50.595 1.00 51.26 169 PHE B O 1
ATOM 5963 N N . ILE D 2 173 ? 14.386 10.911 49.146 1.00 47.87 170 ILE B N 1
ATOM 5964 C CA . ILE D 2 173 ? 15.582 10.775 49.970 1.00 41.58 170 ILE B CA 1
ATOM 5965 C C . ILE D 2 173 ? 16.413 12.052 49.928 1.00 51.06 170 ILE B C 1
ATOM 5966 O O . ILE D 2 173 ? 17.015 12.447 50.934 1.00 58.46 170 ILE B O 1
ATOM 5971 N N . LYS D 2 174 ? 16.460 12.720 48.771 1.00 58.48 171 LYS B N 1
ATOM 5972 C CA . LYS D 2 174 ? 17.188 13.984 48.682 1.00 57.75 171 LYS B CA 1
ATOM 5973 C C . LYS D 2 174 ? 16.600 15.029 49.622 1.00 57.18 171 LYS B C 1
ATOM 5974 O O . LYS D 2 174 ? 17.339 15.744 50.308 1.00 64.28 171 LYS B O 1
ATOM 5980 N N . LEU D 2 175 ? 15.274 15.131 49.669 1.00 50.06 172 LEU B N 1
ATOM 5981 C CA . LEU D 2 175 ? 14.589 16.118 50.491 1.00 53.80 172 LEU B CA 1
ATOM 5982 C C . LEU D 2 175 ? 14.298 15.616 51.901 1.00 63.40 172 LEU B C 1
ATOM 5983 O O . LEU D 2 175 ? 13.502 16.237 52.613 1.00 64.85 172 LEU B O 1
ATOM 5988 N N . LYS D 2 176 ? 14.921 14.509 52.313 1.00 53.70 173 LYS B N 1
ATOM 5989 C CA . LYS D 2 176 ? 14.761 13.956 53.660 1.00 58.12 173 LYS B CA 1
ATOM 5990 C C . LYS D 2 176 ? 13.296 13.690 53.995 1.00 63.64 173 LYS B C 1
ATOM 5991 O O . LYS D 2 176 ? 12.872 13.820 55.146 1.00 59.18 173 LYS B O 1
ATOM 5997 N N . ILE D 2 177 ? 12.509 13.316 52.991 1.00 65.02 174 ILE B N 1
ATOM 5998 C CA . ILE D 2 177 ? 11.121 12.920 53.199 1.00 58.22 174 ILE B CA 1
ATOM 5999 C C . ILE D 2 177 ? 11.099 11.405 53.346 1.00 60.26 174 ILE B C 1
ATOM 6000 O O . ILE D 2 177 ? 11.369 10.676 52.388 1.00 70.15 174 ILE B O 1
ATOM 6005 N N . SER D 2 178 ? 10.788 10.927 54.546 1.00 67.49 175 SER B N 1
ATOM 6006 C CA . SER D 2 178 ? 10.713 9.492 54.771 1.00 61.77 175 SER B CA 1
ATOM 6007 C C . SER D 2 178 ? 9.587 8.876 53.946 1.00 52.21 175 SER B C 1
ATOM 6008 O O . SER D 2 178 ? 8.554 9.502 53.690 1.00 53.46 175 SER B O 1
ATOM 6011 N N . ILE D 2 179 ? 9.809 7.637 53.525 1.00 55.61 176 ILE B N 1
ATOM 6012 C CA . ILE D 2 179 ? 8.854 6.881 52.721 1.00 59.23 176 ILE B CA 1
ATOM 6013 C C . ILE D 2 179 ? 8.044 6.007 53.676 1.00 55.15 176 ILE B C 1
ATOM 6014 O O . ILE D 2 179 ? 8.618 5.097 54.295 1.00 57.91 176 ILE B O 1
ATOM 6019 N N . PRO D 2 180 ? 6.723 6.245 53.822 1.00 56.25 177 PRO B N 1
ATOM 6020 C CA . PRO D 2 180 ? 5.879 5.598 54.855 1.00 53.12 177 PRO B CA 1
ATOM 6021 C C . PRO D 2 180 ? 5.576 4.128 54.576 1.00 62.41 177 PRO B C 1
ATOM 6022 O O . PRO D 2 180 ? 4.509 3.755 54.080 1.00 58.68 177 PRO B O 1
ATOM 6026 N N . THR D 2 181 ? 6.538 3.261 54.903 1.00 43.21 178 THR B N 1
ATOM 6027 C CA . THR D 2 181 ? 6.337 1.830 54.729 1.00 51.69 178 THR B CA 1
ATOM 6028 C C . THR D 2 181 ? 7.342 1.070 55.582 1.00 57.83 178 THR B C 1
ATOM 6029 O O . THR D 2 181 ? 8.489 1.502 55.749 1.00 57.79 178 THR B O 1
ATOM 6033 N N . LYS D 2 182 ? 6.884 -0.051 56.135 1.00 64.31 179 LYS B N 1
ATOM 6034 C CA . LYS D 2 182 ? 7.743 -1.048 56.757 1.00 65.21 179 LYS B CA 1
ATOM 6035 C C . LYS D 2 182 ? 7.689 -2.367 55.998 1.00 66.24 179 LYS B C 1
ATOM 6036 O O . LYS D 2 182 ? 8.202 -3.379 56.490 1.00 77.93 179 LYS B O 1
ATOM 6038 N N . ASP D 2 183 ? 7.065 -2.377 54.820 1.00 70.56 180 ASP B N 1
ATOM 6039 C CA . ASP D 2 183 ? 6.993 -3.563 53.972 1.00 68.99 180 ASP B CA 1
ATOM 6040 C C . ASP D 2 183 ? 8.397 -3.930 53.508 1.00 62.56 180 ASP B C 1
ATOM 6041 O O . ASP D 2 183 ? 9.014 -3.193 52.733 1.00 66.11 180 ASP B O 1
ATOM 6046 N N . LYS D 2 184 ? 8.899 -5.076 53.977 1.00 60.88 181 LYS B N 1
ATOM 6047 C CA . LYS D 2 184 ? 10.252 -5.498 53.628 1.00 66.30 181 LYS B CA 1
ATOM 6048 C C . LYS D 2 184 ? 10.432 -5.653 52.123 1.00 64.28 181 LYS B C 1
ATOM 6049 O O . LYS D 2 184 ? 11.535 -5.439 51.607 1.00 69.02 181 LYS B O 1
ATOM 6055 N N . ASN D 2 185 ? 9.369 -6.017 51.403 1.00 58.63 182 ASN B N 1
ATOM 6056 C CA . ASN D 2 185 ? 9.488 -6.246 49.967 1.00 61.81 182 ASN B CA 1
ATOM 6057 C C . ASN D 2 185 ? 9.538 -4.937 49.190 1.00 62.46 182 ASN B C 1
ATOM 6058 O O . ASN D 2 185 ? 10.378 -4.773 48.298 1.00 56.72 182 ASN B O 1
ATOM 6063 N N . ILE D 2 186 ? 8.643 -3.996 49.507 1.00 59.92 183 ILE B N 1
ATOM 6064 C CA . ILE D 2 186 ? 8.702 -2.680 48.876 1.00 55.38 183 ILE B CA 1
ATOM 6065 C C . ILE D 2 186 ? 10.064 -2.041 49.116 1.00 62.74 183 ILE B C 1
ATOM 6066 O O . ILE D 2 186 ? 10.653 -1.438 48.211 1.00 60.66 183 ILE B O 1
ATOM 6071 N N . ILE D 2 187 ? 10.590 -2.177 50.337 1.00 60.39 184 ILE B N 1
ATOM 6072 C CA . ILE D 2 187 ? 11.917 -1.650 50.652 1.00 58.04 184 ILE B CA 1
ATOM 6073 C C . ILE D 2 187 ? 12.968 -2.282 49.749 1.00 49.01 184 ILE B C 1
ATOM 6074 O O . ILE D 2 187 ? 13.805 -1.588 49.158 1.00 52.97 184 ILE B O 1
ATOM 6079 N N . LYS D 2 188 ? 12.943 -3.612 49.634 1.00 47.81 185 LYS B N 1
ATOM 6080 C CA . LYS D 2 188 ? 13.888 -4.300 48.760 1.00 57.91 185 LYS B CA 1
ATOM 6081 C C . LYS D 2 188 ? 13.721 -3.856 47.311 1.00 61.80 185 LYS B C 1
ATOM 6082 O O . LYS D 2 188 ? 14.702 -3.759 46.565 1.00 59.14 185 LYS B O 1
ATOM 6088 N N . GLU D 2 189 ? 12.483 -3.576 46.897 1.00 56.65 186 GLU B N 1
ATOM 6089 C CA . GLU D 2 189 ? 12.247 -3.108 45.536 1.00 54.79 186 GLU B CA 1
ATOM 6090 C C . GLU D 2 189 ? 12.784 -1.696 45.336 1.00 61.50 186 GLU B C 1
ATOM 6091 O O . GLU D 2 189 ? 13.380 -1.396 44.295 1.00 59.71 186 GLU B O 1
ATOM 6097 N N . ILE D 2 190 ? 12.587 -0.817 46.323 1.00 51.75 187 ILE B N 1
ATOM 6098 C CA . ILE D 2 190 ? 13.072 0.555 46.205 1.00 48.45 187 ILE B CA 1
ATOM 6099 C C . ILE D 2 190 ? 14.595 0.581 46.150 1.00 51.96 187 ILE B C 1
ATOM 6100 O O . ILE D 2 190 ? 15.190 1.344 45.379 1.00 57.22 187 ILE B O 1
ATOM 6105 N N . LYS D 2 191 ? 15.249 -0.255 46.960 1.00 55.12 188 LYS B N 1
ATOM 6106 C CA . LYS D 2 191 ? 16.705 -0.351 46.913 1.00 52.61 188 LYS B CA 1
ATOM 6107 C C . LYS D 2 191 ? 17.181 -0.791 45.533 1.00 55.16 188 LYS B C 1
ATOM 6108 O O . LYS D 2 191 ? 18.231 -0.345 45.056 1.00 57.89 188 LYS B O 1
ATOM 6114 N N . GLU D 2 192 ? 16.410 -1.656 44.872 1.00 64.02 189 GLU B N 1
ATOM 6115 C CA . GLU D 2 192 ? 16.801 -2.155 43.557 1.00 68.77 189 GLU B CA 1
ATOM 6116 C C . GLU D 2 192 ? 16.623 -1.091 42.479 1.00 64.72 189 GLU B C 1
ATOM 6117 O O . GLU D 2 192 ? 17.463 -0.967 41.580 1.00 62.75 189 GLU B O 1
ATOM 6123 N N . LEU D 2 193 ? 15.532 -0.322 42.543 1.00 58.01 190 LEU B N 1
ATOM 6124 C CA . LEU D 2 193 ? 15.328 0.750 41.573 1.00 55.43 190 LEU B CA 1
ATOM 6125 C C . LEU D 2 193 ? 16.434 1.791 41.668 1.00 58.60 190 LEU B C 1
ATOM 6126 O O . LEU D 2 193 ? 16.966 2.240 40.646 1.00 60.13 190 LEU B O 1
ATOM 6131 N N . LEU D 2 194 ? 16.799 2.182 42.890 1.00 64.68 191 LEU B N 1
ATOM 6132 C CA . LEU D 2 194 ? 17.830 3.189 43.108 1.00 60.62 191 LEU B CA 1
ATOM 6133 C C . LEU D 2 194 ? 19.235 2.677 42.825 1.00 62.63 191 LEU B C 1
ATOM 6134 O O . LEU D 2 194 ? 20.196 3.434 43.004 1.00 69.55 191 LEU B O 1
ATOM 6139 N N . SER D 2 195 ? 19.383 1.422 42.397 1.00 60.98 192 SER B N 1
ATOM 6140 C CA . SER D 2 195 ? 20.681 0.872 42.025 1.00 68.48 192 SER B CA 1
ATOM 6141 C C . SER D 2 195 ? 20.699 0.378 40.582 1.00 72.90 192 SER B C 1
ATOM 6142 O O . SER D 2 195 ? 21.594 -0.386 40.206 1.00 75.70 192 SER B O 1
ATOM 6145 N N . GLU D 2 196 ? 19.730 0.789 39.767 1.00 69.69 193 GLU B N 1
ATOM 6146 C CA . GLU D 2 196 ? 19.765 0.448 38.350 1.00 72.10 193 GLU B CA 1
ATOM 6147 C C . GLU D 2 196 ? 20.941 1.159 37.693 1.00 64.23 193 GLU B C 1
ATOM 6148 O O . GLU D 2 196 ? 21.174 2.342 37.973 1.00 65.04 193 GLU B O 1
ATOM 6154 N N . PRO D 2 197 ? 21.706 0.482 36.831 1.00 61.88 194 PRO B N 1
ATOM 6155 C CA . PRO D 2 197 ? 22.923 1.116 36.290 1.00 69.02 194 PRO B CA 1
ATOM 6156 C C . PRO D 2 197 ? 22.655 2.394 35.514 1.00 57.82 194 PRO B C 1
ATOM 6157 O O . PRO D 2 197 ? 23.469 3.324 35.568 1.00 62.03 194 PRO B O 1
ATOM 6161 N N . ASN D 2 198 ? 21.532 2.473 34.798 1.00 55.45 195 ASN B N 1
ATOM 6162 C CA . ASN D 2 198 ? 21.226 3.693 34.060 1.00 48.36 195 ASN B CA 1
ATOM 6163 C C . ASN D 2 198 ? 20.785 4.817 34.987 1.00 55.24 195 ASN B C 1
ATOM 6164 O O . ASN D 2 198 ? 21.005 5.993 34.679 1.00 61.15 195 ASN B O 1
ATOM 6169 N N . PHE D 2 199 ? 20.164 4.481 36.120 1.00 56.75 196 PHE B N 1
ATOM 6170 C CA . PHE D 2 199 ? 19.839 5.503 37.109 1.00 49.19 196 PHE B CA 1
ATOM 6171 C C . PHE D 2 199 ? 21.106 6.059 37.748 1.00 50.68 196 PHE B C 1
ATOM 6172 O O . PHE D 2 199 ? 21.260 7.278 37.886 1.00 44.86 196 PHE B O 1
ATOM 6180 N N . ILE D 2 200 ? 22.024 5.174 38.144 1.00 50.96 197 ILE B N 1
ATOM 6181 C CA . ILE D 2 200 ? 23.288 5.611 38.731 1.00 53.53 197 ILE B CA 1
ATOM 6182 C C . ILE D 2 200 ? 24.072 6.459 37.738 1.00 60.82 197 ILE B C 1
ATOM 6183 O O . ILE D 2 200 ? 24.728 7.438 38.113 1.00 59.32 197 ILE B O 1
ATOM 6188 N N . LYS D 2 201 ? 24.010 6.106 36.453 1.00 59.24 198 LYS B N 1
ATOM 6189 C CA . LYS D 2 201 ? 24.700 6.888 35.436 1.00 49.43 198 LYS B CA 1
ATOM 6190 C C . LYS D 2 201 ? 24.056 8.254 35.225 1.00 55.46 198 LYS B C 1
ATOM 6191 O O . LYS D 2 201 ? 24.729 9.177 34.753 1.00 61.24 198 LYS B O 1
ATOM 6197 N N . THR D 2 202 ? 22.776 8.406 35.574 1.00 47.96 199 THR B N 1
ATOM 6198 C CA . THR D 2 202 ? 22.107 9.694 35.421 1.00 48.69 199 THR B CA 1
ATOM 6199 C C . THR D 2 202 ? 22.469 10.654 36.550 1.00 63.18 199 THR B C 1
ATOM 6200 O O . THR D 2 202 ? 22.623 11.858 36.317 1.00 58.83 199 THR B O 1
ATOM 6204 N N . ILE D 2 203 ? 22.613 10.145 37.772 1.00 62.44 200 ILE B N 1
ATOM 6205 C CA . ILE D 2 203 ? 22.941 10.959 38.938 1.00 68.03 200 ILE B CA 1
ATOM 6206 C C . ILE D 2 203 ? 24.389 10.674 39.319 1.00 71.59 200 ILE B C 1
ATOM 6207 O O . ILE D 2 203 ? 24.721 9.573 39.777 1.00 89.14 200 ILE B O 1
ATOM 6212 N N . LYS D 2 204 ? 25.258 11.662 39.134 1.00 64.66 201 LYS B N 1
ATOM 6213 C CA . LYS D 2 204 ? 26.670 11.493 39.462 1.00 71.90 201 LYS B CA 1
ATOM 6214 C C . LYS D 2 204 ? 27.392 12.837 39.495 1.00 90.87 201 LYS B C 1
ATOM 6215 O O . LYS D 2 204 ? 27.399 13.573 38.509 1.00 103.52 201 LYS B O 1
#

Foldseek 3Di:
DQKEKEAEPLDLLRLLLLLLVVLLVDPYDYDYPVVDDVVVQCVLPVVNADTWIDGDHDIDRDRLCRSVCSCVVRVPPHQADPDPVRRVVVNVLSVCCVPPPVVLLVVLVVCLVPVVVNVVSLVVVLVVLLVCLVQLPDELERSHPDHHSSLSSVLSSQLSCVVSPRHDDPVSPSVVVSNVSSCVDDSSVVSSDD/DKEKEAAPPQLLRLLLLLVCVQLVHDHHYHHCPDPVCVVVQVVQVVQDVPSAPIWIDDPVHIDHDSVVSLVVVCVVRVPPPAFFDDDVLRVVLVVLVVVCCVLQNVLLVVLPDPPADPVRNVVSLVSCLVCLVVSVVVLVVSVVVSCVVPVPGDHDSSSLSSSLSSVVSCVVVVRDNPDPPVVVVVVNVVSCVDVSSVVSVD/DFFKEKEAEDLDLLSLLLQLLCVQLVGGYDYHYPVVDDPVVQCVLPVVNADIWMGGPPDIDRDRLCNSVCSCVVRVPPHQADPPVVVSVVVNVVSVCCVPPVVVLLVVCVVCVPVVVVNVVSQVVVLVVLQVCLVQLPPELARSDVDHHSVLSSVLSSQLSCVVRPDHNPCVVSPSVCNNVSSCVDPSSVVSSD/DKEKEAADPQLLRLLLLLVCVQLVHDYDYHHCPDPVCVVVQVVCVVQDVDSAPIWIDDPVHIDHDNVVSLVVVCVVRVPDPQFFDDDVLRVVLVVLVVVCCVLFNVLLVVLVDPVDDPVNNVVSLVSCLVCLVVSVVVLVVSLVVRCVVPVPSSGHHSVLSSSLSSLVSCVVVVRDRPDPPPVVVVVNVVSCPDPSSVVSRD

Solvent-accessible surface area: 37070 Å² total

Sequence (792 aa):
AMVTLYTTKYCPYSLRARIALAEKKMSTDIVEAGDLEPAMIKKITPNGVFPVLMEKDYSINNRKALLIYIDERFPAPSLLPNVVNERIKIRLSLDKIDNEWYPVLDQIRKHRSDQKMLESMFKDLKESLLAMEKAFTGSEFFISSGFTLADCYIAALIICLEAEGFIIDDEYGAIYEYKKRLFARDSVKKANIKAMLLYTKKDDIYSDIVRMILLIKGANAKIVDVSKEENSKHLEELNIITPNGNIPTLSTDDFAVYRLSVIIEAIEDLYPFPPMFPVFPKQRANARILLEYVNKTFLQNIIKLQSPDLDEKQANEIKMLMQRDIISTYKKIVSEREVNAESNPDAQNINVLTLIITFVFYYFIKLKISIPTKDKNIIKEIKELLSEPNFIKTIKNAMVTLYTTKYCPYSLRARIALAEKKMSTDIVEAGDLEPAMIKKITPNGVFPVLMEKDYSINNRKALLIYIDERFPAPSLLPNVVNERIKIRLSLDKIDNEWYPVLDQIRKHRSDQKMLESMFKDLKESLLAMEKAFTGSEFFISSGFTLADCYIAALIICLEAEGFIIDDEYGAIYEYKKRLFARDSVKKANIAMLLYTKKDDIYSDIVRMILLIKGANAKIVDVSKEENSKHLEELNIITPNGNIPTLSTDDFAVYRLSVIIEAIEDLYPFPPMFPVFPKQRANARILLEYVNKTFLQNIIKLQSPDLDEKQANEIKMLMQRDIISTYKKIVSEREVNAESNPDAQNINVLTLIITFVFYYFIKLKISIPTKDKNIIKEIKELLSEPNFIKTIK

InterPro domains:
  IPR004045 Glutathione S-transferase, N-terminal [PF13409] (11-74)
  IPR004045 Glutathione S-transferase, N-terminal [PS50404] (1-80)
  IPR036249 Thioredoxin-like superfamily [SSF52833] (1-103)
  IPR054493 Macrophage growth locus, subunit A, C-terminal domain [PF22420] (91-202)

Organism: Francisella tularensis subsp. tularensis (strain SCHU S4 / Schu 4) (NCBI:txid177416)

B-factor: mean 69.98, std 21.91, range [28.34, 144.46]